Protein 3ZZH (pdb70)

InterPro domains:
  IPR000534 Semialdehyde dehydrogenase, NAD-binding [PF01118] (542-666)
  IPR000534 Semialdehyde dehydrogenase, NAD-binding [SM00859] (542-665)
  IPR000706 N-acetyl-gamma-glutamyl-phosphate reductase, type 1 [MF_00150] (541-856)
  IPR000706 N-acetyl-gamma-glutamyl-phosphate reductase, type 1 [TIGR01850] (542-859)
  IPR001048 Aspartate/glutamate/uridylate kinase [PF00696] (99-317)
  IPR004662 Acetylglutamate kinase family [TIGR00761] (99-325)
  IPR006855 Vertebrate-like NAGS Gcn5-related N-acetyltransferase (GNAT) domain [PF04768] (333-499)
  IPR006855 Vertebrate-like NAGS Gcn5-related N-acetyltransferase (GNAT) domain [PS51731] (353-505)
  IPR011241 Bifunctional acetylglutamate kinase/N-acetyl-gamma-glutamyl-phosphate reductase [PIRSF036440] (1-858)
  IPR023013 N-acetyl-gamma-glutamyl-phosphate reductase, active site [PS01224] (670-686)
  IPR036291 NAD(P)-binding domain superfamily [SSF51735] (541-696)
  IPR036393 Acetylglutamate kinase-like superfamily [G3DSA:3.40.1160.10] (51-353)
  IPR036393 Acetylglutamate kinase-like superfamily [SSF53633] (71-350)
  IPR041734 N-Acetyl-L-glutamate kinase, fungal-type [cd04252] (100-348)
  IPR058924 N-acetyl-gamma-glutamyl-phosphate reductase, dimerisation domain [PF22698] (675-830)

Structure (mmCIF, N/CA/C/O backbone):
data_3ZZH
#
_entry.id   3ZZH
#
_cell.length_a   69.489
_cell.length_b   99.596
_cell.length_c   189.238
_cell.angle_alpha   90.00
_cell.angle_beta   90.00
_cell.angle_gamma   90.00
#
_symmetry.space_group_name_H-M   'P 21 21 21'
#
loop_
_entity.id
_entity.type
_entity.pdbx_description
1 polymer 'ACETYLGLUTAMATE KINASE'
2 non-polymer 1,2-ETHANEDIOL
3 non-polymer 'CHLORIDE ION'
4 non-polymer 'MALONATE ION'
5 non-polymer N-ACETYL-L-GLUTAMATE
6 non-polymer ARGININE
7 non-polymer GLYCEROL
8 water water
#
loop_
_atom_site.group_PDB
_atom_site.id
_atom_site.type_symbol
_atom_site.label_atom_id
_atom_site.label_alt_id
_atom_site.label_comp_id
_atom_site.label_asym_id
_atom_site.label_entity_id
_atom_site.label_seq_id
_atom_site.pdbx_PDB_ins_code
_atom_site.Cartn_x
_atom_site.Cartn_y
_atom_site.Cartn_z
_atom_site.occupancy
_atom_site.B_iso_or_equiv
_atom_site.auth_seq_id
_atom_site.auth_comp_id
_atom_site.auth_asym_id
_atom_site.auth_atom_id
_atom_site.pdbx_PDB_model_num
ATOM 1 N N . ASN A 1 13 ? -23.870 8.360 -39.691 1.00 41.71 62 ASN A N 1
ATOM 2 C CA . ASN A 1 13 ? -22.916 9.363 -40.255 1.00 40.71 62 ASN A CA 1
ATOM 3 C C . ASN A 1 13 ? -23.126 9.597 -41.755 1.00 39.06 62 ASN A C 1
ATOM 4 O O . ASN A 1 13 ? -24.013 9.001 -42.374 1.00 39.09 62 ASN A O 1
ATOM 9 N N . GLY A 1 14 ? -22.326 10.496 -42.322 1.00 38.07 63 GLY A N 1
ATOM 10 C CA . GLY A 1 14 ? -22.383 10.790 -43.743 1.00 36.39 63 GLY A CA 1
ATOM 11 C C . GLY A 1 14 ? -21.748 9.676 -44.555 1.00 32.12 63 GLY A C 1
ATOM 12 O O . GLY A 1 14 ? -20.540 9.458 -44.489 1.00 30.39 63 GLY A O 1
ATOM 13 N N . PHE A 1 15 ? -22.582 8.961 -45.302 1.00 30.46 64 PHE A N 1
ATOM 14 C CA . PHE A 1 15 ? -22.127 8.000 -46.296 1.00 27.12 64 PHE A CA 1
ATOM 15 C C . PHE A 1 15 ? -22.084 8.739 -47.620 1.00 26.91 64 PHE A C 1
ATOM 16 O O . PHE A 1 15 ? -23.107 9.229 -48.088 1.00 28.47 64 PHE A O 1
ATOM 24 N N . SER A 1 16 ? -20.901 8.835 -48.215 1.00 25.29 65 SER A N 1
ATOM 25 C CA . SER A 1 16 ? -20.770 9.389 -49.558 1.00 25.32 65 SER A CA 1
ATOM 26 C C . SER A 1 16 ? -19.627 8.689 -50.284 1.00 23.20 65 SER A C 1
ATOM 27 O O . SER A 1 16 ? -18.455 9.048 -50.124 1.00 23.40 65 SER A O 1
ATOM 30 N N . ALA A 1 17 ? -19.985 7.684 -51.079 1.00 21.34 66 ALA A N 1
ATOM 31 C CA . ALA A 1 17 ? -19.006 6.863 -51.784 1.00 20.00 66 ALA A CA 1
ATOM 32 C C . ALA A 1 17 ? -18.506 7.562 -53.041 1.00 20.64 66 ALA A C 1
ATOM 33 O O . ALA A 1 17 ? -19.237 7.691 -54.024 1.00 21.66 66 ALA A O 1
ATOM 35 N N . THR A 1 18 ? -17.256 7.998 -53.004 1.00 21.01 67 THR A N 1
ATOM 36 C CA . THR A 1 18 ? -16.590 8.581 -54.163 1.00 22.24 67 THR A CA 1
ATOM 37 C C . THR A 1 18 ? -16.172 7.474 -55.126 1.00 21.47 67 THR A C 1
ATOM 38 O O . THR A 1 18 ? -16.324 6.288 -54.813 1.00 19.72 67 THR A O 1
ATOM 42 N N . ARG A 1 19 ? -15.629 7.850 -56.284 1.00 23.03 68 ARG A N 1
ATOM 43 C CA . ARG A 1 19 ? -15.167 6.858 -57.266 1.00 23.34 68 ARG A CA 1
ATOM 44 C C . ARG A 1 19 ? -14.177 5.897 -56.638 1.00 22.39 68 ARG A C 1
ATOM 45 O O . ARG A 1 19 ? -14.256 4.692 -56.855 1.00 21.24 68 ARG A O 1
ATOM 53 N N . SER A 1 20 ? -13.243 6.435 -55.859 1.00 23.27 69 SER A N 1
ATOM 54 C CA . SER A 1 20 ? -12.232 5.599 -55.220 1.00 23.47 69 SER A CA 1
ATOM 55 C C . SER A 1 20 ? -12.864 4.706 -54.151 1.00 20.66 69 SER A C 1
ATOM 56 O O . SER A 1 20 ? -12.441 3.566 -53.981 1.00 20.53 69 SER A O 1
ATOM 59 N N . THR A 1 21 ? -13.883 5.210 -53.452 1.00 18.94 70 THR A N 1
ATOM 60 C CA . THR A 1 21 ? -14.591 4.406 -52.446 1.00 16.87 70 THR A CA 1
ATOM 61 C C . THR A 1 21 ? -15.240 3.185 -53.084 1.00 16.19 70 THR A C 1
ATOM 62 O O . THR A 1 21 ? -15.110 2.074 -52.571 1.00 16.23 70 THR A O 1
ATOM 66 N N . VAL A 1 22 ? -15.944 3.401 -54.196 1.00 15.88 71 VAL A N 1
ATOM 67 C CA . VAL A 1 22 ? -16.595 2.315 -54.925 1.00 15.58 71 VAL A CA 1
ATOM 68 C C . VAL A 1 22 ? -15.581 1.264 -55.382 1.00 16.60 71 VAL A C 1
ATOM 69 O O . VAL A 1 22 ? -15.806 0.064 -55.203 1.00 16.24 71 VAL A O 1
ATOM 73 N N . ILE A 1 23 ? -14.465 1.722 -55.948 1.00 18.05 72 ILE A N 1
ATOM 74 C CA . ILE A 1 23 ? -13.403 0.826 -56.407 1.00 19.91 72 ILE A CA 1
ATOM 75 C C . ILE A 1 23 ? -12.825 0.037 -55.229 1.00 20.45 72 ILE A C 1
ATOM 76 O O . ILE A 1 23 ? -12.763 -1.189 -55.276 1.00 20.99 72 ILE A O 1
ATOM 81 N N . GLN A 1 24 ? -12.419 0.748 -54.178 1.00 20.75 73 GLN A N 1
ATOM 82 C CA . GLN A 1 24 ? -11.874 0.123 -52.960 1.00 21.69 73 GLN A CA 1
ATOM 83 C C . GLN A 1 24 ? -12.829 -0.901 -52.351 1.00 20.34 73 GLN A C 1
ATOM 84 O O . GLN A 1 24 ? -12.397 -1.934 -51.872 1.00 20.87 73 GLN A O 1
ATOM 90 N N . LEU A 1 25 ? -14.122 -0.590 -52.354 1.00 19.32 74 LEU A N 1
ATOM 91 C CA . LEU A 1 25 ? -15.142 -1.497 -51.819 1.00 19.20 74 LEU A CA 1
ATOM 92 C C . LEU A 1 25 ? -15.160 -2.817 -52.579 1.00 21.16 74 LEU A C 1
ATOM 93 O O . LEU A 1 25 ? -15.081 -3.891 -51.972 1.00 22.53 74 LEU A O 1
ATOM 98 N N . LEU A 1 26 ? -15.229 -2.722 -53.905 1.00 22.12 75 LEU A N 1
ATOM 99 C CA . LEU A 1 26 ? -15.500 -3.877 -54.764 1.00 24.19 75 LEU A CA 1
ATOM 100 C C . LEU A 1 26 ? -14.254 -4.649 -55.209 1.00 27.13 75 LEU A C 1
ATOM 101 O O . LEU A 1 26 ? -14.350 -5.834 -55.531 1.00 28.37 75 LEU A O 1
ATOM 106 N N . ASN A 1 27 ? -13.103 -3.978 -55.247 1.00 28.63 76 ASN A N 1
ATOM 107 C CA . ASN A 1 27 ? -11.867 -4.584 -55.775 1.00 32.59 76 ASN A CA 1
ATOM 108 C C . ASN A 1 27 ? -11.561 -5.996 -55.268 1.00 35.26 76 ASN A C 1
ATOM 109 O O . ASN A 1 27 ? -11.164 -6.857 -56.058 1.00 38.58 76 ASN A O 1
ATOM 114 N N . ASN A 1 28 ? -11.730 -6.233 -53.969 1.00 34.93 77 ASN A N 1
ATOM 115 C CA . ASN A 1 28 ? -11.425 -7.549 -53.385 1.00 37.90 77 ASN A CA 1
ATOM 116 C C . ASN A 1 28 ? -12.651 -8.443 -53.128 1.00 37.84 77 ASN A C 1
ATOM 117 O O . ASN A 1 28 ? -12.509 -9.555 -52.606 1.00 40.27 77 ASN A O 1
ATOM 122 N N . ILE A 1 29 ? -13.840 -7.968 -53.496 1.00 35.44 78 ILE A N 1
ATOM 123 C CA . ILE A 1 29 ? -15.061 -8.771 -53.376 1.00 35.91 78 ILE A CA 1
ATOM 124 C C . ILE A 1 29 ? -15.141 -9.808 -54.498 1.00 38.60 78 ILE A C 1
ATOM 125 O O . ILE A 1 29 ? -15.060 -9.462 -55.682 1.00 38.61 78 ILE A O 1
ATOM 130 N N . SER A 1 30 ? -15.294 -11.075 -54.117 1.00 41.14 79 SER A N 1
ATOM 131 C CA . SER A 1 30 ? -15.418 -12.174 -55.080 1.00 44.29 79 SER A CA 1
ATOM 132 C C . SER A 1 30 ? -16.473 -13.226 -54.714 1.00 46.16 79 SER A C 1
ATOM 133 O O . SER A 1 30 ? -16.632 -14.213 -55.435 1.00 49.78 79 SER A O 1
ATOM 136 N N . THR A 1 31 ? -17.187 -13.025 -53.606 1.00 44.23 80 THR A N 1
ATOM 137 C CA . THR A 1 31 ? -18.205 -13.972 -53.150 1.00 46.41 80 THR A CA 1
ATOM 138 C C . THR A 1 31 ? -19.414 -13.230 -52.597 1.00 43.79 80 THR A C 1
ATOM 139 O O . THR A 1 31 ? -19.325 -12.058 -52.224 1.00 40.12 80 THR A O 1
ATOM 143 N N . LYS A 1 32 ? -20.539 -13.933 -52.533 1.00 46.07 81 LYS A N 1
ATOM 144 C CA . LYS A 1 32 ? -21.764 -13.398 -51.945 1.00 44.93 81 LYS A CA 1
ATOM 145 C C . LYS A 1 32 ? -21.583 -13.188 -50.439 1.00 43.96 81 LYS A C 1
ATOM 146 O O . LYS A 1 32 ? -22.170 -12.281 -49.853 1.00 41.45 81 LYS A O 1
ATOM 152 N N . ARG A 1 33 ? -20.766 -14.038 -49.823 1.00 46.07 82 ARG A N 1
ATOM 153 C CA . ARG A 1 33 ? -20.433 -13.915 -48.406 1.00 45.85 82 ARG A CA 1
ATOM 154 C C . ARG A 1 33 ? -19.810 -12.544 -48.115 1.00 41.17 82 ARG A C 1
ATOM 155 O O . ARG A 1 33 ? -20.220 -11.855 -47.182 1.00 39.29 82 ARG A O 1
ATOM 163 N N . GLU A 1 34 ? -18.823 -12.169 -48.925 1.00 39.54 83 GLU A N 1
ATOM 164 C CA . GLU A 1 34 ? -18.151 -10.873 -48.800 1.00 36.23 83 GLU A CA 1
ATOM 165 C C . GLU A 1 34 ? -19.107 -9.709 -49.051 1.00 33.45 83 GLU A C 1
ATOM 166 O O . GLU A 1 34 ? -19.083 -8.716 -48.329 1.00 31.33 83 GLU A O 1
ATOM 172 N N . VAL A 1 35 ? -19.953 -9.844 -50.068 1.00 34.11 84 VAL A N 1
ATOM 173 C CA . VAL A 1 35 ? -21.008 -8.869 -50.335 1.00 32.55 84 VAL A CA 1
ATOM 174 C C . VAL A 1 35 ? -21.891 -8.708 -49.095 1.00 33.35 84 VAL A C 1
ATOM 175 O O . VAL A 1 35 ? -22.168 -7.590 -48.664 1.00 31.35 84 VAL A O 1
ATOM 179 N N . GLU A 1 36 ? -22.300 -9.834 -48.513 1.00 36.77 85 GLU A N 1
ATOM 180 C CA . GLU A 1 36 ? -23.215 -9.830 -47.369 1.00 38.71 85 GLU A CA 1
ATOM 181 C C . GLU A 1 36 ? -22.624 -9.166 -46.119 1.00 37.41 85 GLU A C 1
ATOM 182 O O . GLU A 1 36 ? -23.328 -8.440 -45.417 1.00 37.41 85 GLU A O 1
ATOM 188 N N . GLN A 1 37 ? -21.340 -9.384 -45.845 1.00 36.90 86 GLN A N 1
ATOM 189 C CA . GLN A 1 37 ? -20.712 -8.728 -44.690 1.00 35.88 86 GLN A CA 1
ATOM 190 C C . GLN A 1 37 ? -20.624 -7.210 -44.829 1.00 32.51 86 GLN A C 1
ATOM 191 O O . GLN A 1 37 ? -20.837 -6.504 -43.844 1.00 32.23 86 GLN A O 1
ATOM 197 N N . TYR A 1 38 ? -20.357 -6.698 -46.032 1.00 30.28 87 TYR A N 1
ATOM 198 C CA . TYR A 1 38 ? -20.413 -5.242 -46.256 1.00 27.74 87 TYR A CA 1
ATOM 199 C C . TYR A 1 38 ? -21.835 -4.704 -46.080 1.00 28.53 87 TYR A C 1
ATOM 200 O O . TYR A 1 38 ? -22.028 -3.636 -45.495 1.00 27.92 87 TYR A O 1
ATOM 209 N N . LEU A 1 39 ? -22.824 -5.453 -46.564 1.00 30.43 88 LEU A N 1
ATOM 210 C CA . LEU A 1 39 ? -24.234 -5.077 -46.394 1.00 32.17 88 LEU A CA 1
ATOM 211 C C . LEU A 1 39 ? -24.639 -5.002 -44.917 1.00 34.21 88 LEU A C 1
ATOM 212 O O . LEU A 1 39 ? -25.397 -4.110 -44.530 1.00 34.90 88 LEU A O 1
ATOM 217 N N . LYS A 1 40 ? -24.133 -5.929 -44.104 1.00 35.64 89 LYS A N 1
ATOM 218 C CA . LYS A 1 40 ? -24.388 -5.923 -42.659 1.00 37.93 89 LYS A CA 1
ATOM 219 C C . LYS A 1 40 ? -23.971 -4.611 -41.999 1.00 36.08 89 LYS A C 1
ATOM 220 O O . LYS A 1 40 ? -24.718 -4.059 -41.198 1.00 37.48 89 LYS A O 1
ATOM 226 N N . TYR A 1 41 ? -22.788 -4.110 -42.343 1.00 33.25 90 TYR A N 1
ATOM 227 C CA . TYR A 1 41 ? -22.312 -2.843 -41.784 1.00 32.08 90 TYR A CA 1
ATOM 228 C C . TYR A 1 41 ? -23.082 -1.641 -42.344 1.00 31.40 90 TYR A C 1
ATOM 229 O O . TYR A 1 41 ? -23.440 -0.737 -41.592 1.00 32.15 90 TYR A O 1
ATOM 238 N N . PHE A 1 42 ? -23.354 -1.641 -43.650 1.00 30.25 91 PHE A N 1
ATOM 239 C CA . PHE A 1 42 ? -24.025 -0.506 -44.293 1.00 30.00 91 PHE A CA 1
ATOM 240 C C . PHE A 1 42 ? -25.511 -0.382 -43.939 1.00 33.05 91 PHE A C 1
ATOM 241 O O . PHE A 1 42 ? -26.060 0.718 -43.992 1.00 33.82 91 PHE A O 1
ATOM 249 N N . THR A 1 43 ? -26.154 -1.495 -43.585 1.00 35.46 92 THR A N 1
ATOM 250 C CA . THR A 1 43 ? -27.570 -1.494 -43.205 1.00 39.00 92 THR A CA 1
ATOM 251 C C . THR A 1 43 ? -27.792 -1.504 -41.687 1.00 41.87 92 THR A C 1
ATOM 252 O O . THR A 1 43 ? -28.932 -1.435 -41.228 1.00 45.50 92 THR A O 1
ATOM 256 N N . SER A 1 44 ? -26.713 -1.601 -40.912 1.00 40.71 93 SER A N 1
ATOM 257 C CA . SER A 1 44 ? -26.810 -1.629 -39.451 1.00 43.37 93 SER A CA 1
ATOM 258 C C . SER A 1 44 ? -27.308 -0.290 -38.898 1.00 44.78 93 SER A C 1
ATOM 259 O O . SER A 1 44 ? -26.992 0.768 -39.442 1.00 42.94 93 SER A O 1
ATOM 262 N N . VAL A 1 45 ? -28.095 -0.348 -37.827 1.00 48.68 94 VAL A N 1
ATOM 263 C CA . VAL A 1 45 ? -28.560 0.856 -37.134 1.00 50.84 94 VAL A CA 1
ATOM 264 C C . VAL A 1 45 ? -27.997 0.897 -35.706 1.00 51.96 94 VAL A C 1
ATOM 265 O O . VAL A 1 45 ? -28.627 1.426 -34.788 1.00 55.81 94 VAL A O 1
ATOM 269 N N . SER A 1 46 ? -26.799 0.344 -35.529 1.00 48.92 95 SER A N 1
ATOM 270 C CA . SER A 1 46 ? -26.133 0.345 -34.229 1.00 49.61 95 SER A CA 1
ATOM 271 C C . SER A 1 46 ? -25.576 1.733 -33.926 1.00 48.33 95 SER A C 1
ATOM 272 O O . SER A 1 46 ? -25.173 2.460 -34.833 1.00 45.36 95 SER A O 1
ATOM 275 N N . GLN A 1 47 ? -25.578 2.095 -32.647 1.00 50.96 96 GLN A N 1
ATOM 276 C CA . GLN A 1 47 ? -25.011 3.361 -32.182 1.00 50.81 96 GLN A CA 1
ATOM 277 C C . GLN A 1 47 ? -23.646 3.161 -31.512 1.00 48.79 96 GLN A C 1
ATOM 278 O O . GLN A 1 47 ? -23.009 4.130 -31.093 1.00 48.80 96 GLN A O 1
ATOM 284 N N . GLN A 1 48 ? -23.208 1.906 -31.410 1.00 47.25 97 GLN A N 1
ATOM 285 C CA . GLN A 1 48 ? -21.893 1.581 -30.870 1.00 45.45 97 GLN A CA 1
ATOM 286 C C . GLN A 1 48 ? -20.823 2.203 -31.761 1.00 41.12 97 GLN A C 1
ATOM 287 O O . GLN A 1 48 ? -20.920 2.130 -32.985 1.00 38.04 97 GLN A O 1
ATOM 293 N N . GLN A 1 49 ? -19.819 2.828 -31.149 1.00 40.82 98 GLN A N 1
ATOM 294 C CA . GLN A 1 49 ? -18.667 3.338 -31.892 1.00 37.76 98 GLN A CA 1
ATOM 295 C C . GLN A 1 49 ? -18.092 2.226 -32.755 1.00 35.02 98 GLN A C 1
ATOM 296 O O . GLN A 1 49 ? -17.984 1.084 -32.315 1.00 35.46 98 GLN A O 1
ATOM 302 N N . PHE A 1 50 ? -17.731 2.563 -33.985 1.00 18.82 99 PHE A N 1
ATOM 303 C CA . PHE A 1 50 ? -17.259 1.561 -34.927 1.00 19.09 99 PHE A CA 1
ATOM 304 C C . PHE A 1 50 ? -15.864 1.059 -34.577 1.00 18.22 99 PHE A C 1
ATOM 305 O O . PHE A 1 50 ? -15.630 -0.152 -34.531 1.00 18.69 99 PHE A O 1
ATOM 313 N N . ALA A 1 51 ? -14.938 1.983 -34.341 1.00 17.00 100 ALA A N 1
ATOM 314 C CA . ALA A 1 51 ? -13.550 1.600 -34.144 1.00 16.02 100 ALA A CA 1
ATOM 315 C C . ALA A 1 51 ? -12.717 2.577 -33.325 1.00 14.89 100 ALA A C 1
ATOM 316 O O . ALA A 1 51 ? -12.937 3.794 -33.351 1.00 14.52 100 ALA A O 1
ATOM 318 N N . VAL A 1 52 ? -11.766 2.008 -32.587 1.00 13.93 101 VAL A N 1
ATOM 319 C CA . VAL A 1 52 ? -10.604 2.729 -32.088 1.00 12.79 101 VAL A CA 1
ATOM 320 C C . VAL A 1 52 ? -9.406 2.147 -32.815 1.00 11.95 101 VAL A C 1
ATOM 321 O O . VAL A 1 52 ? -9.162 0.936 -32.748 1.00 11.79 101 VAL A O 1
ATOM 325 N N . ILE A 1 53 ? -8.677 3.004 -33.522 1.00 11.01 102 ILE A N 1
ATOM 326 C CA . ILE A 1 53 ? -7.497 2.589 -34.280 1.00 10.80 102 ILE A CA 1
ATOM 327 C C . ILE A 1 53 ? -6.256 3.293 -33.746 1.00 10.17 102 ILE A C 1
ATOM 328 O O . ILE A 1 53 ? -6.174 4.525 -33.759 1.00 10.20 102 ILE A O 1
ATOM 333 N N . LYS A 1 54 ? -5.302 2.510 -33.246 1.00 10.44 103 LYS A N 1
ATOM 334 C CA . LYS A 1 54 ? -4.014 3.052 -32.814 1.00 10.03 103 LYS A CA 1
ATOM 335 C C . LYS A 1 54 ? -3.047 2.985 -33.980 1.00 9.97 103 LYS A C 1
ATOM 336 O O . LYS A 1 54 ? -2.918 1.943 -34.618 1.00 10.97 103 LYS A O 1
ATOM 342 N N . VAL A 1 55 ? -2.367 4.094 -34.253 1.00 9.75 104 VAL A N 1
ATOM 343 C CA . VAL A 1 55 ? -1.444 4.180 -35.367 1.00 9.69 104 VAL A CA 1
ATOM 344 C C . VAL A 1 55 ? -0.023 4.310 -34.825 1.00 10.24 104 VAL A C 1
ATOM 345 O O . VAL A 1 55 ? 0.294 5.266 -34.111 1.00 10.64 104 VAL A O 1
ATOM 349 N N . GLY A 1 56 ? 0.824 3.340 -35.152 1.00 10.46 105 GLY A N 1
ATOM 350 C CA . GLY A 1 56 ? 2.252 3.439 -34.851 1.00 10.95 105 GLY A CA 1
ATOM 351 C C . GLY A 1 56 ? 2.821 4.677 -35.518 1.00 10.90 105 GLY A C 1
ATOM 352 O O . GLY A 1 56 ? 2.572 4.927 -36.704 1.00 11.02 105 GLY A O 1
ATOM 353 N N . GLY A 1 57 ? 3.563 5.470 -34.752 1.00 10.92 106 GLY A N 1
ATOM 354 C CA . GLY A 1 57 ? 4.050 6.762 -35.228 1.00 10.70 106 GLY A CA 1
ATOM 355 C C . GLY A 1 57 ? 4.824 6.658 -36.527 1.00 10.81 106 GLY A C 1
ATOM 356 O O . GLY A 1 57 ? 4.710 7.518 -37.389 1.00 10.61 106 GLY A O 1
ATOM 357 N N . ALA A 1 58 ? 5.602 5.590 -36.671 1.00 11.02 107 ALA A N 1
ATOM 358 C CA . ALA A 1 58 ? 6.431 5.397 -37.861 1.00 11.56 107 ALA A CA 1
ATOM 359 C C . ALA A 1 58 ? 5.622 5.414 -39.162 1.00 11.42 107 ALA A C 1
ATOM 360 O O . ALA A 1 58 ? 6.124 5.848 -40.198 1.00 12.34 107 ALA A O 1
ATOM 362 N N . ILE A 1 59 ? 4.370 4.969 -39.107 1.00 10.97 108 ILE A N 1
ATOM 363 C CA . ILE A 1 59 ? 3.537 4.872 -40.311 1.00 10.80 108 ILE A CA 1
ATOM 364 C C . ILE A 1 59 ? 3.246 6.254 -40.927 1.00 10.95 108 ILE A C 1
ATOM 365 O O . ILE A 1 59 ? 3.091 6.386 -42.150 1.00 10.93 108 ILE A O 1
ATOM 370 N N . ILE A 1 60 ? 3.189 7.279 -40.082 1.00 10.69 109 ILE A N 1
ATOM 371 C CA . ILE A 1 60 ? 2.910 8.638 -40.543 1.00 10.93 109 ILE A CA 1
ATOM 372 C C . ILE A 1 60 ? 4.086 9.184 -41.359 1.00 11.68 109 ILE A C 1
ATOM 373 O O . ILE A 1 60 ? 3.883 9.960 -42.287 1.00 12.09 109 ILE A O 1
ATOM 378 N N . SER A 1 61 ? 5.306 8.760 -41.030 1.00 12.12 110 SER A N 1
ATOM 379 C CA . SER A 1 61 ? 6.487 9.144 -41.805 1.00 13.20 110 SER A CA 1
ATOM 380 C C . SER A 1 61 ? 6.771 8.209 -42.984 1.00 13.92 110 SER A C 1
ATOM 381 O O . SER A 1 61 ? 7.371 8.636 -43.968 1.00 14.75 110 SER A O 1
ATOM 384 N N . ASP A 1 62 ? 6.336 6.950 -42.894 1.00 13.78 111 ASP A N 1
ATOM 385 C CA . ASP A 1 62 ? 6.763 5.900 -43.830 1.00 14.67 111 ASP A CA 1
ATOM 386 C C . ASP A 1 62 ? 5.733 5.491 -44.887 1.00 14.89 111 ASP A C 1
ATOM 387 O O . ASP A 1 62 ? 6.110 5.073 -45.978 1.00 15.38 111 ASP A O 1
ATOM 392 N N . ASN A 1 63 ? 4.447 5.565 -44.550 1.00 14.60 112 ASN A N 1
ATOM 393 C CA . ASN A 1 63 ? 3.381 5.062 -45.421 1.00 15.30 112 ASN A CA 1
ATOM 394 C C . ASN A 1 63 ? 2.123 5.931 -45.276 1.00 14.67 112 ASN A C 1
ATOM 395 O O . ASN A 1 63 ? 1.011 5.426 -45.126 1.00 13.79 112 ASN A O 1
ATOM 400 N N . LEU A 1 64 ? 2.318 7.249 -45.311 1.00 14.74 113 LEU A N 1
ATOM 401 C CA . LEU A 1 64 ? 1.242 8.191 -44.994 1.00 14.46 113 LEU A CA 1
ATOM 402 C C . LEU A 1 64 ? 0.082 8.135 -45.978 1.00 14.99 113 LEU A C 1
ATOM 403 O O . LEU A 1 64 ? -1.079 8.152 -45.558 1.00 14.68 113 LEU A O 1
ATOM 408 N N A HIS A 1 65 ? 0.376 8.069 -47.273 0.50 16.09 114 HIS A N 1
ATOM 409 N N B HIS A 1 65 ? 0.396 8.073 -47.272 0.50 16.14 114 HIS A N 1
ATOM 410 C CA A HIS A 1 65 ? -0.692 8.056 -48.273 0.50 16.62 114 HIS A CA 1
ATOM 411 C CA B HIS A 1 65 ? -0.623 8.036 -48.326 0.50 16.79 114 HIS A CA 1
ATOM 412 C C A HIS A 1 65 ? -1.603 6.856 -48.097 0.50 16.47 114 HIS A C 1
ATOM 413 C C B HIS A 1 65 ? -1.575 6.863 -48.135 0.50 16.55 114 HIS A C 1
ATOM 414 O O A HIS A 1 65 ? -2.824 6.994 -48.122 0.50 16.35 114 HIS A O 1
ATOM 415 O O B HIS A 1 65 ? -2.792 7.030 -48.178 0.50 16.46 114 HIS A O 1
ATOM 428 N N . GLU A 1 66 ? -1.007 5.681 -47.919 1.00 16.70 115 GLU A N 1
ATOM 429 C CA . GLU A 1 66 ? -1.783 4.465 -47.724 1.00 16.89 115 GLU A CA 1
ATOM 430 C C . GLU A 1 66 ? -2.621 4.525 -46.437 1.00 15.34 115 GLU A C 1
ATOM 431 O O . GLU A 1 66 ? -3.794 4.172 -46.450 1.00 15.08 115 GLU A O 1
ATOM 437 N N . LEU A 1 67 ? -2.024 4.993 -45.342 1.00 14.17 116 LEU A N 1
ATOM 438 C CA . LEU A 1 67 ? -2.758 5.187 -44.077 1.00 13.21 116 LEU A CA 1
ATOM 439 C C . LEU A 1 67 ? -3.988 6.085 -44.275 1.00 12.76 116 LEU A C 1
ATOM 440 O O . LEU A 1 67 ? -5.109 5.719 -43.903 1.00 12.43 116 LEU A O 1
ATOM 445 N N . ALA A 1 68 ? -3.761 7.254 -44.868 1.00 12.47 117 ALA A N 1
ATOM 446 C CA . ALA A 1 68 ? -4.826 8.226 -45.131 1.00 12.57 117 ALA A CA 1
ATOM 447 C C . ALA A 1 68 ? -5.929 7.660 -46.032 1.00 13.08 117 ALA A C 1
ATOM 448 O O . ALA A 1 68 ? -7.113 7.875 -45.772 1.00 13.67 117 ALA A O 1
ATOM 450 N N A SER A 1 69 ? -5.527 6.929 -47.069 0.50 13.51 118 SER A N 1
ATOM 451 N N B SER A 1 69 ? -5.542 6.946 -47.087 0.50 13.84 118 SER A N 1
ATOM 452 C CA A SER A 1 69 ? -6.457 6.305 -48.003 0.50 14.18 118 SER A CA 1
ATOM 453 C CA B SER A 1 69 ? -6.506 6.386 -48.032 0.50 14.71 118 SER A CA 1
ATOM 454 C C A SER A 1 69 ? -7.373 5.304 -47.299 0.50 13.98 118 SER A C 1
ATOM 455 C C B SER A 1 69 ? -7.377 5.319 -47.377 0.50 14.83 118 SER A C 1
ATOM 456 O O A SER A 1 69 ? -8.585 5.313 -47.496 0.50 14.29 118 SER A O 1
ATOM 457 O O B SER A 1 69 ? -8.566 5.215 -47.665 0.50 15.25 118 SER A O 1
ATOM 462 N N A CYS A 1 70 ? -6.788 4.445 -46.475 0.50 13.60 119 CYS A N 1
ATOM 463 N N B CYS A 1 70 ? -6.782 4.529 -46.492 0.50 14.69 119 CYS A N 1
ATOM 464 C CA A CYS A 1 70 ? -7.563 3.455 -45.744 0.50 13.55 119 CYS A CA 1
ATOM 465 C CA B CYS A 1 70 ? -7.533 3.517 -45.771 0.50 15.04 119 CYS A CA 1
ATOM 466 C C A CYS A 1 70 ? -8.545 4.115 -44.770 0.50 13.21 119 CYS A C 1
ATOM 467 C C B CYS A 1 70 ? -8.546 4.157 -44.823 0.50 14.01 119 CYS A C 1
ATOM 468 O O A CYS A 1 70 ? -9.702 3.707 -44.683 0.50 13.61 119 CYS A O 1
ATOM 469 O O B CYS A 1 70 ? -9.714 3.774 -44.798 0.50 14.37 119 CYS A O 1
ATOM 474 N N . LEU A 1 71 ? -8.093 5.138 -44.049 1.00 12.72 120 LEU A N 1
ATOM 475 C CA . LEU A 1 71 ? -8.980 5.883 -43.145 1.00 12.04 120 LEU A CA 1
ATOM 476 C C . LEU A 1 71 ? -10.075 6.633 -43.919 1.00 12.54 120 LEU A C 1
ATOM 477 O O . LEU A 1 71 ? -11.210 6.742 -43.452 1.00 12.85 120 LEU A O 1
ATOM 482 N N . ALA A 1 72 ? -9.728 7.139 -45.101 1.00 12.69 121 ALA A N 1
ATOM 483 C CA . ALA A 1 72 ? -10.686 7.813 -45.972 1.00 13.09 121 ALA A CA 1
ATOM 484 C C . ALA A 1 72 ? -11.819 6.885 -46.403 1.00 13.86 121 ALA A C 1
ATOM 485 O O . ALA A 1 72 ? -12.977 7.299 -46.475 1.00 13.86 121 ALA A O 1
ATOM 487 N N . PHE A 1 73 ? -11.485 5.635 -46.704 1.00 14.51 122 PHE A N 1
ATOM 488 C CA . PHE A 1 73 ? -12.500 4.652 -47.073 1.00 15.21 122 PHE A CA 1
ATOM 489 C C . PHE A 1 73 ? -13.570 4.537 -45.985 1.00 15.28 122 PHE A C 1
ATOM 490 O O . PHE A 1 73 ? -14.770 4.591 -46.276 1.00 15.89 122 PHE A O 1
ATOM 498 N N . LEU A 1 74 ? -13.130 4.404 -44.738 1.00 14.70 123 LEU A N 1
ATOM 499 C CA . LEU A 1 74 ? -14.046 4.309 -43.601 1.00 14.93 123 LEU A CA 1
ATOM 500 C C . LEU A 1 74 ? -14.907 5.575 -43.487 1.00 15.20 123 LEU A C 1
ATOM 501 O O . LEU A 1 74 ? -16.122 5.489 -43.377 1.00 16.42 123 LEU A O 1
ATOM 506 N N . TYR A 1 75 ? -14.276 6.745 -43.543 1.00 14.95 124 TYR A N 1
ATOM 507 C CA . TYR A 1 75 ? -14.996 8.027 -43.530 1.00 14.99 124 TYR A CA 1
ATOM 508 C C . TYR A 1 75 ? -16.087 8.091 -44.609 1.00 15.91 124 TYR A C 1
ATOM 509 O O . TYR A 1 75 ? -17.220 8.506 -44.346 1.00 16.02 124 TYR A O 1
ATOM 518 N N . HIS A 1 76 ? -15.743 7.665 -45.820 1.00 16.19 125 HIS A N 1
ATOM 519 C CA . HIS A 1 76 ? -16.673 7.737 -46.941 1.00 17.18 125 HIS A CA 1
ATOM 520 C C . HIS A 1 76 ? -17.852 6.768 -46.825 1.00 17.96 125 HIS A C 1
ATOM 521 O O . HIS A 1 76 ? -18.941 7.080 -47.294 1.00 18.82 125 HIS A O 1
ATOM 528 N N . VAL A 1 77 ? -17.648 5.609 -46.199 1.00 17.61 126 VAL A N 1
ATOM 529 C CA . VAL A 1 77 ? -18.765 4.683 -45.963 1.00 18.48 126 VAL A CA 1
ATOM 530 C C . VAL A 1 77 ? -19.440 4.908 -44.600 1.00 18.47 126 VAL A C 1
ATOM 531 O O . VAL A 1 77 ? -20.214 4.068 -44.142 1.00 18.93 126 VAL A O 1
ATOM 535 N N . GLY A 1 78 ? -19.149 6.046 -43.967 1.00 17.89 127 GLY A N 1
ATOM 536 C CA . GLY A 1 78 ? -19.856 6.481 -42.762 1.00 18.31 127 GLY A CA 1
ATOM 537 C C . GLY A 1 78 ? -19.521 5.719 -41.488 1.00 18.31 127 GLY A C 1
ATOM 538 O O . GLY A 1 78 ? -20.337 5.668 -40.567 1.00 18.51 127 GLY A O 1
ATOM 539 N N . LEU A 1 79 ? -18.325 5.136 -41.428 1.00 17.96 128 LEU A N 1
ATOM 540 C CA . LEU A 1 79 ? -17.896 4.349 -40.268 1.00 18.08 128 LEU A CA 1
ATOM 541 C C . LEU A 1 79 ? -16.651 4.975 -39.667 1.00 17.33 128 LEU A C 1
ATOM 542 O O . LEU A 1 79 ? -15.532 4.487 -39.869 1.00 17.42 128 LEU A O 1
ATOM 547 N N . TYR A 1 80 ? -16.860 6.045 -38.910 1.00 16.88 129 TYR A N 1
ATOM 548 C CA . TYR A 1 80 ? -15.773 6.890 -38.433 1.00 16.28 129 TYR A CA 1
ATOM 549 C C . TYR A 1 80 ? -14.947 6.229 -37.340 1.00 15.74 129 TYR A C 1
ATOM 550 O O . TYR A 1 80 ? -15.473 5.931 -36.277 1.00 16.54 129 TYR A O 1
ATOM 559 N N . PRO A 1 81 ? -13.644 6.022 -37.586 1.00 14.55 130 PRO A N 1
ATOM 560 C CA . PRO A 1 81 ? -12.790 5.554 -36.503 1.00 13.87 130 PRO A CA 1
ATOM 561 C C . PRO A 1 81 ? -12.365 6.696 -35.573 1.00 13.11 130 PRO A C 1
ATOM 562 O O . PRO A 1 81 ? -12.279 7.852 -36.000 1.00 12.81 130 PRO A O 1
ATOM 566 N N . ILE A 1 82 ? -12.109 6.365 -34.312 1.00 12.52 131 ILE A N 1
ATOM 567 C CA . ILE A 1 82 ? -11.386 7.255 -33.416 1.00 11.76 131 ILE A CA 1
ATOM 568 C C . ILE A 1 82 ? -9.915 6.908 -33.592 1.00 11.43 131 ILE A C 1
ATOM 569 O O . ILE A 1 82 ? -9.518 5.765 -33.371 1.00 11.00 131 ILE A O 1
ATOM 574 N N . VAL A 1 83 ? -9.113 7.886 -34.005 1.00 11.02 132 VAL A N 1
ATOM 575 C CA . VAL A 1 83 ? -7.724 7.628 -34.361 1.00 10.81 132 VAL A CA 1
ATOM 576 C C . VAL A 1 83 ? -6.784 8.220 -33.316 1.00 10.53 132 VAL A C 1
ATOM 577 O O . VAL A 1 83 ? -6.824 9.414 -33.043 1.00 10.81 132 VAL A O 1
ATOM 581 N N . LEU A 1 84 ? -5.951 7.363 -32.735 1.00 10.47 133 LEU A N 1
ATOM 582 C CA . LEU A 1 84 ? -4.922 7.777 -31.797 1.00 10.33 133 LEU A CA 1
ATOM 583 C C . LEU A 1 84 ? -3.580 7.308 -32.317 1.00 10.14 133 LEU A C 1
ATOM 584 O O . LEU A 1 84 ? -3.393 6.117 -32.556 1.00 9.80 133 LEU A O 1
ATOM 589 N N . HIS A 1 85 ? -2.648 8.241 -32.497 1.00 9.73 134 HIS A N 1
ATOM 590 C CA . HIS A 1 85 ? -1.347 7.909 -33.074 1.00 9.82 134 HIS A CA 1
ATOM 591 C C . HIS A 1 85 ? -0.222 8.180 -32.087 1.00 10.02 134 HIS A C 1
ATOM 592 O O . HIS A 1 85 ? -0.392 8.932 -31.124 1.00 9.62 134 HIS A O 1
ATOM 599 N N . GLY A 1 86 ? 0.918 7.543 -32.340 1.00 10.00 135 GLY A N 1
ATOM 600 C CA . GLY A 1 86 ? 2.132 7.771 -31.582 1.00 10.41 135 GLY A CA 1
ATOM 601 C C . GLY A 1 86 ? 3.129 8.619 -32.349 1.00 10.81 135 GLY A C 1
ATOM 602 O O . GLY A 1 86 ? 2.787 9.277 -33.338 1.00 10.37 135 GLY A O 1
ATOM 603 N N . THR A 1 87 ? 4.367 8.608 -31.873 1.00 11.65 136 THR A N 1
ATOM 604 C CA . THR A 1 87 ? 5.448 9.376 -32.483 1.00 12.29 136 THR A CA 1
ATOM 605 C C . THR A 1 87 ? 6.844 8.959 -31.995 1.00 13.35 136 THR A C 1
ATOM 606 O O . THR A 1 87 ? 7.812 9.685 -32.223 1.00 13.74 136 THR A O 1
ATOM 610 N N . GLY A 1 88 ? 6.950 7.788 -31.360 1.00 13.98 137 GLY A N 1
ATOM 611 C CA . GLY A 1 88 ? 8.193 7.339 -30.732 1.00 15.10 137 GLY A CA 1
ATOM 612 C C . GLY A 1 88 ? 9.421 7.323 -31.624 1.00 16.07 137 GLY A C 1
ATOM 613 O O . GLY A 1 88 ? 10.470 7.848 -31.240 1.00 16.81 137 GLY A O 1
ATOM 614 N N . PRO A 1 89 ? 9.318 6.702 -32.813 1.00 16.52 138 PRO A N 1
ATOM 615 C CA . PRO A 1 89 ? 10.508 6.583 -33.668 1.00 17.63 138 PRO A CA 1
ATOM 616 C C . PRO A 1 89 ? 11.079 7.927 -34.116 1.00 18.10 138 PRO A C 1
ATOM 617 O O . PRO A 1 89 ? 12.292 8.099 -34.161 1.00 19.00 138 PRO A O 1
ATOM 621 N N . GLN A 1 90 ? 10.223 8.891 -34.413 1.00 18.00 139 GLN A N 1
ATOM 622 C CA . GLN A 1 90 ? 10.743 10.172 -34.858 1.00 18.81 139 GLN A CA 1
ATOM 623 C C . GLN A 1 90 ? 11.275 10.999 -33.677 1.00 18.78 139 GLN A C 1
ATOM 624 O O . GLN A 1 90 ? 12.179 11.807 -33.865 1.00 19.32 139 GLN A O 1
ATOM 630 N N . VAL A 1 91 ? 10.761 10.769 -32.467 1.00 18.09 140 VAL A N 1
ATOM 631 C CA . VAL A 1 91 ? 11.364 11.361 -31.265 1.00 18.55 140 VAL A CA 1
ATOM 632 C C . VAL A 1 91 ? 12.794 10.847 -31.099 1.00 19.51 140 VAL A C 1
ATOM 633 O O . VAL A 1 91 ? 13.719 11.635 -30.880 1.00 20.01 140 VAL A O 1
ATOM 637 N N . ASN A 1 92 ? 12.970 9.531 -31.234 1.00 19.58 141 ASN A N 1
ATOM 638 C CA . ASN A 1 92 ? 14.292 8.900 -31.101 1.00 20.70 141 ASN A CA 1
ATOM 639 C C . ASN A 1 92 ? 15.299 9.419 -32.123 1.00 22.00 141 ASN A C 1
ATOM 640 O O . ASN A 1 92 ? 16.448 9.693 -31.782 1.00 22.74 141 ASN A O 1
ATOM 645 N N . GLY A 1 93 ? 14.861 9.568 -33.370 1.00 22.58 142 GLY A N 1
ATOM 646 C CA . GLY A 1 93 ? 15.685 10.190 -34.409 1.00 24.05 142 GLY A CA 1
ATOM 647 C C . GLY A 1 93 ? 16.096 11.611 -34.051 1.00 25.33 142 GLY A C 1
ATOM 648 O O . GLY A 1 93 ? 17.229 12.019 -34.302 1.00 26.40 142 GLY A O 1
ATOM 649 N N . ARG A 1 94 ? 15.174 12.357 -33.443 1.00 25.45 143 ARG A N 1
ATOM 650 C CA . ARG A 1 94 ? 15.434 13.741 -33.033 1.00 26.79 143 ARG A CA 1
ATOM 651 C C . ARG A 1 94 ? 16.450 13.785 -31.890 1.00 27.72 143 ARG A C 1
ATOM 652 O O . ARG A 1 94 ? 17.401 14.575 -31.916 1.00 28.76 143 ARG A O 1
ATOM 660 N N . LEU A 1 95 ? 16.237 12.943 -30.880 1.00 27.51 144 LEU A N 1
ATOM 661 C CA . LEU A 1 95 ? 17.147 12.877 -29.740 1.00 28.56 144 LEU A CA 1
ATOM 662 C C . LEU A 1 95 ? 18.542 12.444 -30.199 1.00 30.09 144 LEU A C 1
ATOM 663 O O . LEU A 1 95 ? 19.541 13.041 -29.804 1.00 31.01 144 LEU A O 1
ATOM 668 N N . GLU A 1 96 ? 18.590 11.416 -31.046 1.00 30.33 145 GLU A N 1
ATOM 669 C CA . GLU A 1 96 ? 19.849 10.904 -31.590 1.00 32.11 145 GLU A CA 1
ATOM 670 C C . GLU A 1 96 ? 20.616 11.954 -32.388 1.00 33.10 145 GLU A C 1
ATOM 671 O O . GLU A 1 96 ? 21.837 12.040 -32.278 1.00 34.55 145 GLU A O 1
ATOM 677 N N . ALA A 1 97 ? 19.899 12.753 -33.174 1.00 32.76 146 ALA A N 1
ATOM 678 C CA . ALA A 1 97 ? 20.514 13.835 -33.949 1.00 33.83 146 ALA A CA 1
ATOM 679 C C . ALA A 1 97 ? 21.099 14.915 -33.041 1.00 34.74 146 ALA A C 1
ATOM 680 O O . ALA A 1 97 ? 22.041 15.599 -33.423 1.00 36.14 146 ALA A O 1
ATOM 682 N N . GLN A 1 98 ? 20.533 15.058 -31.843 1.00 34.28 147 GLN A N 1
ATOM 683 C CA . GLN A 1 98 ? 21.059 15.961 -30.818 1.00 35.29 147 GLN A CA 1
ATOM 684 C C . GLN A 1 98 ? 22.100 15.272 -29.925 1.00 36.24 147 GLN A C 1
ATOM 685 O O . GLN A 1 98 ? 22.514 15.835 -28.909 1.00 36.93 147 GLN A O 1
ATOM 691 N N . GLY A 1 99 ? 22.523 14.064 -30.300 1.00 36.24 148 GLY A N 1
ATOM 692 C CA . GLY A 1 99 ? 23.513 13.312 -29.525 1.00 37.16 148 GLY A CA 1
ATOM 693 C C . GLY A 1 99 ? 23.018 12.878 -28.155 1.00 36.62 148 GLY A C 1
ATOM 694 O O . GLY A 1 99 ? 23.797 12.812 -27.203 1.00 37.56 148 GLY A O 1
ATOM 695 N N . ILE A 1 100 ? 21.720 12.592 -28.058 1.00 35.00 149 ILE A N 1
ATOM 696 C CA . ILE A 1 100 ? 21.102 12.128 -26.820 1.00 34.45 149 ILE A CA 1
ATOM 697 C C . ILE A 1 100 ? 20.546 10.722 -27.047 1.00 33.63 149 ILE A C 1
ATOM 698 O O . ILE A 1 100 ? 19.879 10.467 -28.049 1.00 32.74 149 ILE A O 1
ATOM 703 N N . GLU A 1 101 ? 20.833 9.816 -26.120 1.00 34.05 150 GLU A N 1
ATOM 704 C CA . GLU A 1 101 ? 20.397 8.432 -26.233 1.00 33.76 150 GLU A CA 1
ATOM 705 C C . GLU A 1 101 ? 19.006 8.283 -25.617 1.00 32.32 150 GLU A C 1
ATOM 706 O O . GLU A 1 101 ? 18.805 8.649 -24.459 1.00 32.14 150 GLU A O 1
ATOM 712 N N . PRO A 1 102 ? 18.041 7.741 -26.390 1.00 31.06 151 PRO A N 1
ATOM 713 C CA . PRO A 1 102 ? 16.722 7.436 -25.841 1.00 30.02 151 PRO A CA 1
ATOM 714 C C . PRO A 1 102 ? 16.818 6.586 -24.577 1.00 30.42 151 PRO A C 1
ATOM 715 O O . PRO A 1 102 ? 17.654 5.685 -24.502 1.00 30.92 151 PRO A O 1
ATOM 719 N N . ASP A 1 103 ? 15.964 6.884 -23.603 1.00 29.97 152 ASP A N 1
ATOM 720 C CA . ASP A 1 103 ? 16.000 6.238 -22.299 1.00 30.62 152 ASP A CA 1
ATOM 721 C C . ASP A 1 103 ? 14.622 5.642 -22.005 1.00 29.58 152 ASP A C 1
ATOM 722 O O . ASP A 1 103 ? 13.643 6.375 -21.831 1.00 28.72 152 ASP A O 1
ATOM 727 N N . TYR A 1 104 ? 14.554 4.313 -21.973 1.00 29.40 153 TYR A N 1
ATOM 728 C CA . TYR A 1 104 ? 13.313 3.588 -21.731 1.00 28.75 153 TYR A CA 1
ATOM 729 C C . TYR A 1 104 ? 13.443 2.660 -20.526 1.00 29.87 153 TYR A C 1
ATOM 730 O O . TYR A 1 104 ? 14.542 2.210 -20.202 1.00 30.80 153 TYR A O 1
ATOM 739 N N . ILE A 1 105 ? 12.314 2.362 -19.881 1.00 29.73 154 ILE A N 1
ATOM 740 C CA . ILE A 1 105 ? 12.218 1.221 -18.957 1.00 30.74 154 ILE A CA 1
ATOM 741 C C . ILE A 1 105 ? 10.864 0.547 -19.148 1.00 30.12 154 ILE A C 1
ATOM 742 O O . ILE A 1 105 ? 9.833 1.218 -19.130 1.00 29.51 154 ILE A O 1
ATOM 747 N N . ASP A 1 106 ? 10.877 -0.772 -19.336 1.00 30.21 155 ASP A N 1
ATOM 748 C CA . ASP A 1 106 ? 9.652 -1.563 -19.522 1.00 29.75 155 ASP A CA 1
ATOM 749 C C . ASP A 1 106 ? 8.737 -1.016 -20.613 1.00 27.87 155 ASP A C 1
ATOM 750 O O . ASP A 1 106 ? 7.512 -0.991 -20.460 1.00 27.59 155 ASP A O 1
ATOM 755 N N . GLY A 1 107 ? 9.348 -0.583 -21.713 1.00 26.40 156 GLY A N 1
ATOM 756 C CA . GLY A 1 107 ? 8.623 -0.070 -22.866 1.00 24.68 156 GLY A CA 1
ATOM 757 C C . GLY A 1 107 ? 8.195 1.378 -22.738 1.00 23.43 156 GLY A C 1
ATOM 758 O O . GLY A 1 107 ? 7.614 1.926 -23.670 1.00 22.59 156 GLY A O 1
ATOM 759 N N . ILE A 1 108 ? 8.508 2.001 -21.600 1.00 23.10 157 ILE A N 1
ATOM 760 C CA . ILE A 1 108 ? 8.030 3.341 -21.265 1.00 22.24 157 ILE A CA 1
ATOM 761 C C . ILE A 1 108 ? 9.185 4.343 -21.316 1.00 21.73 157 ILE A C 1
ATOM 762 O O . ILE A 1 108 ? 10.234 4.107 -20.716 1.00 22.02 157 ILE A O 1
ATOM 767 N N . ARG A 1 109 ? 8.993 5.454 -22.031 1.00 20.14 158 ARG A N 1
ATOM 768 C CA . ARG A 1 109 ? 10.046 6.465 -22.158 1.00 20.00 158 ARG A CA 1
ATOM 769 C C . ARG A 1 109 ? 10.208 7.293 -20.888 1.00 20.20 158 ARG A C 1
ATOM 770 O O . ARG A 1 109 ? 9.269 7.946 -20.434 1.00 19.80 158 ARG A O 1
ATOM 778 N N . ILE A 1 110 ? 11.416 7.283 -20.341 1.00 20.69 159 ILE A N 1
ATOM 779 C CA . ILE A 1 110 ? 11.774 8.182 -19.256 1.00 21.16 159 ILE A CA 1
ATOM 780 C C . ILE A 1 110 ? 11.877 9.567 -19.873 1.00 20.63 159 ILE A C 1
ATOM 781 O O . ILE A 1 110 ? 12.645 9.771 -20.813 1.00 20.53 159 ILE A O 1
ATOM 786 N N . THR A 1 111 ? 11.099 10.509 -19.347 1.00 20.07 160 THR A N 1
ATOM 787 C CA . THR A 1 111 ? 10.838 11.763 -20.039 1.00 19.28 160 THR A CA 1
ATOM 788 C C . THR A 1 111 ? 11.121 12.974 -19.145 1.00 19.98 160 THR A C 1
ATOM 789 O O . THR A 1 111 ? 10.233 13.466 -18.448 1.00 19.46 160 THR A O 1
ATOM 793 N N . ASP A 1 112 ? 12.371 13.441 -19.167 1.00 20.60 161 ASP A N 1
ATOM 794 C CA . ASP A 1 112 ? 12.742 14.672 -18.468 1.00 21.77 161 ASP A CA 1
ATOM 795 C C . ASP A 1 112 ? 12.237 15.888 -19.256 1.00 21.46 161 ASP A C 1
ATOM 796 O O . ASP A 1 112 ? 11.566 15.735 -20.280 1.00 19.87 161 ASP A O 1
ATOM 801 N N . GLU A 1 113 ? 12.543 17.086 -18.766 1.00 22.91 162 GLU A N 1
ATOM 802 C CA . GLU A 1 113 ? 11.994 18.314 -19.336 1.00 23.18 162 GLU A CA 1
ATOM 803 C C . GLU A 1 113 ? 12.375 18.536 -20.806 1.00 22.66 162 GLU A C 1
ATOM 804 O O . GLU A 1 113 ? 11.511 18.860 -21.622 1.00 21.86 162 GLU A O 1
ATOM 810 N N . HIS A 1 114 ? 13.653 18.374 -21.145 1.00 23.48 163 HIS A N 1
ATOM 811 C CA . HIS A 1 114 ? 14.092 18.548 -22.534 1.00 23.64 163 HIS A CA 1
ATOM 812 C C . HIS A 1 114 ? 13.472 17.502 -23.465 1.00 22.15 163 HIS A C 1
ATOM 813 O O . HIS A 1 114 ? 13.067 17.829 -24.585 1.00 22.00 163 HIS A O 1
ATOM 820 N N . THR A 1 115 ? 13.406 16.253 -23.007 1.00 21.28 164 THR A N 1
ATOM 821 C CA . THR A 1 115 ? 12.811 15.172 -23.798 1.00 19.92 164 THR A CA 1
ATOM 822 C C . THR A 1 115 ? 11.328 15.438 -24.074 1.00 19.10 164 THR A C 1
ATOM 823 O O . THR A 1 115 ? 10.847 15.187 -25.177 1.00 18.02 164 THR A O 1
ATOM 827 N N . MET A 1 116 ? 10.616 15.947 -23.066 1.00 19.49 165 MET A N 1
ATOM 828 C CA . MET A 1 116 ? 9.206 16.293 -23.212 1.00 18.95 165 MET A CA 1
ATOM 829 C C . MET A 1 116 ? 9.016 17.362 -24.291 1.00 18.37 165 MET A C 1
ATOM 830 O O . MET A 1 116 ? 8.081 17.280 -25.073 1.00 17.93 165 MET A O 1
ATOM 835 N N . ALA A 1 117 ? 9.904 18.354 -24.335 1.00 19.08 166 ALA A N 1
ATOM 836 C CA . ALA A 1 117 ? 9.873 19.369 -25.392 1.00 19.00 166 ALA A CA 1
ATOM 837 C C . ALA A 1 117 ? 9.980 18.718 -26.771 1.00 18.39 166 ALA A C 1
ATOM 838 O O . ALA A 1 117 ? 9.235 19.067 -27.690 1.00 17.90 166 ALA A O 1
ATOM 840 N N . VAL A 1 118 ? 10.894 17.762 -26.905 1.00 18.38 167 VAL A N 1
ATOM 841 C CA . VAL A 1 118 ? 11.059 17.045 -28.167 1.00 17.93 167 VAL A CA 1
ATOM 842 C C . VAL A 1 118 ? 9.818 16.201 -28.470 1.00 16.76 167 VAL A C 1
ATOM 843 O O . VAL A 1 118 ? 9.324 16.206 -29.597 1.00 15.99 167 VAL A O 1
ATOM 847 N N . VAL A 1 119 ? 9.323 15.485 -27.464 1.00 16.69 168 VAL A N 1
ATOM 848 C CA . VAL A 1 119 ? 8.110 14.680 -27.617 1.00 15.98 168 VAL A CA 1
ATOM 849 C C . VAL A 1 119 ? 6.924 15.548 -28.075 1.00 15.78 168 VAL A C 1
ATOM 850 O O . VAL A 1 119 ? 6.216 15.179 -29.005 1.00 15.12 168 VAL A O 1
ATOM 854 N N . ARG A 1 120 ? 6.732 16.706 -27.445 1.00 16.45 169 ARG A N 1
ATOM 855 C CA . ARG A 1 120 ? 5.610 17.589 -27.786 1.00 16.52 169 ARG A CA 1
ATOM 856 C C . ARG A 1 120 ? 5.675 18.061 -29.238 1.00 16.68 169 ARG A C 1
ATOM 857 O O . ARG A 1 120 ? 4.676 18.031 -29.947 1.00 16.02 169 ARG A O 1
ATOM 865 N N . LYS A 1 121 ? 6.855 18.497 -29.669 1.00 17.59 170 LYS A N 1
ATOM 866 C CA . LYS A 1 121 ? 7.046 18.973 -31.036 1.00 17.97 170 LYS A CA 1
ATOM 867 C C . LYS A 1 121 ? 6.797 17.868 -32.061 1.00 16.91 170 LYS A C 1
ATOM 868 O O . LYS A 1 121 ? 6.129 18.099 -33.074 1.00 15.91 170 LYS A O 1
ATOM 874 N N . CYS A 1 122 ? 7.325 16.674 -31.791 1.00 16.34 171 CYS A N 1
ATOM 875 C CA . CYS A 1 122 ? 7.125 15.530 -32.681 1.00 15.89 171 CYS A CA 1
ATOM 876 C C . CYS A 1 122 ? 5.659 15.092 -32.748 1.00 14.87 171 CYS A C 1
ATOM 877 O O . CYS A 1 122 ? 5.150 14.825 -33.833 1.00 14.05 171 CYS A O 1
ATOM 880 N N . PHE A 1 123 ? 4.989 15.008 -31.600 1.00 14.45 172 PHE A N 1
ATOM 881 C CA . PHE A 1 123 ? 3.561 14.684 -31.594 1.00 13.99 172 PHE A CA 1
ATOM 882 C C . PHE A 1 123 ? 2.775 15.660 -32.459 1.00 13.68 172 PHE A C 1
ATOM 883 O O . PHE A 1 123 ? 1.952 15.239 -33.260 1.00 13.16 172 PHE A O 1
ATOM 891 N N . LEU A 1 124 ? 3.031 16.955 -32.291 1.00 13.99 173 LEU A N 1
ATOM 892 C CA . LEU A 1 124 ? 2.305 17.972 -33.057 1.00 14.25 173 LEU A CA 1
ATOM 893 C C . LEU A 1 124 ? 2.586 17.858 -34.559 1.00 14.14 173 LEU A C 1
ATOM 894 O O . LEU A 1 124 ? 1.680 18.013 -35.365 1.00 13.20 173 LEU A O 1
ATOM 899 N N . GLU A 1 125 ? 3.833 17.566 -34.927 1.00 14.84 174 GLU A N 1
ATOM 900 C CA . GLU A 1 125 ? 4.196 17.410 -36.336 1.00 15.41 174 GLU A CA 1
ATOM 901 C C . GLU A 1 125 ? 3.510 16.196 -36.969 1.00 14.60 174 GLU A C 1
ATOM 902 O O . GLU A 1 125 ? 2.962 16.300 -38.070 1.00 14.43 174 GLU A O 1
ATOM 908 N N . GLN A 1 126 ? 3.528 15.055 -36.274 1.00 13.92 175 GLN A N 1
ATOM 909 C CA . GLN A 1 126 ? 2.908 13.830 -36.793 1.00 13.31 175 GLN A CA 1
ATOM 910 C C . GLN A 1 126 ? 1.401 13.990 -36.892 1.00 13.00 175 GLN A C 1
ATOM 911 O O . GLN A 1 126 ? 0.792 13.581 -37.880 1.00 12.60 175 GLN A O 1
ATOM 917 N N . ASN A 1 127 ? 0.814 14.574 -35.849 1.00 12.84 176 ASN A N 1
ATOM 918 C CA . ASN A 1 127 ? -0.611 14.848 -35.80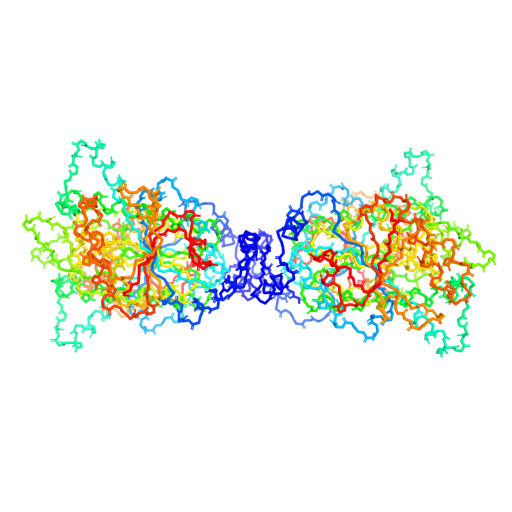2 1.00 12.90 176 ASN A CA 1
ATOM 919 C C . ASN A 1 127 ? -1.060 15.698 -36.993 1.00 13.22 176 ASN A C 1
ATOM 920 O O . ASN A 1 127 ? -2.006 15.344 -37.681 1.00 13.07 176 ASN A O 1
ATOM 925 N N . LEU A 1 128 ? -0.361 16.799 -37.248 1.00 14.00 177 LEU A N 1
ATOM 926 C CA . LEU A 1 128 ? -0.726 17.689 -38.354 1.00 14.64 177 LEU A CA 1
ATOM 927 C C . LEU A 1 128 ? -0.470 17.055 -39.731 1.00 14.75 177 LEU A C 1
ATOM 928 O O . LEU A 1 128 ? -1.236 17.290 -40.664 1.00 14.87 177 LEU A O 1
ATOM 933 N N . LYS A 1 129 ? 0.587 16.248 -39.849 1.00 14.81 178 LYS A N 1
ATOM 934 C CA . LYS A 1 129 ? 0.842 15.481 -41.074 1.00 15.29 178 LYS A CA 1
ATOM 935 C C . LYS A 1 129 ? -0.339 14.572 -41.412 1.00 14.10 178 LYS A C 1
ATOM 936 O O . LYS A 1 129 ? -0.817 14.570 -42.540 1.00 14.23 178 LYS A O 1
ATOM 942 N N . LEU A 1 130 ? -0.809 13.813 -40.431 1.00 13.05 179 LEU A N 1
ATOM 943 C CA . LEU A 1 130 ? -1.941 12.902 -40.641 1.00 12.05 179 LEU A CA 1
ATOM 944 C C . LEU A 1 130 ? -3.228 13.668 -40.965 1.00 11.78 179 LEU A C 1
ATOM 945 O O . LEU A 1 130 ? -3.916 13.354 -41.949 1.00 11.43 179 LEU A O 1
ATOM 950 N N . VAL A 1 131 ? -3.539 14.676 -40.153 1.00 11.13 180 VAL A N 1
ATOM 951 C CA . VAL A 1 131 ? -4.726 15.510 -40.383 1.00 10.98 180 VAL A CA 1
ATOM 952 C C . VAL A 1 131 ? -4.712 16.114 -41.788 1.00 11.55 180 VAL A C 1
ATOM 953 O O . VAL A 1 131 ? -5.711 16.074 -42.505 1.00 11.74 180 VAL A O 1
ATOM 957 N N . THR A 1 132 ? -3.569 16.663 -42.178 1.00 11.75 181 THR A N 1
ATOM 958 C CA . THR A 1 132 ? -3.426 17.316 -43.469 1.00 12.31 181 THR A CA 1
ATOM 959 C C . THR A 1 132 ? -3.531 16.323 -44.634 1.00 12.53 181 THR A C 1
ATOM 960 O O . THR A 1 132 ? -4.149 16.633 -45.654 1.00 12.82 181 THR A O 1
ATOM 964 N N . ALA A 1 133 ? -2.959 15.129 -44.469 1.00 11.94 182 ALA A N 1
ATOM 965 C CA . ALA A 1 133 ? -3.079 14.068 -45.480 1.00 12.07 182 ALA A CA 1
ATOM 966 C C . ALA A 1 133 ? -4.535 13.662 -45.698 1.00 11.84 182 ALA A C 1
ATOM 967 O O . ALA A 1 133 ? -4.960 13.430 -46.834 1.00 12.09 182 ALA A O 1
ATOM 969 N N . LEU A 1 134 ? -5.296 13.581 -44.611 1.00 11.15 183 LEU A N 1
ATOM 970 C CA . LEU A 1 134 ? -6.729 13.304 -44.701 1.00 11.34 183 LEU A CA 1
ATOM 971 C C . LEU A 1 134 ? -7.478 14.432 -45.418 1.00 12.10 183 LEU A C 1
ATOM 972 O O . LEU A 1 134 ? -8.243 14.183 -46.350 1.00 12.49 183 LEU A O 1
ATOM 977 N N . GLU A 1 135 ? -7.250 15.669 -44.993 1.00 12.36 184 GLU A N 1
ATOM 978 C CA . GLU A 1 135 ? -7.902 16.824 -45.629 1.00 13.43 184 GLU A CA 1
ATOM 979 C C . GLU A 1 135 ? -7.632 16.870 -47.137 1.00 14.65 184 GLU A C 1
ATOM 980 O O . GLU A 1 135 ? -8.530 17.200 -47.921 1.00 14.80 184 GLU A O 1
ATOM 986 N N . GLN A 1 136 ? -6.412 16.511 -47.541 1.00 15.21 185 GLN A N 1
ATOM 987 C CA . GLN A 1 136 ? -6.032 16.512 -48.963 1.00 16.78 185 GLN A CA 1
ATOM 988 C C . GLN A 1 136 ? -6.792 15.461 -49.780 1.00 16.97 185 GLN A C 1
ATOM 989 O O . GLN A 1 136 ? -6.913 15.585 -50.992 1.00 17.84 185 GLN A O 1
ATOM 995 N N . LEU A 1 137 ? -7.300 14.433 -49.113 1.00 16.35 186 LEU A N 1
ATOM 996 C CA . LEU A 1 137 ? -8.159 13.450 -49.759 1.00 16.81 186 LEU A CA 1
ATOM 997 C C . LEU A 1 137 ? -9.649 13.804 -49.627 1.00 17.23 186 LEU A C 1
ATOM 998 O O . LEU A 1 137 ? -10.508 13.002 -49.994 1.00 17.91 186 LEU A O 1
ATOM 1003 N N . GLY A 1 138 ? -9.947 14.998 -49.114 1.00 16.94 187 GLY A N 1
ATOM 1004 C CA . GLY A 1 138 ? -11.329 15.443 -48.913 1.00 17.08 187 GLY A CA 1
ATOM 1005 C C . GLY A 1 138 ? -11.976 14.897 -47.652 1.00 16.31 187 GLY A C 1
ATOM 1006 O O . GLY A 1 138 ? -13.200 14.892 -47.535 1.00 16.78 187 GLY A O 1
ATOM 1007 N N . VAL A 1 139 ? -11.159 14.442 -46.704 1.00 15.10 188 VAL A N 1
ATOM 1008 C CA . VAL A 1 139 ? -11.651 13.919 -45.442 1.00 14.26 188 VAL A CA 1
ATOM 1009 C C . VAL A 1 139 ? -11.462 14.972 -44.348 1.00 14.07 188 VAL A C 1
ATOM 1010 O O . VAL A 1 139 ? -10.330 15.347 -44.036 1.00 13.68 188 VAL A O 1
ATOM 1014 N N . ARG A 1 140 ? -12.563 15.441 -43.767 1.00 14.15 189 ARG A N 1
ATOM 1015 C CA . ARG A 1 140 ? -12.485 16.370 -42.643 1.00 13.86 189 ARG A CA 1
ATOM 1016 C C . ARG A 1 140 ? -11.834 15.659 -41.456 1.00 13.20 189 ARG A C 1
ATOM 1017 O O . ARG A 1 140 ? -12.234 14.554 -41.090 1.00 13.11 189 ARG A O 1
ATOM 1025 N N . ALA A 1 141 ? -10.813 16.285 -40.883 1.00 12.80 190 ALA A N 1
ATOM 1026 C CA . ALA A 1 141 ? -10.109 15.738 -39.723 1.00 12.49 190 ALA A CA 1
ATOM 1027 C C . ALA A 1 141 ? -9.868 16.852 -38.727 1.00 12.59 190 ALA A C 1
ATOM 1028 O O . ALA A 1 141 ? -9.605 17.984 -39.116 1.00 12.95 190 ALA A O 1
ATOM 1030 N N . ARG A 1 142 ? -9.957 16.519 -37.445 1.00 12.98 191 ARG A N 1
ATOM 1031 C CA . ARG A 1 142 ? -9.782 17.486 -36.368 1.00 13.37 191 ARG A CA 1
ATOM 1032 C C . ARG A 1 142 ? -8.608 17.075 -35.478 1.00 13.34 191 ARG A C 1
ATOM 1033 O O . ARG A 1 142 ? -8.634 15.997 -34.878 1.00 13.09 191 ARG A O 1
ATOM 1041 N N . PRO A 1 143 ? -7.560 17.918 -35.400 1.00 13.71 192 PRO A N 1
ATOM 1042 C CA . PRO A 1 143 ? -6.485 17.628 -34.440 1.00 14.01 192 PRO A CA 1
ATOM 1043 C C . PRO A 1 143 ? -7.010 17.757 -33.019 1.00 14.55 192 PRO A C 1
ATOM 1044 O O . PRO A 1 143 ? -7.594 18.788 -32.681 1.00 15.66 192 PRO A O 1
ATOM 1048 N N . ILE A 1 144 ? -6.852 16.712 -32.213 1.00 14.42 193 ILE A N 1
ATOM 1049 C CA . ILE A 1 144 ? -7.208 16.785 -30.804 1.00 14.95 193 ILE A CA 1
ATOM 1050 C C . ILE A 1 144 ? -5.945 16.519 -29.981 1.00 15.06 193 ILE A C 1
ATOM 1051 O O . ILE A 1 144 ? -5.496 15.377 -29.838 1.00 14.69 193 ILE A O 1
ATOM 1056 N N . THR A 1 145 ? -5.374 17.605 -29.467 1.00 15.52 194 THR A N 1
ATOM 1057 C CA . THR A 1 145 ? -4.040 17.598 -28.865 1.00 15.86 194 THR A CA 1
ATOM 1058 C C . THR A 1 145 ? -4.036 17.825 -27.353 1.00 16.06 194 THR A C 1
ATOM 1059 O O . THR A 1 145 ? -3.002 17.679 -26.712 1.00 16.85 194 THR A O 1
ATOM 1063 N N . SER A 1 146 ? -5.179 18.192 -26.786 1.00 16.15 195 SER A N 1
ATOM 1064 C CA . SER A 1 146 ? -5.316 18.285 -25.339 1.00 16.41 195 SER A CA 1
ATOM 1065 C C . SER A 1 146 ? -6.777 18.121 -24.962 1.00 16.66 195 SER A C 1
ATOM 1066 O O . SER A 1 146 ? -7.654 18.057 -25.839 1.00 16.26 195 SER A O 1
ATOM 1069 N N . GLY A 1 147 ? -7.022 18.035 -23.656 1.00 16.98 196 GLY A N 1
ATOM 1070 C CA . GLY A 1 147 ? -8.371 18.047 -23.107 1.00 17.35 196 GLY A CA 1
ATOM 1071 C C . GLY A 1 147 ? -9.105 16.718 -23.098 1.00 17.16 196 GLY A C 1
ATOM 1072 O O . GLY A 1 147 ? -10.281 16.676 -22.744 1.00 17.90 196 GLY A O 1
ATOM 1073 N N . VAL A 1 148 ? -8.431 15.633 -23.471 1.00 16.27 197 VAL A N 1
ATOM 1074 C CA . VAL A 1 148 ? -9.056 14.309 -23.472 1.00 16.02 197 VAL A CA 1
ATOM 1075 C C . VAL A 1 148 ? -8.580 13.456 -22.293 1.00 16.41 197 VAL A C 1
ATOM 1076 O O . VAL A 1 148 ? -9.395 12.933 -21.536 1.00 17.08 197 VAL A O 1
ATOM 1080 N N . PHE A 1 149 ? -7.265 13.310 -22.149 1.00 15.89 198 PHE A N 1
ATOM 1081 C CA . PHE A 1 149 ? -6.696 12.446 -21.120 1.00 16.18 198 PHE A CA 1
ATOM 1082 C C . PHE A 1 149 ? -6.279 13.254 -19.903 1.00 16.50 198 PHE A C 1
ATOM 1083 O O . PHE A 1 149 ? -5.558 14.241 -20.019 1.00 15.98 198 PHE A O 1
ATOM 1091 N N . THR A 1 150 ? -6.759 12.829 -18.738 1.00 17.36 199 THR A N 1
ATOM 1092 C CA . THR A 1 150 ? -6.354 13.403 -17.465 1.00 18.01 199 THR A CA 1
ATOM 1093 C C . THR A 1 150 ? -5.552 12.325 -16.746 1.00 18.55 199 THR A C 1
ATOM 1094 O O . THR A 1 150 ? -5.953 11.156 -16.729 1.00 18.38 199 THR A O 1
ATOM 1098 N N . ALA A 1 151 ? -4.413 12.713 -16.175 1.00 18.72 200 ALA A N 1
ATOM 1099 C CA . ALA A 1 151 ? -3.483 11.752 -15.585 1.00 19.24 200 ALA A CA 1
ATOM 1100 C C . ALA A 1 151 ? -2.835 12.242 -14.293 1.00 20.61 200 ALA A C 1
ATOM 1101 O O . ALA A 1 151 ? -2.765 13.446 -14.036 1.00 20.44 200 ALA A O 1
ATOM 1103 N N . ASP A 1 152 ? -2.393 11.273 -13.489 1.00 21.97 201 ASP A N 1
ATOM 1104 C CA . ASP A 1 152 ? -1.433 11.472 -12.405 1.00 23.73 201 ASP A CA 1
ATOM 1105 C C . ASP A 1 152 ? -0.048 11.081 -12.905 1.00 23.21 201 ASP A C 1
ATOM 1106 O O . ASP A 1 152 ? 0.084 10.451 -13.953 1.00 22.17 201 ASP A O 1
ATOM 1111 N N . TYR A 1 153 ? 0.981 11.428 -12.139 1.00 24.09 202 TYR A N 1
ATOM 1112 C CA . TYR A 1 153 ? 2.324 10.895 -12.375 1.00 24.05 202 TYR A CA 1
ATOM 1113 C C . TYR A 1 153 ? 2.322 9.384 -12.176 1.00 24.31 202 TYR A C 1
ATOM 1114 O O . TYR A 1 153 ? 1.873 8.902 -11.140 1.00 25.20 202 TYR A O 1
ATOM 1123 N N . LEU A 1 154 ? 2.807 8.640 -13.170 1.00 23.58 203 LEU A N 1
ATOM 1124 C CA . LEU A 1 154 ? 2.928 7.188 -13.051 1.00 23.93 203 LEU A CA 1
ATOM 1125 C C . LEU A 1 154 ? 3.917 6.848 -11.938 1.00 25.26 203 LEU A C 1
ATOM 1126 O O . LEU A 1 154 ? 3.590 6.119 -11.004 1.00 26.05 203 LEU A O 1
ATOM 1131 N N . ASP A 1 155 ? 5.121 7.396 -12.050 1.00 25.59 204 ASP A N 1
ATOM 1132 C CA . ASP A 1 155 ? 6.134 7.297 -11.002 1.00 27.17 204 ASP A CA 1
ATOM 1133 C C . ASP A 1 155 ? 7.168 8.389 -11.269 1.00 27.35 204 ASP A C 1
ATOM 1134 O O . ASP A 1 155 ? 8.049 8.227 -12.109 1.00 27.01 204 ASP A O 1
ATOM 1139 N N . LYS A 1 156 ? 7.049 9.505 -10.563 1.00 28.23 205 LYS A N 1
ATOM 1140 C CA . LYS A 1 156 ? 7.847 10.687 -10.884 1.00 28.61 205 LYS A CA 1
ATOM 1141 C C . LYS A 1 156 ? 9.356 10.416 -10.836 1.00 29.08 205 LYS A C 1
ATOM 1142 O O . LYS A 1 156 ? 10.088 10.817 -11.735 1.00 28.36 205 LYS A O 1
ATOM 1148 N N . ASP A 1 157 ? 9.811 9.719 -9.802 1.00 30.43 206 ASP A N 1
ATOM 1149 C CA . ASP A 1 157 ? 11.247 9.482 -9.611 1.00 31.37 206 ASP A CA 1
ATOM 1150 C C . ASP A 1 157 ? 11.811 8.491 -10.630 1.00 30.35 206 ASP A C 1
ATOM 1151 O O . ASP A 1 157 ? 12.973 8.591 -11.019 1.00 30.55 206 ASP A O 1
ATOM 1156 N N . LYS A 1 158 ? 10.979 7.554 -11.070 1.00 29.38 207 LYS A N 1
ATOM 1157 C CA . LYS A 1 158 ? 11.382 6.542 -12.042 1.00 28.76 207 LYS A CA 1
ATOM 1158 C C . LYS A 1 158 ? 11.252 7.030 -13.496 1.00 27.16 207 LYS A C 1
ATOM 1159 O O . LYS A 1 158 ? 12.186 6.887 -14.287 1.00 26.88 207 LYS A O 1
ATOM 1165 N N . TYR A 1 159 ? 10.101 7.608 -13.843 1.00 25.93 208 TYR A N 1
ATOM 1166 C CA . TYR A 1 159 ? 9.805 7.958 -15.242 1.00 24.49 208 TYR A CA 1
ATOM 1167 C C . TYR A 1 159 ? 9.803 9.456 -15.548 1.00 23.54 208 TYR A C 1
ATOM 1168 O O . TYR A 1 159 ? 9.786 9.837 -16.719 1.00 22.54 208 TYR A O 1
ATOM 1177 N N . LYS A 1 160 ? 9.810 10.293 -14.511 1.00 23.79 209 LYS A N 1
ATOM 1178 C CA . LYS A 1 160 ? 9.732 11.754 -14.659 1.00 23.43 209 LYS A CA 1
ATOM 1179 C C . LYS A 1 160 ? 8.372 12.177 -15.263 1.00 21.80 209 LYS A C 1
ATOM 1180 O O . LYS A 1 160 ? 7.337 11.862 -14.682 1.00 21.68 209 LYS A O 1
ATOM 1186 N N . LEU A 1 161 ? 8.355 12.861 -16.406 1.00 20.43 210 LEU A N 1
ATOM 1187 C CA . LEU A 1 161 ? 7.103 13.445 -16.922 1.00 19.53 210 LEU A CA 1
ATOM 1188 C C . LEU A 1 161 ? 6.276 12.415 -17.719 1.00 18.07 210 LEU A C 1
ATOM 1189 O O . LEU A 1 161 ? 6.020 12.585 -18.918 1.00 16.87 210 LEU A O 1
ATOM 1194 N N . VAL A 1 162 ? 5.857 11.354 -17.030 1.00 18.00 211 VAL A N 1
ATOM 1195 C CA . VAL A 1 162 ? 5.063 10.288 -17.632 1.00 17.34 211 VAL A CA 1
ATOM 1196 C C . VAL A 1 162 ? 3.775 10.096 -16.832 1.00 17.77 211 VAL A C 1
ATOM 1197 O O . VAL A 1 162 ? 3.789 10.131 -15.597 1.00 18.40 211 VAL A O 1
ATOM 1201 N N . GLY A 1 163 ? 2.670 9.897 -17.548 1.00 17.06 212 GLY A N 1
ATOM 1202 C CA . GLY A 1 163 ? 1.348 9.894 -16.948 1.00 17.53 212 GLY A CA 1
ATOM 1203 C C . GLY A 1 163 ? 0.744 8.521 -16.726 1.00 18.31 212 GLY A C 1
ATOM 1204 O O . GLY A 1 163 ? 1.007 7.576 -17.475 1.00 18.06 212 GLY A O 1
ATOM 1205 N N . ASN A 1 164 ? -0.060 8.432 -15.672 1.00 19.37 213 ASN A N 1
ATOM 1206 C CA . ASN A 1 164 ? -0.973 7.329 -15.431 1.00 20.06 213 ASN A CA 1
ATOM 1207 C C . ASN A 1 164 ? -2.364 7.910 -15.649 1.00 19.84 213 ASN A C 1
ATOM 1208 O O . ASN A 1 164 ? -2.827 8.728 -14.849 1.00 19.74 213 ASN A O 1
ATOM 1213 N N . ILE A 1 165 ? -3.006 7.514 -16.747 1.00 19.26 214 ILE A N 1
ATOM 1214 C CA . ILE A 1 165 ? -4.291 8.086 -17.140 1.00 19.19 214 ILE A CA 1
ATOM 1215 C C . ILE A 1 165 ? -5.369 7.658 -16.145 1.00 20.41 214 ILE A C 1
ATOM 1216 O O . ILE A 1 165 ? -5.517 6.468 -15.857 1.00 20.62 214 ILE A O 1
ATOM 1221 N N . LYS A 1 166 ? -6.097 8.636 -15.611 1.00 20.89 215 LYS A N 1
ATOM 1222 C CA . LYS A 1 166 ? -7.158 8.375 -14.643 1.00 22.43 215 LYS A CA 1
ATOM 1223 C C . LYS A 1 166 ? -8.554 8.515 -15.241 1.00 22.07 215 LYS A C 1
ATOM 1224 O O . LYS A 1 166 ? -9.496 7.910 -14.739 1.00 22.74 215 LYS A O 1
ATOM 1230 N N . SER A 1 167 ? -8.702 9.321 -16.292 1.00 21.03 216 SER A N 1
ATOM 1231 C CA . SER A 1 167 ? -10.005 9.463 -16.946 1.00 20.75 216 SER A CA 1
ATOM 1232 C C . SER A 1 167 ? -9.889 9.966 -18.374 1.00 19.24 216 SER A C 1
ATOM 1233 O O . SER A 1 167 ? -8.868 10.531 -18.768 1.00 18.73 216 SER A O 1
ATOM 1236 N N . VAL A 1 168 ? -10.961 9.750 -19.131 1.00 18.88 217 VAL A N 1
ATOM 1237 C CA . VAL A 1 168 ? -11.071 10.180 -20.514 1.00 17.69 217 VAL A CA 1
ATOM 1238 C C . VAL A 1 168 ? -12.290 11.084 -20.635 1.00 18.15 217 VAL A C 1
ATOM 1239 O O . VAL A 1 168 ? -13.394 10.698 -20.261 1.00 18.72 217 VAL A O 1
ATOM 1243 N N . THR A 1 169 ? -12.078 12.299 -21.125 1.00 17.72 218 THR A N 1
ATOM 1244 C CA . THR A 1 169 ? -13.166 13.210 -21.422 1.00 18.08 218 THR A CA 1
ATOM 1245 C C . THR A 1 169 ? -13.567 12.963 -22.871 1.00 17.42 218 THR A C 1
ATOM 1246 O O . THR A 1 169 ? -12.781 13.192 -23.795 1.00 16.44 218 THR A O 1
ATOM 1250 N N . LYS A 1 170 ? -14.785 12.470 -23.060 1.00 17.99 219 LYS A N 1
ATOM 1251 C CA . LYS A 1 170 ? -15.239 12.005 -24.364 1.00 18.00 219 LYS A CA 1
ATOM 1252 C C . LYS A 1 170 ? -15.715 13.130 -25.291 1.00 17.80 219 LYS A C 1
ATOM 1253 O O . LYS A 1 170 ? -15.640 12.990 -26.508 1.00 16.69 219 LYS A O 1
ATOM 1259 N N . GLU A 1 171 ? -16.181 14.238 -24.713 1.00 18.50 220 GLU A N 1
ATOM 1260 C CA . GLU A 1 171 ? -16.871 15.303 -25.468 1.00 19.04 220 GLU A CA 1
ATOM 1261 C C . GLU A 1 171 ? -16.153 15.773 -26.748 1.00 17.43 220 GLU A C 1
ATOM 1262 O O . GLU A 1 171 ? -16.791 15.888 -27.796 1.00 17.11 220 GLU A O 1
ATOM 1268 N N . PRO A 1 172 ? -14.838 16.065 -26.667 1.00 16.27 221 PRO A N 1
ATOM 1269 C CA . PRO A 1 172 ? -14.092 16.489 -27.865 1.00 15.29 221 PRO A CA 1
ATOM 1270 C C . PRO A 1 172 ? -14.175 15.497 -29.027 1.00 14.45 221 PRO A C 1
ATOM 1271 O O . PRO A 1 172 ? -14.310 15.903 -30.185 1.00 13.90 221 PRO A O 1
ATOM 1275 N N . ILE A 1 173 ? -14.096 14.209 -28.701 1.00 14.04 222 ILE A N 1
ATOM 1276 C CA . ILE A 1 173 ? -14.119 13.140 -29.694 1.00 13.45 222 ILE A CA 1
ATOM 1277 C C . ILE A 1 173 ? -15.524 13.014 -30.284 1.00 13.95 222 ILE A C 1
ATOM 1278 O O . ILE A 1 173 ? -15.687 12.889 -31.501 1.00 13.57 222 ILE A O 1
ATOM 1283 N N . GLU A 1 174 ? -16.530 13.085 -29.414 1.00 14.43 223 GLU A N 1
ATOM 1284 C CA . GLU A 1 174 ? -17.926 12.997 -29.830 1.00 15.31 223 GLU A CA 1
ATOM 1285 C C . GLU A 1 174 ? -18.355 14.206 -30.647 1.00 14.61 223 GLU A C 1
ATOM 1286 O O . GLU A 1 174 ? -19.109 14.057 -31.604 1.00 14.98 223 GLU A O 1
ATOM 1292 N N . ALA A 1 175 ? -17.871 15.390 -30.278 1.00 13.81 224 ALA A N 1
ATOM 1293 C CA . ALA A 1 175 ? -18.178 16.619 -31.031 1.00 13.67 224 ALA A CA 1
ATOM 1294 C C . ALA A 1 175 ? -17.587 16.579 -32.441 1.00 12.86 224 ALA A C 1
ATOM 1295 O O . ALA A 1 175 ? -18.251 16.947 -33.407 1.00 13.45 224 ALA A O 1
ATOM 1297 N N . SER A 1 176 ? -16.343 16.129 -32.550 1.00 12.27 225 SER A N 1
ATOM 1298 C CA . SER A 1 176 ? -15.686 15.950 -33.847 1.00 11.89 225 SER A CA 1
ATOM 1299 C C . SER A 1 176 ? -16.532 15.058 -34.770 1.00 12.22 225 SER A C 1
ATOM 1300 O O . SER A 1 176 ? -16.851 15.441 -35.906 1.00 12.11 225 SER A O 1
ATOM 1303 N N . ILE A 1 177 ? -16.912 13.886 -34.263 1.00 12.50 226 ILE A N 1
ATOM 1304 C CA . ILE A 1 177 ? -17.684 12.914 -35.039 1.00 12.85 226 ILE A CA 1
ATOM 1305 C C . ILE A 1 177 ? -19.060 13.474 -35.405 1.00 13.92 226 ILE A C 1
ATOM 1306 O O . ILE A 1 177 ? -19.495 13.349 -36.547 1.00 14.26 226 ILE A O 1
ATOM 1311 N N . LYS A 1 178 ? -19.727 14.111 -34.450 1.00 14.74 227 LYS A N 1
ATOM 1312 C CA . LYS A 1 178 ? -21.035 14.720 -34.704 1.00 16.11 227 LYS A CA 1
ATOM 1313 C C . LYS A 1 178 ? -20.947 15.816 -35.774 1.00 15.72 227 LYS A C 1
ATOM 1314 O O . LYS A 1 178 ? -21.872 15.993 -36.559 1.00 16.36 227 LYS A O 1
ATOM 1320 N N . ALA A 1 179 ? -19.828 16.539 -35.805 1.00 14.70 228 ALA A N 1
ATOM 1321 C CA . ALA A 1 179 ? -19.598 17.574 -36.820 1.00 14.53 228 ALA A CA 1
ATOM 1322 C C . ALA A 1 179 ? -19.171 17.007 -38.182 1.00 13.98 228 ALA A C 1
ATOM 1323 O O . ALA A 1 179 ? -19.130 17.744 -39.152 1.00 14.24 228 ALA A O 1
ATOM 1325 N N . GLY A 1 180 ? -18.848 15.716 -38.253 1.00 13.59 229 GLY A N 1
ATOM 1326 C CA . GLY A 1 180 ? -18.428 15.083 -39.510 1.00 13.36 229 GLY A CA 1
ATOM 1327 C C . GLY A 1 180 ? -16.924 15.120 -39.775 1.00 12.48 229 GLY A C 1
ATOM 1328 O O . GLY A 1 180 ? -16.491 15.222 -40.926 1.00 12.61 229 GLY A O 1
ATOM 1329 N N . ALA A 1 181 ? -16.124 15.053 -38.717 1.00 11.77 230 ALA A N 1
ATOM 1330 C CA . ALA A 1 181 ? -14.667 15.030 -38.846 1.00 11.12 230 ALA A CA 1
ATOM 1331 C C . ALA A 1 181 ? -14.091 13.870 -38.061 1.00 10.75 230 ALA A C 1
ATOM 1332 O O . ALA A 1 181 ? -14.542 13.568 -36.951 1.00 10.83 230 ALA A O 1
ATOM 1334 N N . LEU A 1 182 ? -13.095 13.211 -38.644 1.00 10.50 231 LEU A N 1
ATOM 1335 C CA . LEU A 1 182 ? -12.356 12.188 -37.929 1.00 10.48 231 LEU A CA 1
ATOM 1336 C C . LEU A 1 182 ? -11.538 12.847 -36.814 1.00 9.84 231 LEU A C 1
ATOM 1337 O O . LEU A 1 182 ? -10.787 13.776 -37.079 1.00 10.10 231 LEU A O 1
ATOM 1342 N N . PRO A 1 183 ? -11.691 12.372 -35.570 1.00 9.69 232 PRO A N 1
ATOM 1343 C CA . PRO A 1 183 ? -10.882 12.882 -34.481 1.00 9.51 232 PRO A CA 1
ATOM 1344 C C . PRO A 1 183 ? -9.504 12.206 -34.490 1.00 9.35 232 PRO A C 1
ATOM 1345 O O . PRO A 1 183 ? -9.417 10.973 -34.441 1.00 9.25 232 PRO A O 1
ATOM 1349 N N . ILE A 1 184 ? -8.457 13.019 -34.599 1.00 9.13 233 ILE A N 1
ATOM 1350 C CA . ILE A 1 184 ? -7.083 12.538 -34.692 1.00 9.21 233 ILE A CA 1
ATOM 1351 C C . ILE A 1 184 ? -6.323 12.967 -33.432 1.00 9.40 233 ILE A C 1
ATOM 1352 O O . ILE A 1 184 ? -5.951 14.139 -33.282 1.00 9.18 233 ILE A O 1
ATOM 1357 N N . LEU A 1 185 ? -6.108 12.006 -32.536 1.00 9.82 234 LEU A N 1
ATOM 1358 C CA . LEU A 1 185 ? -5.616 12.271 -31.183 1.00 10.48 234 LEU A CA 1
ATOM 1359 C C . LEU A 1 185 ? -4.147 11.937 -31.010 1.00 10.44 234 LEU A C 1
ATOM 1360 O O . LEU A 1 185 ? -3.666 10.932 -31.533 1.00 9.97 234 LEU A O 1
ATOM 1365 N N . THR A 1 186 ? -3.450 12.771 -30.237 1.00 10.77 235 THR A N 1
ATOM 1366 C CA . THR A 1 186 ? -2.147 12.423 -29.689 1.00 11.17 235 THR A CA 1
ATOM 1367 C C . THR A 1 186 ? -2.401 11.700 -28.368 1.00 11.79 235 THR A C 1
ATOM 1368 O O . THR A 1 186 ? -3.518 11.745 -27.849 1.00 11.60 235 THR A O 1
ATOM 1372 N N . SER A 1 187 ? -1.374 11.056 -27.819 1.00 12.13 236 SER A N 1
ATOM 1373 C CA . SER A 1 187 ? -1.520 10.297 -26.568 1.00 13.20 236 SER A CA 1
ATOM 1374 C C . SER A 1 187 ? -1.046 11.049 -25.311 1.00 14.01 236 SER A C 1
ATOM 1375 O O . SER A 1 187 ? -0.969 10.459 -24.237 1.00 14.32 236 SER A O 1
ATOM 1378 N N . LEU A 1 188 ? -0.757 12.345 -25.425 1.00 14.34 237 LEU A N 1
ATOM 1379 C CA . LEU A 1 188 ? -0.340 13.134 -24.254 1.00 15.33 237 LEU A CA 1
ATOM 1380 C C . LEU A 1 188 ? -1.511 13.390 -23.314 1.00 15.60 237 LEU A C 1
ATOM 1381 O O . LEU A 1 188 ? -2.635 13.583 -23.765 1.00 15.43 237 LEU A O 1
ATOM 1386 N N . ALA A 1 189 ? -1.235 13.391 -22.010 1.00 16.07 238 ALA A N 1
ATOM 1387 C CA . ALA A 1 189 ? -2.253 13.636 -20.992 1.00 16.80 238 ALA A CA 1
ATOM 1388 C C . ALA A 1 189 ? -1.882 14.860 -20.174 1.00 17.47 238 ALA A C 1
ATOM 1389 O O . ALA A 1 189 ? -0.741 15.307 -20.199 1.00 18.16 238 ALA A O 1
ATOM 1391 N N . GLU A 1 190 ? -2.852 15.403 -19.455 1.00 17.80 239 GLU A N 1
ATOM 1392 C CA . GLU A 1 190 ? -2.611 16.541 -18.574 1.00 18.47 239 GLU A CA 1
ATOM 1393 C C . GLU A 1 190 ? -2.995 16.194 -17.147 1.00 18.85 239 GLU A C 1
ATOM 1394 O O . GLU A 1 190 ? -4.001 15.528 -16.914 1.00 18.51 239 GLU A O 1
ATOM 1400 N N . THR A 1 191 ? -2.203 16.671 -16.190 1.00 19.13 240 THR A N 1
ATOM 1401 C CA . THR A 1 191 ? -2.659 16.721 -14.810 1.00 19.78 240 THR A CA 1
ATOM 1402 C C . THR A 1 191 ? -3.766 17.759 -14.748 1.00 20.15 240 THR A C 1
ATOM 1403 O O . THR A 1 191 ? -3.912 18.567 -15.664 1.00 19.62 240 THR A O 1
ATOM 1407 N N . ALA A 1 192 ? -4.557 17.722 -13.682 1.00 21.18 241 ALA A N 1
ATOM 1408 C CA . ALA A 1 192 ? -5.647 18.670 -13.504 1.00 21.77 241 ALA A CA 1
ATOM 1409 C C . ALA A 1 192 ? -5.149 20.107 -13.689 1.00 22.06 241 ALA A C 1
ATOM 1410 O O . ALA A 1 192 ? -5.811 20.910 -14.352 1.00 22.18 241 ALA A O 1
ATOM 1412 N N . SER A 1 193 ? -3.974 20.407 -13.128 1.00 22.37 242 SER A N 1
ATOM 1413 C CA . SER A 1 193 ? -3.409 21.764 -13.164 1.00 22.60 242 SER A CA 1
ATOM 1414 C C . SER A 1 193 ? -2.551 22.053 -14.411 1.00 21.29 242 SER A C 1
ATOM 1415 O O . SER A 1 193 ? -1.849 23.056 -14.464 1.00 21.54 242 SER A O 1
ATOM 1418 N N . GLY A 1 194 ? -2.607 21.171 -15.403 1.00 20.05 243 GLY A N 1
ATOM 1419 C CA . GLY A 1 194 ? -2.098 21.477 -16.736 1.00 18.97 243 GLY A CA 1
ATOM 1420 C C . GLY A 1 194 ? -0.664 21.116 -17.079 1.00 18.73 243 GLY A C 1
ATOM 1421 O O . GLY A 1 194 ? -0.122 21.655 -18.041 1.00 18.20 243 GLY A O 1
ATOM 1422 N N . GLN A 1 195 ? -0.039 20.210 -16.327 1.00 19.08 244 GLN A N 1
ATOM 1423 C CA . GLN A 1 195 ? 1.275 19.701 -16.719 1.00 18.97 244 GLN A CA 1
ATOM 1424 C C . GLN A 1 195 ? 1.055 18.543 -17.679 1.00 18.27 244 GLN A C 1
ATOM 1425 O O . GLN A 1 195 ? 0.481 17.515 -17.301 1.00 18.29 244 GLN A O 1
ATOM 1431 N N . MET A 1 196 ? 1.510 18.717 -18.916 1.00 17.51 245 MET A N 1
ATOM 1432 C CA . MET A 1 196 ? 1.411 17.674 -19.913 1.00 16.93 245 MET A CA 1
ATOM 1433 C C . MET A 1 196 ? 2.353 16.527 -19.530 1.00 16.53 245 MET A C 1
ATOM 1434 O O . MET A 1 196 ? 3.494 16.755 -19.125 1.00 17.05 245 MET A O 1
ATOM 1439 N N . LEU A 1 197 ? 1.843 15.304 -19.630 1.00 15.78 246 LEU A N 1
ATOM 1440 C CA . LEU A 1 197 ? 2.591 14.112 -19.277 1.00 15.52 246 LEU A CA 1
ATOM 1441 C C . LEU A 1 197 ? 2.570 13.147 -20.447 1.00 14.44 246 LEU A C 1
ATOM 1442 O O . LEU A 1 197 ? 1.536 12.947 -21.085 1.00 13.77 246 LEU A O 1
ATOM 1447 N N . ASN A 1 198 ? 3.733 12.568 -20.724 1.00 14.16 247 ASN A N 1
ATOM 1448 C CA . ASN A 1 198 ? 3.917 11.634 -21.820 1.00 13.50 247 ASN A CA 1
ATOM 1449 C C . ASN A 1 198 ? 3.262 10.298 -21.464 1.00 13.27 247 ASN A C 1
ATOM 1450 O O . ASN A 1 198 ? 3.401 9.813 -20.349 1.00 13.92 247 ASN A O 1
ATOM 1455 N N . VAL A 1 199 ? 2.516 9.732 -22.403 1.00 12.70 248 VAL A N 1
ATOM 1456 C CA . VAL A 1 199 ? 1.892 8.428 -22.212 1.00 12.71 248 VAL A CA 1
ATOM 1457 C C . VAL A 1 199 ? 2.092 7.612 -23.472 1.00 12.39 248 VAL A C 1
ATOM 1458 O O . VAL A 1 199 ? 1.927 8.128 -24.580 1.00 11.62 248 VAL A O 1
ATOM 1462 N N . ASN A 1 200 ? 2.444 6.344 -23.307 1.00 12.75 249 ASN A N 1
ATOM 1463 C CA . ASN A 1 200 ? 2.635 5.458 -24.446 1.00 12.66 249 ASN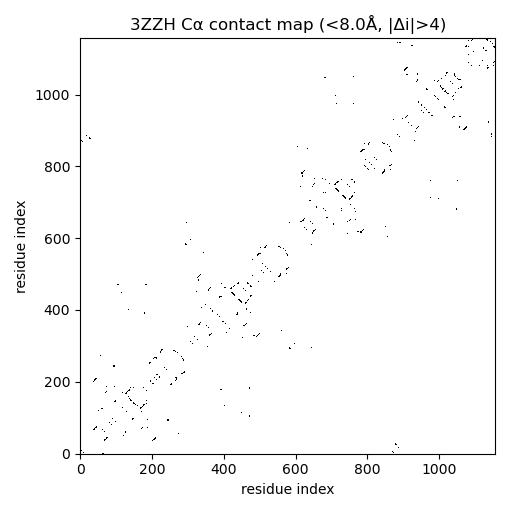 A CA 1
ATOM 1464 C C . ASN A 1 200 ? 1.319 5.319 -25.214 1.00 11.95 249 ASN A C 1
ATOM 1465 O O . ASN A 1 200 ? 0.257 5.133 -24.616 1.00 11.63 249 ASN A O 1
ATOM 1470 N N . ALA A 1 201 ? 1.395 5.439 -26.535 1.00 11.56 250 ALA A N 1
ATOM 1471 C CA . ALA A 1 201 ? 0.197 5.469 -27.382 1.00 11.18 250 ALA A CA 1
ATOM 1472 C C . ALA A 1 201 ? -0.595 4.156 -27.364 1.00 11.54 250 ALA A C 1
ATOM 1473 O O . ALA A 1 201 ? -1.811 4.175 -27.550 1.00 11.89 250 ALA A O 1
ATOM 1475 N N . ASP A 1 202 ? 0.082 3.028 -27.148 1.00 12.35 251 ASP A N 1
ATOM 1476 C CA . ASP A 1 202 ? -0.601 1.740 -26.977 1.00 12.80 251 ASP A CA 1
ATOM 1477 C C . ASP A 1 202 ? -1.509 1.776 -25.751 1.00 13.15 251 ASP A C 1
ATOM 1478 O O . ASP A 1 202 ? -2.590 1.187 -25.754 1.00 13.68 251 ASP A O 1
ATOM 1483 N N . VAL A 1 203 ? -1.053 2.453 -24.700 1.00 13.20 252 VAL A N 1
ATOM 1484 C CA . VAL A 1 203 ? -1.818 2.558 -23.461 1.00 13.53 252 VAL A CA 1
ATOM 1485 C C . VAL A 1 203 ? -2.974 3.533 -23.615 1.00 13.41 252 VAL A C 1
ATOM 1486 O O . VAL A 1 203 ? -4.100 3.228 -23.208 1.00 13.53 252 VAL A O 1
ATOM 1490 N N . ALA A 1 204 ? -2.698 4.698 -24.206 1.00 12.88 253 ALA A N 1
ATOM 1491 C CA . ALA A 1 204 ? -3.724 5.718 -24.401 1.00 12.95 253 ALA A CA 1
ATOM 1492 C C . ALA A 1 204 ? -4.831 5.193 -25.310 1.00 13.08 253 ALA A C 1
ATOM 1493 O O . ALA A 1 204 ? -6.002 5.432 -25.053 1.00 13.45 253 ALA A O 1
ATOM 1495 N N . ALA A 1 205 ? -4.456 4.457 -26.355 1.00 13.05 254 ALA A N 1
ATOM 1496 C CA . ALA A 1 205 ? -5.443 3.837 -27.241 1.00 13.27 254 ALA A CA 1
ATOM 1497 C C . ALA A 1 205 ? -6.305 2.834 -26.472 1.00 14.09 254 ALA A C 1
ATOM 1498 O O . ALA A 1 205 ? -7.520 2.771 -26.668 1.00 14.40 254 ALA A O 1
ATOM 1500 N N . GLY A 1 206 ? -5.671 2.060 -25.592 1.00 14.63 255 GLY A N 1
ATOM 1501 C CA . GLY A 1 206 ? -6.385 1.143 -24.714 1.00 15.75 255 GLY A CA 1
ATOM 1502 C C . GLY A 1 206 ? -7.412 1.847 -23.833 1.00 16.42 255 GLY A C 1
ATOM 1503 O O . GLY A 1 206 ? -8.534 1.360 -23.666 1.00 16.91 255 GLY A O 1
ATOM 1504 N N . GLU A 1 207 ? -7.035 2.999 -23.284 1.00 16.33 256 GLU A N 1
ATOM 1505 C CA . GLU A 1 207 ? -7.962 3.806 -22.482 1.00 17.05 256 GLU A CA 1
ATOM 1506 C C . GLU A 1 207 ? -9.172 4.268 -23.291 1.00 16.67 256 GLU A C 1
ATOM 1507 O O . GLU A 1 207 ? -10.289 4.288 -22.777 1.00 17.08 256 GLU A O 1
ATOM 1513 N N . LEU A 1 208 ? -8.955 4.628 -24.555 1.00 15.75 257 LEU A N 1
ATOM 1514 C CA . LEU A 1 208 ? -10.063 4.995 -25.440 1.00 15.84 257 LEU A CA 1
ATOM 1515 C C . LEU A 1 208 ? -10.996 3.806 -25.692 1.00 16.55 257 LEU A C 1
ATOM 1516 O O . LEU A 1 208 ? -12.212 3.937 -25.585 1.00 16.97 257 LEU A O 1
ATOM 1521 N N . ALA A 1 209 ? -10.420 2.650 -26.010 1.00 17.01 258 ALA A N 1
ATOM 1522 C CA . ALA A 1 209 ? -11.200 1.435 -26.252 1.00 17.95 258 ALA A CA 1
ATOM 1523 C C . ALA A 1 209 ? -12.020 1.054 -25.018 1.00 19.60 258 ALA A C 1
ATOM 1524 O O . ALA A 1 209 ? -13.171 0.650 -25.132 1.00 20.30 258 ALA A O 1
ATOM 1526 N N . ARG A 1 210 ? -11.418 1.206 -23.843 1.00 20.69 259 ARG A N 1
ATOM 1527 C CA . ARG A 1 210 ? -12.081 0.933 -22.571 1.00 22.44 259 ARG A CA 1
ATOM 1528 C C . ARG A 1 210 ? -13.360 1.752 -22.404 1.00 22.65 259 ARG A C 1
ATOM 1529 O O . ARG A 1 210 ? -14.413 1.215 -22.058 1.00 23.75 259 ARG A O 1
ATOM 1537 N N . VAL A 1 211 ? -13.263 3.051 -22.660 1.00 21.78 260 VAL A N 1
ATOM 1538 C CA . VAL A 1 211 ? -14.363 3.972 -22.398 1.00 22.17 260 VAL A CA 1
ATOM 1539 C C . VAL A 1 211 ? -15.379 4.013 -23.546 1.00 21.83 260 VAL A C 1
ATOM 1540 O O . VAL A 1 211 ? -16.564 4.209 -23.310 1.00 22.75 260 VAL A O 1
ATOM 1544 N N . PHE A 1 212 ? -14.927 3.802 -24.779 1.00 20.54 261 PHE A N 1
ATOM 1545 C CA . PHE A 1 212 ? -15.838 3.829 -25.926 1.00 20.22 261 PHE A CA 1
ATOM 1546 C C . PHE A 1 212 ? -16.424 2.471 -26.301 1.00 20.87 261 PHE A C 1
ATOM 1547 O O . PHE A 1 212 ? -17.408 2.419 -27.035 1.00 21.07 261 PHE A O 1
ATOM 1555 N N . GLU A 1 213 ? -15.825 1.387 -25.806 1.00 21.03 262 GLU A N 1
ATOM 1556 C CA . GLU A 1 213 ? -16.264 0.024 -26.122 1.00 22.02 262 GLU A CA 1
ATOM 1557 C C . GLU A 1 213 ? -16.638 -0.176 -27.601 1.00 21.35 262 GLU A C 1
ATOM 1558 O O . GLU A 1 213 ? -17.764 -0.576 -27.914 1.00 21.66 262 GLU A O 1
ATOM 1564 N N . PRO A 1 214 ? -15.687 0.092 -28.513 1.00 19.73 263 PRO A N 1
ATOM 1565 C CA . PRO A 1 214 ? -15.978 0.033 -29.942 1.00 19.43 263 PRO A CA 1
ATOM 1566 C C . PRO A 1 214 ? -16.212 -1.389 -30.431 1.00 20.07 263 PRO A C 1
ATOM 1567 O O . PRO A 1 214 ? -15.916 -2.353 -29.717 1.00 20.66 263 PRO A O 1
ATOM 1571 N N . LEU A 1 215 ? -16.755 -1.512 -31.636 1.00 20.00 264 LEU A N 1
ATOM 1572 C CA . LEU A 1 215 ? -16.930 -2.818 -32.263 1.00 20.86 264 LEU A CA 1
ATOM 1573 C C . LEU A 1 215 ? -15.565 -3.377 -32.670 1.00 19.67 264 LEU A C 1
ATOM 1574 O O . LEU A 1 215 ? -15.317 -4.570 -32.531 1.00 20.08 264 LEU A O 1
ATOM 1579 N N . LYS A 1 216 ? -14.688 -2.502 -33.164 1.00 17.95 265 LYS A N 1
ATOM 1580 C CA . LYS A 1 216 ? -13.389 -2.897 -33.690 1.00 17.02 265 LYS A CA 1
ATOM 1581 C C . LYS A 1 216 ? -12.275 -2.190 -32.923 1.00 15.85 265 LYS A C 1
ATOM 1582 O O . LYS A 1 216 ? -12.356 -0.980 -32.676 1.00 15.28 265 LYS A O 1
ATOM 1588 N N . ILE A 1 217 ? -11.244 -2.945 -32.553 1.00 15.11 266 ILE A N 1
ATOM 1589 C CA . ILE A 1 217 ? -10.041 -2.398 -31.932 1.00 13.95 266 ILE A CA 1
ATOM 1590 C C . ILE A 1 217 ? -8.836 -2.883 -32.732 1.00 13.67 266 ILE A C 1
ATOM 1591 O O . ILE A 1 217 ? -8.554 -4.081 -32.789 1.00 13.95 266 ILE A O 1
ATOM 1596 N N . VAL A 1 218 ? -8.136 -1.949 -33.363 1.00 12.92 267 VAL A N 1
ATOM 1597 C CA . VAL A 1 218 ? -7.048 -2.288 -34.273 1.00 13.04 267 VAL A CA 1
ATOM 1598 C C . VAL A 1 218 ? -5.805 -1.498 -33.897 1.00 12.52 267 VAL A C 1
ATOM 1599 O O . VAL A 1 218 ? -5.876 -0.281 -33.697 1.00 12.26 267 VAL A O 1
ATOM 1603 N N . TYR A 1 219 ? -4.679 -2.195 -33.789 1.00 12.69 268 TYR A N 1
ATOM 1604 C CA . TYR A 1 219 ? -3.378 -1.569 -33.571 1.00 12.57 268 TYR A CA 1
ATOM 1605 C C . TYR A 1 219 ? -2.571 -1.739 -34.858 1.00 12.64 268 TYR A C 1
ATOM 1606 O O . TYR A 1 219 ? -2.361 -2.856 -35.323 1.00 13.09 268 TYR A O 1
ATOM 1615 N N . LEU A 1 220 ? -2.127 -0.626 -35.435 1.00 12.05 269 LEU A N 1
ATOM 1616 C CA . LEU A 1 220 ? -1.382 -0.655 -36.686 1.00 11.91 269 LEU A CA 1
ATOM 1617 C C . LEU A 1 220 ? 0.106 -0.544 -36.422 1.00 11.86 269 LEU A C 1
ATOM 1618 O O . LEU A 1 220 ? 0.549 0.366 -35.719 1.00 11.80 269 LEU A O 1
ATOM 1623 N N . ASN A 1 221 ? 0.873 -1.475 -36.976 1.00 12.22 270 ASN A N 1
ATOM 1624 C CA . ASN A 1 221 ? 2.332 -1.359 -36.994 1.00 12.20 270 ASN A CA 1
ATOM 1625 C C . ASN A 1 221 ? 2.885 -1.843 -38.327 1.00 12.52 270 ASN A C 1
ATOM 1626 O O . ASN A 1 221 ? 2.152 -2.412 -39.141 1.00 12.31 270 ASN A O 1
ATOM 1631 N N . GLU A 1 222 ? 4.172 -1.603 -38.550 1.00 12.74 271 GLU A N 1
ATOM 1632 C CA . GLU A 1 222 ? 4.788 -1.883 -39.847 1.00 13.40 271 GLU A CA 1
ATOM 1633 C C . GLU A 1 222 ? 5.051 -3.370 -40.089 1.00 14.35 271 GLU A C 1
ATOM 1634 O O . GLU A 1 222 ? 4.815 -3.865 -41.193 1.00 14.74 271 GLU A O 1
ATOM 1640 N N . LYS A 1 223 ? 5.517 -4.086 -39.066 1.00 15.12 272 LYS A N 1
ATOM 1641 C CA . LYS A 1 223 ? 5.807 -5.525 -39.204 1.00 15.68 272 LYS A CA 1
ATOM 1642 C C . LYS A 1 223 ? 4.555 -6.395 -39.326 1.00 14.96 272 LYS A C 1
ATOM 1643 O O . LYS A 1 223 ? 4.649 -7.574 -39.660 1.00 15.55 272 LYS A O 1
ATOM 1649 N N . GLY A 1 224 ? 3.395 -5.827 -39.010 1.00 14.28 273 GLY A N 1
ATOM 1650 C CA . GLY A 1 224 ? 2.119 -6.507 -39.196 1.00 14.02 273 GLY A CA 1
ATOM 1651 C C . GLY A 1 224 ? 1.757 -7.472 -38.089 1.00 13.25 273 GLY A C 1
ATOM 1652 O O . GLY A 1 224 ? 1.315 -8.583 -38.362 1.00 14.22 273 GLY A O 1
ATOM 1653 N N . GLY A 1 225 ? 1.941 -7.057 -36.840 1.00 12.78 274 GLY A N 1
ATOM 1654 C CA . GLY A 1 225 ? 1.547 -7.874 -35.682 1.00 12.11 274 GLY A CA 1
ATOM 1655 C C . GLY A 1 225 ? 2.669 -8.089 -34.680 1.00 12.09 274 GLY A C 1
ATOM 1656 O O . GLY A 1 225 ? 3.494 -7.201 -34.456 1.00 11.82 274 GLY A O 1
ATOM 1657 N N . ILE A 1 226 ? 2.688 -9.276 -34.075 1.00 12.29 275 ILE A N 1
ATOM 1658 C CA . ILE A 1 226 ? 3.716 -9.654 -33.105 1.00 12.59 275 ILE A CA 1
ATOM 1659 C C . ILE A 1 226 ? 4.458 -10.884 -33.617 1.00 13.37 275 ILE A C 1
ATOM 1660 O O . ILE A 1 226 ? 3.846 -11.848 -34.069 1.00 13.39 275 ILE A O 1
ATOM 1665 N N . ILE A 1 227 ? 5.783 -10.833 -33.552 1.00 14.25 276 ILE A N 1
ATOM 1666 C CA . ILE A 1 227 ? 6.631 -11.935 -33.986 1.00 15.33 276 ILE A CA 1
ATOM 1667 C C . ILE A 1 227 ? 7.102 -12.743 -32.781 1.00 15.84 276 ILE A C 1
ATOM 1668 O O . ILE A 1 227 ? 7.577 -12.181 -31.793 1.00 15.43 276 ILE A O 1
ATOM 1673 N N . ASN A 1 228 ? 6.954 -14.063 -32.859 1.00 16.84 277 ASN A N 1
ATOM 1674 C CA . ASN A 1 228 ? 7.607 -14.953 -31.911 1.00 17.91 277 ASN A CA 1
ATOM 1675 C C . ASN A 1 228 ? 9.113 -14.912 -32.179 1.00 19.28 277 ASN A C 1
ATOM 1676 O O . ASN A 1 228 ? 9.575 -15.400 -33.203 1.00 20.31 277 ASN A O 1
ATOM 1681 N N . GLY A 1 229 ? 9.858 -14.309 -31.254 1.00 19.62 278 GLY A N 1
ATOM 1682 C CA . GLY A 1 229 ? 11.304 -14.145 -31.372 1.00 21.05 278 GLY A CA 1
ATOM 1683 C C . GLY A 1 229 ? 12.131 -15.418 -31.368 1.00 22.90 278 GLY A C 1
ATOM 1684 O O . GLY A 1 229 ? 13.240 -15.438 -31.919 1.00 24.20 278 GLY A O 1
ATOM 1685 N N . SER A 1 230 ? 11.615 -16.481 -30.753 1.00 23.00 279 SER A N 1
ATOM 1686 C CA . SER A 1 230 ? 12.349 -17.746 -30.694 1.00 24.64 279 SER A CA 1
ATOM 1687 C C . SER A 1 230 ? 12.232 -18.498 -32.010 1.00 25.29 279 SER A C 1
ATOM 1688 O O . SER A 1 230 ? 13.230 -18.990 -32.541 1.00 26.91 279 SER A O 1
ATOM 1691 N N . THR A 1 231 ? 11.009 -18.581 -32.532 1.00 24.21 280 THR A N 1
ATOM 1692 C CA . THR A 1 231 ? 10.727 -19.360 -33.740 1.00 24.95 280 THR A CA 1
ATOM 1693 C C . THR A 1 231 ? 10.842 -18.530 -35.020 1.00 24.71 280 THR A C 1
ATOM 1694 O O . THR A 1 231 ? 10.978 -19.089 -36.106 1.00 25.71 280 THR A O 1
ATOM 1698 N N . GLY A 1 232 ? 10.771 -17.206 -34.891 1.00 23.32 281 GLY A N 1
ATOM 1699 C CA . GLY A 1 232 ? 10.857 -16.305 -36.040 1.00 23.33 281 GLY A CA 1
ATOM 1700 C C . GLY A 1 232 ? 9.616 -16.330 -36.913 1.00 22.78 281 GLY A C 1
ATOM 1701 O O . GLY A 1 232 ? 9.701 -16.137 -38.127 1.00 23.77 281 GLY A O 1
ATOM 1702 N N . GLU A 1 233 ? 8.463 -16.558 -36.287 1.00 21.51 282 GLU A N 1
ATOM 1703 C CA . GLU A 1 233 ? 7.183 -16.649 -36.983 1.00 21.11 282 GLU A CA 1
ATOM 1704 C C . GLU A 1 233 ? 6.213 -15.616 -36.444 1.00 19.00 282 GLU A C 1
ATOM 1705 O O . GLU A 1 233 ? 6.119 -15.415 -35.231 1.00 17.40 282 GLU A O 1
ATOM 1711 N N . LYS A 1 234 ? 5.486 -14.972 -37.352 1.00 18.46 283 LYS A N 1
ATOM 1712 C CA . LYS A 1 234 ? 4.374 -14.113 -36.975 1.00 17.30 283 LYS A CA 1
ATOM 1713 C C . LYS A 1 234 ? 3.370 -14.945 -36.173 1.00 17.63 283 LYS A C 1
ATOM 1714 O O . LYS A 1 234 ? 3.046 -16.075 -36.555 1.00 18.12 283 LYS A O 1
ATOM 1720 N N . ILE A 1 235 ? 2.907 -14.395 -35.052 1.00 17.21 284 ILE A N 1
ATOM 1721 C CA . ILE A 1 235 ? 1.876 -15.041 -34.238 1.00 17.79 284 ILE A CA 1
ATOM 1722 C C . ILE A 1 235 ? 0.510 -14.654 -34.797 1.00 17.96 284 ILE A C 1
ATOM 1723 O O . ILE A 1 235 ? 0.173 -13.475 -34.893 1.00 16.93 284 ILE A O 1
ATOM 1728 N N . SER A 1 236 ? -0.267 -15.658 -35.169 1.00 19.48 285 SER A N 1
ATOM 1729 C CA . SER A 1 236 ? -1.554 -15.442 -35.809 1.00 20.33 285 SER A CA 1
ATOM 1730 C C . SER A 1 236 ? -2.662 -15.208 -34.779 1.00 20.10 285 SER A C 1
ATOM 1731 O O . SER A 1 236 ? -3.549 -14.375 -34.989 1.00 19.43 285 SER A O 1
ATOM 1734 N N . MET A 1 237 ? -2.605 -15.940 -33.666 1.00 20.50 286 MET A N 1
ATOM 1735 C CA . MET A 1 237 ? -3.666 -15.899 -32.657 1.00 21.23 286 MET A CA 1
ATOM 1736 C C . MET A 1 237 ? -3.092 -16.045 -31.246 1.00 20.61 286 MET A C 1
ATOM 1737 O O . MET A 1 237 ? -2.270 -16.931 -30.997 1.00 20.51 286 MET A O 1
ATOM 1742 N N . ILE A 1 238 ? -3.523 -15.166 -30.341 1.00 19.73 287 ILE A N 1
ATOM 1743 C CA . ILE A 1 238 ? -3.195 -15.269 -28.921 1.00 19.95 287 ILE A CA 1
ATOM 1744 C C . ILE A 1 238 ? -4.470 -15.378 -28.069 1.00 21.11 287 ILE A C 1
ATOM 1745 O O . ILE A 1 238 ? -5.276 -14.443 -28.009 1.00 20.65 287 ILE A O 1
ATOM 1750 N N . ASN A 1 239 ? -4.635 -16.529 -27.424 1.00 22.68 288 ASN A N 1
ATOM 1751 C CA . ASN A 1 239 ? -5.706 -16.760 -26.460 1.00 24.44 288 ASN A CA 1
ATOM 1752 C C . ASN A 1 239 ? -5.176 -16.508 -25.045 1.00 24.28 288 ASN A C 1
ATOM 1753 O O . ASN A 1 239 ? -4.515 -17.368 -24.456 1.00 24.67 288 ASN A O 1
ATOM 1758 N N . LEU A 1 240 ? -5.476 -15.327 -24.508 1.00 23.76 289 LEU A N 1
ATOM 1759 C CA . LEU A 1 240 ? -4.840 -14.839 -23.278 1.00 23.82 289 LEU A CA 1
ATOM 1760 C C . LEU A 1 240 ? -5.099 -15.689 -22.029 1.00 25.83 289 LEU A C 1
ATOM 1761 O O . LEU A 1 240 ? -4.167 -15.989 -21.286 1.00 25.90 289 LEU A O 1
ATOM 1766 N N . ASP A 1 241 ? -6.354 -16.065 -21.796 1.00 27.77 290 ASP A N 1
ATOM 1767 C CA . ASP A 1 241 ? -6.699 -16.868 -20.615 1.00 30.44 290 ASP A CA 1
ATOM 1768 C C . ASP A 1 241 ? -5.835 -18.120 -20.526 1.00 31.28 290 ASP A C 1
ATOM 1769 O O . ASP A 1 241 ? -5.447 -18.530 -19.440 1.00 32.37 290 ASP A O 1
ATOM 1774 N N . GLU A 1 242 ? -5.531 -18.705 -21.682 1.00 31.06 291 GLU A N 1
ATOM 1775 C CA . GLU A 1 242 ? -4.693 -19.892 -21.768 1.00 32.10 291 GLU A CA 1
ATOM 1776 C C . GLU A 1 242 ? -3.199 -19.554 -21.823 1.00 30.39 291 GLU A C 1
ATOM 1777 O O . GLU A 1 242 ? -2.396 -20.225 -21.180 1.00 30.93 291 GLU A O 1
ATOM 1783 N N . GLU A 1 243 ? -2.833 -18.510 -22.571 1.00 28.53 292 GLU A N 1
ATOM 1784 C CA . GLU A 1 243 ? -1.439 -18.301 -22.988 1.00 27.30 292 GLU A CA 1
ATOM 1785 C C . GLU A 1 243 ? -0.675 -17.173 -22.293 1.00 26.41 292 GLU A C 1
ATOM 1786 O O . GLU A 1 243 ? 0.555 -17.165 -22.319 1.00 25.82 292 GLU A O 1
ATOM 1792 N N . TYR A 1 244 ? -1.383 -16.227 -21.681 1.00 26.53 293 TYR A N 1
ATOM 1793 C CA . TYR A 1 244 ? -0.760 -14.989 -21.196 1.00 25.80 293 TYR A CA 1
ATOM 1794 C C . TYR A 1 244 ? 0.384 -15.218 -20.210 1.00 26.71 293 TYR A C 1
ATOM 1795 O O . TYR A 1 244 ? 1.466 -14.660 -20.378 1.00 25.66 293 TYR A O 1
ATOM 1804 N N . ASP A 1 245 ? 0.135 -16.028 -19.184 1.00 28.66 294 ASP A N 1
ATOM 1805 C CA . ASP A 1 245 ? 1.124 -16.247 -18.131 1.00 30.10 294 ASP A CA 1
ATOM 1806 C C . ASP A 1 245 ? 2.439 -16.781 -18.694 1.00 29.73 294 ASP A C 1
ATOM 1807 O O . ASP A 1 245 ? 3.507 -16.286 -18.340 1.00 29.77 294 ASP A O 1
ATOM 1812 N N . ASP A 1 246 ? 2.357 -17.769 -19.582 1.00 29.71 295 ASP A N 1
ATOM 1813 C CA . ASP A 1 246 ? 3.554 -18.312 -20.229 1.00 29.63 295 ASP A CA 1
ATOM 1814 C C . ASP A 1 246 ? 4.164 -17.337 -21.228 1.00 27.53 295 ASP A C 1
ATOM 1815 O O . ASP A 1 246 ? 5.390 -17.232 -21.326 1.00 27.22 295 ASP A O 1
ATOM 1820 N N . LEU A 1 247 ? 3.303 -16.628 -21.956 1.00 26.05 296 LEU A N 1
ATOM 1821 C CA . LEU A 1 247 ? 3.736 -15.631 -22.938 1.00 24.45 296 LEU A CA 1
ATOM 1822 C C . LEU A 1 247 ? 4.686 -14.613 -22.308 1.00 24.07 296 LEU A C 1
ATOM 1823 O O . LEU A 1 247 ? 5.755 -14.327 -22.852 1.00 23.74 296 LEU A O 1
ATOM 1828 N N . MET A 1 248 ? 4.289 -14.079 -21.157 1.00 24.43 297 MET A N 1
ATOM 1829 C CA . MET A 1 248 ? 5.030 -13.000 -20.499 1.00 24.81 297 MET A CA 1
ATOM 1830 C C . MET A 1 248 ? 6.396 -13.428 -19.960 1.00 25.74 297 MET A C 1
ATOM 1831 O O . MET A 1 248 ? 7.253 -12.581 -19.720 1.00 26.11 297 MET A O 1
ATOM 1836 N N . LYS A 1 249 ? 6.594 -14.733 -19.770 1.00 26.42 298 LYS A N 1
ATOM 1837 C CA . LYS A 1 249 ? 7.885 -15.266 -19.335 1.00 27.54 298 LYS A CA 1
ATOM 1838 C C . LYS A 1 249 ? 8.898 -15.426 -20.475 1.00 27.04 298 LYS A C 1
ATOM 1839 O O . LYS A 1 249 ? 10.075 -15.684 -20.220 1.00 28.14 298 LYS A O 1
ATOM 1845 N N . GLN A 1 250 ? 8.457 -15.285 -21.725 1.00 25.50 299 GLN A N 1
ATOM 1846 C CA . GLN A 1 250 ? 9.342 -15.532 -22.863 1.00 25.24 299 GLN A CA 1
ATOM 1847 C C . GLN A 1 250 ? 10.347 -14.390 -23.046 1.00 25.18 299 GLN A C 1
ATOM 1848 O O . GLN A 1 250 ? 10.040 -13.223 -22.788 1.00 24.30 299 GLN A O 1
ATOM 1854 N N . SER A 1 251 ? 11.547 -14.751 -23.495 1.00 25.93 300 SER A N 1
ATOM 1855 C CA . SER A 1 251 ? 12.678 -13.833 -23.580 1.00 26.57 300 SER A CA 1
ATOM 1856 C C . SER A 1 251 ? 12.430 -12.653 -24.515 1.00 25.33 300 SER A C 1
ATOM 1857 O O . SER A 1 251 ? 12.913 -11.551 -24.278 1.00 25.61 300 SER A O 1
ATOM 1860 N N . TRP A 1 252 ? 11.687 -12.901 -25.584 1.00 24.10 301 TRP A N 1
ATOM 1861 C CA . TRP A 1 252 ? 11.388 -11.869 -26.582 1.00 23.35 301 TRP A CA 1
ATOM 1862 C C . TRP A 1 252 ? 10.184 -10.996 -26.197 1.00 21.71 301 TRP A C 1
ATOM 1863 O O . TRP A 1 252 ? 9.870 -10.035 -26.895 1.00 21.36 301 TRP A O 1
ATOM 1874 N N . VAL A 1 253 ? 9.502 -11.327 -25.102 1.00 21.40 302 VAL A N 1
ATOM 1875 C CA . VAL A 1 253 ? 8.440 -10.463 -24.577 1.00 20.39 302 VAL A CA 1
ATOM 1876 C C . VAL A 1 253 ? 9.054 -9.524 -23.543 1.00 21.34 302 VAL A C 1
ATOM 1877 O O . VAL A 1 253 ? 9.132 -9.835 -22.346 1.00 22.09 302 VAL A O 1
ATOM 1881 N N . LYS A 1 254 ? 9.536 -8.391 -24.037 1.00 21.15 303 LYS A N 1
ATOM 1882 C CA . LYS A 1 254 ? 10.154 -7.369 -23.205 1.00 22.39 303 LYS A CA 1
ATOM 1883 C C . LYS A 1 254 ? 10.027 -6.032 -23.926 1.00 21.99 303 LYS A C 1
ATOM 1884 O O . LYS A 1 254 ? 9.434 -5.963 -25.008 1.00 20.59 303 LYS A O 1
ATOM 1890 N N . TYR A 1 255 ? 10.568 -4.976 -23.327 1.00 23.22 304 TYR A N 1
ATOM 1891 C CA . TYR A 1 255 ? 10.545 -3.653 -23.940 1.00 23.61 304 TYR A CA 1
ATOM 1892 C C . TYR A 1 255 ? 9.105 -3.273 -24.354 1.00 21.89 304 TYR A C 1
ATOM 1893 O O . TYR A 1 255 ? 8.156 -3.503 -23.595 1.00 21.25 304 TYR A O 1
ATOM 1902 N N . GLY A 1 256 ? 8.940 -2.713 -25.547 1.00 21.33 305 GLY A N 1
ATOM 1903 C CA . GLY A 1 256 ? 7.629 -2.296 -26.038 1.00 20.18 305 GLY A CA 1
ATOM 1904 C C . GLY A 1 256 ? 6.643 -3.432 -26.251 1.00 18.88 305 GLY A C 1
ATOM 1905 O O . GLY A 1 256 ? 5.436 -3.222 -26.169 1.00 18.35 305 GLY A O 1
ATOM 1906 N N . THR A 1 257 ? 7.143 -4.634 -26.521 1.00 18.84 306 THR A N 1
ATOM 1907 C CA . THR A 1 257 ? 6.269 -5.781 -26.785 1.00 18.21 306 THR A CA 1
ATOM 1908 C C . THR A 1 257 ? 5.561 -6.222 -25.510 1.00 18.18 306 THR A C 1
ATOM 1909 O O . THR A 1 257 ? 4.380 -6.542 -25.531 1.00 17.57 306 THR A O 1
ATOM 1913 N N . LYS A 1 258 ? 6.291 -6.227 -24.404 1.00 19.46 307 LYS A N 1
ATOM 1914 C CA . LYS A 1 258 ? 5.717 -6.559 -23.102 1.00 20.31 307 LYS A CA 1
ATOM 1915 C C . LYS A 1 258 ? 4.626 -5.565 -22.709 1.00 19.90 307 LYS A C 1
ATOM 1916 O O . LYS A 1 258 ? 3.539 -5.968 -22.291 1.00 19.31 307 LYS A O 1
ATOM 1922 N N . LEU A 1 259 ? 4.925 -4.275 -22.846 1.00 20.15 308 LEU A N 1
ATOM 1923 C CA . LEU A 1 259 ? 3.960 -3.208 -22.541 1.00 20.44 308 LEU A CA 1
ATOM 1924 C C . LEU A 1 259 ? 2.687 -3.376 -23.366 1.00 19.49 308 LEU A C 1
ATOM 1925 O O . LEU A 1 259 ? 1.587 -3.256 -22.840 1.00 19.67 308 LEU A O 1
ATOM 1930 N N . LYS A 1 260 ? 2.850 -3.660 -24.657 1.00 18.74 309 LYS A N 1
ATOM 1931 C CA . LYS A 1 260 ? 1.715 -3.819 -25.574 1.00 18.15 309 LYS A CA 1
ATOM 1932 C C . LYS A 1 260 ? 0.807 -4.976 -25.160 1.00 17.87 309 LYS A C 1
ATOM 1933 O O . LYS A 1 260 ? -0.411 -4.824 -25.072 1.00 17.40 309 LYS A O 1
ATOM 1939 N N . ILE A 1 261 ? 1.417 -6.130 -24.902 1.00 17.89 310 ILE A N 1
ATOM 1940 C CA . ILE A 1 261 ? 0.669 -7.342 -24.574 1.00 18.21 310 ILE A CA 1
ATOM 1941 C C . ILE A 1 261 ? -0.038 -7.199 -23.224 1.00 19.22 310 ILE A C 1
ATOM 1942 O O . ILE A 1 261 ? -1.213 -7.553 -23.101 1.00 19.43 310 ILE A O 1
ATOM 1947 N N . ARG A 1 262 ? 0.673 -6.665 -22.230 1.00 20.12 311 ARG A N 1
ATOM 1948 C CA . ARG A 1 262 ? 0.080 -6.367 -20.923 1.00 21.62 311 ARG A CA 1
ATOM 1949 C C . ARG A 1 262 ? -1.100 -5.406 -21.048 1.00 21.24 311 ARG A C 1
ATOM 1950 O O . ARG A 1 262 ? -2.151 -5.629 -20.451 1.00 21.92 311 ARG A O 1
ATOM 1958 N N . GLU A 1 263 ? -0.923 -4.331 -21.811 1.00 20.22 312 GLU A N 1
ATOM 1959 C CA . GLU A 1 263 ? -2.002 -3.359 -22.007 1.00 20.24 312 GLU A CA 1
ATOM 1960 C C . GLU A 1 263 ? -3.252 -4.011 -22.601 1.00 19.43 312 GLU A C 1
ATOM 1961 O O . GLU A 1 263 ? -4.358 -3.831 -22.090 1.00 20.23 312 GLU A O 1
ATOM 1967 N N . ILE A 1 264 ? -3.065 -4.760 -23.682 1.00 17.86 313 ILE A N 1
ATOM 1968 C CA . ILE A 1 264 ? -4.179 -5.430 -24.368 1.00 17.81 313 ILE A CA 1
ATOM 1969 C C . ILE A 1 264 ? -4.860 -6.490 -23.482 1.00 18.81 313 ILE A C 1
ATOM 1970 O O . ILE A 1 264 ? -6.076 -6.675 -23.541 1.00 19.39 313 ILE A O 1
ATOM 1975 N N . LYS A 1 265 ? -4.073 -7.168 -22.656 1.00 19.22 314 LYS A N 1
ATOM 1976 C CA . LYS A 1 265 ? -4.610 -8.138 -21.697 1.00 20.93 314 LYS A CA 1
ATOM 1977 C C . LYS A 1 265 ? -5.510 -7.436 -20.690 1.00 22.56 314 LYS A C 1
ATOM 1978 O O . LYS A 1 265 ? -6.634 -7.876 -20.434 1.00 23.82 314 LYS A O 1
ATOM 1984 N N . GLU A 1 266 ? -5.010 -6.342 -20.123 1.00 22.95 315 GLU A N 1
ATOM 1985 C CA . GLU A 1 266 ? -5.773 -5.560 -19.146 1.00 24.81 315 GLU A CA 1
ATOM 1986 C C . GLU A 1 266 ? -7.025 -4.938 -19.768 1.00 24.90 315 GLU A C 1
ATOM 1987 O O . GLU A 1 266 ? -8.091 -4.921 -19.149 1.00 26.41 315 GLU A O 1
ATOM 1993 N N . LEU A 1 267 ? -6.896 -4.444 -20.997 1.00 23.35 316 LEU A N 1
ATOM 1994 C CA . LEU A 1 267 ? -8.040 -3.893 -21.735 1.00 23.36 316 LEU A CA 1
ATOM 1995 C C . LEU A 1 267 ? -9.132 -4.955 -21.853 1.00 24.19 316 LEU A C 1
ATOM 1996 O O . LEU A 1 267 ? -10.301 -4.700 -21.557 1.00 25.65 316 LEU A O 1
ATOM 2001 N N . LEU A 1 268 ? -8.733 -6.152 -22.281 1.00 23.47 317 LEU A N 1
ATOM 2002 C CA . LEU A 1 268 ? -9.682 -7.230 -22.538 1.00 24.63 317 LEU A CA 1
ATOM 2003 C C . LEU A 1 268 ? -10.272 -7.852 -21.264 1.00 27.01 317 LEU A C 1
ATOM 2004 O O . LEU A 1 268 ? -11.339 -8.455 -21.327 1.00 28.57 317 LEU A O 1
ATOM 2009 N N . ASP A 1 269 ? -9.592 -7.707 -20.123 1.00 27.69 318 ASP A N 1
ATOM 2010 C CA . ASP A 1 269 ? -10.171 -8.087 -18.824 1.00 30.32 318 ASP A CA 1
ATOM 2011 C C . ASP A 1 269 ? -11.419 -7.260 -18.544 1.00 32.14 318 ASP A C 1
ATOM 2012 O O . ASP A 1 269 ? -12.376 -7.752 -17.948 1.00 34.51 318 ASP A O 1
ATOM 2017 N N . TYR A 1 270 ? -11.390 -6.000 -18.970 1.00 31.27 319 TYR A N 1
ATOM 2018 C CA . TYR A 1 270 ? -12.492 -5.073 -18.743 1.00 33.10 319 TYR A CA 1
ATOM 2019 C C . TYR A 1 270 ? -13.622 -5.243 -19.760 1.00 33.43 319 TYR A C 1
ATOM 2020 O O . TYR A 1 270 ? -14.793 -5.174 -19.398 1.00 35.88 319 TYR A O 1
ATOM 2029 N N . LEU A 1 271 ? -13.272 -5.437 -21.029 1.00 31.25 320 LEU A N 1
ATOM 2030 C CA . LEU A 1 271 ? -14.275 -5.564 -22.091 1.00 31.70 320 LEU A CA 1
ATOM 2031 C C . LEU A 1 271 ? -14.903 -6.958 -22.079 1.00 33.46 320 LEU A C 1
ATOM 2032 O O . LEU A 1 271 ? -14.360 -7.871 -21.457 1.00 33.60 320 LEU A O 1
ATOM 2037 N N . PRO A 1 272 ? -16.058 -7.125 -22.754 1.00 35.23 321 PRO A N 1
ATOM 2038 C CA . PRO A 1 272 ? -16.676 -8.448 -22.882 1.00 37.22 321 PRO A CA 1
ATOM 2039 C C . PRO A 1 272 ? -15.833 -9.426 -23.698 1.00 35.78 321 PRO A C 1
ATOM 2040 O O . PRO A 1 272 ? -14.986 -9.004 -24.487 1.00 33.35 321 PRO A O 1
ATOM 2044 N N . ARG A 1 273 ? -16.101 -10.719 -23.533 1.00 37.76 322 ARG A N 1
ATOM 2045 C CA . ARG A 1 273 ? -15.347 -11.777 -24.226 1.00 37.04 322 ARG A CA 1
ATOM 2046 C C . ARG A 1 273 ? -15.451 -11.670 -25.756 1.00 35.85 322 ARG A C 1
ATOM 2047 O O . ARG A 1 273 ? -14.545 -12.088 -26.476 1.00 34.20 322 ARG A O 1
ATOM 2055 N N . SER A 1 274 ? -16.552 -11.100 -26.238 1.00 36.85 323 SER A N 1
ATOM 2056 C CA . SER A 1 274 ? -16.761 -10.868 -27.666 1.00 36.10 323 SER A CA 1
ATOM 2057 C C . SER A 1 274 ? -15.791 -9.855 -28.287 1.00 33.08 323 SER A C 1
ATOM 2058 O O . SER A 1 274 ? -15.670 -9.789 -29.509 1.00 32.19 323 SER A O 1
ATOM 2061 N N . SER A 1 275 ? -15.126 -9.051 -27.459 1.00 31.55 324 SER A N 1
ATOM 2062 C CA . SER A 1 275 ? -14.130 -8.110 -27.955 1.00 28.72 324 SER A CA 1
ATOM 2063 C C . SER A 1 275 ? -12.824 -8.823 -28.278 1.00 26.71 324 SER A C 1
ATOM 2064 O O . SER A 1 275 ? -12.533 -9.899 -27.756 1.00 27.09 324 SER A O 1
ATOM 2067 N N . SER A 1 276 ? -12.048 -8.211 -29.161 1.00 24.53 325 SER A N 1
ATOM 2068 C CA . SER A 1 276 ? -10.718 -8.695 -29.488 1.00 22.64 325 SER A CA 1
ATOM 2069 C C . SER A 1 276 ? -9.917 -7.521 -30.021 1.00 20.56 325 SER A C 1
ATOM 2070 O O . SER A 1 276 ? -10.485 -6.454 -30.292 1.00 20.41 325 SER A O 1
ATOM 2073 N N . VAL A 1 277 ? -8.606 -7.716 -30.151 1.00 18.53 326 VAL A N 1
ATOM 2074 C CA . VAL A 1 277 ? -7.713 -6.693 -30.681 1.00 17.01 326 VAL A CA 1
ATOM 2075 C C . VAL A 1 277 ? -6.867 -7.286 -31.806 1.00 16.11 326 VAL A C 1
ATOM 2076 O O . VAL A 1 277 ? -6.269 -8.356 -31.638 1.00 15.84 326 VAL A O 1
ATOM 2080 N N . ALA A 1 278 ? -6.841 -6.593 -32.946 1.00 15.12 327 ALA A N 1
ATOM 2081 C CA . ALA A 1 278 ? -6.018 -6.976 -34.079 1.00 14.36 327 ALA A CA 1
ATOM 2082 C C . ALA A 1 278 ? -4.820 -6.052 -34.155 1.00 13.38 327 ALA A C 1
ATOM 2083 O O . ALA A 1 278 ? -4.962 -4.820 -34.098 1.00 13.20 327 ALA A O 1
ATOM 2085 N N . ILE A 1 279 ? -3.640 -6.652 -34.269 1.00 12.67 328 ILE A N 1
ATOM 2086 C CA . ILE A 1 279 ? -2.412 -5.924 -34.539 1.00 12.08 328 ILE A CA 1
ATOM 2087 C C . ILE A 1 279 ? -2.004 -6.275 -35.972 1.00 12.62 328 ILE A C 1
ATOM 2088 O O . ILE A 1 279 ? -1.645 -7.415 -36.254 1.00 12.98 328 ILE A O 1
ATOM 2093 N N . ILE A 1 280 ? -2.086 -5.297 -36.874 1.00 12.78 329 ILE A N 1
ATOM 2094 C CA . ILE A 1 280 ? -1.944 -5.545 -38.307 1.00 13.26 329 ILE A CA 1
ATOM 2095 C C . ILE A 1 280 ? -1.200 -4.421 -39.023 1.00 13.18 329 ILE A C 1
ATOM 2096 O O . ILE A 1 280 ? -1.039 -3.325 -38.486 1.00 12.06 329 ILE A O 1
ATOM 2101 N N . ASN A 1 281 ? -0.747 -4.715 -40.241 1.00 13.62 330 ASN A N 1
ATOM 2102 C CA . ASN A 1 281 ? -0.228 -3.693 -41.142 1.00 14.31 330 ASN A CA 1
ATOM 2103 C C . ASN A 1 281 ? -1.423 -3.026 -41.807 1.00 14.81 330 ASN A C 1
ATOM 2104 O O . ASN A 1 281 ? -2.447 -3.674 -42.065 1.00 14.74 330 ASN A O 1
ATOM 2109 N N . VAL A 1 282 ? -1.287 -1.731 -42.078 1.00 15.33 331 VAL A N 1
ATOM 2110 C CA . VAL A 1 282 ? -2.385 -0.923 -42.610 1.00 16.11 331 VAL A CA 1
ATOM 2111 C C . VAL A 1 282 ? -2.929 -1.444 -43.939 1.00 18.04 331 VAL A C 1
ATOM 2112 O O . VAL A 1 282 ? -4.112 -1.295 -44.221 1.00 18.31 331 VAL A O 1
ATOM 2116 N N . GLN A 1 283 ? -2.081 -2.087 -44.739 1.00 20.03 332 GLN A N 1
ATOM 2117 C CA . GLN A 1 283 ? -2.524 -2.662 -46.011 1.00 22.41 332 GLN A CA 1
ATOM 2118 C C . GLN A 1 283 ? -3.614 -3.727 -45.832 1.00 22.70 332 GLN A C 1
ATOM 2119 O O . GLN A 1 283 ? -4.332 -4.037 -46.781 1.00 24.29 332 GLN A O 1
ATOM 2125 N N . ASP A 1 284 ? -3.732 -4.285 -44.626 1.00 21.71 333 ASP A N 1
ATOM 2126 C CA . ASP A 1 284 ? -4.719 -5.321 -44.345 1.00 22.23 333 ASP A CA 1
ATOM 2127 C C . ASP A 1 284 ? -5.906 -4.823 -43.520 1.00 21.72 333 ASP A C 1
ATOM 2128 O O . ASP A 1 284 ? -6.706 -5.630 -43.054 1.00 22.08 333 ASP A O 1
ATOM 2133 N N . LEU A 1 285 ? -6.049 -3.508 -43.358 1.00 21.46 334 LEU A N 1
ATOM 2134 C CA . LEU A 1 285 ? -7.070 -2.972 -42.452 1.00 21.10 334 LEU A CA 1
ATOM 2135 C C . LEU A 1 285 ? -8.487 -3.221 -42.968 1.00 22.27 334 LEU A C 1
ATOM 2136 O O . LEU A 1 285 ? -9.340 -3.688 -42.219 1.00 22.08 334 LEU A O 1
ATOM 2141 N N . GLN A 1 286 ? -8.733 -2.903 -44.236 1.00 23.28 335 GLN A N 1
ATOM 2142 C CA . GLN A 1 286 ? -10.055 -3.104 -44.824 1.00 25.04 335 GLN A CA 1
ATOM 2143 C C . GLN A 1 286 ? -10.463 -4.583 -44.749 1.00 26.26 335 GLN A C 1
ATOM 2144 O O . GLN A 1 286 ? -11.516 -4.904 -44.208 1.00 26.35 335 GLN A O 1
ATOM 2150 N N . LYS A 1 287 ? -9.615 -5.471 -45.268 1.00 27.25 336 LYS A N 1
ATOM 2151 C CA . LYS A 1 287 ? -9.892 -6.918 -45.255 1.00 29.29 336 LYS A CA 1
ATOM 2152 C C . LYS A 1 287 ? -10.234 -7.398 -43.847 1.00 28.58 336 LYS A C 1
ATOM 2153 O O . LYS A 1 287 ? -11.184 -8.153 -43.643 1.00 29.87 336 LYS A O 1
ATOM 2159 N N . GLU A 1 288 ? -9.449 -6.945 -42.877 1.00 26.91 337 GLU A N 1
ATOM 2160 C CA . GLU A 1 288 ? -9.566 -7.437 -41.516 1.00 26.45 337 GLU A CA 1
ATOM 2161 C C . GLU A 1 288 ? -10.802 -6.871 -40.802 1.00 26.55 337 GLU A C 1
ATOM 2162 O O . GLU A 1 288 ? -11.437 -7.577 -40.015 1.00 26.70 337 GLU A O 1
ATOM 2168 N N . LEU A 1 289 ? -11.151 -5.614 -41.088 1.00 26.00 338 LEU A N 1
ATOM 2169 C CA . LEU A 1 289 ? -12.351 -5.004 -40.514 1.00 26.70 338 LEU A CA 1
ATOM 2170 C C . LEU A 1 289 ? -13.650 -5.657 -41.014 1.00 29.01 338 LEU A C 1
ATOM 2171 O O . LEU A 1 289 ? -14.574 -5.870 -40.234 1.00 29.73 338 LEU A O 1
ATOM 2176 N N . PHE A 1 290 ? -13.715 -5.969 -42.307 1.00 30.30 339 PHE A N 1
ATOM 2177 C CA . PHE A 1 290 ? -14.989 -6.309 -42.957 1.00 33.00 339 PHE A CA 1
ATOM 2178 C C . PHE A 1 290 ? -15.144 -7.765 -43.402 1.00 35.04 339 PHE A C 1
ATOM 2179 O O . PHE A 1 290 ? -16.261 -8.281 -43.419 1.00 37.03 339 PHE A O 1
ATOM 2187 N N . THR A 1 291 ? -14.043 -8.417 -43.773 1.00 34.96 340 THR A N 1
ATOM 2188 C CA . THR A 1 291 ? -14.106 -9.743 -44.395 1.00 37.34 340 THR A CA 1
ATOM 2189 C C . THR A 1 291 ? -13.185 -10.747 -43.683 1.00 37.04 340 THR A C 1
ATOM 2190 O O . THR A 1 291 ? -12.804 -10.532 -42.530 1.00 35.48 340 THR A O 1
ATOM 2194 N N . ASP A 1 292 ? -12.853 -11.849 -44.356 1.00 39.27 341 ASP A N 1
ATOM 2195 C CA . ASP A 1 292 ? -11.993 -12.887 -43.774 1.00 39.33 341 ASP A CA 1
ATOM 2196 C C . ASP A 1 292 ? -10.511 -12.573 -43.958 1.00 37.70 341 ASP A C 1
ATOM 2197 O O . ASP A 1 292 ? -10.058 -12.301 -45.072 1.00 38.55 341 ASP A O 1
ATOM 2202 N N . SER A 1 293 ? -9.762 -12.631 -42.860 1.00 35.97 342 SER A N 1
ATOM 2203 C CA . SER A 1 293 ? -8.339 -12.313 -42.878 1.00 34.17 342 SER A CA 1
ATOM 2204 C C . SER A 1 293 ? -7.567 -13.169 -41.874 1.00 33.20 342 SER A C 1
ATOM 2205 O O . SER A 1 293 ? -7.971 -13.305 -40.714 1.00 32.76 342 SER A O 1
ATOM 2208 N N . GLY A 1 294 ? -6.464 -13.754 -42.337 1.00 32.90 343 GLY A N 1
ATOM 2209 C CA . GLY A 1 294 ? -5.494 -14.400 -41.455 1.00 31.72 343 GLY A CA 1
ATOM 2210 C C . GLY A 1 294 ? -4.279 -13.506 -41.256 1.00 29.53 343 GLY A C 1
ATOM 2211 O O . GLY A 1 294 ? -3.230 -13.969 -40.805 1.00 29.37 343 GLY A O 1
ATOM 2212 N N . ALA A 1 295 ? -4.422 -12.223 -41.597 1.00 27.79 344 ALA A N 1
ATOM 2213 C CA . ALA A 1 295 ? -3.319 -11.274 -41.526 1.00 25.79 344 ALA A CA 1
ATOM 2214 C C . ALA A 1 295 ? -3.125 -10.800 -40.095 1.00 23.30 344 ALA A C 1
ATOM 2215 O O . ALA A 1 295 ? -4.075 -10.717 -39.320 1.00 22.81 344 ALA A O 1
ATOM 2217 N N . GLY A 1 296 ? -1.883 -10.496 -39.749 1.00 21.64 345 GLY A N 1
ATOM 2218 C CA . GLY A 1 296 ? -1.571 -9.906 -38.460 1.00 19.68 345 GLY A CA 1
ATOM 2219 C C . GLY A 1 296 ? -1.748 -10.838 -37.277 1.00 18.93 345 GLY A C 1
ATOM 2220 O O . GLY A 1 296 ? -1.817 -12.058 -37.428 1.00 19.47 345 GLY A O 1
ATOM 2221 N N . THR A 1 297 ? -1.814 -10.239 -36.094 1.00 17.31 346 THR A N 1
ATOM 2222 C CA . THR A 1 297 ? -1.953 -10.973 -34.842 1.00 16.98 346 THR A CA 1
ATOM 2223 C C . THR A 1 297 ? -3.283 -10.606 -34.192 1.00 17.06 346 THR A C 1
ATOM 2224 O O . THR A 1 297 ? -3.531 -9.438 -33.873 1.00 16.24 346 THR A O 1
ATOM 2228 N N . MET A 1 298 ? -4.132 -11.607 -34.008 1.00 18.27 347 MET A N 1
ATOM 2229 C CA . MET A 1 298 ? -5.410 -11.443 -33.325 1.00 19.39 347 MET A CA 1
ATOM 2230 C C . MET A 1 298 ? -5.224 -11.824 -31.861 1.00 19.34 347 MET A C 1
ATOM 2231 O O . MET A 1 298 ? -4.676 -12.889 -31.568 1.00 19.77 347 MET A O 1
ATOM 2236 N N . ILE A 1 299 ? -5.665 -10.955 -30.953 1.00 18.92 348 ILE A N 1
ATOM 2237 C CA . ILE A 1 299 ? -5.612 -11.221 -29.518 1.00 19.40 348 ILE A CA 1
ATOM 2238 C C . ILE A 1 299 ? -7.013 -11.159 -28.899 1.00 21.20 348 ILE A C 1
ATOM 2239 O O . ILE A 1 299 ? -7.747 -10.191 -29.099 1.00 20.63 348 ILE A O 1
ATOM 2244 N N . ARG A 1 300 ? -7.359 -12.196 -28.141 1.00 23.02 349 ARG A N 1
ATOM 2245 C CA . ARG A 1 300 ? -8.656 -12.300 -27.469 1.00 25.55 349 ARG A CA 1
ATOM 2246 C C . ARG A 1 300 ? -8.478 -13.067 -26.160 1.00 26.85 349 ARG A C 1
ATOM 2247 O O . ARG A 1 300 ? -7.472 -13.750 -25.977 1.00 26.06 349 ARG A O 1
ATOM 2255 N N . ARG A 1 301 ? -9.447 -12.959 -25.252 1.00 29.15 350 ARG A N 1
ATOM 2256 C CA . ARG A 1 301 ? -9.406 -13.737 -24.009 1.00 31.32 350 ARG A CA 1
ATOM 2257 C C . ARG A 1 301 ? -9.476 -15.229 -24.309 1.00 33.13 350 ARG A C 1
ATOM 2258 O O . ARG A 1 301 ? -8.750 -16.013 -23.707 1.00 33.69 350 ARG A O 1
ATOM 2266 N N . GLY A 1 302 ? -10.351 -15.608 -25.237 1.00 34.83 351 GLY A N 1
ATOM 2267 C CA . GLY A 1 302 ? -10.410 -16.979 -25.739 1.00 36.84 351 GLY A CA 1
ATOM 2268 C C . GLY A 1 302 ? -11.397 -17.872 -25.015 1.00 40.49 351 GLY A C 1
ATOM 2269 O O . GLY A 1 302 ? -12.351 -18.359 -25.622 1.00 42.73 351 GLY A O 1
ATOM 2270 N N . TYR A 1 303 ? -11.170 -18.082 -23.717 1.00 41.90 352 TYR A N 1
ATOM 2271 C CA . TYR A 1 303 ? -11.927 -19.050 -22.913 1.00 45.19 352 TYR A CA 1
ATOM 2272 C C . TYR A 1 303 ? -11.455 -20.462 -23.223 1.00 46.36 352 TYR A C 1
ATOM 2273 O O . TYR A 1 303 ? -10.255 -20.738 -23.186 1.00 45.31 352 TYR A O 1
ATOM 2275 N N . GLY B 1 14 ? -16.032 22.796 -53.359 1.00 28.74 63 GLY B N 1
ATOM 2276 C CA . GLY B 1 14 ? -15.923 23.957 -54.292 1.00 27.37 63 GLY B CA 1
ATOM 2277 C C . GLY B 1 14 ? -16.783 25.117 -53.824 1.00 25.37 63 GLY B C 1
ATOM 2278 O O . GLY B 1 14 ? -17.917 24.918 -53.384 1.00 26.15 63 GLY B O 1
ATOM 2279 N N . PHE B 1 15 ? -16.250 26.329 -53.922 1.00 23.38 64 PHE B N 1
ATOM 2280 C CA . PHE B 1 15 ? -16.933 27.501 -53.395 1.00 21.18 64 PHE B CA 1
ATOM 2281 C C . PHE B 1 15 ? -18.205 27.843 -54.165 1.00 20.85 64 PHE B C 1
ATOM 2282 O O . PHE B 1 15 ? -18.193 27.954 -55.395 1.00 21.12 64 PHE B O 1
ATOM 2290 N N . SER B 1 16 ? -19.288 28.030 -53.417 1.00 20.06 65 SER B N 1
ATOM 2291 C CA . SER B 1 16 ? -20.503 28.659 -53.922 1.00 19.74 65 SER B CA 1
ATOM 2292 C C . SER B 1 16 ? -21.101 29.569 -52.840 1.00 18.23 65 SER B C 1
ATOM 2293 O O . SER B 1 16 ? -20.905 29.335 -51.639 1.00 18.28 65 SER B O 1
ATOM 2296 N N . ALA B 1 17 ? -21.815 30.606 -53.268 1.00 16.64 66 ALA B N 1
ATOM 2297 C CA . ALA B 1 17 ? -22.488 31.517 -52.350 1.00 15.20 66 ALA B CA 1
ATOM 2298 C C . ALA B 1 17 ? -23.951 31.682 -52.738 1.00 15.48 66 ALA B C 1
ATOM 2299 O O . ALA B 1 17 ? -24.285 31.786 -53.915 1.00 15.92 66 ALA B O 1
ATOM 2301 N N . THR B 1 18 ? -24.816 31.724 -51.733 1.00 15.23 67 THR B N 1
ATOM 2302 C CA . THR B 1 18 ? -26.247 31.887 -51.943 1.00 15.74 67 THR B CA 1
ATOM 2303 C C . THR B 1 18 ? -26.573 33.338 -52.275 1.00 15.25 67 THR B C 1
ATOM 2304 O O . THR B 1 18 ? -25.718 34.223 -52.164 1.00 13.93 67 THR B O 1
ATOM 2308 N N . ARG B 1 19 ? -27.821 33.570 -52.669 1.00 16.33 68 ARG B N 1
ATOM 2309 C CA . ARG B 1 19 ? -28.302 34.913 -52.966 1.00 16.65 68 ARG B CA 1
ATOM 2310 C C . ARG B 1 19 ? -28.168 35.814 -51.742 1.00 15.38 68 ARG B C 1
ATOM 2311 O O . ARG B 1 19 ? -27.628 36.911 -51.842 1.00 14.64 68 ARG B O 1
ATOM 2319 N N . SER B 1 20 ? -28.644 35.351 -50.589 1.00 15.73 69 SER B N 1
ATOM 2320 C CA . SER B 1 20 ? -28.620 36.189 -49.382 1.00 15.66 69 SER B CA 1
ATOM 2321 C C . SER B 1 20 ? -27.189 36.528 -48.948 1.00 13.69 69 SER B C 1
ATOM 2322 O O . SER B 1 20 ? -26.922 37.650 -48.524 1.00 13.03 69 SER B O 1
ATOM 2325 N N . THR B 1 21 ? -26.270 35.572 -49.080 1.00 13.41 70 THR B N 1
ATOM 2326 C CA . THR B 1 21 ? -24.847 35.830 -48.816 1.00 12.30 70 THR B CA 1
ATOM 2327 C C . THR B 1 21 ? -24.322 36.954 -49.710 1.00 12.11 70 THR B C 1
ATOM 2328 O O . THR B 1 21 ? -23.702 37.904 -49.227 1.00 11.46 70 THR B O 1
ATOM 2332 N N . VAL B 1 22 ? -24.585 36.855 -51.009 1.00 12.98 71 VAL B N 1
ATOM 2333 C CA . VAL B 1 22 ? -24.103 37.858 -51.960 1.00 13.18 71 VAL B CA 1
ATOM 2334 C C . VAL B 1 22 ? -24.753 39.230 -51.719 1.00 13.92 71 VAL B C 1
ATOM 2335 O O . VAL B 1 22 ? -24.083 40.262 -51.827 1.00 13.53 71 VAL B O 1
ATOM 2339 N N . ILE B 1 23 ? -26.047 39.238 -51.397 1.00 15.26 72 ILE B N 1
ATOM 2340 C CA . ILE B 1 23 ? -26.754 40.474 -51.040 1.00 16.16 72 ILE B CA 1
ATOM 2341 C C . ILE B 1 23 ? -26.092 41.140 -49.832 1.00 15.34 72 ILE B C 1
ATOM 2342 O O . ILE B 1 23 ? -25.825 42.345 -49.852 1.00 15.26 72 ILE B O 1
ATOM 2347 N N . GLN B 1 24 ? -25.815 40.359 -48.791 1.00 14.90 73 GLN B N 1
ATOM 2348 C CA . GLN B 1 24 ? -25.146 40.892 -47.603 1.00 14.64 73 GLN B CA 1
ATOM 2349 C C . GLN B 1 24 ? -23.729 41.396 -47.926 1.00 13.40 73 GLN B C 1
ATOM 2350 O O . GLN B 1 24 ? -23.299 42.414 -47.384 1.00 13.25 73 GLN B O 1
ATOM 2356 N N . LEU B 1 25 ? -23.012 40.695 -48.804 1.00 12.93 74 LEU B N 1
ATOM 2357 C CA . LEU B 1 25 ? -21.695 41.159 -49.268 1.00 12.28 74 LEU B CA 1
ATOM 2358 C C . LEU B 1 25 ? -21.830 42.498 -49.983 1.00 12.83 74 LEU B C 1
ATOM 2359 O O . LEU B 1 25 ? -21.097 43.438 -49.680 1.00 12.62 74 LEU B O 1
ATOM 2364 N N . LEU B 1 26 ? -22.774 42.595 -50.917 1.00 14.14 75 LEU B N 1
ATOM 2365 C CA . LEU B 1 26 ? -22.991 43.855 -51.643 1.00 15.43 75 LEU B CA 1
ATOM 2366 C C . LEU B 1 26 ? -23.437 44.987 -50.716 1.00 16.17 75 LEU B C 1
ATOM 2367 O O . LEU B 1 26 ? -23.076 46.141 -50.931 1.00 17.09 75 LEU B O 1
ATOM 2372 N N . ASN B 1 27 ? -24.205 44.664 -49.679 1.00 16.52 76 ASN B N 1
ATOM 2373 C CA . ASN B 1 27 ? -24.595 45.673 -48.686 1.00 17.47 76 ASN B CA 1
ATOM 2374 C C . ASN B 1 27 ? -23.413 46.209 -47.865 1.00 16.48 76 ASN B C 1
ATOM 2375 O O . ASN B 1 27 ? -23.468 47.324 -47.368 1.00 17.21 76 ASN B O 1
ATOM 2380 N N . ASN B 1 28 ? -22.348 45.422 -47.738 1.00 15.17 77 ASN B N 1
ATOM 2381 C CA . ASN B 1 28 ? -21.159 45.832 -46.980 1.00 14.76 77 ASN B CA 1
ATOM 2382 C C . ASN B 1 28 ? -20.100 46.598 -47.780 1.00 14.65 77 ASN B C 1
ATOM 2383 O O . ASN B 1 28 ? -19.284 47.315 -47.194 1.00 14.65 77 ASN B O 1
ATOM 2388 N N . ILE B 1 29 ? -20.106 46.429 -49.101 1.00 14.67 78 ILE B N 1
ATOM 2389 C CA . ILE B 1 29 ? -19.076 46.991 -49.970 1.00 15.13 78 ILE B CA 1
ATOM 2390 C C . ILE B 1 29 ? -19.678 48.064 -50.885 1.00 16.48 78 ILE B C 1
ATOM 2391 O O . ILE B 1 29 ? -20.548 47.765 -51.711 1.00 17.05 78 ILE B O 1
ATOM 2396 N N . SER B 1 30 ? -19.215 49.306 -50.725 1.00 17.15 79 SER B N 1
ATOM 2397 C CA . SER B 1 30 ? -19.759 50.464 -51.455 1.00 18.69 79 SER B CA 1
ATOM 2398 C C . SER B 1 30 ? -18.762 51.227 -52.330 1.00 19.09 79 SER B C 1
ATOM 2399 O O . SER B 1 30 ? -19.185 51.988 -53.207 1.00 20.50 79 SER B O 1
ATOM 2402 N N . THR B 1 31 ? -17.460 51.066 -52.086 1.00 17.91 80 THR B N 1
ATOM 2403 C CA . THR B 1 31 ? -16.442 51.810 -52.833 1.00 18.35 80 THR B CA 1
ATOM 2404 C C . THR B 1 31 ? -15.508 50.862 -53.570 1.00 17.87 80 THR B C 1
ATOM 2405 O O . THR B 1 31 ? -15.394 49.681 -53.218 1.00 16.36 80 THR B O 1
ATOM 2409 N N . LYS B 1 32 ? -14.824 51.389 -54.583 1.00 18.88 81 LYS B N 1
ATOM 2410 C CA . LYS B 1 32 ? -13.880 50.584 -55.357 1.00 18.92 81 LYS B CA 1
ATOM 2411 C C . LYS B 1 32 ? -12.716 50.128 -54.477 1.00 17.43 81 LYS B C 1
ATOM 2412 O O . LYS B 1 32 ? -12.276 48.989 -54.577 1.00 16.60 81 LYS B O 1
ATOM 2418 N N . ARG B 1 33 ? -12.235 51.010 -53.603 1.00 17.39 82 ARG B N 1
ATOM 2419 C CA . ARG B 1 33 ? -11.188 50.646 -52.643 1.00 16.37 82 ARG B CA 1
ATOM 2420 C C . ARG B 1 33 ? -11.574 49.396 -51.851 1.00 14.53 82 ARG B C 1
ATOM 2421 O O . ARG B 1 33 ? -10.764 48.488 -51.685 1.00 13.84 82 ARG B O 1
ATOM 2429 N N . GLU B 1 34 ? -12.813 49.377 -51.361 1.00 13.66 83 GLU B N 1
ATOM 2430 C CA . GLU B 1 34 ? -13.354 48.259 -50.586 1.00 12.38 83 GLU B CA 1
ATOM 2431 C C . GLU B 1 34 ? -13.466 46.975 -51.411 1.00 11.79 83 GLU B C 1
ATOM 2432 O O . GLU B 1 34 ? -13.227 45.876 -50.896 1.00 11.35 83 GLU B O 1
ATOM 2438 N N . VAL B 1 35 ? -13.814 47.115 -52.687 1.00 11.98 84 VAL B N 1
ATOM 2439 C CA . VAL B 1 35 ? -13.857 45.978 -53.606 1.00 11.93 84 VAL B CA 1
ATOM 2440 C C . VAL B 1 35 ? -12.460 45.348 -53.729 1.00 11.85 84 VAL B C 1
ATOM 2441 O O . VAL B 1 35 ? -12.292 44.138 -53.539 1.00 11.07 84 VAL B O 1
ATOM 2445 N N . GLU B 1 36 ? -11.460 46.181 -54.015 1.00 12.26 85 GLU B N 1
ATOM 2446 C CA . GLU B 1 36 ? -10.101 45.693 -54.248 1.00 12.80 85 GLU B CA 1
ATOM 2447 C C . GLU B 1 36 ? -9.488 45.080 -52.991 1.00 12.03 85 GLU B C 1
ATOM 2448 O O . GLU B 1 36 ? -8.720 44.124 -53.077 1.00 12.08 85 GLU B O 1
ATOM 2454 N N . GLN B 1 37 ? -9.829 45.640 -51.833 1.00 11.80 86 GLN B N 1
ATOM 2455 C CA . GLN B 1 37 ? -9.432 45.078 -50.547 1.00 11.56 86 GLN B CA 1
ATOM 2456 C C . GLN B 1 37 ? -10.009 43.677 -50.364 1.00 10.83 86 GLN B C 1
ATOM 2457 O O . GLN B 1 37 ? -9.287 42.739 -50.022 1.00 11.01 86 GLN B O 1
ATOM 2463 N N . TYR B 1 38 ? -11.309 43.540 -50.590 1.00 9.93 87 TYR B N 1
ATOM 2464 C CA . TYR B 1 38 ? -11.967 42.240 -50.468 1.00 9.38 87 TYR B CA 1
ATOM 2465 C C . TYR B 1 38 ? -11.376 41.214 -51.434 1.00 9.66 87 TYR B C 1
ATOM 2466 O O . TYR B 1 38 ? -11.116 40.074 -51.055 1.00 9.46 87 TYR B O 1
ATOM 2475 N N . LEU B 1 39 ? -11.176 41.624 -52.683 1.00 10.28 88 LEU B N 1
ATOM 2476 C CA . LEU B 1 39 ? -10.638 40.728 -53.701 1.00 10.91 88 LEU B CA 1
ATOM 2477 C C . LEU B 1 39 ? -9.228 40.261 -53.361 1.00 11.32 88 LEU B C 1
ATOM 2478 O O . LEU B 1 39 ? -8.892 39.100 -53.597 1.00 11.77 88 LEU B O 1
ATOM 2483 N N . LYS B 1 40 ? -8.415 41.169 -52.818 1.00 11.25 89 LYS B N 1
ATOM 2484 C CA . LYS B 1 40 ? -7.045 40.860 -52.404 1.00 11.90 89 LYS B CA 1
ATOM 2485 C C . LYS B 1 40 ? -7.008 39.669 -51.439 1.00 11.74 89 LYS B C 1
ATOM 2486 O O . LYS B 1 40 ? -6.179 38.766 -51.588 1.00 12.43 89 LYS B O 1
ATOM 2492 N N . TYR B 1 41 ? -7.917 39.649 -50.469 1.00 10.64 90 TYR B N 1
ATOM 2493 C CA . TYR B 1 41 ? -7.947 38.558 -49.489 1.00 10.48 90 TYR B CA 1
ATOM 2494 C C . TYR B 1 41 ? -8.791 37.362 -49.934 1.00 10.42 90 TYR B C 1
ATOM 2495 O O . TYR B 1 41 ? -8.433 36.217 -49.663 1.00 11.04 90 TYR B O 1
ATOM 2504 N N . PHE B 1 42 ? -9.881 37.622 -50.650 1.00 10.21 91 PHE B N 1
ATOM 2505 C CA . PHE B 1 42 ? -10.721 36.558 -51.223 1.00 10.27 91 PHE B CA 1
ATOM 2506 C C . PHE B 1 42 ? -9.950 35.657 -52.203 1.00 11.44 91 PHE B C 1
ATOM 2507 O O . PHE B 1 42 ? -10.137 34.441 -52.211 1.00 11.51 91 PHE B O 1
ATOM 2515 N N . THR B 1 43 ? -9.080 36.255 -53.015 1.00 12.03 92 THR B N 1
ATOM 2516 C CA . THR B 1 43 ? -8.366 35.526 -54.064 1.00 13.28 92 THR B CA 1
ATOM 2517 C C . THR B 1 43 ? -6.929 35.152 -53.675 1.00 14.59 92 THR B C 1
ATOM 2518 O O . THR B 1 43 ? -6.165 34.650 -54.503 1.00 15.39 92 THR B O 1
ATOM 2522 N N . SER B 1 44 ? -6.568 35.387 -52.418 1.00 14.94 93 SER B N 1
ATOM 2523 C CA . SER B 1 44 ? -5.189 35.228 -51.977 1.00 16.86 93 SER B CA 1
ATOM 2524 C C . SER B 1 44 ? -4.688 33.799 -52.145 1.00 18.45 93 SER B C 1
ATOM 2525 O O . SER B 1 44 ? -5.417 32.853 -51.892 1.00 18.43 93 SER B O 1
ATOM 2528 N N . VAL B 1 45 ? -3.448 33.674 -52.604 1.00 20.40 94 VAL B N 1
ATOM 2529 C CA . VAL B 1 45 ? -2.740 32.399 -52.652 1.00 22.76 94 VAL B CA 1
ATOM 2530 C C . VAL B 1 45 ? -1.463 32.448 -51.810 1.00 24.32 94 VAL B C 1
ATOM 2531 O O . VAL B 1 45 ? -0.649 31.528 -51.862 1.00 26.16 94 VAL B O 1
ATOM 2535 N N . SER B 1 46 ? -1.291 33.522 -51.037 1.00 24.15 95 SER B N 1
ATOM 2536 C CA . SER B 1 46 ? -0.089 33.720 -50.228 1.00 25.87 95 SER B CA 1
ATOM 2537 C C . SER B 1 46 ? -0.429 33.518 -48.755 1.00 26.04 95 SER B C 1
ATOM 2538 O O . SER B 1 46 ? -1.532 33.095 -48.422 1.00 25.24 95 SER B O 1
ATOM 2541 N N . GLN B 1 47 ? 0.514 33.846 -47.876 1.00 27.69 96 GLN B N 1
ATOM 2542 C CA . GLN B 1 47 ? 0.338 33.624 -46.443 1.00 28.55 96 GLN B CA 1
ATOM 2543 C C . GLN B 1 47 ? -0.251 34.833 -45.710 1.00 26.86 96 GLN B C 1
ATOM 2544 O O . GLN B 1 47 ? -0.371 34.810 -44.484 1.00 27.53 96 GLN B O 1
ATOM 2550 N N . GLN B 1 48 ? -0.618 35.876 -46.455 1.00 24.92 97 GLN B N 1
ATOM 2551 C CA . GLN B 1 48 ? -1.205 37.081 -45.873 1.00 23.39 97 GLN B CA 1
ATOM 2552 C C . GLN B 1 48 ? -2.477 36.749 -45.095 1.00 21.44 97 GLN B C 1
ATOM 2553 O O . GLN B 1 48 ? -3.214 35.839 -45.473 1.00 20.55 97 GLN B O 1
ATOM 2559 N N . GLN B 1 49 ? -2.719 37.487 -44.011 1.00 19.97 98 GLN B N 1
ATOM 2560 C CA . GLN B 1 49 ? -3.898 37.270 -43.178 1.00 18.36 98 GLN B CA 1
ATOM 2561 C C . GLN B 1 49 ? -4.840 38.466 -43.196 1.00 16.53 98 GLN B C 1
ATOM 2562 O O . GLN B 1 49 ? -4.415 39.620 -43.085 1.00 16.09 98 GLN B O 1
ATOM 2568 N N . PHE B 1 50 ? -6.125 38.157 -43.315 1.00 12.26 99 PHE B N 1
ATOM 2569 C CA . PHE B 1 50 ? -7.177 39.144 -43.317 1.00 11.81 99 PHE B CA 1
ATOM 2570 C C . PHE B 1 50 ? -7.388 39.741 -41.937 1.00 11.09 99 PHE B C 1
ATOM 2571 O O . PHE B 1 50 ? -7.410 40.954 -41.797 1.00 10.92 99 PHE B O 1
ATOM 2579 N N . ALA B 1 51 ? -7.547 38.893 -40.923 1.00 10.33 100 ALA B N 1
ATOM 2580 C CA . ALA B 1 51 ? -7.948 39.381 -39.606 1.00 9.71 100 ALA B CA 1
ATOM 2581 C C . ALA B 1 51 ? -7.533 38.492 -38.446 1.00 9.16 100 ALA B C 1
ATOM 2582 O O . ALA B 1 51 ? -7.519 37.264 -38.552 1.00 8.77 100 ALA B O 1
ATOM 2584 N N . VAL B 1 52 ? -7.204 39.145 -37.336 1.00 9.07 101 VAL B N 1
ATOM 2585 C CA . VAL B 1 52 ? -7.177 38.509 -36.029 1.00 8.76 101 VAL B CA 1
ATOM 2586 C C . VAL B 1 52 ? -8.307 39.141 -35.228 1.00 8.55 101 VAL B C 1
ATOM 2587 O O . VAL B 1 52 ? -8.346 40.361 -35.039 1.00 8.38 101 VAL B O 1
ATOM 2591 N N . ILE B 1 53 ? -9.233 38.305 -34.775 1.00 8.23 102 ILE B N 1
ATOM 2592 C CA . ILE B 1 53 ? -10.373 38.769 -34.009 1.00 8.12 102 ILE B CA 1
ATOM 2593 C C . ILE B 1 53 ? -10.295 38.167 -32.623 1.00 8.23 102 ILE B C 1
ATOM 2594 O O . ILE B 1 53 ? -10.342 36.940 -32.480 1.00 7.90 102 ILE B O 1
ATOM 2599 N N . LYS B 1 54 ? -10.178 39.028 -31.610 1.00 8.41 103 LYS B N 1
ATOM 2600 C CA . LYS B 1 54 ? -10.247 38.595 -30.212 1.00 8.50 103 LYS B CA 1
ATOM 2601 C C . LYS B 1 54 ? -11.685 38.713 -29.732 1.00 8.48 103 LYS B C 1
ATOM 2602 O O . LYS B 1 54 ? -12.325 39.752 -29.912 1.00 8.52 103 LYS B O 1
ATOM 2608 N N . VAL B 1 55 ? -12.184 37.645 -29.120 1.00 8.54 104 VAL B N 1
ATOM 2609 C CA . VAL B 1 55 ? -13.549 37.595 -28.635 1.00 8.50 104 VAL B CA 1
ATOM 2610 C C . VAL B 1 55 ? -13.545 37.554 -27.113 1.00 8.87 104 VAL B C 1
ATOM 2611 O O . VAL B 1 55 ? -12.988 36.633 -26.512 1.00 9.32 104 VAL B O 1
ATOM 2615 N N . GLY B 1 56 ? -14.162 38.543 -26.482 1.00 9.03 105 GLY B N 1
ATOM 2616 C CA . GLY B 1 56 ? -14.335 38.498 -25.032 1.00 9.32 105 GLY B CA 1
ATOM 2617 C C . GLY B 1 56 ? -15.133 37.271 -24.632 1.00 9.02 105 GLY B C 1
ATOM 2618 O O . GLY B 1 56 ? -16.137 36.934 -25.275 1.00 8.64 105 GLY B O 1
ATOM 2619 N N . GLY B 1 57 ? -14.689 36.593 -23.577 1.00 8.87 106 GLY B N 1
ATOM 2620 C CA . GLY B 1 57 ? -15.360 35.387 -23.097 1.00 8.77 106 GLY B CA 1
ATOM 2621 C C . GLY B 1 57 ? -16.859 35.547 -22.909 1.00 8.89 106 GLY B C 1
ATOM 2622 O O . GLY B 1 57 ? -17.623 34.655 -23.271 1.00 8.69 106 GLY B O 1
ATOM 2623 N N . ALA B 1 58 ? -17.279 36.689 -22.355 1.00 9.05 107 ALA B N 1
ATOM 2624 C CA . ALA B 1 58 ? -18.697 36.958 -22.080 1.00 9.43 107 ALA B CA 1
ATOM 2625 C C . ALA B 1 58 ? -19.594 36.825 -23.316 1.00 9.18 107 ALA B C 1
ATOM 2626 O O . ALA B 1 58 ? -20.732 36.384 -23.211 1.00 9.59 107 ALA B O 1
ATOM 2628 N N . ILE B 1 59 ? -19.074 37.175 -24.487 1.00 8.97 108 ILE B N 1
ATOM 2629 C CA . ILE B 1 59 ? -19.870 37.129 -25.715 1.00 8.96 108 ILE B CA 1
ATOM 2630 C C . ILE B 1 59 ? -20.328 35.693 -26.035 1.00 8.87 108 ILE B C 1
ATOM 2631 O O . ILE B 1 59 ? -21.409 35.488 -26.576 1.00 9.04 108 ILE B O 1
ATOM 2636 N N . ILE B 1 60 ? -19.519 34.703 -25.667 1.00 8.81 109 ILE B N 1
ATOM 2637 C CA . ILE B 1 60 ? -19.847 33.304 -25.928 1.00 8.68 109 ILE B CA 1
ATOM 2638 C C . ILE B 1 60 ? -21.033 32.832 -25.059 1.00 9.25 109 ILE B C 1
ATOM 2639 O O . ILE B 1 60 ? -21.829 32.027 -25.503 1.00 9.29 109 ILE B O 1
ATOM 2644 N N . SER B 1 61 ? -21.155 33.341 -23.833 1.00 10.00 110 SER B N 1
ATOM 2645 C CA . SER B 1 61 ? -22.326 33.050 -22.989 1.00 10.82 110 SER B CA 1
ATOM 2646 C C . SER B 1 61 ? -23.520 33.965 -23.269 1.00 10.71 110 SER B C 1
ATOM 2647 O O . SER B 1 61 ? -24.660 33.568 -23.054 1.00 11.46 110 SER B O 1
ATOM 2650 N N . ASP B 1 62 ? -23.257 35.191 -23.722 1.00 10.28 111 ASP B N 1
ATOM 2651 C CA . ASP B 1 62 ? -24.279 36.249 -23.756 1.00 10.43 111 ASP B CA 1
ATOM 2652 C C . ASP B 1 62 ? -24.911 36.506 -25.126 1.00 10.29 111 ASP B C 1
ATOM 2653 O O . ASP B 1 62 ? -26.049 36.959 -25.200 1.00 10.61 111 ASP B O 1
ATOM 2658 N N . ASN B 1 63 ? -24.172 36.241 -26.202 1.00 9.75 112 ASN B N 1
ATOM 2659 C CA . ASN B 1 63 ? -24.592 36.651 -27.542 1.00 10.06 112 ASN B CA 1
ATOM 2660 C C . ASN B 1 63 ? -23.997 35.730 -28.615 1.00 9.62 112 ASN B C 1
ATOM 2661 O O . ASN B 1 63 ? -23.496 36.195 -29.641 1.00 9.22 112 ASN B O 1
ATOM 2666 N N . LEU B 1 64 ? -24.066 34.422 -28.363 1.00 9.65 113 LEU B N 1
ATOM 2667 C CA . LEU B 1 64 ? -23.362 33.429 -29.185 1.00 9.67 113 LEU B CA 1
ATOM 2668 C C . LEU B 1 64 ? -23.905 33.348 -30.595 1.00 9.83 113 LEU B C 1
ATOM 2669 O O . LEU B 1 64 ? -23.129 33.232 -31.554 1.00 9.35 113 LEU B O 1
ATOM 2674 N N . HIS B 1 65 ? -25.227 33.416 -30.737 1.00 10.47 114 HIS B N 1
ATOM 2675 C CA . HIS B 1 65 ? -25.820 33.265 -32.060 1.00 10.86 114 HIS B CA 1
ATOM 2676 C C . HIS B 1 65 ? -25.403 34.389 -33.024 1.00 10.16 114 HIS B C 1
ATOM 2677 O O . HIS B 1 65 ? -25.091 34.115 -34.183 1.00 9.74 114 HIS B O 1
ATOM 2684 N N A GLU B 1 66 ? -25.395 35.636 -32.543 0.50 10.04 115 GLU B N 1
ATOM 2685 N N B GLU B 1 66 ? -25.380 35.628 -32.549 0.50 10.12 115 GLU B N 1
ATOM 2686 C CA A GLU B 1 66 ? -25.001 36.782 -33.383 0.50 9.74 115 GLU B CA 1
ATOM 2687 C CA B GLU B 1 66 ? -25.005 36.752 -33.409 0.50 9.91 115 GLU B CA 1
ATOM 2688 C C A GLU B 1 66 ? -23.526 36.694 -33.754 0.50 8.98 115 GLU B C 1
ATOM 2689 C C B GLU B 1 66 ? -23.519 36.715 -33.751 0.50 9.08 115 GLU B C 1
ATOM 2690 O O A GLU B 1 66 ? -23.156 36.955 -34.897 0.50 8.85 115 GLU B O 1
ATOM 2691 O O B GLU B 1 66 ? -23.134 37.034 -34.875 0.50 8.96 115 GLU B O 1
ATOM 2702 N N . LEU B 1 67 ? -22.690 36.320 -32.785 1.00 8.70 116 LEU B N 1
ATOM 2703 C CA . LEU B 1 67 ? -21.252 36.148 -33.019 1.00 8.32 116 LEU B CA 1
ATOM 2704 C C . LEU B 1 67 ? -21.013 35.075 -34.078 1.00 8.30 116 LEU B C 1
ATOM 2705 O O . LEU B 1 67 ? -20.308 35.304 -35.065 1.00 8.06 116 LEU B O 1
ATOM 2710 N N . ALA B 1 68 ? -21.624 33.912 -33.868 1.00 8.31 117 ALA B N 1
ATOM 2711 C CA . ALA B 1 68 ? -21.489 32.793 -34.795 1.00 8.59 117 ALA B CA 1
ATOM 2712 C C . ALA B 1 68 ? -21.977 33.167 -36.192 1.00 9.02 117 ALA B C 1
ATOM 2713 O O . ALA B 1 68 ? -21.300 32.870 -37.179 1.00 9.14 117 ALA B O 1
ATOM 2715 N N . SER B 1 69 ? -23.123 33.849 -36.272 1.00 9.80 118 SER B N 1
ATOM 2716 C CA . SER B 1 69 ? -23.683 34.281 -37.560 1.00 10.60 118 SER B CA 1
ATOM 2717 C C . SER B 1 69 ? -22.790 35.256 -38.307 1.00 10.25 118 SER B C 1
ATOM 2718 O O . SER B 1 69 ? -22.693 35.200 -39.541 1.00 10.18 118 SER B O 1
ATOM 2721 N N A CYS B 1 70 ? -22.159 36.167 -37.571 0.50 9.93 119 CYS B N 1
ATOM 2722 N N B CYS B 1 70 ? -22.150 36.158 -37.573 0.50 10.14 119 CYS B N 1
ATOM 2723 C CA A CYS B 1 70 ? -21.247 37.136 -38.177 0.50 9.92 119 CYS B CA 1
ATOM 2724 C CA B CYS B 1 70 ? -21.262 37.125 -38.200 0.50 10.37 119 CYS B CA 1
ATOM 2725 C C A CYS B 1 70 ? -20.007 36.449 -38.730 0.50 9.58 119 CYS B C 1
ATOM 2726 C C B CYS B 1 70 ? -20.004 36.450 -38.733 0.50 9.80 119 CYS B C 1
ATOM 2727 O O A CYS B 1 70 ? -19.580 36.742 -39.846 0.50 9.91 119 CYS B O 1
ATOM 2728 O O B CYS B 1 70 ? -19.559 36.755 -39.838 0.50 10.12 119 CYS B O 1
ATOM 2733 N N . LEU B 1 71 ? -19.437 35.531 -37.955 1.00 9.25 120 LEU B N 1
ATOM 2734 C CA . LEU B 1 71 ? -18.272 34.766 -38.410 1.00 8.83 120 LEU B CA 1
ATOM 2735 C C . LEU B 1 71 ? -18.636 33.864 -39.590 1.00 8.72 120 LEU B C 1
ATOM 2736 O O . LEU B 1 71 ? -17.833 33.695 -40.511 1.00 8.79 120 LEU B O 1
ATOM 2741 N N . ALA B 1 72 ? -19.853 33.316 -39.579 1.00 8.33 121 ALA B N 1
ATOM 2742 C CA . ALA B 1 72 ? -20.313 32.461 -40.673 1.00 8.45 121 ALA B CA 1
ATOM 2743 C C . ALA B 1 72 ? -20.466 33.239 -41.989 1.00 8.51 121 ALA B C 1
ATOM 2744 O O . ALA B 1 72 ? -20.201 32.703 -43.058 1.00 8.40 121 ALA B O 1
ATOM 2746 N N . PHE B 1 73 ? -20.902 34.493 -41.910 1.00 8.29 122 PHE B N 1
ATOM 2747 C CA . PHE B 1 73 ? -20.985 35.322 -43.109 1.00 8.68 122 PHE B CA 1
ATOM 2748 C C . PHE B 1 73 ? -19.610 35.491 -43.752 1.00 8.54 122 PHE B C 1
ATOM 2749 O O . PHE B 1 73 ? -19.467 35.362 -44.964 1.00 9.00 122 PHE B O 1
ATOM 2757 N N . LEU B 1 74 ? -18.613 35.786 -42.925 1.00 8.42 123 LEU B N 1
ATOM 2758 C CA . LEU B 1 74 ? -17.238 35.957 -43.390 1.00 8.53 123 LEU B CA 1
ATOM 2759 C C . LEU B 1 74 ? -16.745 34.689 -44.098 1.00 8.40 123 LEU B C 1
ATOM 2760 O O . LEU B 1 74 ? -16.194 34.744 -45.202 1.00 8.60 123 LEU B O 1
ATOM 2765 N N . TYR B 1 75 ? -16.955 33.556 -43.444 1.00 8.44 124 TYR B N 1
ATOM 2766 C CA . TYR B 1 75 ? -16.610 32.254 -43.999 1.00 8.81 124 TYR B CA 1
ATOM 2767 C C . TYR B 1 75 ? -17.320 32.037 -45.336 1.00 9.11 124 TYR B C 1
ATOM 2768 O O . TYR B 1 75 ? -16.722 31.552 -46.286 1.00 9.22 124 TYR B O 1
ATOM 2777 N N . HIS B 1 76 ? -18.585 32.430 -45.412 1.00 9.37 125 HIS B N 1
ATOM 2778 C CA . HIS B 1 76 ? -19.376 32.229 -46.628 1.00 10.33 125 HIS B CA 1
ATOM 2779 C C . HIS B 1 76 ? -19.018 33.174 -47.780 1.00 10.20 125 HIS B C 1
ATOM 2780 O O . HIS B 1 76 ? -19.404 32.916 -48.918 1.00 10.69 125 HIS B O 1
ATOM 2787 N N . VAL B 1 77 ? -18.283 34.248 -47.496 1.00 9.58 126 VAL B N 1
ATOM 2788 C CA . VAL B 1 77 ? -17.684 35.062 -48.561 1.00 10.01 126 VAL B CA 1
ATOM 2789 C C . VAL B 1 77 ? -16.179 34.760 -48.712 1.00 10.12 126 VAL B C 1
ATOM 2790 O O . VAL B 1 77 ? -15.435 35.550 -49.291 1.00 10.66 126 VAL B O 1
ATOM 2794 N N . GLY B 1 78 ? -15.750 33.604 -48.211 1.00 9.77 127 GLY B N 1
ATOM 2795 C CA . GLY B 1 78 ? -14.384 33.124 -48.416 1.00 10.16 127 GLY B CA 1
ATOM 2796 C C . GLY B 1 78 ? -13.303 33.835 -47.628 1.00 9.97 127 GLY B C 1
ATOM 2797 O O . GLY B 1 78 ? -12.156 33.866 -48.050 1.00 10.35 127 GLY B O 1
ATOM 2798 N N . LEU B 1 79 ? -13.654 34.401 -46.479 1.00 9.85 128 LEU B N 1
ATOM 2799 C CA . LEU B 1 79 ? -12.663 35.042 -45.620 1.00 10.05 128 LEU B CA 1
ATOM 2800 C C . LEU B 1 79 ? -12.485 34.195 -44.372 1.00 10.00 128 LEU B C 1
ATOM 2801 O O . LEU B 1 79 ? -13.459 33.719 -43.790 1.00 10.37 128 LEU B O 1
ATOM 2806 N N . TYR B 1 80 ? -11.241 34.023 -43.952 1.00 10.50 129 TYR B N 1
ATOM 2807 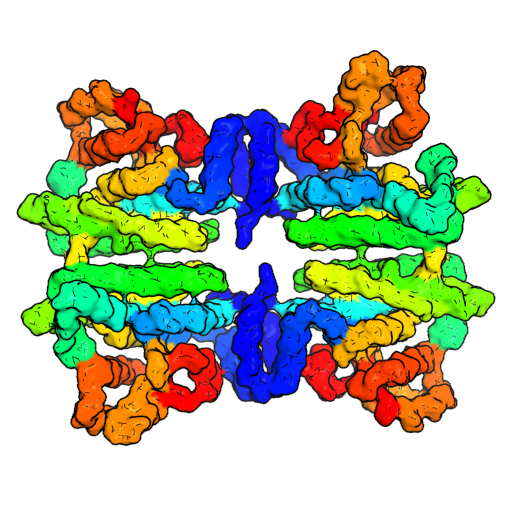C CA . TYR B 1 80 ? -10.929 33.134 -42.848 1.00 10.78 129 TYR B CA 1
ATOM 2808 C C . TYR B 1 80 ? -10.212 33.878 -41.727 1.00 10.40 129 TYR B C 1
ATOM 2809 O O . TYR B 1 80 ? -8.992 33.837 -41.627 1.00 10.96 129 TYR B O 1
ATOM 2818 N N . PRO B 1 81 ? -10.974 34.561 -40.870 1.00 10.01 130 PRO B N 1
ATOM 2819 C CA . PRO B 1 81 ? -10.341 35.235 -39.742 1.00 9.83 130 PRO B CA 1
ATOM 2820 C C . PRO B 1 81 ? -9.750 34.259 -38.730 1.00 9.59 130 PRO B C 1
ATOM 2821 O O . PRO B 1 81 ? -10.291 33.175 -38.510 1.00 9.25 130 PRO B O 1
ATOM 2825 N N . ILE B 1 82 ? -8.633 34.652 -38.131 1.00 9.69 131 ILE B N 1
ATOM 2826 C CA . ILE B 1 82 ? -8.068 33.930 -37.006 1.00 9.42 131 ILE B CA 1
ATOM 2827 C C . ILE B 1 82 ? -8.830 34.399 -35.768 1.00 9.29 131 ILE B C 1
ATOM 2828 O O . ILE B 1 82 ? -8.831 35.595 -35.466 1.00 9.16 131 ILE B O 1
ATOM 2833 N N . VAL B 1 83 ? -9.483 33.467 -35.071 1.00 9.00 132 VAL B N 1
ATOM 2834 C CA . VAL B 1 83 ? -10.315 33.792 -33.915 1.00 8.87 132 VAL B CA 1
ATOM 2835 C C . VAL B 1 83 ? -9.681 33.294 -32.615 1.00 9.46 132 VAL B C 1
ATOM 2836 O O . VAL B 1 83 ? -9.384 32.111 -32.479 1.00 9.63 132 VAL B O 1
ATOM 2840 N N . LEU B 1 84 ? -9.482 34.209 -31.668 1.00 9.52 133 LEU B N 1
ATOM 2841 C CA . LEU B 1 84 ? -8.928 33.889 -30.350 1.00 10.08 133 LEU B CA 1
ATOM 2842 C C . LEU B 1 84 ? -9.925 34.406 -29.322 1.00 9.86 133 LEU B C 1
ATOM 2843 O O . LEU B 1 84 ? -10.257 35.585 -29.333 1.00 9.83 133 LEU B O 1
ATOM 2848 N N . HIS B 1 85 ? -10.408 33.532 -28.443 1.00 9.71 134 HIS B N 1
ATOM 2849 C CA . HIS B 1 85 ? -11.409 33.925 -27.454 1.00 9.60 134 HIS B CA 1
ATOM 2850 C C . HIS B 1 85 ? -10.899 33.779 -26.026 1.00 10.29 134 HIS B C 1
ATOM 2851 O O . HIS B 1 85 ? -9.949 33.031 -25.756 1.00 10.38 134 HIS B O 1
ATOM 2858 N N . GLY B 1 86 ? -11.566 34.488 -25.122 1.00 10.35 135 GLY B N 1
ATOM 2859 C CA . GLY B 1 86 ? -11.272 34.429 -23.705 1.00 11.02 135 GLY B CA 1
ATOM 2860 C C . GLY B 1 86 ? -12.299 33.591 -22.975 1.00 11.35 135 GLY B C 1
ATOM 2861 O O . GLY B 1 86 ? -13.083 32.862 -23.599 1.00 11.48 135 GLY B O 1
ATOM 2862 N N . THR B 1 87 ? -12.275 33.689 -21.648 1.00 11.70 136 THR B N 1
ATOM 2863 C CA . THR B 1 87 ? -13.213 32.968 -20.793 1.00 11.86 136 THR B CA 1
ATOM 2864 C C . THR B 1 87 ? -13.284 33.500 -19.355 1.00 12.28 136 THR B C 1
ATOM 2865 O O . THR B 1 87 ? -13.828 32.831 -18.475 1.00 13.01 136 THR B O 1
ATOM 2869 N N . GLY B 1 88 ? -12.763 34.702 -19.120 1.00 12.15 137 GLY B N 1
ATOM 2870 C CA . GLY B 1 88 ? -12.636 35.247 -17.766 1.00 12.56 137 GLY B CA 1
ATOM 2871 C C . GLY B 1 88 ? -13.929 35.289 -16.966 1.00 12.70 137 GLY B C 1
ATOM 2872 O O . GLY B 1 88 ? -13.958 34.856 -15.815 1.00 12.88 137 GLY B O 1
ATOM 2873 N N . PRO B 1 89 ? -15.008 35.820 -17.567 1.00 12.15 138 PRO B N 1
ATOM 2874 C CA . PRO B 1 89 ? -16.263 35.928 -16.826 1.00 12.83 138 PRO B CA 1
ATOM 2875 C C . PRO B 1 89 ? -16.815 34.571 -16.398 1.00 13.20 138 PRO B C 1
ATOM 2876 O O . PRO B 1 89 ? -17.341 34.442 -15.299 1.00 14.04 138 PRO B O 1
ATOM 2880 N N . GLN B 1 90 ? -16.660 33.563 -17.247 1.00 12.93 139 GLN B N 1
ATOM 2881 C CA . GLN B 1 90 ? -17.131 32.223 -16.922 1.00 13.66 139 GLN B CA 1
ATOM 2882 C C . GLN B 1 90 ? -16.299 31.605 -15.801 1.00 14.08 139 GLN B C 1
ATOM 2883 O O . GLN B 1 90 ? -16.838 30.917 -14.932 1.00 14.90 139 GLN B O 1
ATOM 2889 N N . VAL B 1 91 ? -14.993 31.865 -15.810 1.00 13.81 140 VAL B N 1
ATOM 2890 C CA . VAL B 1 91 ? -14.112 31.408 -14.728 1.00 14.32 140 VAL B CA 1
ATOM 2891 C C . VAL B 1 91 ? -14.504 32.068 -13.395 1.00 15.20 140 VAL B C 1
ATOM 2892 O O . VAL B 1 91 ? -14.621 31.392 -12.368 1.00 15.60 140 VAL B O 1
ATOM 2896 N N . ASN B 1 92 ? -14.732 33.381 -13.423 1.00 15.05 141 ASN B N 1
ATOM 2897 C CA . ASN B 1 92 ? -15.189 34.097 -12.236 1.00 16.12 141 ASN B CA 1
ATOM 2898 C C . ASN B 1 92 ? -16.488 33.517 -11.680 1.00 16.63 141 ASN B C 1
ATOM 2899 O O . ASN B 1 92 ? -16.601 33.302 -10.478 1.00 17.24 141 ASN B O 1
ATOM 2904 N N . GLY B 1 93 ? -17.447 33.237 -12.556 1.00 16.50 142 GLY B N 1
ATOM 2905 C CA . GLY B 1 93 ? -18.714 32.637 -12.142 1.00 17.34 142 GLY B CA 1
ATOM 2906 C C . GLY B 1 93 ? -18.531 31.272 -11.496 1.00 18.29 142 GLY B C 1
ATOM 2907 O O . GLY B 1 93 ? -19.173 30.963 -10.492 1.00 19.25 142 GLY B O 1
ATOM 2908 N N . ARG B 1 94 ? -17.656 30.456 -12.078 1.00 18.31 143 ARG B N 1
ATOM 2909 C CA . ARG B 1 94 ? -17.400 29.099 -11.591 1.00 19.64 143 ARG B CA 1
ATOM 2910 C C . ARG B 1 94 ? -16.697 29.116 -10.231 1.00 20.24 143 ARG B C 1
ATOM 2911 O O . ARG B 1 94 ? -17.069 28.369 -9.324 1.00 20.73 143 ARG B O 1
ATOM 2919 N N . LEU B 1 95 ? -15.680 29.966 -10.098 1.00 19.96 144 LEU B N 1
ATOM 2920 C CA . LEU B 1 95 ? -14.990 30.141 -8.826 1.00 20.83 144 LEU B CA 1
ATOM 2921 C C . LEU B 1 95 ? -15.970 30.617 -7.751 1.00 22.13 144 LEU B C 1
ATOM 2922 O O . LEU B 1 95 ? -15.982 30.089 -6.637 1.00 22.57 144 LEU B O 1
ATOM 2927 N N . GLU B 1 96 ? -16.794 31.605 -8.095 1.00 22.31 145 GLU B N 1
ATOM 2928 C CA . GLU B 1 96 ? -17.790 32.132 -7.155 1.00 23.89 145 GLU B CA 1
ATOM 2929 C C . GLU B 1 96 ? -18.827 31.064 -6.779 1.00 24.36 145 GLU B C 1
ATOM 2930 O O . GLU B 1 96 ? -19.283 31.023 -5.644 1.00 25.12 145 GLU B O 1
ATOM 2936 N N . ALA B 1 97 ? -19.158 30.185 -7.725 1.00 23.86 146 ALA B N 1
ATOM 2937 C CA . ALA B 1 97 ? -20.095 29.086 -7.481 1.00 24.77 146 ALA B CA 1
ATOM 2938 C C . ALA B 1 97 ? -19.590 28.088 -6.439 1.00 26.19 146 ALA B C 1
ATOM 2939 O O . ALA B 1 97 ? -20.393 27.429 -5.780 1.00 26.79 146 ALA B O 1
ATOM 2941 N N . GLN B 1 98 ? -18.271 27.963 -6.306 1.00 26.54 147 GLN B N 1
ATOM 2942 C CA . GLN B 1 98 ? -17.689 27.096 -5.274 1.00 28.46 147 GLN B CA 1
ATOM 2943 C C . GLN B 1 98 ? -17.093 27.879 -4.098 1.00 29.33 147 GLN B C 1
ATOM 2944 O O . GLN B 1 98 ? -16.252 27.364 -3.363 1.00 30.39 147 GLN B O 1
ATOM 2950 N N . GLY B 1 99 ? -17.560 29.114 -3.913 1.00 29.36 148 GLY B N 1
ATOM 2951 C CA . GLY B 1 99 ? -17.186 29.933 -2.763 1.00 30.42 148 GLY B CA 1
ATOM 2952 C C . GLY B 1 99 ? -15.774 30.488 -2.778 1.00 30.21 148 GLY B C 1
ATOM 2953 O O . GLY B 1 99 ? -15.205 30.742 -1.723 1.00 31.03 148 GLY B O 1
ATOM 2954 N N . ILE B 1 100 ? -15.213 30.689 -3.967 1.00 29.22 149 ILE B N 1
ATOM 2955 C CA . ILE B 1 100 ? -13.854 31.214 -4.108 1.00 29.10 149 ILE B CA 1
ATOM 2956 C C . ILE B 1 100 ? -13.900 32.583 -4.778 1.00 28.67 149 ILE B C 1
ATOM 2957 O O . ILE B 1 100 ? -14.490 32.738 -5.845 1.00 27.37 149 ILE B O 1
ATOM 2962 N N . GLU B 1 101 ? -13.285 33.577 -4.143 1.00 29.79 150 GLU B N 1
ATOM 2963 C CA . GLU B 1 101 ? -13.236 34.925 -4.700 1.00 29.78 150 GLU B CA 1
ATOM 2964 C C . GLU B 1 101 ? -12.150 35.005 -5.780 1.00 28.77 150 GLU B C 1
ATOM 2965 O O . GLU B 1 101 ? -11.013 34.599 -5.543 1.00 28.87 150 GLU B O 1
ATOM 2971 N N . PRO B 1 102 ? -12.498 35.521 -6.972 1.00 27.79 151 PRO B N 1
ATOM 2972 C CA . PRO B 1 102 ? -11.491 35.768 -8.000 1.00 26.95 151 PRO B CA 1
ATOM 2973 C C . PRO B 1 102 ? -10.340 36.630 -7.483 1.00 27.72 151 PRO B C 1
ATOM 2974 O O . PRO B 1 102 ? -10.568 37.569 -6.713 1.00 28.06 151 PRO B O 1
ATOM 2978 N N . ASP B 1 103 ? -9.122 36.303 -7.907 1.00 27.71 152 ASP B N 1
ATOM 2979 C CA . ASP B 1 103 ? -7.921 36.976 -7.428 1.00 28.59 152 ASP B CA 1
ATOM 2980 C C . ASP B 1 103 ? -7.098 37.495 -8.608 1.00 27.73 152 ASP B C 1
ATOM 2981 O O . ASP B 1 103 ? -6.552 36.708 -9.390 1.00 27.11 152 ASP B O 1
ATOM 2986 N N . TYR B 1 104 ? -7.024 38.820 -8.726 1.00 27.68 153 TYR B N 1
ATOM 2987 C CA . TYR B 1 104 ? -6.251 39.487 -9.767 1.00 27.21 153 TYR B CA 1
ATOM 2988 C C . TYR B 1 104 ? -5.195 40.403 -9.151 1.00 28.44 153 TYR B C 1
ATOM 2989 O O . TYR B 1 104 ? -5.379 40.921 -8.042 1.00 29.34 153 TYR B O 1
ATOM 2998 N N . ILE B 1 105 ? -4.092 40.599 -9.873 1.00 28.35 154 ILE B N 1
ATOM 2999 C CA . ILE B 1 105 ? -3.205 41.747 -9.639 1.00 29.39 154 ILE B CA 1
ATOM 3000 C C . ILE B 1 105 ? -2.893 42.407 -10.982 1.00 28.60 154 ILE B C 1
ATOM 3001 O O . ILE B 1 105 ? -2.501 41.727 -11.930 1.00 27.75 154 ILE B O 1
ATOM 3006 N N . ASP B 1 106 ? -3.092 43.725 -11.062 1.00 28.72 155 ASP B N 1
ATOM 3007 C CA . ASP B 1 106 ? -2.835 44.499 -12.288 1.00 28.21 155 ASP B CA 1
ATOM 3008 C C . ASP B 1 106 ? -3.544 43.949 -13.526 1.00 26.26 155 ASP B C 1
ATOM 3009 O O . ASP B 1 106 ? -2.968 43.922 -14.615 1.00 26.27 155 ASP B O 1
ATOM 3014 N N . GLY B 1 107 ? -4.786 43.506 -13.356 1.00 25.00 156 GLY B N 1
ATOM 3015 C CA . GLY B 1 107 ? -5.579 42.975 -14.461 1.00 23.32 156 GLY B CA 1
ATOM 3016 C C . GLY B 1 107 ? -5.257 41.540 -14.859 1.00 22.11 156 GLY B C 1
ATOM 3017 O O . GLY B 1 107 ? -5.842 41.020 -15.807 1.00 21.46 156 GLY B O 1
ATOM 3018 N N . ILE B 1 108 ? -4.350 40.896 -14.127 1.00 21.89 157 ILE B N 1
ATOM 3019 C CA . ILE B 1 108 ? -3.872 39.549 -14.449 1.00 20.95 157 ILE B CA 1
ATOM 3020 C C . ILE B 1 108 ? -4.317 38.573 -13.360 1.00 20.54 157 ILE B C 1
ATOM 3021 O O . ILE B 1 108 ? -4.055 38.812 -12.178 1.00 21.07 157 ILE B O 1
ATOM 3026 N N . ARG B 1 109 ? -4.972 37.477 -13.748 1.00 18.99 158 ARG B N 1
ATOM 3027 C CA . ARG B 1 109 ? -5.452 36.500 -12.765 1.00 18.82 158 ARG B CA 1
ATOM 3028 C C . ARG B 1 109 ? -4.305 35.745 -12.115 1.00 19.35 158 ARG B C 1
ATOM 3029 O O . ARG B 1 109 ? -3.502 35.117 -12.805 1.00 19.20 158 ARG B O 1
ATOM 3037 N N . ILE B 1 110 ? -4.256 35.788 -10.785 1.00 20.00 159 ILE B N 1
ATOM 3038 C CA . ILE B 1 110 ? -3.347 34.944 -10.022 1.00 20.52 159 ILE B CA 1
ATOM 3039 C C . ILE B 1 110 ? -3.904 33.532 -10.119 1.00 19.95 159 ILE B C 1
ATOM 3040 O O . ILE B 1 110 ? -5.052 33.285 -9.738 1.00 19.76 159 ILE B O 1
ATOM 3045 N N . THR B 1 111 ? -3.098 32.608 -10.631 1.00 19.48 160 THR B N 1
ATOM 3046 C CA . THR B 1 111 ? -3.604 31.297 -11.030 1.00 18.78 160 THR B CA 1
ATOM 3047 C C . THR B 1 111 ? -2.858 30.154 -10.356 1.00 19.56 160 THR B C 1
ATOM 3048 O O . THR B 1 111 ? -1.847 29.673 -10.863 1.00 19.44 160 THR B O 1
ATOM 3052 N N . ASP B 1 112 ? -3.374 29.727 -9.204 1.00 20.45 161 ASP B N 1
ATOM 3053 C CA . ASP B 1 112 ? -2.838 28.561 -8.509 1.00 21.46 161 ASP B CA 1
ATOM 3054 C C . ASP B 1 112 ? -3.325 27.282 -9.200 1.00 21.04 161 ASP B C 1
ATOM 3055 O O . ASP B 1 112 ? -4.059 27.347 -10.189 1.00 19.87 161 ASP B O 1
ATOM 3060 N N . GLU B 1 113 ? -2.900 26.131 -8.692 1.00 21.81 162 GLU B N 1
ATOM 3061 C CA . GLU B 1 113 ? -3.181 24.850 -9.339 1.00 21.99 162 GLU B CA 1
ATOM 3062 C C . GLU B 1 113 ? -4.673 24.612 -9.542 1.00 21.28 162 GLU B C 1
ATOM 3063 O O . GLU B 1 113 ? -5.097 24.225 -10.628 1.00 20.20 162 GLU B O 1
ATOM 3069 N N . HIS B 1 114 ? -5.467 24.846 -8.502 1.00 21.95 163 HIS B N 1
ATOM 3070 C CA . HIS B 1 114 ? -6.901 24.602 -8.594 1.00 22.02 163 HIS B CA 1
ATOM 3071 C C . HIS B 1 114 ? -7.573 25.593 -9.554 1.00 20.75 163 HIS B C 1
ATOM 3072 O O . HIS B 1 114 ? -8.443 25.210 -10.343 1.00 20.24 163 HIS B O 1
ATOM 3079 N N . THR B 1 115 ? -7.156 26.854 -9.501 1.00 20.18 164 THR B N 1
ATOM 3080 C CA . THR B 1 115 ? -7.672 27.872 -10.416 1.00 19.20 164 THR B CA 1
ATOM 3081 C C . THR B 1 115 ? -7.359 27.527 -11.875 1.00 18.50 164 THR B C 1
ATOM 3082 O O . THR B 1 115 ? -8.205 27.706 -12.754 1.00 17.69 164 THR B O 1
ATOM 3086 N N . MET B 1 116 ? -6.151 27.022 -12.123 1.00 18.81 165 MET B N 1
ATOM 3087 C CA . MET B 1 116 ? -5.758 26.593 -13.463 1.00 18.43 165 MET B CA 1
ATOM 3088 C C . MET B 1 116 ? -6.689 25.503 -13.985 1.00 17.63 165 MET B C 1
ATOM 3089 O O . MET B 1 116 ? -7.080 25.530 -15.150 1.00 16.89 165 MET B O 1
ATOM 3094 N N . ALA B 1 117 ? -7.039 24.554 -13.117 1.00 17.92 166 ALA B N 1
ATOM 3095 C CA . ALA B 1 117 ? -7.971 23.482 -13.467 1.00 17.38 166 ALA B CA 1
ATOM 3096 C C . ALA B 1 117 ? -9.331 24.046 -13.863 1.00 16.32 166 ALA B C 1
ATOM 3097 O O . ALA B 1 117 ? -9.965 23.551 -14.789 1.00 15.76 166 ALA B O 1
ATOM 3099 N N . VAL B 1 118 ? -9.771 25.094 -13.167 1.00 16.29 167 VAL B N 1
ATOM 3100 C CA . VAL B 1 118 ? -11.027 25.761 -13.493 1.00 15.20 167 VAL B CA 1
ATOM 3101 C C . VAL B 1 118 ? -10.890 26.525 -14.820 1.00 14.45 167 VAL B C 1
ATOM 3102 O O . VAL B 1 118 ? -11.770 26.444 -15.674 1.00 14.05 167 VAL B O 1
ATOM 3106 N N . VAL B 1 119 ? -9.776 27.233 -15.000 1.00 14.35 168 VAL B N 1
ATOM 3107 C CA . VAL B 1 119 ? -9.492 27.941 -16.249 1.00 13.63 168 VAL B CA 1
ATOM 3108 C C . VAL B 1 119 ? -9.470 26.988 -17.461 1.00 13.68 168 VAL B C 1
ATOM 3109 O O . VAL B 1 119 ? -10.082 27.278 -18.486 1.00 13.19 168 VAL B O 1
ATOM 3113 N N . ARG B 1 120 ? -8.784 25.856 -17.330 1.00 14.55 169 ARG B N 1
ATOM 3114 C CA . ARG B 1 120 ? -8.710 24.858 -18.406 1.00 14.85 169 ARG B CA 1
ATOM 3115 C C . ARG B 1 120 ? -10.088 24.356 -18.815 1.00 14.99 169 ARG B C 1
ATOM 3116 O O . ARG B 1 120 ? -10.404 24.304 -20.002 1.00 13.96 169 ARG B O 1
ATOM 3124 N N . LYS B 1 121 ? -10.895 23.966 -17.829 1.00 15.94 170 LYS B N 1
ATOM 3125 C CA . LYS B 1 121 ? -12.228 23.439 -18.104 1.00 16.25 170 LYS B CA 1
ATOM 3126 C C . LYS B 1 121 ? -13.124 24.497 -18.738 1.00 15.37 170 LYS B C 1
ATOM 3127 O O . LYS B 1 121 ? -13.835 24.208 -19.694 1.00 15.28 170 LYS B O 1
ATOM 3133 N N . CYS B 1 122 ? -13.098 25.718 -18.214 1.00 15.05 171 CYS B N 1
ATOM 3134 C CA . CYS B 1 122 ? -13.867 26.799 -18.818 1.00 14.31 171 CYS B CA 1
ATOM 3135 C C . CYS B 1 122 ? -13.411 27.101 -20.250 1.00 13.58 171 CYS B C 1
ATOM 3136 O O . CYS B 1 122 ? -14.251 27.263 -21.135 1.00 12.76 171 CYS B O 1
ATOM 3139 N N . PHE B 1 123 ? -12.098 27.168 -20.477 1.00 13.33 172 PHE B N 1
ATOM 3140 C CA . PHE B 1 123 ? -11.577 27.453 -21.816 1.00 13.03 172 PHE B CA 1
ATOM 3141 C C . PHE B 1 123 ? -12.056 26.417 -22.828 1.00 12.83 172 PHE B C 1
ATOM 3142 O O . PHE B 1 123 ? -12.476 26.777 -23.930 1.00 11.88 172 PHE B O 1
ATOM 3150 N N . LEU B 1 124 ? -11.999 25.143 -22.444 1.00 13.68 173 LEU B N 1
ATOM 3151 C CA . LEU B 1 124 ? -12.426 24.049 -23.317 1.00 14.30 173 LEU B CA 1
ATOM 3152 C C . LEU B 1 124 ? -13.927 24.121 -23.612 1.00 14.65 173 LEU B C 1
ATOM 3153 O O . LEU B 1 124 ? -14.353 23.886 -24.751 1.00 13.85 173 LEU B O 1
ATOM 3158 N N . GLU B 1 125 ? -14.716 24.446 -22.584 1.00 15.30 174 GLU B N 1
ATOM 3159 C CA . GLU B 1 125 ? -16.169 24.574 -22.727 1.00 16.01 174 GLU B CA 1
ATOM 3160 C C . GLU B 1 125 ? -16.535 25.731 -23.659 1.00 14.74 174 GLU B C 1
ATOM 3161 O O . GLU B 1 125 ? -17.326 25.553 -24.579 1.00 14.32 174 GLU B O 1
ATOM 3167 N N . GLN B 1 126 ? -15.956 26.907 -23.422 1.00 14.03 175 GLN B N 1
ATOM 3168 C CA . GLN B 1 126 ? -16.193 28.069 -24.290 1.00 13.26 175 GLN B CA 1
ATOM 3169 C C . GLN B 1 126 ? -15.747 27.807 -25.720 1.00 12.81 175 GLN B C 1
ATOM 3170 O O . GLN B 1 126 ? -16.423 28.208 -26.676 1.00 12.20 175 GLN B O 1
ATOM 3176 N N . ASN B 1 127 ? -14.602 27.145 -25.853 1.00 12.43 176 ASN B N 1
ATOM 3177 C CA . ASN B 1 127 ? -14.037 26.850 -27.164 1.00 12.04 176 ASN B CA 1
ATOM 3178 C C . ASN B 1 127 ? -14.951 25.949 -27.974 1.00 12.15 176 ASN B C 1
ATOM 3179 O O . ASN B 1 127 ? -15.242 26.236 -29.133 1.00 11.52 176 ASN B O 1
ATOM 3184 N N . LEU B 1 128 ? -15.405 24.864 -27.355 1.00 12.91 177 LEU B N 1
ATOM 3185 C CA . LEU B 1 128 ? -16.286 23.920 -28.024 1.00 13.68 177 LEU B CA 1
ATOM 3186 C C . LEU B 1 128 ? -17.686 24.504 -28.266 1.00 13.31 177 LEU B C 1
ATOM 3187 O O . LEU B 1 128 ? -18.333 24.147 -29.248 1.00 13.32 177 LEU B O 1
ATOM 3192 N N . LYS B 1 129 ? -18.152 25.392 -27.388 1.00 13.06 178 LYS B N 1
ATOM 3193 C CA . LYS B 1 129 ? -19.410 26.115 -27.631 1.00 13.23 178 LYS B CA 1
ATOM 3194 C C . LYS B 1 129 ? -19.351 26.929 -28.926 1.00 11.83 178 LYS B C 1
ATOM 3195 O O . LYS B 1 129 ? -20.274 26.893 -29.727 1.00 12.02 178 LYS B O 1
ATOM 3201 N N . LEU B 1 130 ? -18.265 27.666 -29.115 1.00 10.67 179 LEU B N 1
ATOM 3202 C CA . LEU B 1 130 ? -18.121 28.528 -30.289 1.00 9.70 179 LEU B CA 1
ATOM 3203 C C . LEU B 1 130 ? -17.919 27.700 -31.558 1.00 9.21 179 LEU B C 1
ATOM 3204 O O . LEU B 1 130 ? -18.540 27.969 -32.581 1.00 8.42 179 LEU B O 1
ATOM 3209 N N . VAL B 1 131 ? -17.056 26.687 -31.480 1.00 9.26 180 VAL B N 1
ATOM 3210 C CA . VAL B 1 131 ? -16.797 25.817 -32.623 1.00 9.12 180 VAL B CA 1
ATOM 3211 C C . VAL B 1 131 ? -18.092 25.148 -33.075 1.00 9.61 180 VAL B C 1
ATOM 3212 O O . VAL B 1 131 ? -18.411 25.132 -34.263 1.00 9.37 180 VAL B O 1
ATOM 3216 N N . THR B 1 132 ? -18.841 24.614 -32.116 1.00 9.97 181 THR B N 1
ATOM 3217 C CA . THR B 1 132 ? -20.073 23.902 -32.412 1.00 10.52 181 THR B CA 1
ATOM 3218 C C . THR B 1 132 ? -21.154 24.830 -32.973 1.00 10.35 181 THR B C 1
ATOM 3219 O O . THR B 1 132 ? -21.836 24.469 -33.928 1.00 10.29 181 THR B O 1
ATOM 3223 N N . ALA B 1 133 ? -21.285 26.028 -32.403 1.00 10.01 182 ALA B N 1
ATOM 3224 C CA . ALA B 1 133 ? -22.211 27.044 -32.935 1.00 10.26 182 ALA B CA 1
ATOM 3225 C C . ALA B 1 133 ? -21.921 27.330 -34.409 1.00 9.93 182 ALA B C 1
ATOM 3226 O O . ALA B 1 133 ? -22.839 27.429 -35.232 1.00 9.98 182 ALA B O 1
ATOM 3228 N N . LEU B 1 134 ? -20.634 27.445 -34.730 1.00 9.65 183 LEU B N 1
ATOM 3229 C CA . LEU B 1 134 ? -20.189 27.642 -36.104 1.00 9.61 183 LEU B CA 1
ATOM 3230 C C . LEU B 1 134 ? -20.519 26.449 -37.011 1.00 10.41 183 LEU B C 1
ATOM 3231 O O . LEU B 1 134 ? -21.013 26.648 -38.129 1.00 10.32 183 LEU B O 1
ATOM 3236 N N . GLU B 1 135 ? -20.264 25.224 -36.544 1.00 11.01 184 GLU B N 1
ATOM 3237 C CA . GLU B 1 135 ? -20.545 24.018 -37.353 1.00 11.97 184 GLU B CA 1
ATOM 3238 C C . GLU B 1 135 ? -22.044 23.887 -37.648 1.00 12.86 184 GLU B C 1
ATOM 3239 O O . GLU B 1 135 ? -22.433 23.461 -38.736 1.00 13.34 184 GLU B O 1
ATOM 3245 N N . GLN B 1 136 ? -22.886 24.256 -36.685 1.00 13.24 185 GLN B N 1
ATOM 3246 C CA . GLN B 1 136 ? -24.341 24.226 -36.888 1.00 14.19 185 GLN B CA 1
ATOM 3247 C C . GLN B 1 136 ? -24.797 25.205 -37.980 1.00 14.15 185 GLN B C 1
ATOM 3248 O O . GLN B 1 136 ? -25.856 25.026 -38.571 1.00 14.78 185 GLN B O 1
ATOM 3254 N N . LEU B 1 137 ? -23.996 26.230 -38.249 1.00 13.49 186 LEU B N 1
ATOM 3255 C CA . LEU B 1 137 ? -24.301 27.186 -39.314 1.00 13.83 186 LEU B CA 1
ATOM 3256 C C . LEU B 1 137 ? -23.611 26.835 -40.640 1.00 14.07 186 LEU B C 1
ATOM 3257 O O . LEU B 1 137 ? -23.619 27.641 -41.572 1.00 14.58 186 LEU B O 1
ATOM 3262 N N . GLY B 1 138 ? -23.035 25.634 -40.725 1.00 14.22 187 GLY B N 1
ATOM 3263 C CA . GLY B 1 138 ? -22.365 25.169 -41.950 1.00 14.42 187 GLY B CA 1
ATOM 3264 C C . GLY B 1 138 ? -20.922 25.639 -42.084 1.00 13.78 187 GLY B C 1
ATOM 3265 O O . GLY B 1 138 ? -20.334 25.552 -43.158 1.00 14.22 187 GLY B O 1
ATOM 3266 N N . VAL B 1 139 ? -20.346 26.142 -40.997 1.00 12.78 188 VAL B N 1
ATOM 3267 C CA . VAL B 1 139 ? -18.979 26.631 -41.022 1.00 12.40 188 VAL B CA 1
ATOM 3268 C C . VAL B 1 139 ? -18.044 25.571 -40.466 1.00 12.59 188 VAL B C 1
ATOM 3269 O O . VAL B 1 139 ? -18.241 25.081 -39.356 1.00 12.84 188 VAL B O 1
ATOM 3273 N N . ARG B 1 140 ? -17.018 25.225 -41.229 1.00 12.68 189 ARG B N 1
ATOM 3274 C CA . ARG B 1 140 ? -15.990 24.327 -40.725 1.00 12.96 189 ARG B CA 1
ATOM 3275 C C . ARG B 1 140 ? -15.123 25.118 -39.754 1.00 12.07 189 ARG B C 1
ATOM 3276 O O . ARG B 1 140 ? -14.626 26.189 -40.086 1.00 11.73 189 ARG B O 1
ATOM 3284 N N . ALA B 1 141 ? -14.975 24.595 -38.544 1.00 11.90 190 ALA B N 1
ATOM 3285 C CA . ALA B 1 141 ? -14.209 25.250 -37.491 1.00 11.66 190 ALA B CA 1
ATOM 3286 C C . ALA B 1 141 ? -13.312 24.232 -36.793 1.00 12.14 190 ALA B C 1
ATOM 3287 O O . ALA B 1 141 ? -13.730 23.103 -36.515 1.00 12.48 190 ALA B O 1
ATOM 3289 N N . ARG B 1 142 ? -12.075 24.638 -36.526 1.00 12.26 191 ARG B N 1
ATOM 3290 C CA . ARG B 1 142 ? -11.086 23.770 -35.905 1.00 12.83 191 ARG B CA 1
ATOM 3291 C C . ARG B 1 142 ? -10.710 24.326 -34.525 1.00 13.17 191 ARG B C 1
ATOM 3292 O O . ARG B 1 142 ? -10.163 25.440 -34.428 1.00 12.75 191 ARG B O 1
ATOM 3300 N N . PRO B 1 143 ? -11.012 23.565 -33.451 1.00 13.34 192 PRO B N 1
ATOM 3301 C CA . PRO B 1 143 ? -10.544 23.949 -32.129 1.00 13.69 192 PRO B CA 1
ATOM 3302 C C . PRO B 1 143 ? -9.030 23.856 -32.075 1.00 14.14 192 PRO B C 1
ATOM 3303 O O . PRO B 1 143 ? -8.484 22.853 -32.511 1.00 14.81 192 PRO B O 1
ATOM 3307 N N . ILE B 1 144 ? -8.359 24.893 -31.578 1.00 13.98 193 ILE B N 1
ATOM 3308 C CA . ILE B 1 144 ? -6.908 24.850 -31.406 1.00 14.36 193 ILE B CA 1
ATOM 3309 C C . ILE B 1 144 ? -6.604 25.226 -29.957 1.00 14.54 193 ILE B C 1
ATOM 3310 O O . ILE B 1 144 ? -6.707 26.392 -29.572 1.00 14.20 193 ILE B O 1
ATOM 3315 N N . THR B 1 145 ? -6.261 24.216 -29.161 1.00 14.98 194 THR B N 1
ATOM 3316 C CA . THR B 1 145 ? -6.197 24.331 -27.702 1.00 15.36 194 THR B CA 1
ATOM 3317 C C . THR B 1 145 ? -4.776 24.215 -27.125 1.00 15.95 194 THR B C 1
ATOM 3318 O O . THR B 1 145 ? -4.574 24.410 -25.925 1.00 16.58 194 THR B O 1
ATOM 3322 N N . SER B 1 146 ? -3.803 23.889 -27.971 1.00 15.92 195 SER B N 1
ATOM 3323 C CA . SER B 1 146 ? -2.406 23.852 -27.565 1.00 16.36 195 SER B CA 1
ATOM 3324 C C . SER B 1 146 ? -1.502 23.902 -28.795 1.00 16.30 195 SER B C 1
ATOM 3325 O O . SER B 1 146 ? -1.971 23.821 -29.926 1.00 16.02 195 SER B O 1
ATOM 3328 N N . GLY B 1 147 ? -0.204 24.029 -28.561 1.00 16.56 196 GLY B N 1
ATOM 3329 C CA . GLY B 1 147 ? 0.782 23.951 -29.632 1.00 16.76 196 GLY B CA 1
ATOM 3330 C C . GLY B 1 147 ? 0.992 25.236 -30.412 1.00 16.11 196 GLY B C 1
ATOM 3331 O O . GLY B 1 147 ? 1.667 25.219 -31.438 1.00 16.10 196 GLY B O 1
ATOM 3332 N N . VAL B 1 148 ? 0.421 26.346 -29.937 1.00 15.24 197 VAL B N 1
ATOM 3333 C CA . VAL B 1 148 ? 0.565 27.644 -30.609 1.00 14.66 197 VAL B CA 1
ATOM 3334 C C . VAL B 1 148 ? 1.459 28.589 -29.807 1.00 14.99 197 VAL B C 1
ATOM 3335 O O . VAL B 1 148 ? 2.431 29.135 -30.332 1.00 15.39 197 VAL B O 1
ATOM 3339 N N . PHE B 1 149 ? 1.130 28.778 -28.535 1.00 14.54 198 PHE B N 1
ATOM 3340 C CA . PHE B 1 149 ? 1.852 29.718 -27.688 1.00 14.74 198 PHE B CA 1
ATOM 3341 C C . PHE B 1 149 ? 2.849 28.991 -26.785 1.00 15.45 198 PHE B C 1
ATOM 3342 O O . PHE B 1 149 ? 2.480 28.085 -26.032 1.00 15.36 198 PHE B O 1
ATOM 3350 N N . THR B 1 150 ? 4.113 29.387 -26.879 1.00 16.06 199 THR B N 1
ATOM 3351 C CA . THR B 1 150 ? 5.143 28.934 -25.956 1.00 17.04 199 THR B CA 1
ATOM 3352 C C . THR B 1 150 ? 5.472 30.090 -25.026 1.00 17.52 199 THR B C 1
ATOM 3353 O O . THR B 1 150 ? 5.660 31.213 -25.490 1.00 17.41 199 THR B O 1
ATOM 3357 N N . ALA B 1 151 ? 5.547 29.813 -23.725 1.00 17.90 200 ALA B N 1
ATOM 3358 C CA . ALA B 1 151 ? 5.737 30.868 -22.728 1.00 18.39 200 ALA B CA 1
ATOM 3359 C C . ALA B 1 151 ? 6.672 30.461 -21.594 1.00 19.78 200 ALA B C 1
ATOM 3360 O O . ALA B 1 151 ? 6.866 29.275 -21.334 1.00 20.08 200 ALA B O 1
ATOM 3362 N N . ASP B 1 152 ? 7.268 31.469 -20.955 1.00 20.72 201 ASP B N 1
ATOM 3363 C CA . ASP B 1 152 ? 7.945 31.320 -19.667 1.00 22.29 201 ASP B CA 1
ATOM 3364 C C . ASP B 1 152 ? 6.977 31.768 -18.586 1.00 21.66 201 ASP B C 1
ATOM 3365 O O . ASP B 1 152 ? 5.922 32.320 -18.883 1.00 20.16 201 ASP B O 1
ATOM 3370 N N . TYR B 1 153 ? 7.346 31.555 -17.328 1.00 22.66 202 TYR B N 1
ATOM 3371 C CA . TYR B 1 153 ? 6.586 32.120 -16.219 1.00 22.61 202 TYR B CA 1
ATOM 3372 C C . TYR B 1 153 ? 6.717 33.649 -16.240 1.00 23.03 202 TYR B C 1
ATOM 3373 O O . TYR B 1 153 ? 7.822 34.176 -16.376 1.00 24.01 202 TYR B O 1
ATOM 3382 N N . LEU B 1 154 ? 5.593 34.354 -16.122 1.00 22.47 203 LEU B N 1
ATOM 3383 C CA . LEU B 1 154 ? 5.612 35.821 -16.058 1.00 23.11 203 LEU B CA 1
ATOM 3384 C C . LEU B 1 154 ? 6.303 36.281 -14.770 1.00 24.75 203 LEU B C 1
ATOM 3385 O O . LEU B 1 154 ? 7.243 37.066 -14.805 1.00 25.49 203 LEU B O 1
ATOM 3390 N N . ASP B 1 155 ? 5.815 35.773 -13.643 1.00 25.59 204 ASP B N 1
ATOM 3391 C CA . ASP B 1 155 ? 6.387 36.038 -12.323 1.00 27.29 204 ASP B CA 1
ATOM 3392 C C . ASP B 1 155 ? 5.750 35.019 -11.381 1.00 27.76 204 ASP B C 1
ATOM 3393 O O . ASP B 1 155 ? 4.649 35.234 -10.865 1.00 27.08 204 ASP B O 1
ATOM 3398 N N . LYS B 1 156 ? 6.449 33.908 -11.176 1.00 28.97 205 LYS B N 1
ATOM 3399 C CA . LYS B 1 156 ? 5.878 32.731 -10.522 1.00 29.77 205 LYS B CA 1
ATOM 3400 C C . LYS B 1 156 ? 5.438 33.005 -9.080 1.00 30.63 205 LYS B C 1
ATOM 3401 O O . LYS B 1 156 ? 4.341 32.616 -8.676 1.00 30.11 205 LYS B O 1
ATOM 3407 N N . ASP B 1 157 ? 6.280 33.698 -8.320 1.00 32.09 206 ASP B N 1
ATOM 3408 C CA . ASP B 1 157 ? 5.945 34.083 -6.944 1.00 33.03 206 ASP B CA 1
ATOM 3409 C C . ASP B 1 157 ? 4.701 34.966 -6.860 1.00 32.26 206 ASP B C 1
ATOM 3410 O O . ASP B 1 157 ? 3.939 34.870 -5.899 1.00 32.71 206 ASP B O 1
ATOM 3415 N N . LYS B 1 158 ? 4.501 35.820 -7.861 1.00 31.36 207 LYS B N 1
ATOM 3416 C CA . LYS B 1 158 ? 3.409 36.794 -7.849 1.00 30.72 207 LYS B CA 1
ATOM 3417 C C . LYS B 1 158 ? 2.102 36.249 -8.439 1.00 29.05 207 LYS B C 1
ATOM 3418 O O . LYS B 1 158 ? 1.053 36.344 -7.802 1.00 29.15 207 LYS B O 1
ATOM 3424 N N . TYR B 1 159 ? 2.162 35.691 -9.647 1.00 27.68 208 TYR B N 1
ATOM 3425 C CA . TYR B 1 159 ? 0.949 35.260 -10.368 1.00 26.04 208 TYR B CA 1
ATOM 3426 C C . TYR B 1 159 ? 0.775 33.740 -10.463 1.00 25.01 208 TYR B C 1
ATOM 3427 O O . TYR B 1 159 ? -0.269 33.266 -10.913 1.00 23.91 208 TYR B O 1
ATOM 3436 N N . LYS B 1 160 ? 1.799 32.987 -10.073 1.00 25.10 209 LYS B N 1
ATOM 3437 C CA . LYS B 1 160 ? 1.776 31.521 -10.133 1.00 24.57 209 LYS B CA 1
ATOM 3438 C C . LYS B 1 160 ? 1.728 31.034 -11.595 1.00 22.73 209 LYS B C 1
ATOM 3439 O O . LYS B 1 160 ? 2.610 31.387 -12.374 1.00 22.42 209 LYS B O 1
ATOM 3445 N N . LEU B 1 161 ? 0.710 30.263 -11.983 1.00 21.53 210 LEU B N 1
ATOM 3446 C CA . LEU B 1 161 ? 0.690 29.618 -13.309 1.00 20.35 210 LEU B CA 1
ATOM 3447 C C . LEU B 1 161 ? 0.200 30.561 -14.416 1.00 19.24 210 LEU B C 1
ATOM 3448 O O . LEU B 1 161 ? -0.812 30.297 -15.087 1.00 18.54 210 LEU B O 1
ATOM 3453 N N . VAL B 1 162 ? 0.938 31.653 -14.604 1.00 19.14 211 VAL B N 1
ATOM 3454 C CA . VAL B 1 162 ? 0.644 32.642 -15.637 1.00 17.96 211 VAL B CA 1
ATOM 3455 C C . VAL B 1 162 ? 1.877 32.793 -16.512 1.00 18.32 211 VAL B C 1
ATOM 3456 O O . VAL B 1 162 ? 3.012 32.803 -16.015 1.00 19.34 211 VAL B O 1
ATOM 3460 N N . GLY B 1 163 ? 1.648 32.896 -17.814 1.00 17.45 212 GLY B N 1
ATOM 3461 C CA . GLY B 1 163 ? 2.720 32.863 -18.785 1.00 17.66 212 GLY B CA 1
ATOM 3462 C C . GLY B 1 163 ? 3.073 34.210 -19.378 1.00 17.78 212 GLY B C 1
ATOM 3463 O O . GLY B 1 163 ? 2.237 35.115 -19.444 1.00 17.19 212 GLY B O 1
ATOM 3464 N N . ASN B 1 164 ? 4.331 34.320 -19.792 1.00 18.42 213 ASN B N 1
ATOM 3465 C CA . ASN B 1 164 ? 4.824 35.396 -20.626 1.00 18.91 213 ASN B CA 1
ATOM 3466 C C . ASN B 1 164 ? 5.172 34.756 -21.967 1.00 18.76 213 ASN B C 1
ATOM 3467 O O . ASN B 1 164 ? 6.118 33.967 -22.051 1.00 18.85 213 ASN B O 1
ATOM 3472 N N . ILE B 1 165 ? 4.390 35.068 -23.003 1.00 18.07 214 ILE B N 1
ATOM 3473 C CA . ILE B 1 165 ? 4.538 34.414 -24.306 1.00 18.23 214 ILE B CA 1
ATOM 3474 C C . ILE B 1 165 ? 5.844 34.811 -24.999 1.00 19.58 214 ILE B C 1
ATOM 3475 O O . ILE B 1 165 ? 6.111 35.995 -25.208 1.00 20.18 214 ILE B O 1
ATOM 3480 N N . LYS B 1 166 ? 6.643 33.808 -25.360 1.00 20.26 215 LYS B N 1
ATOM 3481 C CA . LYS B 1 166 ? 7.947 34.022 -25.990 1.00 21.56 215 LYS B CA 1
ATOM 3482 C C . LYS B 1 166 ? 7.926 33.752 -27.494 1.00 21.38 215 LYS B C 1
ATOM 3483 O O . LYS B 1 166 ? 8.748 34.299 -28.231 1.00 22.17 215 LYS B O 1
ATOM 3485 N N . SER B 1 167 ? 7.008 32.897 -27.946 1.00 20.40 216 SER B N 1
ATOM 3486 C CA . SER B 1 167 ? 6.872 32.614 -29.371 1.00 20.10 216 SER B CA 1
ATOM 3487 C C . SER B 1 167 ? 5.492 32.082 -29.746 1.00 18.61 216 SER B C 1
ATOM 3488 O O . SER B 1 167 ? 4.771 31.527 -28.915 1.00 17.73 216 SER B O 1
ATOM 3491 N N . VAL B 1 168 ? 5.153 32.262 -31.020 1.00 18.09 217 VAL B N 1
ATOM 3492 C CA . VAL B 1 168 ? 3.926 31.747 -31.604 1.00 17.18 217 VAL B CA 1
ATOM 3493 C C . VAL B 1 168 ? 4.300 30.767 -32.708 1.00 17.54 217 VAL B C 1
ATOM 3494 O O . VAL B 1 168 ? 5.093 31.098 -33.599 1.00 18.51 217 VAL B O 1
ATOM 3498 N N . THR B 1 169 ? 3.754 29.557 -32.635 1.00 16.98 218 THR B N 1
ATOM 3499 C CA . THR B 1 169 ? 3.912 28.568 -33.693 1.00 17.04 218 THR B CA 1
ATOM 3500 C C . THR B 1 169 ? 2.730 28.731 -34.641 1.00 16.01 218 THR B C 1
ATOM 3501 O O . THR B 1 169 ? 1.580 28.500 -34.264 1.00 14.67 218 THR B O 1
ATOM 3505 N N . LYS B 1 170 ? 3.022 29.134 -35.869 1.00 16.29 219 LYS B N 1
ATOM 3506 C CA . LYS B 1 170 ? 1.992 29.539 -36.813 1.00 16.12 219 LYS B CA 1
ATOM 3507 C C . LYS B 1 170 ? 1.325 28.378 -37.562 1.00 15.98 219 LYS B C 1
ATOM 3508 O O . LYS B 1 170 ? 0.202 28.520 -38.036 1.00 14.99 219 LYS B O 1
ATOM 3514 N N . GLU B 1 171 ? 2.007 27.236 -37.645 1.00 16.80 220 GLU B N 1
ATOM 3515 C CA . GLU B 1 171 ? 1.577 26.116 -38.491 1.00 17.21 220 GLU B CA 1
ATOM 3516 C C . GLU B 1 171 ? 0.140 25.622 -38.263 1.00 16.03 220 GLU B C 1
ATOM 3517 O O . GLU B 1 171 ? -0.591 25.413 -39.236 1.00 15.87 220 GLU B O 1
ATOM 3523 N N . PRO B 1 172 ? -0.262 25.399 -36.995 1.00 15.38 221 PRO B N 1
ATOM 3524 C CA . PRO B 1 172 ? -1.629 24.936 -36.737 1.00 14.77 221 PRO B CA 1
ATOM 3525 C C . PRO B 1 172 ? -2.696 25.870 -37.315 1.00 13.74 221 PRO B C 1
ATOM 3526 O O . PRO B 1 172 ? -3.703 25.410 -37.859 1.00 13.25 221 PRO B O 1
ATOM 3530 N N . ILE B 1 173 ? -2.459 27.171 -37.189 1.00 13.34 222 ILE B N 1
ATOM 3531 C CA . ILE B 1 173 ? -3.392 28.180 -37.660 1.00 12.67 222 ILE B CA 1
ATOM 3532 C C . ILE B 1 173 ? -3.400 28.192 -39.188 1.00 12.72 222 ILE B C 1
ATOM 3533 O O . ILE B 1 173 ? -4.464 28.156 -39.815 1.00 12.22 222 ILE B O 1
ATOM 3538 N N . GLU B 1 174 ? -2.214 28.197 -39.784 1.00 13.22 223 GLU B N 1
ATOM 3539 C CA . GLU B 1 174 ? -2.093 28.200 -41.242 1.00 14.07 223 GLU B CA 1
ATOM 3540 C C . GLU B 1 174 ? -2.646 26.914 -41.879 1.00 13.94 223 GLU B C 1
ATOM 3541 O O . GLU B 1 174 ? -3.276 26.971 -42.935 1.00 14.26 223 GLU B O 1
ATOM 3547 N N . ALA B 1 175 ? -2.431 25.769 -41.228 1.00 13.32 224 ALA B N 1
ATOM 3548 C CA . ALA B 1 175 ? -2.946 24.499 -41.724 1.00 13.29 224 ALA B CA 1
ATOM 3549 C C . ALA B 1 175 ? -4.473 24.472 -41.665 1.00 12.51 224 ALA B C 1
ATOM 3550 O O . ALA B 1 175 ? -5.112 23.966 -42.580 1.00 12.34 224 ALA B O 1
ATOM 3552 N N . SER B 1 176 ? -5.050 25.039 -40.604 1.00 11.69 225 SER B N 1
ATOM 3553 C CA . SER B 1 176 ? -6.507 25.143 -40.490 1.00 11.22 225 SER B CA 1
ATOM 3554 C C . SER B 1 176 ? -7.100 25.937 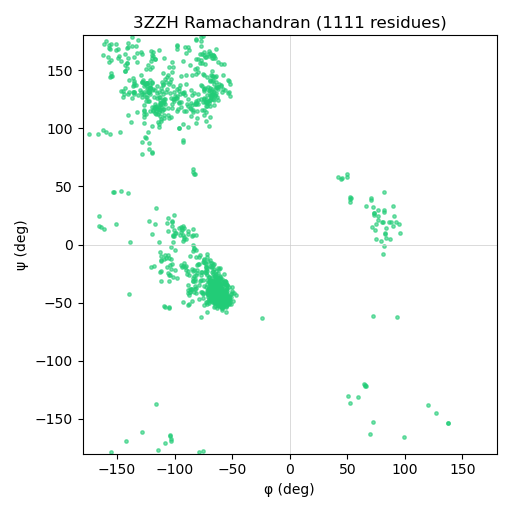-41.656 1.00 11.45 225 SER B C 1
ATOM 3555 O O . SER B 1 176 ? -8.013 25.469 -42.335 1.00 11.36 225 SER B O 1
ATOM 3558 N N . ILE B 1 177 ? -6.578 27.142 -41.874 1.00 11.98 226 ILE B N 1
ATOM 3559 C CA . ILE B 1 177 ? -7.063 28.015 -42.941 1.00 12.31 226 ILE B CA 1
ATOM 3560 C C . ILE B 1 177 ? -6.909 27.352 -44.319 1.00 13.50 226 ILE B C 1
ATOM 3561 O O . ILE B 1 177 ? -7.834 27.371 -45.128 1.00 13.90 226 ILE B O 1
ATOM 3566 N N . LYS B 1 178 ? -5.761 26.732 -44.571 1.00 14.72 227 LYS B N 1
ATOM 3567 C CA . LYS B 1 178 ? -5.534 26.018 -45.836 1.00 15.75 227 LYS B CA 1
ATOM 3568 C C . LYS B 1 178 ? -6.535 24.880 -46.062 1.00 15.74 227 LYS B C 1
ATOM 3569 O O . LYS B 1 178 ? -6.863 24.561 -47.201 1.00 16.33 227 LYS B O 1
ATOM 3575 N N . ALA B 1 179 ? -7.011 24.279 -44.975 1.00 15.38 228 ALA B N 1
ATOM 3576 C CA . ALA B 1 179 ? -8.010 23.211 -45.031 1.00 15.44 228 ALA B CA 1
ATOM 3577 C C . ALA B 1 179 ? -9.441 23.741 -45.177 1.00 14.98 228 ALA B C 1
ATOM 3578 O O . ALA B 1 179 ? -10.379 22.958 -45.315 1.00 15.15 228 ALA B O 1
ATOM 3580 N N . GLY B 1 180 ? -9.606 25.060 -45.131 1.00 14.23 229 GLY B N 1
ATOM 3581 C CA . GLY B 1 180 ? -10.917 25.680 -45.221 1.00 13.79 229 GLY B CA 1
ATOM 3582 C C . GLY B 1 180 ? -11.678 25.712 -43.907 1.00 13.11 229 GLY B C 1
ATOM 3583 O O . GLY B 1 180 ? -12.900 25.718 -43.913 1.00 13.03 229 GLY B O 1
ATOM 3584 N N . ALA B 1 181 ? -10.960 25.737 -42.782 1.00 12.50 230 ALA B N 1
ATOM 3585 C CA . ALA B 1 181 ? -11.581 25.782 -41.464 1.00 11.62 230 ALA B CA 1
ATOM 3586 C C . ALA B 1 181 ? -11.126 27.016 -40.681 1.00 11.05 230 ALA B C 1
ATOM 3587 O O . ALA B 1 181 ? -9.936 27.329 -40.646 1.00 11.38 230 ALA B O 1
ATOM 3589 N N . LEU B 1 182 ? -12.073 27.701 -40.047 1.00 10.09 231 LEU B N 1
ATOM 3590 C CA . LEU B 1 182 ? -11.747 28.806 -39.146 1.00 9.59 231 LEU B CA 1
ATOM 3591 C C . LEU B 1 182 ? -11.000 28.260 -37.930 1.00 9.04 231 LEU B C 1
ATOM 3592 O O . LEU B 1 182 ? -11.503 27.371 -37.253 1.00 8.96 231 LEU B O 1
ATOM 3597 N N . PRO B 1 183 ? -9.793 28.783 -37.656 1.00 8.80 232 PRO B N 1
ATOM 3598 C CA . PRO B 1 183 ? -9.072 28.374 -36.459 1.00 9.08 232 PRO B CA 1
ATOM 3599 C C . PRO B 1 183 ? -9.609 29.098 -35.228 1.00 8.62 232 PRO B C 1
ATOM 3600 O O . PRO B 1 183 ? -9.599 30.334 -35.192 1.00 8.71 232 PRO B O 1
ATOM 3604 N N . ILE B 1 184 ? -10.094 28.332 -34.251 1.00 8.46 233 ILE B N 1
ATOM 3605 C CA . ILE B 1 184 ? -10.674 28.889 -33.030 1.00 8.30 233 ILE B CA 1
ATOM 3606 C C . ILE B 1 184 ? -9.763 28.565 -31.841 1.00 9.13 233 ILE B C 1
ATOM 3607 O O . ILE B 1 184 ? -9.706 27.411 -31.382 1.00 8.38 233 ILE B O 1
ATOM 3612 N N . LEU B 1 185 ? -9.056 29.590 -31.353 1.00 9.68 234 LEU B N 1
ATOM 3613 C CA . LEU B 1 185 ? -7.999 29.403 -30.346 1.00 10.41 234 LEU B CA 1
ATOM 3614 C C . LEU B 1 185 ? -8.393 29.855 -28.948 1.00 10.51 234 LEU B C 1
ATOM 3615 O O . LEU B 1 185 ? -9.133 30.829 -28.781 1.00 9.59 234 LEU B O 1
ATOM 3620 N N . THR B 1 186 ? -7.882 29.127 -27.953 1.00 10.92 235 THR B N 1
ATOM 3621 C CA . THR B 1 186 ? -7.841 29.600 -26.572 1.00 11.33 235 THR B CA 1
ATOM 3622 C C . THR B 1 186 ? -6.538 30.375 -26.395 1.00 11.65 235 THR B C 1
ATOM 3623 O O . THR B 1 186 ? -5.664 30.321 -27.260 1.00 11.75 235 THR B O 1
ATOM 3627 N N . SER B 1 187 ? -6.396 31.072 -25.271 1.00 11.69 236 SER B N 1
ATOM 3628 C CA . SER B 1 187 ? -5.189 31.853 -25.001 1.00 11.91 236 SER B CA 1
ATOM 3629 C C . SER B 1 187 ? -4.203 31.155 -24.065 1.00 12.61 236 SER B C 1
ATOM 3630 O O . SER B 1 187 ? -3.233 31.769 -23.636 1.00 13.36 236 SER B O 1
ATOM 3633 N N . LEU B 1 188 ? -4.421 29.882 -23.754 1.00 12.58 237 LEU B N 1
ATOM 3634 C CA . LEU B 1 188 ? -3.474 29.168 -22.900 1.00 13.38 237 LEU B CA 1
ATOM 3635 C C . LEU B 1 188 ? -2.149 28.956 -23.627 1.00 13.49 237 LEU B C 1
ATOM 3636 O O . LEU B 1 188 ? -2.119 28.767 -24.843 1.00 13.31 237 LEU B O 1
ATOM 3641 N N . ALA B 1 189 ? -1.059 29.004 -22.871 1.00 13.98 238 ALA B N 1
ATOM 3642 C CA . ALA B 1 189 ? 0.274 28.776 -23.409 1.00 14.57 238 ALA B CA 1
ATOM 3643 C C . ALA B 1 189 ? 0.902 27.562 -22.726 1.00 15.35 238 ALA B C 1
ATOM 3644 O O . ALA B 1 189 ? 0.395 27.080 -21.710 1.00 15.47 238 ALA B O 1
ATOM 3646 N N . GLU B 1 190 ? 1.985 27.056 -23.310 1.00 15.66 239 GLU B N 1
ATOM 3647 C CA . GLU B 1 190 ? 2.749 25.967 -22.712 1.00 16.69 239 GLU B CA 1
ATOM 3648 C C . GLU B 1 190 ? 4.196 26.383 -22.546 1.00 17.09 239 GLU B C 1
ATOM 3649 O O . GLU B 1 190 ? 4.770 27.013 -23.429 1.00 16.72 239 GLU B O 1
ATOM 3655 N N . THR B 1 191 ? 4.791 26.017 -21.417 1.00 17.57 240 THR B N 1
ATOM 3656 C CA . THR B 1 191 ? 6.236 26.020 -21.328 1.00 18.44 240 THR B CA 1
ATOM 3657 C C . THR B 1 191 ? 6.752 24.941 -22.280 1.00 18.73 240 THR B C 1
ATOM 3658 O O . THR B 1 191 ? 5.997 24.050 -22.689 1.00 17.85 240 THR B O 1
ATOM 3662 N N . ALA B 1 192 ? 8.026 25.041 -22.644 1.00 19.47 241 ALA B N 1
ATOM 3663 C CA . ALA B 1 192 ? 8.663 24.075 -23.535 1.00 20.17 241 ALA B CA 1
ATOM 3664 C C . ALA B 1 192 ? 8.420 22.650 -23.052 1.00 20.53 241 ALA B C 1
ATOM 3665 O O . ALA B 1 192 ? 8.067 21.782 -23.846 1.00 20.73 241 ALA B O 1
ATOM 3667 N N . SER B 1 193 ? 8.588 22.432 -21.747 1.00 21.22 242 SER B N 1
ATOM 3668 C CA . SER B 1 193 ? 8.415 21.113 -21.125 1.00 21.57 242 SER B CA 1
ATOM 3669 C C . SER B 1 193 ? 6.959 20.771 -20.770 1.00 20.73 242 SER B C 1
ATOM 3670 O O . SER B 1 193 ? 6.702 19.777 -20.090 1.00 21.52 242 SER B O 1
ATOM 3673 N N . GLY B 1 194 ? 6.018 21.603 -21.197 1.00 19.68 243 GLY B N 1
ATOM 3674 C CA . GLY B 1 194 ? 4.601 21.239 -21.208 1.00 19.06 243 GLY B CA 1
ATOM 3675 C C . GLY B 1 194 ? 3.720 21.626 -20.029 1.00 18.80 243 GLY B C 1
ATOM 3676 O O . GLY B 1 194 ? 2.640 21.063 -19.873 1.00 18.38 243 GLY B O 1
ATOM 3677 N N . GLN B 1 195 ? 4.147 22.574 -19.200 1.00 19.31 244 GLN B N 1
ATOM 3678 C CA . GLN B 1 195 ? 3.244 23.129 -18.183 1.00 19.21 244 GLN B CA 1
ATOM 3679 C C . GLN B 1 195 ? 2.371 24.172 -18.855 1.00 18.54 244 GLN B C 1
ATOM 3680 O O . GLN B 1 195 ? 2.882 25.142 -19.416 1.00 18.40 244 GLN B O 1
ATOM 3686 N N . MET B 1 196 ? 1.058 23.971 -18.796 1.00 18.18 245 MET B N 1
ATOM 3687 C CA . MET B 1 196 ? 0.118 24.952 -19.310 1.00 17.79 245 MET B CA 1
ATOM 3688 C C . MET B 1 196 ? 0.118 26.183 -18.406 1.00 17.51 245 MET B C 1
ATOM 3689 O O . MET B 1 196 ? 0.080 26.062 -17.178 1.00 18.26 245 MET B O 1
ATOM 3694 N N . LEU B 1 197 ? 0.193 27.361 -19.019 1.00 16.75 246 LEU B N 1
ATOM 3695 C CA . LEU B 1 197 ? 0.197 28.617 -18.281 1.00 16.55 246 LEU B CA 1
ATOM 3696 C C . LEU B 1 197 ? -0.926 29.513 -18.772 1.00 15.71 246 LEU B C 1
ATOM 3697 O O . LEU B 1 197 ? -1.187 29.607 -19.981 1.00 15.15 246 LEU B O 1
ATOM 3702 N N . ASN B 1 198 ? -1.584 30.169 -17.819 1.00 15.43 247 ASN B N 1
ATOM 3703 C CA . ASN B 1 198 ? -2.695 31.059 -18.100 1.00 14.45 247 ASN B CA 1
ATOM 3704 C C . ASN B 1 198 ? -2.170 32.362 -18.700 1.00 13.98 247 ASN B C 1
ATOM 3705 O O . ASN B 1 198 ? -1.189 32.921 -18.217 1.00 14.15 247 ASN B O 1
ATOM 3710 N N . VAL B 1 199 ? -2.807 32.820 -19.776 1.00 12.92 248 VAL B N 1
ATOM 3711 C CA . VAL B 1 199 ? -2.457 34.090 -20.406 1.00 12.64 248 VAL B CA 1
ATOM 3712 C C . VAL B 1 199 ? -3.752 34.828 -20.729 1.00 12.05 248 VAL B C 1
ATOM 3713 O O . VAL B 1 199 ? -4.693 34.245 -21.284 1.00 11.32 248 VAL B O 1
ATOM 3717 N N . ASN B 1 200 ? -3.795 36.097 -20.337 1.00 12.12 249 ASN B N 1
ATOM 3718 C CA . ASN B 1 200 ? -4.890 37.009 -20.647 1.00 11.82 249 ASN B CA 1
ATOM 3719 C C . ASN B 1 200 ? -5.118 37.022 -22.157 1.00 11.03 249 ASN B C 1
ATOM 3720 O O . ASN B 1 200 ? -4.161 37.164 -22.927 1.00 10.82 249 ASN B O 1
ATOM 3725 N N . ALA B 1 201 ? -6.376 36.859 -22.570 1.00 10.26 250 ALA B N 1
ATOM 3726 C CA . ALA B 1 201 ? -6.732 36.743 -23.995 1.00 9.81 250 ALA B CA 1
ATOM 3727 C C . ALA B 1 201 ? -6.384 37.979 -24.833 1.00 9.93 250 ALA B C 1
ATOM 3728 O O . ALA B 1 201 ? -6.059 37.854 -26.021 1.00 9.35 250 ALA B O 1
ATOM 3730 N N . ASP B 1 202 ? -6.474 39.166 -24.238 1.00 10.23 251 ASP B N 1
ATOM 3731 C CA . ASP B 1 202 ? -6.069 40.388 -24.934 1.00 11.05 251 ASP B CA 1
ATOM 3732 C C . ASP B 1 202 ? -4.591 40.334 -25.332 1.00 11.69 251 ASP B C 1
ATOM 3733 O O . ASP B 1 202 ? -4.228 40.746 -26.433 1.00 11.80 251 ASP B O 1
ATOM 3738 N N . VAL B 1 203 ? -3.753 39.815 -24.438 1.00 12.40 252 VAL B N 1
ATOM 3739 C CA . VAL B 1 203 ? -2.314 39.729 -24.680 1.00 13.09 252 VAL B CA 1
ATOM 3740 C C . VAL B 1 203 ? -2.025 38.693 -25.756 1.00 12.79 252 VAL B C 1
ATOM 3741 O O . VAL B 1 203 ? -1.323 38.982 -26.719 1.00 13.25 252 VAL B O 1
ATOM 3745 N N . ALA B 1 204 ? -2.584 37.495 -25.600 1.00 12.21 253 ALA B N 1
ATOM 3746 C CA . ALA B 1 204 ? -2.395 36.419 -26.583 1.00 11.89 253 ALA B CA 1
ATOM 3747 C C . ALA B 1 204 ? -2.825 36.831 -28.000 1.00 11.34 253 ALA B C 1
ATOM 3748 O O . ALA B 1 204 ? -2.108 36.584 -28.966 1.00 11.57 253 ALA B O 1
ATOM 3750 N N . ALA B 1 205 ? -3.979 37.482 -28.120 1.00 10.81 254 ALA B N 1
ATOM 3751 C CA . ALA B 1 205 ? -4.457 37.962 -29.423 1.00 10.38 254 ALA B CA 1
ATOM 3752 C C . ALA B 1 205 ? -3.490 38.988 -30.020 1.00 10.95 254 ALA B C 1
ATOM 3753 O O . ALA B 1 205 ? -3.278 39.024 -31.233 1.00 10.70 254 ALA B O 1
ATOM 3755 N N . GLY B 1 206 ? -2.897 39.807 -29.155 1.00 11.69 255 GLY B N 1
ATOM 3756 C CA . GLY B 1 206 ? -1.867 40.754 -29.565 1.00 12.65 255 GLY B CA 1
ATOM 3757 C C . GLY B 1 206 ? -0.621 40.075 -30.102 1.00 13.67 255 GLY B C 1
ATOM 3758 O O . GLY B 1 206 ? -0.034 40.538 -31.085 1.00 14.23 255 GLY B O 1
ATOM 3759 N N . GLU B 1 207 ? -0.225 38.967 -29.476 1.00 13.86 256 GLU B N 1
ATOM 3760 C CA . GLU B 1 207 ? 0.910 38.174 -29.963 1.00 14.50 256 GLU B CA 1
ATOM 3761 C C . GLU B 1 207 ? 0.620 37.536 -31.330 1.00 13.55 256 GLU B C 1
ATOM 3762 O O . GLU B 1 207 ? 1.515 37.439 -32.169 1.00 12.88 256 GLU B O 1
ATOM 3768 N N . LEU B 1 208 ? -0.629 37.122 -31.555 1.00 12.47 257 LEU B N 1
ATOM 3769 C CA . LEU B 1 208 ? -1.040 36.628 -32.872 1.00 12.07 257 LEU B CA 1
ATOM 3770 C C . LEU B 1 208 ? -0.970 37.736 -33.909 1.00 12.33 257 LEU B C 1
ATOM 3771 O O . LEU B 1 208 ? -0.440 37.530 -34.997 1.00 12.64 257 LEU B O 1
ATOM 3776 N N . ALA B 1 209 ? -1.499 38.912 -33.572 1.00 12.25 258 ALA B N 1
ATOM 3777 C CA . ALA B 1 209 ? -1.464 40.049 -34.492 1.00 12.67 258 ALA B CA 1
ATOM 3778 C C . ALA B 1 209 ? -0.025 40.424 -34.868 1.00 13.85 258 ALA B C 1
ATOM 3779 O O . ALA B 1 209 ? 0.246 40.741 -36.024 1.00 14.06 258 ALA B O 1
ATOM 3781 N N . ARG B 1 210 ? 0.890 40.373 -33.899 1.00 14.80 259 ARG B N 1
ATOM 3782 C CA . ARG B 1 210 ? 2.306 40.682 -34.145 1.00 16.42 259 ARG B CA 1
ATOM 3783 C C . ARG B 1 210 ? 2.949 39.785 -35.207 1.00 16.49 259 ARG B C 1
ATOM 3784 O O . ARG B 1 210 ? 3.643 40.278 -36.097 1.00 16.74 259 ARG B O 1
ATOM 3792 N N . VAL B 1 211 ? 2.735 38.475 -35.105 1.00 15.69 260 VAL B N 1
ATOM 3793 C CA . VAL B 1 211 ? 3.417 37.531 -35.997 1.00 16.30 260 VAL B CA 1
ATOM 3794 C C . VAL B 1 211 ? 2.697 37.380 -37.337 1.00 15.69 260 VAL B C 1
ATOM 3795 O O . VAL B 1 211 ? 3.344 37.152 -38.350 1.00 16.49 260 VAL B O 1
ATOM 3799 N N . PHE B 1 212 ? 1.373 37.525 -37.349 1.00 14.83 261 PHE B N 1
ATOM 3800 C CA . PHE B 1 212 ? 0.597 37.382 -38.590 1.00 14.60 261 PHE B CA 1
ATOM 3801 C C . PHE B 1 212 ? 0.407 38.688 -39.379 1.00 14.98 261 PHE B C 1
ATOM 3802 O O . PHE B 1 212 ? 0.085 38.641 -40.566 1.00 14.90 261 PHE B O 1
ATOM 3810 N N . GLU B 1 213 ? 0.598 39.834 -38.724 1.00 15.17 262 GLU B N 1
ATOM 3811 C CA . GLU B 1 213 ? 0.444 41.157 -39.354 1.00 15.79 262 GLU B CA 1
ATOM 3812 C C . GLU B 1 213 ? -0.810 41.267 -40.235 1.00 14.62 262 GLU B C 1
ATOM 3813 O O . GLU B 1 213 ? -0.720 41.603 -41.412 1.00 14.75 262 GLU B O 1
ATOM 3819 N N . PRO B 1 214 ? -1.988 40.992 -39.659 1.00 13.48 263 PRO B N 1
ATOM 3820 C CA . PRO B 1 214 ? -3.205 40.935 -40.469 1.00 12.76 263 PRO B CA 1
ATOM 3821 C C . PRO B 1 214 ? -3.667 42.315 -40.919 1.00 12.83 263 PRO B C 1
ATOM 3822 O O . PRO B 1 214 ? -3.257 43.319 -40.330 1.00 13.27 263 PRO B O 1
ATOM 3826 N N . LEU B 1 215 ? -4.506 42.369 -41.951 1.00 12.45 264 LEU B N 1
ATOM 3827 C CA . LEU B 1 215 ? -5.085 43.641 -42.390 1.00 12.55 264 LEU B CA 1
ATOM 3828 C C . LEU B 1 215 ? -5.858 44.280 -41.250 1.00 11.84 264 LEU B C 1
ATOM 3829 O O . LEU B 1 215 ? -5.715 45.469 -41.000 1.00 11.94 264 LEU B O 1
ATOM 3834 N N . LYS B 1 216 ? -6.672 43.477 -40.564 1.00 10.82 265 LYS B N 1
ATOM 3835 C CA . LYS B 1 216 ? -7.569 43.981 -39.525 1.00 10.60 265 LYS B CA 1
ATOM 3836 C C . LYS B 1 216 ? -7.258 43.350 -38.166 1.00 10.26 265 LYS B C 1
ATOM 3837 O O . LYS B 1 216 ? -6.979 42.161 -38.078 1.00 9.62 265 LYS B O 1
ATOM 3843 N N . ILE B 1 217 ? -7.293 44.169 -37.116 1.00 10.55 266 ILE B N 1
ATOM 3844 C CA . ILE B 1 217 ? -7.129 43.694 -35.744 1.00 10.43 266 ILE B CA 1
ATOM 3845 C C . ILE B 1 217 ? -8.327 44.208 -34.957 1.00 10.43 266 ILE B C 1
ATOM 3846 O O . ILE B 1 217 ? -8.517 45.421 -34.802 1.00 10.18 266 ILE B O 1
ATOM 3851 N N . VAL B 1 218 ? -9.139 43.272 -34.483 1.00 9.67 267 VAL B N 1
ATOM 3852 C CA . VAL B 1 218 ? -10.423 43.588 -33.897 1.00 10.03 267 VAL B CA 1
ATOM 3853 C C . VAL B 1 218 ? -10.540 42.931 -32.535 1.00 9.93 267 VAL B C 1
ATOM 3854 O O . VAL B 1 218 ? -10.319 41.728 -32.405 1.00 9.69 267 VAL B O 1
ATOM 3858 N N . TYR B 1 219 ? -10.867 43.734 -31.526 1.00 10.23 268 TYR B N 1
ATOM 3859 C CA . TYR B 1 219 ? -11.191 43.233 -30.192 1.00 10.16 268 TYR B CA 1
ATOM 3860 C C . TYR B 1 219 ? -12.686 43.422 -29.982 1.00 9.66 268 TYR B C 1
ATOM 3861 O O . TYR B 1 219 ? -13.190 44.556 -30.045 1.00 10.08 268 TYR B O 1
ATOM 3870 N N . LEU B 1 220 ? -13.388 42.321 -29.735 1.00 8.95 269 LEU B N 1
ATOM 3871 C CA . LEU B 1 220 ? -14.828 42.356 -29.488 1.00 9.20 269 LEU B CA 1
ATOM 3872 C C . LEU B 1 220 ? -15.128 42.376 -27.990 1.00 9.21 269 LEU B C 1
ATOM 3873 O O . LEU B 1 220 ? -14.700 41.491 -27.259 1.00 9.06 269 LEU B O 1
ATOM 3878 N N . ASN B 1 221 ? -15.846 43.396 -27.536 1.00 9.71 270 ASN B N 1
ATOM 3879 C CA . ASN B 1 221 ? -16.355 43.413 -26.170 1.00 10.21 270 ASN B CA 1
ATOM 3880 C C . ASN B 1 221 ? -17.790 43.905 -26.140 1.00 10.74 270 ASN B C 1
ATOM 3881 O O . ASN B 1 221 ? -18.310 44.387 -27.157 1.00 10.53 270 ASN B O 1
ATOM 3886 N N . GLU B 1 222 ? -18.432 43.781 -24.984 1.00 11.39 271 GLU B N 1
ATOM 3887 C CA . GLU B 1 222 ? -19.848 44.134 -24.878 1.00 12.24 271 GLU B CA 1
ATOM 3888 C C . GLU B 1 222 ? -20.111 45.635 -24.859 1.00 12.86 271 GLU B C 1
ATOM 3889 O O . GLU B 1 222 ? -21.145 46.080 -25.356 1.00 13.37 271 GLU B O 1
ATOM 3895 N N . LYS B 1 223 ? -19.175 46.414 -24.320 1.00 13.70 272 LYS B N 1
ATOM 3896 C CA . LYS B 1 223 ? -19.322 47.876 -24.270 1.00 13.55 272 LYS B CA 1
ATOM 3897 C C . LYS B 1 223 ? -19.124 48.555 -25.631 1.00 12.06 272 LYS B C 1
ATOM 3898 O O . LYS B 1 223 ? -19.492 49.716 -25.813 1.00 11.55 272 LYS B O 1
ATOM 3904 N N . GLY B 1 224 ? -18.533 47.834 -26.578 1.00 11.07 273 GLY B N 1
ATOM 3905 C CA . GLY B 1 224 ? -18.302 48.363 -27.913 1.00 10.49 273 GLY B CA 1
ATOM 3906 C C . GLY B 1 224 ? -17.231 49.431 -27.934 1.00 9.81 273 GLY B C 1
ATOM 3907 O O . GLY B 1 224 ? -17.356 50.426 -28.647 1.00 10.10 273 GLY B O 1
ATOM 3908 N N . GLY B 1 225 ? -16.190 49.232 -27.131 1.00 9.48 274 GLY B N 1
ATOM 3909 C CA . GLY B 1 225 ? -15.089 50.183 -27.040 1.00 9.25 274 GLY B CA 1
ATOM 3910 C C . GLY B 1 225 ? -14.629 50.421 -25.614 1.00 9.42 274 GLY B C 1
ATOM 3911 O O . GLY B 1 225 ? -14.773 49.563 -24.746 1.00 10.05 274 GLY B O 1
ATOM 3912 N N . ILE B 1 226 ? -14.058 51.596 -25.393 1.00 9.25 275 ILE B N 1
ATOM 3913 C CA . ILE B 1 226 ? -13.595 52.022 -24.088 1.00 9.62 275 ILE B CA 1
ATOM 3914 C C . ILE B 1 226 ? -14.308 53.328 -23.759 1.00 10.10 275 ILE B C 1
ATOM 3915 O O . ILE B 1 226 ? -14.347 54.229 -24.588 1.00 10.10 275 ILE B O 1
ATOM 3920 N N . ILE B 1 227 ? -14.876 53.409 -22.561 1.00 10.88 276 ILE B N 1
ATOM 3921 C CA . ILE B 1 227 ? -15.555 54.607 -22.097 1.00 11.77 276 ILE B CA 1
ATOM 3922 C C . ILE B 1 227 ? -14.592 55.433 -21.257 1.00 12.45 276 ILE B C 1
ATOM 3923 O O . ILE B 1 227 ? -13.921 54.901 -20.373 1.00 12.71 276 ILE B O 1
ATOM 3928 N N . ASN B 1 228 ? -14.529 56.732 -21.541 1.00 13.00 277 ASN B N 1
ATOM 3929 C CA . ASN B 1 228 ? -13.796 57.676 -20.700 1.00 14.23 277 ASN B CA 1
ATOM 3930 C C . ASN B 1 228 ? -14.567 57.898 -19.402 1.00 15.24 277 ASN B C 1
ATOM 3931 O O . ASN B 1 228 ? -15.668 58.454 -19.411 1.00 15.83 277 ASN B O 1
ATOM 3936 N N . GLY B 1 229 ? -13.980 57.465 -18.291 1.00 15.69 278 GLY B N 1
ATOM 3937 C CA . GLY B 1 229 ? -14.594 57.583 -16.974 1.00 16.95 278 GLY B CA 1
ATOM 3938 C C . GLY B 1 229 ? -14.853 58.998 -16.482 1.00 18.53 278 GLY B C 1
ATOM 3939 O O . GLY B 1 229 ? -15.795 59.220 -15.722 1.00 19.56 278 GLY B O 1
ATOM 3940 N N . SER B 1 230 ? -14.036 59.964 -16.894 1.00 18.76 279 SER B N 1
ATOM 3941 C CA . SER B 1 230 ? -14.250 61.349 -16.454 1.00 20.79 279 SER B CA 1
ATOM 3942 C C . SER B 1 230 ? -15.462 61.984 -17.133 1.00 21.02 279 SER B C 1
ATOM 3943 O O . SER B 1 230 ? -16.056 62.896 -16.581 1.00 23.18 279 SER B O 1
ATOM 3946 N N . THR B 1 231 ? -15.843 61.490 -18.310 1.00 19.66 280 THR B N 1
ATOM 3947 C CA . THR B 1 231 ? -16.930 62.098 -19.087 1.00 20.02 280 THR B CA 1
ATOM 3948 C C . THR B 1 231 ? -18.138 61.181 -19.317 1.00 19.64 280 THR B C 1
ATOM 3949 O O . THR B 1 231 ? -19.216 61.655 -19.668 1.00 20.30 280 THR B O 1
ATOM 3953 N N . GLY B 1 232 ? -17.955 59.874 -19.147 1.00 18.58 281 GLY B N 1
ATOM 3954 C CA . GLY B 1 232 ? -18.993 58.903 -19.466 1.00 18.15 281 GLY B CA 1
ATOM 3955 C C . GLY B 1 232 ? -19.239 58.720 -20.955 1.00 17.58 281 GLY B C 1
ATOM 3956 O O . GLY B 1 232 ? -20.249 58.135 -21.336 1.00 17.52 281 GLY B O 1
ATOM 3957 N N . GLU B 1 233 ? -18.312 59.189 -21.795 1.00 17.20 282 GLU B N 1
ATOM 3958 C CA . GLU B 1 233 ? -18.464 59.148 -23.257 1.00 17.10 282 GLU B CA 1
ATOM 3959 C C . GLU B 1 233 ? -17.507 58.142 -23.854 1.00 15.14 282 GLU B C 1
ATOM 3960 O O . GLU B 1 233 ? -16.347 58.083 -23.455 1.00 14.76 282 GLU B O 1
ATOM 3966 N N . LYS B 1 234 ? -17.986 57.372 -24.826 1.00 14.21 283 LYS B N 1
ATOM 3967 C CA . LYS B 1 234 ? -17.130 56.447 -25.558 1.00 13.18 283 LYS B CA 1
ATOM 3968 C C . LYS B 1 234 ? -15.995 57.207 -26.248 1.00 13.44 283 LYS B C 1
ATOM 3969 O O . LYS B 1 234 ? -16.194 58.291 -26.798 1.00 14.30 283 LYS B O 1
ATOM 3975 N N . ILE B 1 235 ? -14.797 56.646 -26.181 1.00 13.16 284 ILE B N 1
ATOM 3976 C CA . ILE B 1 235 ? -13.637 57.218 -26.854 1.00 13.72 284 ILE B CA 1
ATOM 3977 C C . ILE B 1 235 ? -13.648 56.722 -28.289 1.00 13.34 284 ILE B C 1
ATOM 3978 O O . ILE B 1 235 ? -13.610 55.516 -28.521 1.00 12.45 284 ILE B O 1
ATOM 3983 N N . SER B 1 236 ? -13.711 57.631 -29.255 1.00 14.67 285 SER B N 1
ATOM 3984 C CA . SER B 1 236 ? -13.791 57.207 -30.653 1.00 15.29 285 SER B CA 1
ATOM 3985 C C . SER B 1 236 ? -12.417 56.871 -31.246 1.00 15.08 285 SER B C 1
ATOM 3986 O O . SER B 1 236 ? -12.287 55.911 -32.007 1.00 14.12 285 SER B O 1
ATOM 3989 N N . MET B 1 237 ? -11.398 57.648 -30.882 1.00 16.20 286 MET B N 1
ATOM 3990 C CA . MET B 1 237 ? -10.046 57.475 -31.428 1.00 16.79 286 MET B CA 1
ATOM 3991 C C . MET B 1 237 ? -8.974 57.768 -30.377 1.00 16.95 286 MET B C 1
ATOM 3992 O O . MET B 1 237 ? -9.012 58.806 -29.713 1.00 17.82 286 MET B O 1
ATOM 3997 N N . ILE B 1 238 ? -8.031 56.839 -30.227 1.00 16.21 287 ILE B N 1
ATOM 3998 C CA . ILE B 1 238 ? -6.844 57.049 -29.406 1.00 16.72 287 ILE B CA 1
ATOM 3999 C C . ILE B 1 238 ? -5.622 57.101 -30.321 1.00 17.69 287 ILE B C 1
ATOM 4000 O O . ILE B 1 238 ? -5.294 56.120 -30.997 1.00 16.96 287 ILE B O 1
ATOM 4005 N N . ASN B 1 239 ? -4.981 58.265 -30.349 1.00 19.39 288 ASN B N 1
ATOM 4006 C CA . ASN B 1 239 ? -3.728 58.479 -31.061 1.00 20.99 288 ASN B CA 1
ATOM 4007 C C . ASN B 1 239 ? -2.581 58.318 -30.063 1.00 21.33 288 ASN B C 1
ATOM 4008 O O . ASN B 1 239 ? -2.285 59.239 -29.296 1.00 21.60 288 ASN B O 1
ATOM 4013 N N . LEU B 1 240 ? -1.944 57.148 -30.089 1.00 20.63 289 LEU B N 1
ATOM 4014 C CA . LEU B 1 240 ? -1.034 56.709 -29.019 1.00 20.95 289 LEU B CA 1
ATOM 4015 C C . LEU B 1 240 ? 0.216 57.561 -28.828 1.00 23.43 289 LEU B C 1
ATOM 4016 O O . LEU B 1 240 ? 0.566 57.884 -27.695 1.00 23.39 289 LEU B O 1
ATOM 4021 N N . ASP B 1 241 ? 0.891 57.916 -29.921 1.00 25.44 290 ASP B N 1
ATOM 4022 C CA . ASP B 1 241 ? 2.114 58.727 -29.831 1.00 28.57 290 ASP B CA 1
ATOM 4023 C C . ASP B 1 241 ? 1.863 60.019 -29.050 1.00 29.84 290 ASP B C 1
ATOM 4024 O O . ASP B 1 241 ? 2.735 60.481 -28.319 1.00 31.37 290 ASP B O 1
ATOM 4029 N N . GLU B 1 242 ? 0.663 60.577 -29.199 1.00 29.54 291 GLU B N 1
ATOM 4030 C CA . GLU B 1 242 ? 0.266 61.802 -28.498 1.00 31.08 291 GLU B CA 1
ATOM 4031 C C . GLU B 1 242 ? -0.310 61.564 -27.101 1.00 29.73 291 GLU B C 1
ATOM 4032 O O . GLU B 1 242 ? 0.000 62.303 -26.165 1.00 30.91 291 GLU B O 1
ATOM 4038 N N . GLU B 1 243 ? -1.139 60.532 -26.969 1.00 27.42 292 GLU B N 1
ATOM 4039 C CA . GLU B 1 243 ? -2.067 60.404 -25.848 1.00 26.58 292 GLU B CA 1
ATOM 4040 C C . GLU B 1 243 ? -1.785 59.269 -24.862 1.00 25.66 292 GLU B C 1
ATOM 4041 O O . GLU B 1 243 ? -2.355 59.255 -23.775 1.00 25.07 292 GLU B O 1
ATOM 4047 N N . TYR B 1 244 ? -0.916 58.329 -25.229 1.00 25.74 293 TYR B N 1
ATOM 4048 C CA . TYR B 1 244 ? -0.692 57.121 -24.428 1.00 25.38 293 TYR B CA 1
ATOM 4049 C C . TYR B 1 244 ? -0.215 57.379 -23.000 1.00 26.93 293 TYR B C 1
ATOM 4050 O O . TYR B 1 244 ? -0.821 56.889 -22.049 1.00 26.26 293 TYR B O 1
ATOM 4059 N N . ASP B 1 245 ? 0.875 58.126 -22.854 1.00 29.34 294 ASP B N 1
ATOM 4060 C CA . ASP B 1 245 ? 1.434 58.413 -21.531 1.00 31.28 294 ASP B CA 1
ATOM 4061 C C . ASP B 1 245 ? 0.397 59.092 -20.642 1.00 31.32 294 ASP B C 1
ATOM 4062 O O . ASP B 1 245 ? 0.196 58.687 -19.496 1.00 31.37 294 ASP B O 1
ATOM 4067 N N . ASP B 1 246 ? -0.262 60.116 -21.184 1.00 31.77 295 ASP B N 1
ATOM 4068 C CA . ASP B 1 246 ? -1.305 60.841 -20.460 1.00 31.98 295 ASP B CA 1
ATOM 4069 C C . ASP B 1 246 ? -2.472 59.934 -20.106 1.00 29.88 295 ASP B C 1
ATOM 4070 O O . ASP B 1 246 ? -2.953 59.948 -18.976 1.00 29.83 295 ASP B O 1
ATOM 4075 N N . LEU B 1 247 ? -2.923 59.146 -21.078 1.00 28.31 296 LEU B N 1
ATOM 4076 C CA . LEU B 1 247 ? -4.044 58.238 -20.866 1.00 26.60 296 LEU B CA 1
ATOM 4077 C C . LEU B 1 247 ? -3.772 57.264 -19.720 1.00 26.76 296 LEU B C 1
ATOM 4078 O O . LEU B 1 247 ? -4.611 57.099 -18.833 1.00 26.53 296 LEU B O 1
ATOM 4083 N N . MET B 1 248 ? -2.592 56.644 -19.725 1.00 27.43 297 MET B N 1
ATOM 4084 C CA . MET B 1 248 ? -2.247 55.628 -18.719 1.00 28.04 297 MET B CA 1
ATOM 4085 C C . MET B 1 248 ? -2.083 56.209 -17.307 1.00 29.35 297 MET B C 1
ATOM 4086 O O . MET B 1 248 ? -2.086 55.465 -16.332 1.00 30.08 297 MET B O 1
ATOM 4091 N N . LYS B 1 249 ? -1.936 57.525 -17.200 1.00 30.07 298 LYS B N 1
ATOM 4092 C CA . LYS B 1 249 ? -1.903 58.197 -15.897 1.00 31.60 298 LYS B CA 1
ATOM 4093 C C . LYS B 1 249 ? -3.301 58.426 -15.299 1.00 30.69 298 LYS B C 1
ATOM 4094 O O . LYS B 1 249 ? -3.421 58.680 -14.099 1.00 31.91 298 LYS B O 1
ATOM 4100 N N . GLN B 1 250 ? -4.348 58.353 -16.121 1.00 28.55 299 GLN B N 1
ATOM 4101 C CA . GLN B 1 250 ? -5.701 58.692 -15.657 1.00 28.12 299 GLN B CA 1
ATOM 4102 C C . GLN B 1 250 ? -6.214 57.627 -14.686 1.00 27.61 299 GLN B C 1
ATOM 4103 O O . GLN B 1 250 ? -6.129 56.437 -14.963 1.00 26.32 299 GLN B O 1
ATOM 4109 N N . SER B 1 251 ? -6.753 58.068 -13.550 1.00 28.44 300 SER B N 1
ATOM 4110 C CA . SER B 1 251 ? -7.123 57.152 -12.466 1.00 28.93 300 SER B CA 1
ATOM 4111 C C . SER B 1 251 ? -8.387 56.338 -12.742 1.00 27.46 300 SER B C 1
ATOM 4112 O O . SER B 1 251 ? -8.668 55.386 -12.013 1.00 27.68 300 SER B O 1
ATOM 4115 N N . TRP B 1 252 ? -9.144 56.701 -13.780 1.00 25.89 301 TRP B N 1
ATOM 4116 C CA . TRP B 1 252 ? -10.312 55.906 -14.188 1.00 24.84 301 TRP B CA 1
ATOM 4117 C C . TRP B 1 252 ? -9.919 54.668 -15.004 1.00 24.26 301 TRP B C 1
ATOM 4118 O O . TRP B 1 252 ? -10.719 53.751 -15.152 1.00 23.75 301 TRP B O 1
ATOM 4129 N N . VAL B 1 253 ? -8.697 54.644 -15.530 1.00 24.78 302 VAL B N 1
ATOM 4130 C CA . VAL B 1 253 ? -8.270 53.557 -16.411 1.00 24.64 302 VAL B CA 1
ATOM 4131 C C . VAL B 1 253 ? -8.111 52.259 -15.616 1.00 26.38 302 VAL B C 1
ATOM 4132 O O . VAL B 1 253 ? -7.129 52.069 -14.910 1.00 27.92 302 VAL B O 1
ATOM 4136 N N . LYS B 1 254 ? -9.107 51.383 -15.741 1.00 27.15 303 LYS B N 1
ATOM 4137 C CA . LYS B 1 254 ? -9.176 50.129 -14.987 1.00 29.06 303 LYS B CA 1
ATOM 4138 C C . LYS B 1 254 ? -8.042 49.159 -15.312 1.00 29.21 303 LYS B C 1
ATOM 4139 O O . LYS B 1 254 ? -7.581 49.097 -16.445 1.00 28.42 303 LYS B O 1
ATOM 4145 N N . TYR B 1 255 ? -7.600 48.436 -14.285 1.00 31.03 304 TYR B N 1
ATOM 4146 C CA . TYR B 1 255 ? -6.711 47.270 -14.394 1.00 32.08 304 TYR B CA 1
ATOM 4147 C C . TYR B 1 255 ? -6.748 46.555 -15.752 1.00 29.77 304 TYR B C 1
ATOM 4148 O O . TYR B 1 255 ? -5.743 46.496 -16.460 1.00 29.12 304 TYR B O 1
ATOM 4157 N N . GLY B 1 256 ? -7.909 46.003 -16.096 1.00 28.52 305 GLY B N 1
ATOM 4158 C CA . GLY B 1 256 ? -8.080 45.240 -17.329 1.00 26.79 305 GLY B CA 1
ATOM 4159 C C . GLY B 1 256 ? -7.907 46.095 -18.569 1.00 24.35 305 GLY B C 1
ATOM 4160 O O . GLY B 1 256 ? -7.281 45.675 -19.539 1.00 23.57 305 GLY B O 1
ATOM 4161 N N . THR B 1 257 ? -8.466 47.300 -18.529 1.00 23.15 306 THR B N 1
ATOM 4162 C CA . THR B 1 257 ? -8.366 48.248 -19.638 1.00 21.36 306 THR B CA 1
ATOM 4163 C C . THR B 1 257 ? -6.920 48.695 -19.845 1.00 21.63 306 THR B C 1
ATOM 4164 O O . THR B 1 257 ? -6.440 48.787 -20.972 1.00 20.79 306 THR B O 1
ATOM 4168 N N . LYS B 1 258 ? -6.226 48.944 -18.740 1.00 22.93 307 LYS B N 1
ATOM 4169 C CA . LYS B 1 258 ? -4.821 49.335 -18.773 1.00 23.95 307 LYS B CA 1
ATOM 4170 C C . LYS B 1 258 ? -3.979 48.267 -19.479 1.00 23.95 307 LYS B C 1
ATOM 4171 O O . LYS B 1 258 ? -3.206 48.568 -20.391 1.00 23.50 307 LYS B O 1
ATOM 4177 N N . LEU B 1 259 ? -4.154 47.016 -19.060 1.00 24.57 308 LEU B N 1
ATOM 4178 C CA . LEU B 1 259 ? -3.451 45.883 -19.662 1.00 25.14 308 LEU B CA 1
ATOM 4179 C C . LEU B 1 259 ? -3.687 45.793 -21.179 1.00 23.36 308 LEU B C 1
ATOM 4180 O O . LEU B 1 259 ? -2.756 45.562 -21.955 1.00 23.65 308 LEU B O 1
ATOM 4185 N N . LYS B 1 260 ? -4.939 45.979 -21.580 1.00 21.86 309 LYS B N 1
ATOM 4186 C CA . LYS B 1 260 ? -5.354 45.933 -22.982 1.00 20.71 309 LYS B CA 1
ATOM 4187 C C . LYS B 1 260 ? -4.707 47.069 -23.791 1.00 20.11 309 LYS B C 1
ATOM 4188 O O . LYS B 1 260 ? -4.145 46.842 -24.867 1.00 19.22 309 LYS B O 1
ATOM 4194 N N . ILE B 1 261 ? -4.794 48.290 -23.263 1.00 19.98 310 ILE B N 1
ATOM 4195 C CA . ILE B 1 261 ? -4.207 49.459 -23.926 1.00 20.03 310 ILE B CA 1
ATOM 4196 C C . ILE B 1 261 ? -2.690 49.324 -24.072 1.00 21.20 310 ILE B C 1
ATOM 4197 O O . ILE B 1 261 ? -2.136 49.697 -25.106 1.00 21.30 310 ILE B O 1
ATOM 4202 N N . ARG B 1 262 ? -2.023 48.775 -23.056 1.00 22.43 311 ARG B N 1
ATOM 4203 C CA . ARG B 1 262 ? -0.574 48.566 -23.128 1.00 23.95 311 ARG B CA 1
ATOM 4204 C C . ARG B 1 262 ? -0.200 47.522 -24.178 1.00 23.35 311 ARG B C 1
ATOM 4205 O O . ARG B 1 262 ? 0.745 47.722 -24.948 1.00 24.01 311 ARG B O 1
ATOM 4213 N N . GLU B 1 263 ? -0.929 46.409 -24.212 1.00 22.20 312 GLU B N 1
ATOM 4214 C CA . GLU B 1 263 ? -0.671 45.379 -25.219 1.00 21.77 312 GLU B CA 1
ATOM 4215 C C . GLU B 1 263 ? -0.810 45.950 -26.620 1.00 19.93 312 GLU B C 1
ATOM 4216 O O . GLU B 1 263 ? 0.028 45.711 -27.482 1.00 20.34 312 GLU B O 1
ATOM 4222 N N . ILE B 1 264 ? -1.896 46.682 -26.839 1.00 17.96 313 ILE B N 1
ATOM 4223 C CA . ILE B 1 264 ? -2.179 47.293 -28.134 1.00 16.79 313 ILE B CA 1
ATOM 4224 C C . ILE B 1 264 ? -1.090 48.311 -28.507 1.00 17.67 313 ILE B C 1
ATOM 4225 O O . ILE B 1 264 ? -0.611 48.316 -29.640 1.00 17.81 313 ILE B O 1
ATOM 4230 N N . LYS B 1 265 ? -0.673 49.135 -27.546 1.00 18.42 314 LYS B N 1
ATOM 4231 C CA . LYS B 1 265 ? 0.417 50.086 -27.777 1.00 19.96 314 LYS B CA 1
ATOM 4232 C C . LYS B 1 265 ? 1.687 49.361 -28.214 1.00 21.77 314 LYS B C 1
ATOM 4233 O O . LYS B 1 265 ? 2.301 49.723 -29.222 1.00 22.28 314 LYS B O 1
ATOM 4239 N N . GLU B 1 266 ? 2.077 48.340 -27.456 1.00 22.86 315 GLU B N 1
ATOM 4240 C CA . GLU B 1 266 ? 3.288 47.569 -27.761 1.00 25.09 315 GLU B CA 1
ATOM 4241 C C . GLU B 1 266 ? 3.174 46.842 -29.099 1.00 24.83 315 GLU B C 1
ATOM 4242 O O . GLU B 1 266 ? 4.144 46.772 -29.850 1.00 26.36 315 GLU B O 1
ATOM 4248 N N . LEU B 1 267 ? 1.985 46.320 -29.395 1.00 23.10 316 LEU B N 1
ATOM 4249 C CA . LEU B 1 267 ? 1.702 45.701 -30.691 1.00 22.87 316 LEU B CA 1
ATOM 4250 C C . LEU B 1 267 ? 1.879 46.693 -31.850 1.00 23.23 316 LEU B C 1
ATOM 4251 O O . LEU B 1 267 ? 2.491 46.368 -32.869 1.00 23.83 316 LEU B O 1
ATOM 4256 N N . LEU B 1 268 ? 1.332 47.897 -31.687 1.00 22.75 317 LEU B N 1
ATOM 4257 C CA . LEU B 1 268 ? 1.376 48.910 -32.741 1.00 23.49 317 LEU B CA 1
ATOM 4258 C C . LEU B 1 268 ? 2.764 49.534 -32.931 1.00 26.15 317 LEU B C 1
ATOM 4259 O O . LEU B 1 268 ? 3.041 50.108 -33.984 1.00 27.33 317 LEU B O 1
ATOM 4264 N N . ASP B 1 269 ? 3.635 49.420 -31.930 1.00 27.53 318 ASP B N 1
ATOM 4265 C CA . ASP B 1 269 ? 5.042 49.801 -32.099 1.00 30.27 318 ASP B CA 1
ATOM 4266 C C . ASP B 1 269 ? 5.746 48.912 -33.126 1.00 32.07 318 ASP B C 1
ATOM 4267 O O . ASP B 1 269 ? 6.692 49.348 -33.785 1.00 34.40 318 ASP B O 1
ATOM 4272 N N . TYR B 1 270 ? 5.294 47.669 -33.253 1.00 31.35 319 TYR B N 1
ATOM 4273 C CA . TYR B 1 270 ? 5.888 46.738 -34.205 1.00 33.14 319 TYR B CA 1
ATOM 4274 C C . TYR B 1 270 ? 5.289 46.853 -35.610 1.00 32.43 319 TYR B C 1
ATOM 4275 O O . TYR B 1 270 ? 6.007 46.732 -36.601 1.00 34.63 319 TYR B O 1
ATOM 4284 N N . LEU B 1 271 ? 3.982 47.068 -35.697 1.00 30.01 320 LEU B N 1
ATOM 4285 C CA . LEU B 1 271 ? 3.292 47.096 -36.988 1.00 29.36 320 LEU B CA 1
ATOM 4286 C C . LEU B 1 271 ? 3.495 48.437 -37.692 1.00 30.65 320 LEU B C 1
ATOM 4287 O O . LEU B 1 271 ? 3.836 49.430 -37.046 1.00 30.97 320 LEU B O 1
ATOM 4292 N N . PRO B 1 272 ? 3.288 48.475 -39.024 1.00 31.51 321 PRO B N 1
ATOM 4293 C CA . PRO B 1 272 ? 3.368 49.765 -39.719 1.00 32.85 321 PRO B CA 1
ATOM 4294 C C . PRO B 1 272 ? 2.257 50.725 -39.283 1.00 31.25 321 PRO B C 1
ATOM 4295 O O . PRO B 1 272 ? 1.256 50.298 -38.699 1.00 28.85 321 PRO B O 1
ATOM 4299 N N . ARG B 1 273 ? 2.440 52.009 -39.564 1.00 32.71 322 ARG B N 1
ATOM 4300 C CA . ARG B 1 273 ? 1.498 53.038 -39.115 1.00 31.79 322 ARG B CA 1
ATOM 4301 C C . ARG B 1 273 ? 0.125 52.952 -39.776 1.00 30.26 322 ARG B C 1
ATOM 4302 O O . ARG B 1 273 ? -0.851 53.490 -39.251 1.00 28.81 322 ARG B O 1
ATOM 4310 N N . SER B 1 274 ? 0.051 52.273 -40.919 1.00 30.45 323 SER B N 1
ATOM 4311 C CA . SER B 1 274 ? -1.227 52.008 -41.569 1.00 29.14 323 SER B CA 1
ATOM 4312 C C . SER B 1 274 ? -2.129 51.071 -40.747 1.00 26.24 323 SER B C 1
ATOM 4313 O O . SER B 1 274 ? -3.345 51.049 -40.952 1.00 25.04 323 SER B O 1
ATOM 4316 N N . SER B 1 275 ? -1.543 50.300 -39.829 1.00 25.16 324 SER B N 1
ATOM 4317 C CA . SER B 1 275 ? -2.324 49.399 -38.983 1.00 22.78 324 SER B CA 1
ATOM 4318 C C . SER B 1 275 ? -3.044 50.148 -37.860 1.00 21.20 324 SER B C 1
ATOM 4319 O O . SER B 1 275 ? -2.672 51.262 -37.487 1.00 21.91 324 SER B O 1
ATOM 4322 N N . SER B 1 276 ? -4.084 49.513 -37.335 1.00 19.13 325 SER B N 1
ATOM 4323 C CA . SER B 1 276 ? -4.808 50.018 -36.187 1.00 17.72 325 SER B CA 1
ATOM 4324 C C . SER B 1 276 ? -5.524 48.867 -35.493 1.00 15.96 325 SER B C 1
ATOM 4325 O O . SER B 1 276 ? -5.566 47.745 -36.003 1.00 15.56 325 SER B O 1
ATOM 4328 N N . VAL B 1 277 ? -6.081 49.153 -34.322 1.00 14.58 326 VAL B N 1
ATOM 4329 C CA . VAL B 1 277 ? -6.869 48.174 -33.582 1.00 13.11 326 VAL B CA 1
ATOM 4330 C C . VAL B 1 277 ? -8.247 48.766 -33.304 1.00 11.79 326 VAL B C 1
ATOM 4331 O O . VAL B 1 277 ? -8.369 49.926 -32.897 1.00 11.65 326 VAL B O 1
ATOM 4335 N N . ALA B 1 278 ? -9.281 47.971 -33.552 1.00 10.54 327 ALA B N 1
ATOM 4336 C CA . ALA B 1 278 ? -10.648 48.373 -33.277 1.00 9.65 327 ALA B CA 1
ATOM 4337 C C . ALA B 1 278 ? -11.197 47.585 -32.101 1.00 8.85 327 ALA B C 1
ATOM 4338 O O . ALA B 1 278 ? -11.198 46.359 -32.119 1.00 9.06 327 ALA B O 1
ATOM 4340 N N . ILE B 1 279 ? -11.680 48.297 -31.091 1.00 8.44 328 ILE B N 1
ATOM 4341 C CA . ILE B 1 279 ? -12.398 47.684 -29.988 1.00 8.14 328 ILE B CA 1
ATOM 4342 C C . ILE B 1 279 ? -13.876 48.003 -30.207 1.00 8.22 328 ILE B C 1
ATOM 4343 O O . ILE B 1 279 ? -14.305 49.154 -30.086 1.00 8.86 328 ILE B O 1
ATOM 4348 N N . ILE B 1 280 ? -14.641 46.981 -30.563 1.00 8.08 329 ILE B N 1
ATOM 4349 C CA . ILE B 1 280 ? -16.012 47.166 -31.017 1.00 8.39 329 ILE B CA 1
ATOM 4350 C C . ILE B 1 280 ? -16.929 46.076 -30.479 1.00 9.32 329 ILE B C 1
ATOM 4351 O O . ILE B 1 280 ? -16.474 45.105 -29.852 1.00 9.90 329 ILE B O 1
ATOM 4356 N N . ASN B 1 281 ? -18.220 46.252 -30.730 1.00 10.04 330 ASN B N 1
ATOM 4357 C CA . ASN B 1 281 ? -19.230 45.239 -30.462 1.00 11.51 330 ASN B CA 1
ATOM 4358 C C . ASN B 1 281 ? -19.419 44.402 -31.729 1.00 11.40 330 ASN B C 1
ATOM 4359 O O . ASN B 1 281 ? -19.092 44.849 -32.836 1.00 10.56 330 ASN B O 1
ATOM 4364 N N . VAL B 1 282 ? -19.928 43.188 -31.561 1.00 11.94 331 VAL B N 1
ATOM 4365 C CA . VAL B 1 282 ? -20.175 42.289 -32.691 1.00 12.54 331 VAL B CA 1
ATOM 4366 C C . VAL B 1 282 ? -21.050 42.915 -33.790 1.00 12.25 331 VAL B C 1
ATOM 4367 O O . VAL B 1 282 ? -20.830 42.654 -34.974 1.00 11.45 331 VAL B O 1
ATOM 4371 N N . GLN B 1 283 ? -22.015 43.748 -33.407 1.00 12.62 332 GLN B N 1
ATOM 4372 C CA . GLN B 1 283 ? -22.900 44.394 -34.391 1.00 13.47 332 GLN B CA 1
ATOM 4373 C C . GLN B 1 283 ? -22.135 45.298 -35.375 1.00 12.41 332 GLN B C 1
ATOM 4374 O O . GLN B 1 283 ? -22.631 45.587 -36.455 1.00 13.04 332 GLN B O 1
ATOM 4380 N N . ASP B 1 284 ? -20.934 45.739 -35.003 1.00 11.56 333 ASP B N 1
ATOM 4381 C CA . ASP B 1 284 ? -20.107 46.567 -35.887 1.00 11.12 333 ASP B CA 1
ATOM 4382 C C . ASP B 1 284 ? -18.984 45.800 -36.589 1.00 10.39 333 ASP B C 1
ATOM 4383 O O . ASP B 1 284 ? -18.156 46.404 -37.276 1.00 9.71 333 ASP B O 1
ATOM 4388 N N . LEU B 1 285 ? -18.964 44.478 -36.448 1.00 9.88 334 LEU B N 1
ATOM 4389 C CA . LEU B 1 285 ? -17.857 43.689 -36.995 1.00 9.83 334 LEU B CA 1
ATOM 4390 C C . LEU B 1 285 ? -17.718 43.782 -38.521 1.00 10.09 334 LEU B C 1
ATOM 4391 O O . LEU B 1 285 ? -16.625 44.001 -39.021 1.00 9.93 334 LEU B O 1
ATOM 4396 N N A GLN B 1 286 ? -18.814 43.618 -39.250 0.50 10.90 335 GLN B N 1
ATOM 4397 N N B GLN B 1 286 ? -18.820 43.611 -39.246 0.50 11.00 335 GLN B N 1
ATOM 4398 C CA A GLN B 1 286 ? -18.749 43.640 -40.710 0.50 11.69 335 GLN B CA 1
ATOM 4399 C CA B GLN B 1 286 ? -18.777 43.640 -40.708 0.50 11.87 335 GLN B CA 1
ATOM 4400 C C A GLN B 1 286 ? -18.327 45.016 -41.235 0.50 11.98 335 GLN B C 1
ATOM 4401 C C B GLN B 1 286 ? -18.319 45.011 -41.218 0.50 12.06 335 GLN B C 1
ATOM 4402 O O A GLN B 1 286 ? -17.472 45.112 -42.116 0.50 12.07 335 GLN B O 1
ATOM 4403 O O B GLN B 1 286 ? -17.434 45.097 -42.071 0.50 12.11 335 GLN B O 1
ATOM 4414 N N . LYS B 1 287 ? -18.903 46.076 -40.676 1.00 12.08 336 LYS B N 1
ATOM 4415 C CA . LYS B 1 287 ? -18.513 47.443 -41.050 1.00 13.17 336 LYS B CA 1
ATOM 4416 C C . LYS B 1 287 ? -17.019 47.684 -40.823 1.00 12.62 336 LYS B C 1
ATOM 4417 O O . LYS B 1 287 ? -16.335 48.249 -41.676 1.00 12.87 336 LYS B O 1
ATOM 4423 N N . GLU B 1 288 ? -16.526 47.222 -39.679 1.00 11.62 337 GLU B N 1
ATOM 4424 C CA . GLU B 1 288 ? -15.115 47.361 -39.327 1.00 11.67 337 GLU B CA 1
ATOM 4425 C C . GLU B 1 288 ? -14.200 46.594 -40.281 1.00 11.61 337 GLU B C 1
ATOM 4426 O O . GLU B 1 288 ? -13.118 47.076 -40.619 1.00 11.71 337 GLU B O 1
ATOM 4432 N N . LEU B 1 289 ? -14.641 45.418 -40.724 1.00 11.28 338 LEU B N 1
ATOM 4433 C CA . LEU B 1 289 ? -13.821 44.559 -41.579 1.00 11.64 338 LEU B CA 1
ATOM 4434 C C . LEU B 1 289 ? -13.841 44.960 -43.052 1.00 12.96 338 LEU B C 1
ATOM 4435 O O . LEU B 1 289 ? -12.817 44.863 -43.736 1.00 14.24 338 LEU B O 1
ATOM 4440 N N . PHE B 1 290 ? -14.995 45.400 -43.544 1.00 13.33 339 PHE B N 1
ATOM 4441 C CA . PHE B 1 290 ? -15.158 45.696 -44.971 1.00 14.74 339 PHE B CA 1
ATOM 4442 C C . PHE B 1 290 ? -14.882 47.144 -45.360 1.00 16.23 339 PHE B C 1
ATOM 4443 O O . PHE B 1 290 ? -14.660 47.428 -46.538 1.00 17.69 339 PHE B O 1
ATOM 4451 N N . THR B 1 291 ? -14.902 48.049 -44.382 1.00 16.26 340 THR B N 1
ATOM 4452 C CA . THR B 1 291 ? -14.696 49.471 -44.641 1.00 17.92 340 THR B CA 1
ATOM 4453 C C . THR B 1 291 ? -13.625 50.028 -43.728 1.00 18.54 340 THR B C 1
ATOM 4454 O O . THR B 1 291 ? -13.268 49.417 -42.724 1.00 16.50 340 THR B O 1
ATOM 4458 N N . ASP B 1 292 ? -13.123 51.205 -44.077 1.00 21.75 341 ASP B N 1
ATOM 4459 C CA . ASP B 1 292 ? -12.148 51.885 -43.238 1.00 23.68 341 ASP B CA 1
ATOM 4460 C C . ASP B 1 292 ? -12.818 52.987 -42.423 1.00 24.78 341 ASP B C 1
ATOM 4461 O O . ASP B 1 292 ? -12.172 53.955 -42.011 1.00 25.93 341 ASP B O 1
ATOM 4466 N N . SER B 1 293 ? -14.120 52.817 -42.195 1.00 25.49 342 SER B N 1
ATOM 4467 C CA . SER B 1 293 ? -14.875 53.633 -41.268 1.00 26.36 342 SER B CA 1
ATOM 4468 C C . SER B 1 293 ? -14.848 52.923 -39.925 1.00 25.27 342 SER B C 1
ATOM 4469 O O . SER B 1 293 ? -15.546 51.919 -39.719 1.00 25.39 342 SER B O 1
ATOM 4472 N N . GLY B 1 294 ? -14.030 53.429 -39.010 1.00 25.13 343 GLY B N 1
ATOM 4473 C CA . GLY B 1 294 ? -13.928 52.832 -37.694 1.00 23.54 343 GLY B CA 1
ATOM 4474 C C . GLY B 1 294 ? -15.257 52.907 -36.974 1.00 22.91 343 GLY B C 1
ATOM 4475 O O . GLY B 1 294 ? -16.111 53.731 -37.300 1.00 25.02 343 GLY B O 1
ATOM 4476 N N . ALA B 1 295 ? -15.438 52.024 -36.007 1.00 20.93 344 ALA B N 1
ATOM 4477 C CA . ALA B 1 295 ? -16.581 52.069 -35.106 1.00 19.55 344 ALA B CA 1
ATOM 4478 C C . ALA B 1 295 ? -15.995 51.915 -33.714 1.00 17.40 344 ALA B C 1
ATOM 4479 O O . ALA B 1 295 ? -14.790 51.705 -33.576 1.00 16.83 344 ALA B O 1
ATOM 4481 N N . GLY B 1 296 ? -16.828 52.009 -32.687 1.00 15.84 345 GLY B N 1
ATOM 4482 C CA . GLY B 1 296 ? -16.354 51.828 -31.313 1.00 14.56 345 GLY B CA 1
ATOM 4483 C C . GLY B 1 296 ? -15.131 52.677 -30.980 1.00 13.78 345 GLY B C 1
ATOM 4484 O O . GLY B 1 296 ? -15.115 53.877 -31.236 1.00 13.70 345 GLY B O 1
ATOM 4485 N N . THR B 1 297 ? -14.107 52.052 -30.407 1.00 12.56 346 THR B N 1
ATOM 4486 C CA . THR B 1 297 ? -12.869 52.756 -30.070 1.00 12.36 346 THR B CA 1
ATOM 4487 C C . THR B 1 297 ? -11.745 52.284 -30.974 1.00 12.38 346 THR B C 1
ATOM 4488 O O . THR B 1 297 ? -11.348 51.118 -30.931 1.00 12.19 346 THR B O 1
ATOM 4492 N N . MET B 1 298 ? -11.248 53.195 -31.802 1.00 13.38 347 MET B N 1
ATOM 4493 C CA . MET B 1 298 ? -10.137 52.907 -32.696 1.00 14.11 347 MET B CA 1
ATOM 4494 C C . MET B 1 298 ? -8.840 53.342 -32.044 1.00 14.63 347 MET B C 1
ATOM 4495 O O . MET B 1 298 ? -8.759 54.422 -31.438 1.00 15.30 347 MET B O 1
ATOM 4500 N N . ILE B 1 299 ? -7.820 52.504 -32.170 1.00 14.72 348 ILE B N 1
ATOM 4501 C CA . ILE B 1 299 ? -6.522 52.803 -31.594 1.00 15.57 348 ILE B CA 1
ATOM 4502 C C . ILE B 1 299 ? -5.453 52.693 -32.664 1.00 17.20 348 ILE B C 1
ATOM 4503 O O . ILE B 1 299 ? -5.371 51.689 -33.384 1.00 16.60 348 ILE B O 1
ATOM 4508 N N . ARG B 1 300 ? -4.637 53.735 -32.762 1.00 18.90 349 ARG B N 1
ATOM 4509 C CA . ARG B 1 300 ? -3.514 53.740 -33.675 1.00 20.96 349 ARG B CA 1
ATOM 4510 C C . ARG B 1 300 ? -2.373 54.593 -33.123 1.00 22.63 349 ARG B C 1
ATOM 4511 O O . ARG B 1 300 ? -2.548 55.348 -32.159 1.00 21.93 349 ARG B O 1
ATOM 4519 N N . ARG B 1 301 ? -1.208 54.473 -33.748 1.00 24.51 350 ARG B N 1
ATOM 4520 C CA . ARG B 1 301 ? -0.056 55.268 -33.356 1.00 27.02 350 ARG B CA 1
ATOM 4521 C C . ARG B 1 301 ? -0.282 56.748 -33.657 1.00 28.62 350 ARG B C 1
ATOM 4522 O O . ARG B 1 301 ? -0.025 57.603 -32.810 1.00 29.04 350 ARG B O 1
ATOM 4530 N N . GLY B 1 302 ? -0.762 57.031 -34.868 1.00 29.62 351 GLY B N 1
ATOM 4531 C CA . GLY B 1 302 ? -1.008 58.400 -35.316 1.00 31.53 351 GLY B CA 1
ATOM 4532 C C . GLY B 1 302 ? 0.268 59.073 -35.790 1.00 34.81 351 GLY B C 1
ATOM 4533 O O . GLY B 1 302 ? 0.882 58.642 -36.770 1.00 36.52 351 GLY B O 1
ATOM 4534 N N . GLY C 1 14 ? -32.249 28.876 -57.994 1.00 25.62 63 GLY C N 1
ATOM 4535 C CA . GLY C 1 14 ? -31.236 28.758 -59.084 1.00 23.84 63 GLY C CA 1
ATOM 4536 C C . GLY C 1 14 ? -29.966 29.584 -58.890 1.00 22.34 63 GLY C C 1
ATOM 4537 O O . GLY C 1 14 ? -28.970 29.333 -59.567 1.00 21.68 63 GLY C O 1
ATOM 4538 N N . PHE C 1 15 ? -29.999 30.571 -57.991 1.00 22.21 64 PHE C N 1
ATOM 4539 C CA . PHE C 1 15 ? -28.838 31.446 -57.735 1.00 21.19 64 PHE C CA 1
ATOM 4540 C C . PHE C 1 15 ? -27.754 30.650 -57.011 1.00 21.21 64 PHE C C 1
ATOM 4541 O O . PHE C 1 15 ? -28.006 30.074 -55.952 1.00 22.23 64 PHE C O 1
ATOM 4549 N N . SER C 1 16 ? -26.553 30.614 -57.586 1.00 19.99 65 SER C N 1
ATOM 4550 C CA . SER C 1 16 ? -25.413 29.964 -56.937 1.00 20.20 65 SER C CA 1
ATOM 4551 C C . SER C 1 16 ? -24.105 30.547 -57.459 1.00 19.01 65 SER C C 1
ATOM 4552 O O . SER C 1 16 ? -23.583 30.121 -58.489 1.00 18.90 65 SER C O 1
ATOM 4555 N N . ALA C 1 17 ? -23.578 31.528 -56.733 1.00 18.47 66 ALA C N 1
ATOM 4556 C CA . ALA C 1 17 ? -22.426 32.281 -57.198 1.00 17.78 66 ALA C CA 1
ATOM 4557 C C . ALA C 1 17 ? -21.127 31.517 -56.962 1.00 17.58 66 ALA C C 1
ATOM 4558 O O . ALA C 1 17 ? -20.830 31.113 -55.845 1.00 18.39 66 ALA C O 1
ATOM 4560 N N . THR C 1 18 ? -20.364 31.321 -58.032 1.00 16.88 67 THR C N 1
ATOM 4561 C CA . THR C 1 18 ? -19.007 30.792 -57.946 1.00 16.80 67 THR C CA 1
ATOM 4562 C C . THR C 1 18 ? -18.073 31.938 -57.577 1.00 16.55 67 THR C C 1
ATOM 4563 O O . THR C 1 18 ? -18.516 33.083 -57.478 1.00 16.06 67 THR C O 1
ATOM 4567 N N . ARG C 1 19 ? -16.788 31.643 -57.373 1.00 17.06 68 ARG C N 1
ATOM 4568 C CA . ARG C 1 19 ? -15.787 32.702 -57.143 1.00 17.57 68 ARG C CA 1
ATOM 4569 C C . ARG C 1 19 ? -15.814 33.717 -58.274 1.00 17.14 68 ARG C C 1
ATOM 4570 O O . ARG C 1 19 ? -15.765 34.924 -58.034 1.00 16.84 68 ARG C O 1
ATOM 4578 N N . SER C 1 20 ? -15.914 33.208 -59.502 1.00 16.97 69 SER C N 1
ATOM 4579 C CA . SER C 1 20 ? -15.982 34.040 -60.701 1.00 17.16 69 SER C CA 1
ATOM 4580 C C . SER C 1 20 ? -17.201 34.959 -60.686 1.00 16.28 69 SER C C 1
ATOM 4581 O O . SER C 1 20 ? -17.093 36.152 -60.990 1.00 16.47 69 SER C O 1
ATOM 4584 N N . THR C 1 21 ? -18.358 34.407 -60.317 1.00 15.17 70 THR C N 1
ATOM 4585 C CA . THR C 1 21 ? -19.587 35.199 -60.247 1.00 14.61 70 THR C CA 1
ATOM 4586 C C . THR C 1 21 ? -19.437 36.351 -59.257 1.00 15.35 70 THR C C 1
ATOM 4587 O O . THR C 1 21 ? -19.800 37.483 -59.571 1.00 15.75 70 THR C O 1
ATOM 4591 N N . VAL C 1 22 ? -18.905 36.061 -58.068 1.00 15.56 71 VAL C N 1
ATOM 4592 C CA . VAL C 1 22 ? -18.721 37.093 -57.039 1.00 16.57 71 VAL C CA 1
ATOM 4593 C C . VAL C 1 22 ? -17.837 38.238 -57.544 1.00 17.95 71 VAL C C 1
ATOM 4594 O O . VAL C 1 22 ? -18.138 39.409 -57.306 1.00 18.82 71 VAL C O 1
ATOM 4598 N N . ILE C 1 23 ? -16.758 37.892 -58.241 1.00 18.65 72 ILE C N 1
ATOM 4599 C CA . ILE C 1 23 ? -15.817 38.883 -58.770 1.00 20.82 72 ILE C CA 1
ATOM 4600 C C . ILE C 1 23 ? -16.474 39.767 -59.832 1.00 21.92 72 ILE C C 1
ATOM 4601 O O . ILE C 1 23 ? -16.307 40.985 -59.816 1.00 23.31 72 ILE C O 1
ATOM 4606 N N . GLN C 1 24 ? -17.223 39.151 -60.746 1.00 21.67 73 GLN C N 1
ATOM 4607 C CA . GLN C 1 24 ? -17.958 39.902 -61.758 1.00 22.79 73 GLN C CA 1
ATOM 4608 C C . GLN C 1 24 ? -19.016 40.819 -61.121 1.00 23.37 73 GLN C C 1
ATOM 4609 O O . GLN C 1 24 ? -19.173 41.962 -61.547 1.00 24.39 73 GLN C O 1
ATOM 4615 N N . LEU C 1 25 ? -19.717 40.334 -60.096 1.00 22.87 74 LEU C N 1
ATOM 4616 C CA . LEU C 1 25 ? -20.750 41.146 -59.433 1.00 24.16 74 LEU C CA 1
ATOM 4617 C C . LEU C 1 25 ? -20.177 42.421 -58.782 1.00 26.95 74 LEU C C 1
ATOM 4618 O O . LEU C 1 25 ? -20.864 43.439 -58.685 1.00 28.29 74 LEU C O 1
ATOM 4623 N N . LEU C 1 26 ? -18.917 42.371 -58.357 1.00 28.19 75 LEU C N 1
ATOM 4624 C CA . LEU C 1 26 ? -18.283 43.523 -57.715 1.00 30.90 75 LEU C CA 1
ATOM 4625 C C . LEU C 1 26 ? -17.676 44.525 -58.723 1.00 33.65 75 LEU C C 1
ATOM 4626 O O . LEU C 1 26 ? -17.010 45.478 -58.319 1.00 35.72 75 LEU C O 1
ATOM 4631 N N . ASN C 1 27 ? -17.922 44.320 -60.022 1.00 34.41 76 ASN C N 1
ATOM 4632 C CA . ASN C 1 27 ? -17.630 45.336 -61.049 1.00 37.57 76 ASN C CA 1
ATOM 4633 C C . ASN C 1 27 ? -18.566 46.539 -60.941 1.00 39.74 76 ASN C C 1
ATOM 4634 O O . ASN C 1 27 ? -19.763 46.373 -60.699 1.00 39.15 76 ASN C O 1
ATOM 4639 N N . ASN C 1 28 ? -18.028 47.736 -61.170 1.00 43.19 77 ASN C N 1
ATOM 4640 C CA . ASN C 1 28 ? -18.805 48.985 -61.105 1.00 45.83 77 ASN C CA 1
ATOM 4641 C C . ASN C 1 28 ? -19.629 49.090 -59.824 1.00 45.51 77 ASN C C 1
ATOM 4642 O O . ASN C 1 28 ? -20.858 49.170 -59.868 1.00 45.35 77 ASN C O 1
ATOM 4647 N N . ILE C 1 29 ? -18.940 49.090 -58.686 1.00 45.76 78 ILE C N 1
ATOM 4648 C CA . ILE C 1 29 ? -19.602 49.011 -57.381 1.00 45.38 78 ILE C CA 1
ATOM 4649 C C . ILE C 1 29 ? -20.551 50.190 -57.119 1.00 48.08 78 ILE C C 1
ATOM 4650 O O . ILE C 1 29 ? -21.551 50.036 -56.419 1.00 47.83 78 ILE C O 1
ATOM 4655 N N . SER C 1 30 ? -20.249 51.354 -57.693 1.00 51.01 79 SER C N 1
ATOM 4656 C CA . SER C 1 30 ? -21.140 52.517 -57.594 1.00 54.04 79 SER C CA 1
ATOM 4657 C C . SER C 1 30 ? -22.550 52.208 -58.133 1.00 52.63 79 SER C C 1
ATOM 4658 O O . SER C 1 30 ? -23.521 52.839 -57.721 1.00 54.42 79 SER C O 1
ATOM 4661 N N . THR C 1 31 ? -22.653 51.228 -59.032 1.00 49.67 80 THR C N 1
ATOM 4662 C CA . THR C 1 31 ? -23.940 50.789 -59.578 1.00 48.23 80 THR C CA 1
ATOM 4663 C C . THR C 1 31 ? -24.541 49.563 -58.865 1.00 45.42 80 THR C C 1
ATOM 4664 O O . THR C 1 31 ? -25.478 48.957 -59.379 1.00 43.88 80 THR C O 1
ATOM 4668 N N . LYS C 1 32 ? -24.029 49.204 -57.688 1.00 44.87 81 LYS C N 1
ATOM 4669 C CA . LYS C 1 32 ? -24.500 48.000 -56.985 1.00 42.55 81 LYS C CA 1
ATOM 4670 C C . LYS C 1 32 ? -26.011 47.987 -56.705 1.00 43.16 81 LYS C C 1
ATOM 4671 O O . LYS C 1 32 ? -26.628 46.926 -56.700 1.00 41.21 81 LYS C O 1
ATOM 4677 N N . ARG C 1 33 ? -26.595 49.155 -56.460 1.00 46.27 82 ARG C N 1
ATOM 4678 C CA . ARG C 1 33 ? -28.047 49.262 -56.286 1.00 47.55 82 ARG C CA 1
ATOM 4679 C C . ARG C 1 33 ? -28.767 49.065 -57.616 1.00 46.59 82 ARG C C 1
ATOM 4680 O O . ARG C 1 33 ? -29.866 48.509 -57.649 1.00 45.89 82 ARG C O 1
ATOM 4688 N N . GLU C 1 34 ? -28.143 49.510 -58.705 1.00 46.73 83 GLU C N 1
ATOM 4689 C CA . GLU C 1 34 ? -28.652 49.221 -60.045 1.00 45.70 83 GLU C CA 1
ATOM 4690 C C . GLU C 1 34 ? -28.581 47.712 -60.289 1.00 42.15 83 GLU C C 1
ATOM 4691 O O . GLU C 1 34 ? -29.548 47.115 -60.759 1.00 41.15 83 GLU C O 1
ATOM 4697 N N . VAL C 1 35 ? -27.447 47.105 -59.942 1.00 40.67 84 VAL C N 1
ATOM 4698 C CA . VAL C 1 35 ? -27.245 45.661 -60.121 1.00 38.01 84 VAL C CA 1
ATOM 4699 C C . VAL C 1 35 ? -28.306 44.837 -59.394 1.00 37.23 84 VAL C C 1
ATOM 4700 O O . VAL C 1 35 ? -28.912 43.940 -59.984 1.00 35.79 84 VAL C O 1
ATOM 4704 N N . GLU C 1 36 ? -28.521 45.147 -58.118 1.00 38.60 85 GLU C N 1
ATOM 4705 C CA . GLU C 1 36 ? -29.515 44.446 -57.300 1.00 38.56 85 GLU C CA 1
ATOM 4706 C C . GLU C 1 36 ? -30.942 44.682 -57.790 1.00 39.42 85 GLU C C 1
ATOM 4707 O O . GLU C 1 36 ? -31.779 43.788 -57.716 1.00 38.47 85 GLU C O 1
ATOM 4713 N N . GLN C 1 37 ? -31.218 45.890 -58.275 1.00 41.23 86 GLN C N 1
ATOM 4714 C CA . GLN C 1 37 ? -32.537 46.209 -58.819 1.00 42.54 86 GLN C CA 1
ATOM 4715 C C . GLN C 1 37 ? -32.796 45.460 -60.131 1.00 39.99 86 GLN C C 1
ATOM 4716 O O . GLN C 1 37 ? -33.893 44.942 -60.337 1.00 40.07 86 GLN C O 1
ATOM 4722 N N . TYR C 1 38 ? -31.795 45.397 -61.009 1.00 38.07 87 TYR C N 1
ATOM 4723 C CA . TYR C 1 38 ? -31.950 44.695 -62.292 1.00 36.07 87 TYR C CA 1
ATOM 4724 C C . TYR C 1 38 ? -31.973 43.170 -62.122 1.00 33.48 87 TYR C C 1
ATOM 4725 O O . TYR C 1 38 ? -32.712 42.488 -62.824 1.00 32.50 87 TYR C O 1
ATOM 4734 N N . LEU C 1 39 ? -31.180 42.642 -61.193 1.00 32.56 88 LEU C N 1
ATOM 4735 C CA . LEU C 1 39 ? -31.282 41.230 -60.828 1.00 31.20 88 LEU C CA 1
ATOM 4736 C C . LEU C 1 39 ? -32.695 40.924 -60.323 1.00 32.14 88 LEU C C 1
ATOM 4737 O O . LEU C 1 39 ? -33.359 40.019 -60.834 1.00 30.99 88 LEU C O 1
ATOM 4742 N N . LYS C 1 40 ? -33.147 41.694 -59.333 1.00 34.08 89 LYS C N 1
ATOM 4743 C CA . LYS C 1 40 ? -34.496 41.545 -58.781 1.00 35.97 89 LYS C CA 1
ATOM 4744 C C . LYS C 1 40 ? -35.575 41.593 -59.872 1.00 36.28 89 LYS C C 1
ATOM 4745 O O . LYS C 1 40 ? -36.497 40.769 -59.874 1.00 36.50 89 LYS C O 1
ATOM 4751 N N . TYR C 1 41 ? -35.449 42.546 -60.798 1.00 36.55 90 TYR C N 1
ATOM 4752 C CA . TYR C 1 41 ? -36.419 42.704 -61.888 1.00 36.95 90 TYR C CA 1
ATOM 4753 C C . TYR C 1 41 ? -36.411 41.496 -62.831 1.00 34.58 90 TYR C C 1
ATOM 4754 O O . TYR C 1 41 ? -37.456 40.899 -63.090 1.00 34.85 90 TYR C O 1
ATOM 4763 N N . PHE C 1 42 ? -35.233 41.130 -63.329 1.00 32.49 91 PHE C N 1
ATOM 4764 C CA . PHE C 1 42 ? -35.116 39.995 -64.251 1.00 30.59 91 PHE C CA 1
ATOM 4765 C C . PHE C 1 42 ? -35.577 38.682 -63.607 1.00 30.00 91 PHE C C 1
ATOM 4766 O O . PHE C 1 42 ? -36.062 37.795 -64.298 1.00 29.26 91 PHE C O 1
ATOM 4774 N N . THR C 1 43 ? -35.433 38.586 -62.286 1.00 30.62 92 THR C N 1
ATOM 4775 C CA . THR C 1 43 ? -35.843 37.410 -61.513 1.00 30.83 92 THR C CA 1
ATOM 4776 C C . THR C 1 43 ? -37.345 37.358 -61.199 1.00 32.65 92 THR C C 1
ATOM 4777 O O . THR C 1 43 ? -37.883 36.280 -60.934 1.00 33.17 92 THR C O 1
ATOM 4781 N N . SER C 1 44 ? -38.016 38.510 -61.233 1.00 33.98 93 SER C N 1
ATOM 4782 C CA . SER C 1 44 ? -39.436 38.602 -60.863 1.00 36.20 93 SER C CA 1
ATOM 4783 C C . SER C 1 44 ? -40.385 37.934 -61.865 1.00 35.86 93 SER C C 1
ATOM 4784 O O . SER C 1 44 ? -41.479 37.504 -61.492 1.00 38.01 93 SER C O 1
ATOM 4787 N N . VAL C 1 45 ? -39.986 37.876 -63.132 1.00 33.37 94 VAL C N 1
ATOM 4788 C CA . VAL C 1 45 ? -40.784 37.196 -64.152 1.00 32.80 94 VAL C CA 1
ATOM 4789 C C . VAL C 1 45 ? -40.370 35.734 -64.227 1.00 31.15 94 VAL C C 1
ATOM 4790 O O . VAL C 1 45 ? -39.306 35.357 -63.724 1.00 29.62 94 VAL C O 1
ATOM 4794 N N . SER C 1 46 ? -41.202 34.916 -64.866 1.00 31.13 95 SER C N 1
ATOM 4795 C CA . SER C 1 46 ? -40.911 33.495 -64.998 1.00 30.56 95 SER C CA 1
ATOM 4796 C C . SER C 1 46 ? -39.557 33.270 -65.676 1.00 27.85 95 SER C C 1
ATOM 4797 O O . SER C 1 46 ? -39.065 34.119 -66.427 1.00 26.53 95 SER C O 1
ATOM 4800 N N . GLN C 1 47 ? -38.967 32.113 -65.405 1.00 27.08 96 GLN C N 1
ATOM 4801 C CA . GLN C 1 47 ? -37.610 31.815 -65.849 1.00 25.16 96 GLN C CA 1
ATOM 4802 C C . GLN C 1 47 ? -37.462 31.848 -67.374 1.00 23.57 96 GLN C C 1
ATOM 4803 O O . GLN C 1 47 ? -36.377 32.150 -67.880 1.00 22.50 96 GLN C O 1
ATOM 4809 N N . GLN C 1 48 ? -38.552 31.573 -68.096 1.00 23.43 97 GLN C N 1
ATOM 4810 C CA . GLN C 1 48 ? -38.545 31.589 -69.562 1.00 22.28 97 GLN C CA 1
ATOM 4811 C C . GLN C 1 48 ? -38.894 32.944 -70.190 1.00 21.77 97 GLN C C 1
ATOM 4812 O O . GLN C 1 48 ? -38.997 33.040 -71.414 1.00 21.26 97 GLN C O 1
ATOM 4818 N N . GLN C 1 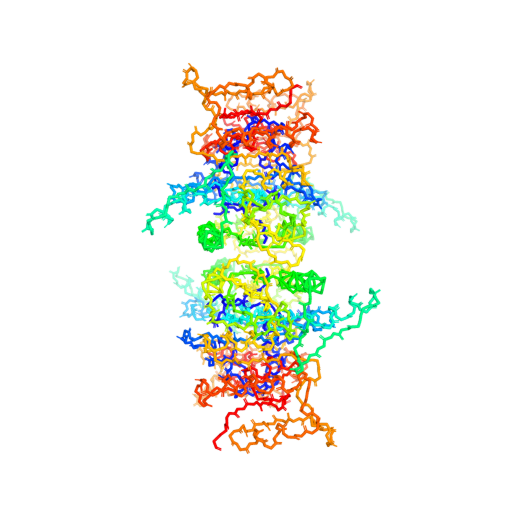49 ? -39.065 33.980 -69.368 1.00 21.89 98 GLN C N 1
ATOM 4819 C CA . GLN C 1 49 ? -39.425 35.321 -69.860 1.00 22.23 98 GLN C CA 1
ATOM 4820 C C . GLN C 1 49 ? -38.415 36.402 -69.469 1.00 21.45 98 GLN C C 1
ATOM 4821 O O . GLN C 1 49 ? -38.733 37.591 -69.480 1.00 22.35 98 GLN C O 1
ATOM 4827 N N . PHE C 1 50 ? -37.201 35.986 -69.133 1.00 17.89 99 PHE C N 1
ATOM 4828 C CA . PHE C 1 50 ? -36.114 36.924 -68.894 1.00 18.01 99 PHE C CA 1
ATOM 4829 C C . PHE C 1 50 ? -35.547 37.455 -70.215 1.00 17.51 99 PHE C C 1
ATOM 4830 O O . PHE C 1 50 ? -35.603 38.660 -70.486 1.00 18.33 99 PHE C O 1
ATOM 4838 N N . ALA C 1 51 ? -35.002 36.561 -71.036 1.00 15.65 100 ALA C N 1
ATOM 4839 C CA . ALA C 1 51 ? -34.291 36.998 -72.236 1.00 15.03 100 ALA C CA 1
ATOM 4840 C C . ALA C 1 51 ? -34.227 35.961 -73.334 1.00 13.64 100 ALA C C 1
ATOM 4841 O O . ALA C 1 51 ? -34.126 34.764 -73.070 1.00 12.48 100 ALA C O 1
ATOM 4843 N N . VAL C 1 52 ? -34.302 36.452 -74.570 1.00 13.28 101 VAL C N 1
ATOM 4844 C CA . VAL C 1 52 ? -33.829 35.727 -75.727 1.00 12.19 101 VAL C CA 1
ATOM 4845 C C . VAL C 1 52 ? -32.497 36.359 -76.115 1.00 12.33 101 VAL C C 1
ATOM 4846 O O . VAL C 1 52 ? -32.406 37.576 -76.295 1.00 13.35 101 VAL C O 1
ATOM 4850 N N . ILE C 1 53 ? -31.458 35.541 -76.217 1.00 11.57 102 ILE C N 1
ATOM 4851 C CA . ILE C 1 53 ? -30.130 36.027 -76.576 1.00 11.72 102 ILE C CA 1
ATOM 4852 C C . ILE C 1 53 ? -29.699 35.433 -77.912 1.00 11.32 102 ILE C C 1
ATOM 4853 O O . ILE C 1 53 ? -29.526 34.219 -78.031 1.00 10.19 102 ILE C O 1
ATOM 4858 N N . LYS C 1 54 ? -29.547 36.296 -78.915 1.00 12.07 103 LYS C N 1
ATOM 4859 C CA . LYS C 1 54 ? -29.104 35.871 -80.245 1.00 12.19 103 LYS C CA 1
ATOM 4860 C C . LYS C 1 54 ? -27.590 35.994 -80.364 1.00 12.58 103 LYS C C 1
ATOM 4861 O O . LYS C 1 54 ? -27.023 37.031 -80.042 1.00 13.65 103 LYS C O 1
ATOM 4867 N N . VAL C 1 55 ? -26.947 34.929 -80.833 1.00 12.22 104 VAL C N 1
ATOM 4868 C CA . VAL C 1 55 ? -25.493 34.873 -80.939 1.00 12.78 104 VAL C CA 1
ATOM 4869 C C . VAL C 1 55 ? -25.071 34.729 -82.402 1.00 13.36 104 VAL C C 1
ATOM 4870 O O . VAL C 1 55 ? -25.435 33.766 -83.061 1.00 12.82 104 VAL C O 1
ATOM 4874 N N . GLY C 1 56 ? -24.296 35.677 -82.904 1.00 14.66 105 GLY C N 1
ATOM 4875 C CA . GLY C 1 56 ? -23.755 35.561 -84.256 1.00 15.43 105 GLY C CA 1
ATOM 4876 C C . GLY C 1 56 ? -22.775 34.404 -84.323 1.00 15.32 105 GLY C C 1
ATOM 4877 O O . GLY C 1 56 ? -22.030 34.166 -83.370 1.00 15.88 105 GLY C O 1
ATOM 4878 N N . GLY C 1 57 ? -22.791 33.677 -85.439 1.00 15.22 106 GLY C N 1
ATOM 4879 C CA . GLY C 1 57 ? -21.899 32.531 -85.648 1.00 15.17 106 GLY C CA 1
ATOM 4880 C C . GLY C 1 57 ? -20.428 32.817 -85.368 1.00 16.15 106 GLY C C 1
ATOM 4881 O O . GLY C 1 57 ? -19.729 31.985 -84.785 1.00 15.76 106 GLY C O 1
ATOM 4882 N N . ALA C 1 58 ? -19.969 33.998 -85.777 1.00 17.29 107 ALA C N 1
ATOM 4883 C CA . ALA C 1 58 ? -18.570 34.412 -85.595 1.00 18.87 107 ALA C CA 1
ATOM 4884 C C . ALA C 1 58 ? -18.114 34.355 -84.139 1.00 19.39 107 ALA C C 1
ATOM 4885 O O . ALA C 1 58 ? -16.954 34.051 -83.863 1.00 20.46 107 ALA C O 1
ATOM 4887 N N . ILE C 1 59 ? -19.024 34.637 -83.212 1.00 19.26 108 ILE C N 1
ATOM 4888 C CA . ILE C 1 59 ? -18.670 34.672 -81.791 1.00 19.49 108 ILE C CA 1
ATOM 4889 C C . ILE C 1 59 ? -18.210 33.295 -81.317 1.00 19.23 108 ILE C C 1
ATOM 4890 O O . ILE C 1 59 ? -17.277 33.189 -80.522 1.00 19.74 108 ILE C O 1
ATOM 4895 N N . ILE C 1 60 ? -18.836 32.244 -81.843 1.00 18.58 109 ILE C N 1
ATOM 4896 C CA . ILE C 1 60 ? -18.513 30.877 -81.445 1.00 18.49 109 ILE C CA 1
ATOM 4897 C C . ILE C 1 60 ? -17.111 30.462 -81.920 1.00 19.78 109 ILE C C 1
ATOM 4898 O O . ILE C 1 60 ? -16.425 29.693 -81.239 1.00 19.80 109 ILE C O 1
ATOM 4903 N N . SER C 1 61 ? -16.679 30.986 -83.068 1.00 20.84 110 SER C N 1
ATOM 4904 C CA . SER C 1 61 ? -15.330 30.702 -83.582 1.00 22.30 110 SER C CA 1
ATOM 4905 C C . SER C 1 61 ? -14.265 31.600 -82.959 1.00 23.31 110 SER C C 1
ATOM 4906 O O . SER C 1 61 ? -13.177 31.131 -82.648 1.00 24.26 110 SER C O 1
ATOM 4909 N N . ASP C 1 62 ? -14.586 32.884 -82.787 1.00 23.46 111 ASP C N 1
ATOM 4910 C CA . ASP C 1 62 ? -13.601 33.907 -82.413 1.00 24.81 111 ASP C CA 1
ATOM 4911 C C . ASP C 1 62 ? -13.557 34.236 -80.924 1.00 24.71 111 ASP C C 1
ATOM 4912 O O . ASP C 1 62 ? -12.514 34.645 -80.417 1.00 25.27 111 ASP C O 1
ATOM 4917 N N . ASN C 1 63 ? -14.693 34.079 -80.241 1.00 23.34 112 ASN C N 1
ATOM 4918 C CA . ASN C 1 63 ? -14.862 34.585 -78.881 1.00 23.44 112 ASN C CA 1
ATOM 4919 C C . ASN C 1 63 ? -15.640 33.627 -77.975 1.00 21.67 112 ASN C C 1
ATOM 4920 O O . ASN C 1 63 ? -16.500 34.051 -77.208 1.00 21.15 112 ASN C O 1
ATOM 4925 N N . LEU C 1 64 ? -15.317 32.341 -78.047 1.00 20.64 113 LEU C N 1
ATOM 4926 C CA . LEU C 1 64 ? -16.083 31.326 -77.331 1.00 19.24 113 LEU C CA 1
ATOM 4927 C C . LEU C 1 64 ? -15.954 31.434 -75.815 1.00 19.01 113 LEU C C 1
ATOM 4928 O O . LEU C 1 64 ? -16.944 31.260 -75.105 1.00 18.10 113 LEU C O 1
ATOM 4933 N N . HIS C 1 65 ? -14.748 31.706 -75.316 1.00 19.41 114 HIS C N 1
ATOM 4934 C CA . HIS C 1 65 ? -14.551 31.856 -73.872 1.00 19.93 114 HIS C CA 1
ATOM 4935 C C . HIS C 1 65 ? -15.406 32.992 -73.286 1.00 19.34 114 HIS C C 1
ATOM 4936 O O . HIS C 1 65 ? -16.013 32.826 -72.233 1.00 18.77 114 HIS C O 1
ATOM 4943 N N A GLU C 1 66 ? -15.449 34.137 -73.965 0.50 19.42 115 GLU C N 1
ATOM 4944 N N B GLU C 1 66 ? -15.449 34.121 -73.992 0.50 19.50 115 GLU C N 1
ATOM 4945 C CA A GLU C 1 66 ? -16.209 35.290 -73.481 0.50 19.49 115 GLU C CA 1
ATOM 4946 C CA B GLU C 1 66 ? -16.185 35.304 -73.563 0.50 19.63 115 GLU C CA 1
ATOM 4947 C C A GLU C 1 66 ? -17.707 35.005 -73.534 0.50 18.05 115 GLU C C 1
ATOM 4948 C C B GLU C 1 66 ? -17.681 35.003 -73.545 0.50 18.15 115 GLU C C 1
ATOM 4949 O O A GLU C 1 66 ? -18.436 35.324 -72.591 0.50 17.70 115 GLU C O 1
ATOM 4950 O O B GLU C 1 66 ? -18.376 35.302 -72.571 0.50 17.79 115 GLU C O 1
ATOM 4961 N N . LEU C 1 67 ? -18.158 34.397 -74.631 1.00 16.94 116 LEU C N 1
ATOM 4962 C CA . LEU C 1 67 ? -19.559 34.009 -74.770 1.00 15.74 116 LEU C CA 1
ATOM 4963 C C . LEU C 1 67 ? -19.979 33.041 -73.669 1.00 14.99 116 LEU C C 1
ATOM 4964 O O . LEU C 1 67 ? -20.996 33.249 -73.009 1.00 14.43 116 LEU C O 1
ATOM 4969 N N . ALA C 1 68 ? -19.192 31.986 -73.477 1.00 14.66 117 ALA C N 1
ATOM 4970 C CA . ALA C 1 68 ? -19.500 30.979 -72.462 1.00 14.35 117 ALA C CA 1
ATOM 4971 C C . ALA C 1 68 ? -19.495 31.581 -71.055 1.00 15.00 117 ALA C C 1
ATOM 4972 O O . ALA C 1 68 ? -20.345 31.242 -70.236 1.00 15.01 117 ALA C O 1
ATOM 4974 N N A SER C 1 69 ? -18.543 32.472 -70.789 0.50 16.10 118 SER C N 1
ATOM 4975 N N B SER C 1 69 ? -18.540 32.471 -70.794 0.50 16.10 118 SER C N 1
ATOM 4976 C CA A SER C 1 69 ? -18.406 33.099 -69.478 0.50 16.91 118 SER C CA 1
ATOM 4977 C CA B SER C 1 69 ? -18.395 33.117 -69.491 0.50 16.94 118 SER C CA 1
ATOM 4978 C C A SER C 1 69 ? -19.572 34.033 -69.142 0.50 16.96 118 SER C C 1
ATOM 4979 C C B SER C 1 69 ? -19.580 34.020 -69.151 0.50 16.96 118 SER C C 1
ATOM 4980 O O A SER C 1 69 ? -20.048 34.043 -68.008 0.50 16.96 118 SER C O 1
ATOM 4981 O O B SER C 1 69 ? -20.075 33.996 -68.025 0.50 16.92 118 SER C O 1
ATOM 4986 N N . CYS C 1 70 ? -20.028 34.815 -70.121 1.00 16.84 119 CYS C N 1
ATOM 4987 C CA . CYS C 1 70 ? -21.145 35.739 -69.903 1.00 17.27 119 CYS C CA 1
ATOM 4988 C C . CYS C 1 70 ? -22.462 34.993 -69.674 1.00 15.80 119 CYS C C 1
ATOM 4989 O O . CYS C 1 70 ? -23.265 35.394 -68.831 1.00 15.93 119 CYS C O 1
ATOM 4992 N N . LEU C 1 71 ? -22.660 33.885 -70.387 1.00 14.27 120 LEU C N 1
ATOM 4993 C CA . LEU C 1 71 ? -23.840 33.040 -70.183 1.00 12.72 120 LEU C CA 1
ATOM 4994 C C . LEU C 1 71 ? -23.787 32.298 -68.838 1.00 12.47 120 LEU C C 1
ATOM 4995 O O . LEU C 1 71 ? -24.810 32.133 -68.175 1.00 12.00 120 LEU C O 1
ATOM 5000 N N . ALA C 1 72 ? -22.592 31.862 -68.446 1.00 12.51 121 ALA C N 1
ATOM 5001 C CA . ALA C 1 72 ? -22.376 31.243 -67.143 1.00 12.78 121 ALA C CA 1
ATOM 5002 C C . ALA C 1 72 ? -22.665 32.228 -66.004 1.00 13.60 121 ALA C C 1
ATOM 5003 O O . ALA C 1 72 ? -23.223 31.847 -64.974 1.00 13.63 121 ALA C O 1
ATOM 5005 N N . PHE C 1 73 ? -22.284 33.489 -66.190 1.00 14.37 122 PHE C N 1
ATOM 5006 C CA . PHE C 1 73 ? -22.611 34.525 -65.215 1.00 15.32 122 PHE C CA 1
ATOM 5007 C C . PHE C 1 73 ? -24.121 34.609 -64.973 1.00 14.96 122 PHE C C 1
ATOM 5008 O O . PHE C 1 73 ? -24.568 34.595 -63.826 1.00 15.56 122 PHE C O 1
ATOM 5016 N N . LEU C 1 74 ? -24.901 34.686 -66.051 1.00 14.30 123 LEU C N 1
ATOM 5017 C CA . LEU C 1 74 ? -26.362 34.751 -65.947 1.00 14.06 123 LEU C CA 1
ATOM 5018 C C . LEU C 1 74 ? -26.943 33.500 -65.274 1.00 13.45 123 LEU C C 1
ATOM 5019 O O . LEU C 1 74 ? -27.800 33.593 -64.399 1.00 13.79 123 LEU C O 1
ATOM 5024 N N . TYR C 1 75 ? -26.458 32.337 -65.696 1.00 12.69 124 TYR C N 1
ATOM 5025 C CA . TYR C 1 75 ? -26.842 31.051 -65.121 1.00 12.28 124 TYR C CA 1
ATOM 5026 C C . TYR C 1 75 ? -26.595 31.017 -63.615 1.00 12.92 124 TYR C C 1
ATOM 5027 O O . TYR C 1 75 ? -27.477 30.645 -62.852 1.00 12.97 124 TYR C O 1
ATOM 5036 N N . HIS C 1 76 ? -25.397 31.425 -63.201 1.00 13.58 125 HIS C N 1
ATOM 5037 C CA . HIS C 1 76 ? -25.018 31.399 -61.792 1.00 14.36 125 HIS C CA 1
ATOM 5038 C C . HIS C 1 76 ? -25.787 32.388 -60.910 1.00 15.18 125 HIS C C 1
ATOM 5039 O O . HIS C 1 76 ? -25.872 32.179 -59.708 1.00 15.71 125 HIS C O 1
ATOM 5046 N N . VAL C 1 77 ? -26.336 33.457 -61.486 1.00 15.39 126 VAL C N 1
ATOM 5047 C CA . VAL C 1 77 ? -27.213 34.355 -60.718 1.00 16.26 126 VAL C CA 1
ATOM 5048 C C . VAL C 1 77 ? -28.704 33.992 -60.854 1.00 15.94 126 VAL C C 1
ATOM 5049 O O . VAL C 1 77 ? -29.574 34.762 -60.463 1.00 16.51 126 VAL C O 1
ATOM 5053 N N . GLY C 1 78 ? -28.990 32.820 -61.408 1.00 15.37 127 GLY C N 1
ATOM 5054 C CA . GLY C 1 78 ? -30.355 32.283 -61.421 1.00 15.36 127 GLY C CA 1
ATOM 5055 C C . GLY C 1 78 ? -31.188 32.670 -62.628 1.00 15.38 127 GLY C C 1
ATOM 5056 O O . GLY C 1 78 ? -32.405 32.513 -62.605 1.00 15.28 127 GLY C O 1
ATOM 5057 N N . LEU C 1 79 ? -30.541 33.152 -63.689 1.00 15.42 128 LEU C N 1
ATOM 5058 C CA . LEU C 1 79 ? -31.252 33.559 -64.899 1.00 15.81 128 LEU C CA 1
ATOM 5059 C C . LEU C 1 79 ? -31.032 32.563 -66.042 1.00 15.25 128 LEU C C 1
ATOM 5060 O O . LEU C 1 79 ? -29.927 32.057 -66.237 1.00 15.32 128 LEU C O 1
ATOM 5065 N N . TYR C 1 80 ? -32.095 32.287 -66.789 1.00 15.25 129 TYR C N 1
ATOM 5066 C CA . TYR C 1 80 ? -32.064 31.286 -67.848 1.00 14.88 129 TYR C CA 1
ATOM 5067 C C . TYR C 1 80 ? -32.383 31.922 -69.194 1.00 14.37 129 TYR C C 1
ATOM 5068 O O . TYR C 1 80 ? -33.510 31.822 -69.676 1.00 14.41 129 TYR C O 1
ATOM 5077 N N . PRO C 1 81 ? -31.389 32.585 -69.809 1.00 13.99 130 PRO C N 1
ATOM 5078 C CA . PRO C 1 81 ? -31.643 33.109 -71.143 1.00 13.50 130 PRO C CA 1
ATOM 5079 C C . PRO C 1 81 ? -31.885 31.969 -72.134 1.00 12.32 130 PRO C C 1
ATOM 5080 O O . PRO C 1 81 ? -31.278 30.902 -72.011 1.00 11.64 130 PRO C O 1
ATOM 5084 N N . ILE C 1 82 ? -32.786 32.195 -73.084 1.00 11.76 131 ILE C N 1
ATOM 5085 C CA . ILE C 1 82 ? -32.981 31.282 -74.205 1.00 10.74 131 ILE C CA 1
ATOM 5086 C C . ILE C 1 82 ? -31.937 31.663 -75.256 1.00 10.54 131 ILE C C 1
ATOM 5087 O O . ILE C 1 82 ? -31.963 32.782 -75.769 1.00 10.44 131 ILE C O 1
ATOM 5092 N N . VAL C 1 83 ? -31.007 30.753 -75.554 1.00 9.74 132 VAL C N 1
ATOM 5093 C CA . VAL C 1 83 ? -29.894 31.066 -76.452 1.00 9.79 132 VAL C CA 1
ATOM 5094 C C . VAL C 1 83 ? -30.136 30.531 -77.864 1.00 9.82 132 VAL C C 1
ATOM 5095 O O . VAL C 1 83 ? -30.392 29.336 -78.054 1.00 9.86 132 VAL C O 1
ATOM 5099 N N . LEU C 1 84 ? -30.056 31.428 -78.844 1.00 9.97 133 LEU C N 1
ATOM 5100 C CA . LEU C 1 84 ? -30.288 31.095 -80.248 1.00 10.09 133 LEU C CA 1
ATOM 5101 C C . LEU C 1 84 ? -29.071 31.587 -81.014 1.00 10.38 133 LEU C C 1
ATOM 5102 O O . LEU C 1 84 ? -28.768 32.773 -80.980 1.00 10.94 133 LEU C O 1
ATOM 5107 N N . HIS C 1 85 ? -28.362 30.678 -81.690 1.00 10.10 134 HIS C N 1
ATOM 5108 C CA . HIS C 1 85 ? -27.143 31.051 -82.409 1.00 10.31 134 HIS C CA 1
ATOM 5109 C C . HIS C 1 85 ? -27.213 30.758 -83.911 1.00 10.35 134 HIS C C 1
ATOM 5110 O O . HIS C 1 85 ? -28.000 29.926 -84.365 1.00 9.97 134 HIS C O 1
ATOM 5117 N N . GLY C 1 86 ? -26.374 31.460 -84.662 1.00 11.02 135 GLY C N 1
ATOM 5118 C CA . GLY C 1 86 ? -26.204 31.223 -86.088 1.00 11.52 135 GLY C CA 1
ATOM 5119 C C . GLY C 1 86 ? -24.914 30.474 -86.365 1.00 11.87 135 GLY C C 1
ATOM 5120 O O . GLY C 1 86 ? -24.312 29.883 -85.450 1.00 11.44 135 GLY C O 1
ATOM 5121 N N . THR C 1 87 ? -24.491 30.502 -87.631 1.00 12.03 136 THR C N 1
ATOM 5122 C CA . THR C 1 87 ? -23.290 29.784 -88.071 1.00 12.05 136 THR C CA 1
ATOM 5123 C C . THR C 1 87 ? -22.800 30.243 -89.454 1.00 12.70 136 THR C C 1
ATOM 5124 O O . THR C 1 87 ? -22.101 29.499 -90.157 1.00 13.52 136 THR C O 1
ATOM 5128 N N . GLY C 1 88 ? -23.142 31.469 -89.832 1.00 12.40 137 GLY C N 1
ATOM 5129 C CA . GLY C 1 88 ? -22.950 31.945 -91.199 1.00 12.83 137 GLY C CA 1
ATOM 5130 C C . GLY C 1 88 ? -21.513 31.955 -91.691 1.00 13.12 137 GLY C C 1
ATOM 5131 O O . GLY C 1 88 ? -21.236 31.461 -92.782 1.00 13.56 137 GLY C O 1
ATOM 5132 N N . PRO C 1 89 ? -20.593 32.546 -90.910 1.00 13.41 138 PRO C N 1
ATOM 5133 C CA . PRO C 1 89 ? -19.187 32.622 -91.351 1.00 14.05 138 PRO C CA 1
ATOM 5134 C C . PRO C 1 89 ? -18.527 31.248 -91.527 1.00 13.74 138 PRO C C 1
ATOM 5135 O O . PRO C 1 89 ? -17.741 31.055 -92.454 1.00 13.71 138 PRO C O 1
ATOM 5139 N N . GLN C 1 90 ? -18.865 30.311 -90.646 1.00 13.13 139 GLN C N 1
ATOM 5140 C CA . GLN C 1 90 ? -18.353 28.947 -90.731 1.00 13.37 139 GLN C CA 1
ATOM 5141 C C . GLN C 1 90 ? -18.875 28.232 -91.981 1.00 13.03 139 GLN C C 1
ATOM 5142 O O . GLN C 1 90 ? -18.136 27.486 -92.616 1.00 13.50 139 GLN C O 1
ATOM 5148 N N . VAL C 1 91 ? -20.140 28.457 -92.332 1.00 12.36 140 VAL C N 1
ATOM 5149 C CA . VAL C 1 91 ? -20.694 27.901 -93.566 1.00 12.23 140 VAL C CA 1
ATOM 5150 C C . VAL C 1 91 ? -19.918 28.416 -94.784 1.00 13.01 140 VAL C C 1
ATOM 5151 O O . VAL C 1 91 ? -19.537 27.637 -95.659 1.00 13.27 140 VAL C O 1
ATOM 5155 N N . ASN C 1 92 ? -19.682 29.724 -94.828 1.00 13.10 141 ASN C N 1
ATOM 5156 C CA . ASN C 1 92 ? -18.928 30.325 -95.927 1.00 14.14 141 ASN C CA 1
ATOM 5157 C C . ASN C 1 92 ? -17.505 29.761 -96.008 1.00 14.91 141 ASN C C 1
ATOM 5158 O O . ASN C 1 92 ? -16.986 29.540 -97.095 1.00 15.42 141 ASN C O 1
ATOM 5163 N N . GLY C 1 93 ? -16.903 29.506 -94.848 1.00 15.22 142 GLY C N 1
ATOM 5164 C CA . GLY C 1 93 ? -15.610 28.817 -94.780 1.00 16.52 142 GLY C CA 1
ATOM 5165 C C . GLY C 1 93 ? -15.618 27.432 -95.424 1.00 16.76 142 GLY C C 1
ATOM 5166 O O . GLY C 1 93 ? -14.718 27.104 -96.201 1.00 17.63 142 GLY C O 1
ATOM 5167 N N . ARG C 1 94 ? -16.631 26.626 -95.107 1.00 15.95 143 ARG C N 1
ATOM 5168 C CA . ARG C 1 94 ? -16.756 25.271 -95.678 1.00 16.79 143 ARG C CA 1
ATOM 5169 C C . ARG C 1 94 ? -16.977 25.301 -97.174 1.00 16.48 143 ARG C C 1
ATOM 5170 O O . ARG C 1 94 ? -16.362 24.543 -97.920 1.00 17.06 143 ARG C O 1
ATOM 5178 N N . LEU C 1 95 ? -17.905 26.153 -97.599 1.00 15.60 144 LEU C N 1
ATOM 5179 C CA . LEU C 1 95 ? -18.195 26.331 -99.013 1.00 15.82 144 LEU C CA 1
ATOM 5180 C C . LEU C 1 95 ? -16.925 26.739 -99.760 1.00 16.73 144 LEU C C 1
ATOM 5181 O O . LEU C 1 95 ? -16.597 26.146 -100.793 1.00 17.39 144 LEU C O 1
ATOM 5186 N N . GLU C 1 96 ? -16.201 27.720 -99.218 1.00 16.88 145 GLU C N 1
ATOM 5187 C CA . GLU C 1 96 ? -14.957 28.204 -99.841 1.00 18.66 145 GLU C CA 1
ATOM 5188 C C . GLU C 1 96 ? -13.886 27.116 -99.981 1.00 19.44 145 GLU C C 1
ATOM 5189 O O . GLU C 1 96 ? -13.229 27.026 -101.015 1.00 20.21 145 GLU C O 1
ATOM 5195 N N . ALA C 1 97 ? -13.707 26.305 -98.939 1.00 19.30 146 ALA C N 1
ATOM 5196 C CA . ALA C 1 97 ? -12.725 25.211 -98.972 1.00 20.36 146 ALA C CA 1
ATOM 5197 C C . ALA C 1 97 ? -13.024 24.251 -100.129 1.00 21.00 146 ALA C C 1
ATOM 5198 O O . ALA C 1 97 ? -12.111 23.733 -100.766 1.00 21.92 146 ALA C O 1
ATOM 5200 N N . GLN C 1 98 ? -14.313 24.051 -100.399 1.00 20.34 147 GLN C N 1
ATOM 5201 C CA . GLN C 1 98 ? -14.789 23.192 -101.485 1.00 21.26 147 GLN C CA 1
ATOM 5202 C C . GLN C 1 98 ? -14.848 23.896 -102.852 1.00 21.86 147 GLN C C 1
ATOM 5203 O O . GLN C 1 98 ? -15.231 23.279 -103.843 1.00 22.58 147 GLN C O 1
ATOM 5209 N N . GLY C 1 99 ? -14.478 25.173 -102.905 1.00 21.62 148 GLY C N 1
ATOM 5210 C CA . GLY C 1 99 ? -14.471 25.931 -104.152 1.00 22.39 148 GLY C CA 1
ATOM 5211 C C . GLY C 1 99 ? -15.797 26.583 -104.520 1.00 21.47 148 GLY C C 1
ATOM 5212 O O . GLY C 1 99 ? -16.007 26.947 -105.675 1.00 22.17 148 GLY C O 1
ATOM 5213 N N . ILE C 1 100 ? -16.684 26.760 -103.545 1.00 20.23 149 ILE C N 1
ATOM 5214 C CA . ILE C 1 100 ? -18.023 27.277 -103.816 1.00 19.42 149 ILE C CA 1
ATOM 5215 C C . ILE C 1 100 ? -18.219 28.655 -103.181 1.00 19.19 149 ILE C C 1
ATOM 5216 O O . ILE C 1 100 ? -17.923 28.853 -101.997 1.00 18.10 149 ILE C O 1
ATOM 5221 N N . GLU C 1 101 ? -18.721 29.600 -103.975 1.00 19.64 150 GLU C N 1
ATOM 5222 C CA . GLU C 1 101 ? -19.036 30.934 -103.478 1.00 19.58 150 GLU C CA 1
ATOM 5223 C C . GLU C 1 101 ? -20.440 30.961 -102.891 1.00 18.70 150 GLU C C 1
ATOM 5224 O O . GLU C 1 101 ? -21.376 30.472 -103.519 1.00 18.62 150 GLU C O 1
ATOM 5230 N N . PRO C 1 102 ? -20.600 31.544 -101.690 1.00 18.29 151 PRO C N 1
ATOM 5231 C CA . PRO C 1 102 ? -21.952 31.704 -101.169 1.00 17.75 151 PRO C CA 1
ATOM 5232 C C . PRO C 1 102 ? -22.743 32.741 -101.966 1.00 18.46 151 PRO C C 1
ATOM 5233 O O . PRO C 1 102 ? -22.167 33.520 -102.735 1.00 18.90 151 PRO C O 1
ATOM 5237 N N . ASP C 1 103 ? -24.056 32.736 -101.777 1.00 18.44 152 ASP C N 1
ATOM 5238 C CA . ASP C 1 103 ? -24.940 33.647 -102.485 1.00 19.24 152 ASP C CA 1
ATOM 5239 C C . ASP C 1 103 ? -26.093 34.046 -101.574 1.00 18.77 152 ASP C C 1
ATOM 5240 O O . ASP C 1 103 ? -26.764 33.181 -101.003 1.00 18.30 152 ASP C O 1
ATOM 5245 N N . TYR C 1 104 ? -26.292 35.356 -101.428 1.00 19.08 153 TYR C N 1
ATOM 5246 C CA . TYR C 1 104 ? -27.348 35.926 -100.595 1.00 18.93 153 TYR C CA 1
ATOM 5247 C C . TYR C 1 104 ? -28.290 36.780 -101.450 1.00 20.09 153 TYR C C 1
ATOM 5248 O O . TYR C 1 104 ? -27.879 37.308 -102.484 1.00 20.72 153 TYR C O 1
ATOM 5257 N N . ILE C 1 105 ? -29.549 36.900 -101.026 1.00 20.54 154 ILE C N 1
ATOM 5258 C CA . ILE C 1 105 ? -30.466 37.938 -101.536 1.00 21.95 154 ILE C CA 1
ATOM 5259 C C . ILE C 1 105 ? -31.193 38.553 -100.347 1.00 22.13 154 ILE C C 1
ATOM 5260 O O . ILE C 1 105 ? -31.708 37.827 -99.501 1.00 21.64 154 ILE C O 1
ATOM 5265 N N . ASP C 1 106 ? -31.229 39.883 -100.282 1.00 23.39 155 ASP C N 1
ATOM 5266 C CA . ASP C 1 106 ? -31.819 40.604 -99.147 1.00 24.04 155 ASP C CA 1
ATOM 5267 C C . ASP C 1 106 ? -31.244 40.124 -97.800 1.00 22.67 155 ASP C C 1
ATOM 5268 O O . ASP C 1 106 ? -31.963 40.048 -96.798 1.00 22.41 155 ASP C O 1
ATOM 5273 N N . GLY C 1 107 ? -29.952 39.794 -97.782 1.00 21.69 156 GLY C N 1
ATOM 5274 C CA . GLY C 1 107 ? -29.292 39.305 -96.572 1.00 20.27 156 GLY C CA 1
ATOM 5275 C C . GLY C 1 107 ? -29.642 37.878 -96.180 1.00 18.80 156 GLY C C 1
ATOM 5276 O O . GLY C 1 107 ? -29.307 37.444 -95.080 1.00 18.19 156 GLY C O 1
ATOM 5277 N N . ILE C 1 108 ? -30.295 37.143 -97.081 1.00 18.06 157 ILE C N 1
ATOM 5278 C CA . ILE C 1 108 ? -30.765 35.784 -96.815 1.00 16.94 157 ILE C CA 1
ATOM 5279 C C . ILE C 1 108 ? -30.030 34.801 -97.730 1.00 16.22 157 ILE C C 1
ATOM 5280 O O . ILE C 1 108 ? -29.968 35.021 -98.941 1.00 16.60 157 ILE C O 1
ATOM 5285 N N . ARG C 1 109 ? -29.488 33.720 -97.165 1.00 14.75 158 ARG C N 1
ATOM 5286 C CA . ARG C 1 109 ? -28.676 32.787 -97.957 1.00 14.35 158 ARG C CA 1
ATOM 5287 C C . ARG C 1 109 ? -29.543 31.932 -98.869 1.00 14.35 158 ARG C C 1
ATOM 5288 O O . ARG C 1 109 ? -30.458 31.260 -98.400 1.00 13.54 158 ARG C O 1
ATOM 5296 N N . ILE C 1 110 ? -29.239 31.954 -100.165 1.00 14.84 159 ILE C N 1
ATOM 5297 C CA . ILE C 1 110 ? -29.854 31.025 -101.108 1.00 15.02 159 ILE C CA 1
ATOM 5298 C C . ILE C 1 110 ? -29.277 29.649 -100.801 1.00 14.76 159 ILE C C 1
ATOM 5299 O O . ILE C 1 110 ? -28.060 29.450 -100.852 1.00 14.59 159 ILE C O 1
ATOM 5304 N N . THR C 1 111 ? -30.153 28.703 -100.478 1.00 14.46 160 THR C N 1
ATOM 5305 C CA . THR C 1 111 ? -29.730 27.439 -99.898 1.00 13.85 160 THR C CA 1
ATOM 5306 C C . THR C 1 111 ? -30.240 26.238 -100.688 1.00 14.53 160 THR C C 1
ATOM 5307 O O . THR C 1 111 ? -31.335 25.738 -100.429 1.00 14.63 160 THR C O 1
ATOM 5311 N N . ASP C 1 112 ? -29.434 25.759 -101.637 1.00 15.27 161 ASP C N 1
ATOM 5312 C CA . ASP C 1 112 ? -29.755 24.522 -102.366 1.00 15.97 161 ASP C CA 1
ATOM 5313 C C . ASP C 1 112 ? -29.418 23.290 -101.517 1.00 15.95 161 ASP C C 1
ATOM 5314 O O . ASP C 1 112 ? -28.975 23.426 -100.375 1.00 15.06 161 ASP C O 1
ATOM 5319 N N . GLU C 1 113 ? -29.637 22.099 -102.070 1.00 16.93 162 GLU C N 1
ATOM 5320 C CA . GLU C 1 113 ? -29.456 20.846 -101.325 1.00 17.58 162 GLU C CA 1
ATOM 5321 C C . GLU C 1 113 ? -28.048 20.657 -100.757 1.00 16.87 162 GLU C C 1
ATOM 5322 O O . GLU C 1 113 ? -27.893 20.327 -99.578 1.00 16.43 162 GLU C O 1
ATOM 5328 N N . HIS C 1 114 ? -27.028 20.858 -101.582 1.00 17.10 163 HIS C N 1
ATOM 5329 C CA . HIS C 1 114 ? -25.649 20.748 -101.096 1.00 17.10 163 HIS C CA 1
ATOM 5330 C C . HIS C 1 114 ? -25.352 21.774 -100.009 1.00 15.58 163 HIS C C 1
ATOM 5331 O O . HIS C 1 114 ? -24.702 21.454 -99.015 1.00 14.88 163 HIS C O 1
ATOM 5338 N N . THR C 1 115 ? -25.822 23.007 -100.198 1.00 14.98 164 THR C N 1
ATOM 5339 C CA . THR C 1 115 ? -25.591 24.065 -99.215 1.00 14.21 164 THR C CA 1
ATOM 5340 C C . THR C 1 115 ? -26.283 23.746 -97.888 1.00 13.66 164 THR C C 1
ATOM 5341 O O . THR C 1 115 ? -25.714 23.978 -96.823 1.00 12.79 164 THR C O 1
ATOM 5345 N N . MET C 1 116 ? -27.499 23.203 -97.956 1.00 14.05 165 MET C N 1
ATOM 5346 C CA . MET C 1 116 ? -28.219 22.787 -96.749 1.00 13.82 165 MET C CA 1
ATOM 5347 C C . MET C 1 116 ? -27.441 21.715 -95.981 1.00 13.61 165 MET C C 1
ATOM 5348 O O . MET C 1 116 ? -27.418 21.733 -94.754 1.00 13.05 165 MET C O 1
ATOM 5353 N N . ALA C 1 117 ? -26.807 20.789 -96.697 1.00 14.09 166 ALA C N 1
ATOM 5354 C CA . ALA C 1 117 ? -25.965 19.771 -96.053 1.00 14.36 166 ALA C CA 1
ATOM 5355 C C . ALA C 1 117 ? -24.841 20.432 -95.259 1.00 13.94 166 ALA C C 1
ATOM 5356 O O . ALA C 1 117 ? -24.588 20.067 -94.109 1.00 13.73 166 ALA C O 1
ATOM 5358 N N . VAL C 1 118 ? -24.183 21.419 -95.869 1.00 13.96 167 VAL C N 1
ATOM 5359 C CA . VAL C 1 118 ? -23.118 22.166 -95.198 1.00 13.46 167 VAL C CA 1
ATOM 5360 C C . VAL C 1 118 ? -23.674 22.969 -94.006 1.00 12.89 167 VAL C C 1
ATOM 5361 O O . VAL C 1 118 ? -23.083 22.969 -92.922 1.00 12.22 167 VAL C O 1
ATOM 5365 N N . VAL C 1 119 ? -24.811 23.633 -94.206 1.00 12.82 168 VAL C N 1
ATOM 5366 C CA . VAL C 1 119 ? -25.447 24.427 -93.142 1.00 12.63 168 VAL C CA 1
ATOM 5367 C C . VAL C 1 119 ? -25.790 23.557 -91.919 1.00 12.91 168 VAL C C 1
ATOM 5368 O O . VAL C 1 119 ? -25.573 23.966 -90.776 1.00 12.43 168 VAL C O 1
ATOM 5372 N N . ARG C 1 120 ? -26.322 22.364 -92.172 1.00 13.59 169 ARG C N 1
ATOM 5373 C CA . ARG C 1 120 ? -26.672 21.421 -91.110 1.00 14.14 169 ARG C CA 1
ATOM 5374 C C . ARG C 1 120 ? -25.451 21.032 -90.297 1.00 14.52 169 ARG C C 1
ATOM 5375 O O . ARG C 1 120 ? -25.454 21.121 -89.066 1.00 14.01 169 ARG C O 1
ATOM 5383 N N . LYS C 1 121 ? -24.413 20.578 -90.997 1.00 15.37 170 LYS C N 1
ATOM 5384 C CA . LYS C 1 121 ? -23.178 20.148 -90.352 1.00 16.05 170 LYS C CA 1
ATOM 5385 C C . LYS C 1 121 ? -22.611 21.285 -89.497 1.00 15.21 170 LYS C C 1
ATOM 5386 O O . LYS C 1 121 ? -22.267 21.093 -88.328 1.00 14.35 170 LYS C O 1
ATOM 5392 N N . CYS C 1 122 ? -22.555 22.478 -90.078 1.00 14.59 171 CYS C N 1
ATOM 5393 C CA . CYS C 1 122 ? -22.023 23.636 -89.376 1.00 14.22 171 CYS C CA 1
ATOM 5394 C C . CYS C 1 122 ? -22.847 24.008 -88.145 1.00 13.06 171 CYS C C 1
ATOM 5395 O O . CYS C 1 122 ? -22.289 24.289 -87.090 1.00 12.82 171 CYS C O 1
ATOM 5398 N N . PHE C 1 123 ? -24.168 24.005 -88.281 1.00 12.34 172 PHE C N 1
ATOM 5399 C CA . PHE C 1 123 ? -25.040 24.309 -87.151 1.00 11.90 172 PHE C CA 1
ATOM 5400 C C . PHE C 1 123 ? -24.784 23.356 -85.990 1.00 11.90 172 PHE C C 1
ATOM 5401 O O . PHE C 1 123 ? -24.644 23.788 -84.849 1.00 10.85 172 PHE C O 1
ATOM 5409 N N . LEU C 1 124 ? -24.730 22.063 -86.295 1.00 12.20 173 LEU C N 1
ATOM 5410 C CA . LEU C 1 124 ? -24.515 21.046 -85.273 1.00 12.84 173 LEU C CA 1
ATOM 5411 C C . LEU C 1 124 ? -23.163 21.220 -84.587 1.00 13.33 173 LEU C C 1
ATOM 5412 O O . LEU C 1 124 ? -23.072 21.103 -83.372 1.00 13.54 173 LEU C O 1
ATOM 5417 N N . GLU C 1 125 ? -22.121 21.517 -85.360 1.00 14.36 174 GLU C N 1
ATOM 5418 C CA . GLU C 1 125 ? -20.784 21.709 -84.796 1.00 15.44 174 GLU C CA 1
ATOM 5419 C C . GLU C 1 125 ? -20.707 22.938 -83.888 1.00 14.48 174 GLU C C 1
ATOM 5420 O O . GLU C 1 125 ? -20.157 22.866 -82.801 1.00 14.32 174 GLU C O 1
ATOM 5426 N N . GLN C 1 126 ? -21.267 24.055 -84.335 1.00 13.91 175 GLN C N 1
ATOM 5427 C CA . GLN C 1 126 ? -21.303 25.280 -83.527 1.00 13.70 175 GLN C CA 1
ATOM 5428 C C . GLN C 1 126 ? -22.111 25.086 -82.259 1.00 13.27 175 GLN C C 1
ATOM 5429 O O . GLN C 1 126 ? -21.706 25.529 -81.180 1.00 13.33 175 GLN C O 1
ATOM 5435 N N . ASN C 1 127 ? -23.263 24.439 -82.411 1.00 12.50 176 ASN C N 1
ATOM 5436 C CA . ASN C 1 127 ? -24.150 24.143 -81.296 1.00 12.38 176 ASN C CA 1
ATOM 5437 C C . ASN C 1 127 ? -23.431 23.331 -80.218 1.00 12.67 176 ASN C C 1
ATOM 5438 O O . ASN C 1 127 ? -23.401 23.718 -79.056 1.00 12.38 176 ASN C O 1
ATOM 5443 N N . LEU C 1 128 ? -22.823 22.224 -80.620 1.00 13.54 177 LEU C N 1
ATOM 5444 C CA . LEU C 1 128 ? -22.120 21.363 -79.674 1.00 14.27 177 LEU C CA 1
ATOM 5445 C C . LEU C 1 128 ? -20.903 22.051 -79.054 1.00 14.61 177 LEU C C 1
ATOM 5446 O O . LEU C 1 128 ? -20.558 21.799 -77.894 1.00 14.57 177 LEU C O 1
ATOM 5451 N N . LYS C 1 129 ? -20.255 22.927 -79.819 1.00 14.87 178 LYS C N 1
ATOM 5452 C CA . LYS C 1 129 ? -19.127 23.699 -79.287 1.00 15.44 178 LYS C CA 1
ATOM 5453 C C . LYS C 1 129 ? -19.522 24.645 -78.155 1.00 14.64 178 LYS C C 1
ATOM 5454 O O . LYS C 1 129 ? -18.797 24.771 -77.168 1.00 14.65 178 LYS C O 1
ATOM 5460 N N . LEU C 1 130 ? -20.661 25.312 -78.317 1.00 13.52 179 LEU C N 1
ATOM 5461 C CA . LEU C 1 130 ? -21.174 26.228 -77.310 1.00 13.21 179 LEU C CA 1
ATOM 5462 C C . LEU C 1 130 ? -21.642 25.440 -76.092 1.00 12.64 179 LEU C C 1
ATOM 5463 O O . LEU C 1 130 ? -21.299 25.775 -74.963 1.00 12.53 179 LEU C O 1
ATOM 5468 N N . VAL C 1 131 ? -22.412 24.382 -76.336 1.00 11.96 180 VAL C N 1
ATOM 5469 C CA . VAL C 1 131 ? -22.905 23.521 -75.265 1.00 11.59 180 VAL C CA 1
ATOM 5470 C C . VAL C 1 131 ? -21.741 22.979 -74.437 1.00 12.32 180 VAL C C 1
ATOM 5471 O O . VAL C 1 131 ? -21.757 23.064 -73.214 1.00 12.51 180 VAL C O 1
ATOM 5475 N N . THR C 1 132 ? -20.719 22.459 -75.115 1.00 12.64 181 THR C N 1
ATOM 5476 C CA . THR C 1 132 ? -19.566 21.862 -74.449 1.00 12.95 181 THR C CA 1
ATOM 5477 C C . THR C 1 132 ? -18.750 22.904 -73.675 1.00 13.16 181 THR C C 1
ATOM 5478 O O . THR C 1 132 ? -18.281 22.622 -72.567 1.00 12.93 181 THR C O 1
ATOM 5482 N N . ALA C 1 133 ? -18.594 24.098 -74.245 1.00 12.55 182 ALA C N 1
ATOM 5483 C CA . ALA C 1 133 ? -17.899 25.181 -73.550 1.00 13.07 182 ALA C CA 1
ATOM 5484 C C . ALA C 1 133 ? -18.631 25.559 -72.256 1.00 13.03 182 ALA C C 1
ATOM 5485 O O . ALA C 1 133 ? -18.001 25.790 -71.223 1.00 13.10 182 ALA C O 1
ATOM 5487 N N . LEU C 1 134 ? -19.959 25.593 -72.307 1.00 12.48 183 LEU C N 1
ATOM 5488 C CA . LEU C 1 134 ? -20.753 25.850 -71.109 1.00 12.89 183 LEU C CA 1
ATOM 5489 C C . LEU C 1 134 ? -20.601 24.720 -70.078 1.00 13.55 183 LEU C C 1
ATOM 5490 O O . LEU C 1 134 ? -20.384 24.988 -68.901 1.00 13.88 183 LEU C O 1
ATOM 5495 N N . GLU C 1 135 ? -20.698 23.468 -70.521 1.00 14.02 184 GLU C N 1
ATOM 5496 C CA . GLU C 1 135 ? -20.566 22.312 -69.613 1.00 15.23 184 GLU C CA 1
ATOM 5497 C C . GLU C 1 135 ? -19.184 22.279 -68.942 1.00 16.57 184 GLU C C 1
ATOM 5498 O O . GLU C 1 135 ? -19.057 21.918 -67.769 1.00 16.40 184 GLU C O 1
ATOM 5504 N N . GLN C 1 136 ? -18.156 22.673 -69.691 1.00 17.63 185 GLN C N 1
ATOM 5505 C CA . GLN C 1 136 ? -16.799 22.804 -69.150 1.00 19.34 185 GLN C CA 1
ATOM 5506 C C . GLN C 1 136 ? -16.687 23.854 -68.041 1.00 19.72 185 GLN C C 1
ATOM 5507 O O . GLN C 1 136 ? -15.786 23.776 -67.206 1.00 21.22 185 GLN C O 1
ATOM 5513 N N . LEU C 1 137 ? -17.595 24.829 -68.030 1.00 19.05 186 LEU C N 1
ATOM 5514 C CA . LEU C 1 137 ? -17.664 25.808 -66.941 1.00 19.38 186 LEU C CA 1
ATOM 5515 C C . LEU C 1 137 ? -18.617 25.367 -65.825 1.00 19.02 186 LEU C C 1
ATOM 5516 O O . LEU C 1 137 ? -18.872 26.126 -64.893 1.00 19.42 186 LEU C O 1
ATOM 5521 N N . GLY C 1 138 ? -19.140 24.146 -65.916 1.00 18.35 187 GLY C N 1
ATOM 5522 C CA . GLY C 1 138 ? -20.076 23.630 -64.922 1.00 17.96 187 GLY C CA 1
ATOM 5523 C C . GLY C 1 138 ? -21.497 24.126 -65.128 1.00 17.05 187 GLY C C 1
ATOM 5524 O O . GLY C 1 138 ? -22.315 24.077 -64.206 1.00 16.88 187 GLY C O 1
ATOM 5525 N N . VAL C 1 139 ? -21.796 24.595 -66.339 1.00 15.93 188 VAL C N 1
ATOM 5526 C CA . VAL C 1 139 ? -23.134 25.071 -66.674 1.00 15.01 188 VAL C CA 1
ATOM 5527 C C . VAL C 1 139 ? -23.866 24.004 -67.484 1.00 14.30 188 VAL C C 1
ATOM 5528 O O . VAL C 1 139 ? -23.411 23.605 -68.557 1.00 13.98 188 VAL C O 1
ATOM 5532 N N . ARG C 1 140 ? -25.000 23.551 -66.971 1.00 13.73 189 ARG C N 1
ATOM 5533 C CA . ARG C 1 140 ? -25.834 22.615 -67.703 1.00 13.35 189 ARG C CA 1
ATOM 5534 C C . ARG C 1 140 ? -26.416 23.293 -68.945 1.00 12.46 189 ARG C C 1
ATOM 5535 O O . ARG C 1 140 ? -26.978 24.392 -68.862 1.00 11.93 189 ARG C O 1
ATOM 5543 N N . ALA C 1 141 ? -26.244 22.643 -70.092 1.00 11.89 190 ALA C N 1
ATOM 5544 C CA . ALA C 1 141 ? -26.774 23.131 -71.358 1.00 11.71 190 ALA C CA 1
ATOM 5545 C C . ALA C 1 141 ? -27.330 21.966 -72.168 1.00 11.78 190 ALA C C 1
ATOM 5546 O O . ALA C 1 141 ? -26.757 20.874 -72.161 1.00 11.86 190 ALA C O 1
ATOM 5548 N N . ARG C 1 142 ? -28.454 22.210 -72.841 1.00 11.84 191 ARG C N 1
ATOM 5549 C CA . ARG C 1 142 ? -29.084 21.240 -73.737 1.00 12.14 191 ARG C CA 1
ATOM 5550 C C . ARG C 1 142 ? -29.006 21.708 -75.170 1.00 12.05 191 ARG C C 1
ATOM 5551 O O . ARG C 1 142 ? -29.489 22.798 -75.475 1.00 11.95 191 ARG C O 1
ATOM 5559 N N . PRO C 1 143 ? -28.441 20.877 -76.061 1.00 12.51 192 PRO C N 1
ATOM 5560 C CA . PRO C 1 143 ? -28.530 21.170 -77.477 1.00 12.71 192 PRO C CA 1
ATOM 5561 C C . PRO C 1 143 ? -29.957 20.937 -77.969 1.00 12.92 192 PRO C C 1
ATOM 5562 O O . PRO C 1 143 ? -30.466 19.829 -77.862 1.00 14.10 192 PRO C O 1
ATOM 5566 N N . ILE C 1 144 ? -30.606 21.978 -78.480 1.00 13.00 193 ILE C N 1
ATOM 5567 C CA . ILE C 1 144 ? -31.924 21.834 -79.094 1.00 12.75 193 ILE C CA 1
ATOM 5568 C C . ILE C 1 144 ? -31.784 22.147 -80.584 1.00 12.82 193 ILE C C 1
ATOM 5569 O O . ILE C 1 144 ? -31.710 23.307 -80.992 1.00 12.82 193 ILE C O 1
ATOM 5574 N N . THR C 1 145 ? -31.737 21.094 -81.390 1.00 13.03 194 THR C N 1
ATOM 5575 C CA . THR C 1 145 ? -31.375 21.199 -82.797 1.00 13.30 194 THR C CA 1
ATOM 5576 C C . THR C 1 145 ? -32.554 21.015 -83.750 1.00 13.62 194 THR C C 1
ATOM 5577 O O . THR C 1 145 ? -32.421 21.291 -84.942 1.00 14.02 194 THR C O 1
ATOM 5581 N N . SER C 1 146 ? -33.688 20.548 -83.232 1.00 14.00 195 SER C N 1
ATOM 5582 C CA . SER C 1 146 ? -34.908 20.398 -84.027 1.00 14.34 195 SER C CA 1
ATOM 5583 C C . SER C 1 146 ? -36.135 20.401 -83.140 1.00 14.57 195 SER C C 1
ATOM 5584 O O . SER C 1 146 ? -36.032 20.315 -81.914 1.00 14.83 195 SER C O 1
ATOM 5587 N N . GLY C 1 147 ? -37.299 20.500 -83.774 1.00 14.90 196 GLY C N 1
ATOM 5588 C CA . GLY C 1 147 ? -38.576 20.377 -83.080 1.00 14.91 196 GLY C CA 1
ATOM 5589 C C . GLY C 1 147 ? -39.120 21.660 -82.487 1.00 14.49 196 GLY C C 1
ATOM 5590 O O . GLY C 1 147 ? -40.145 21.633 -81.811 1.00 15.54 196 GLY C O 1
ATOM 5591 N N . VAL C 1 148 ? -38.457 22.790 -82.725 1.00 13.30 197 VAL C N 1
ATOM 5592 C CA . VAL C 1 148 ? -38.913 24.060 -82.158 1.00 12.56 197 VAL C CA 1
ATOM 5593 C C . VAL C 1 148 ? -39.586 24.926 -83.216 1.00 12.34 197 VAL C C 1
ATOM 5594 O O . VAL C 1 148 ? -40.718 25.350 -83.028 1.00 13.03 197 VAL C O 1
ATOM 5598 N N . PHE C 1 149 ? -38.893 25.180 -84.322 1.00 11.19 198 PHE C N 1
ATOM 5599 C CA . PHE C 1 149 ? -39.418 26.047 -85.383 1.00 11.32 198 PHE C CA 1
ATOM 5600 C C . PHE C 1 149 ? -40.072 25.225 -86.485 1.00 11.15 198 PHE C C 1
ATOM 5601 O O . PHE C 1 149 ? -39.436 24.351 -87.074 1.00 10.72 198 PHE C O 1
ATOM 5609 N N . THR C 1 150 ? -41.352 25.491 -86.739 1.00 11.50 199 THR C N 1
ATOM 5610 C CA . THR C 1 150 ? -42.053 24.905 -87.873 1.00 11.87 199 THR C CA 1
ATOM 5611 C C . THR C 1 150 ? -42.262 25.995 -88.916 1.00 12.43 199 THR C C 1
ATOM 5612 O O . THR C 1 150 ? -42.726 27.095 -88.593 1.00 12.76 199 THR C O 1
ATOM 5616 N N . ALA C 1 151 ? -41.915 25.681 -90.162 1.00 12.68 200 ALA C N 1
ATOM 5617 C CA . ALA C 1 151 ? -41.902 26.651 -91.247 1.00 13.44 200 ALA C CA 1
ATOM 5618 C C . ALA C 1 151 ? -42.541 26.105 -92.525 1.00 14.75 200 ALA C C 1
ATOM 5619 O O . ALA C 1 151 ? -42.687 24.894 -92.699 1.00 14.52 200 ALA C O 1
ATOM 5621 N N . ASP C 1 152 ? -42.911 27.012 -93.423 1.00 16.25 201 ASP C N 1
ATOM 5622 C CA . ASP C 1 152 ? -43.122 26.639 -94.819 1.00 17.53 201 ASP C CA 1
ATOM 5623 C C . ASP C 1 152 ? -42.046 27.353 -95.637 1.00 17.34 201 ASP C C 1
ATOM 5624 O O . ASP C 1 152 ? -41.160 27.997 -95.064 1.00 15.97 201 ASP C O 1
ATOM 5629 N N . TYR C 1 153 ? -42.077 27.210 -96.956 1.00 18.34 202 TYR C N 1
ATOM 5630 C CA . TYR C 1 153 ? -41.062 27.842 -97.802 1.00 18.40 202 TYR C CA 1
ATOM 5631 C C . TYR C 1 153 ? -41.252 29.359 -97.881 1.00 18.82 202 TYR C C 1
ATOM 5632 O O . TYR C 1 153 ? -42.352 29.842 -98.157 1.00 19.18 202 TYR C O 1
ATOM 5641 N N . LEU C 1 154 ? -40.183 30.109 -97.619 1.00 18.38 203 LEU C N 1
ATOM 5642 C CA . LEU C 1 154 ? -40.233 31.564 -97.780 1.00 19.02 203 LEU C CA 1
ATOM 5643 C C . LEU C 1 154 ? -40.520 31.910 -99.243 1.00 19.93 203 LEU C C 1
ATOM 5644 O O . LEU C 1 154 ? -41.388 32.729 -99.536 1.00 20.38 203 LEU C O 1
ATOM 5649 N N . ASP C 1 155 ? -39.775 31.278 -100.144 1.00 20.00 204 ASP C N 1
ATOM 5650 C CA . ASP C 1 155 ? -39.951 31.441 -101.587 1.00 21.38 204 ASP C CA 1
ATOM 5651 C C . ASP C 1 155 ? -39.015 30.444 -102.258 1.00 21.46 204 ASP C C 1
ATOM 5652 O O . ASP C 1 155 ? -37.824 30.722 -102.445 1.00 20.80 204 ASP C O 1
ATOM 5657 N N . LYS C 1 156 ? -39.552 29.276 -102.597 1.00 22.29 205 LYS C N 1
ATOM 5658 C CA . LYS C 1 156 ? -38.729 28.166 -103.068 1.00 23.00 205 LYS C CA 1
ATOM 5659 C C . LYS C 1 156 ? -37.931 28.515 -104.321 1.00 23.66 205 LYS C C 1
ATOM 5660 O O . LYS C 1 156 ? -36.738 28.228 -104.399 1.00 23.19 205 LYS C O 1
ATOM 5666 N N . ASP C 1 157 ? -38.591 29.140 -105.293 1.00 24.91 206 ASP C N 1
ATOM 5667 C CA . ASP C 1 157 ? -37.942 29.508 -106.547 1.00 25.77 206 ASP C CA 1
ATOM 5668 C C . ASP C 1 157 ? -36.764 30.449 -106.300 1.00 25.03 206 ASP C C 1
ATOM 5669 O O . ASP C 1 157 ? -35.724 30.317 -106.944 1.00 25.10 206 ASP C O 1
ATOM 5674 N N . LYS C 1 158 ? -36.928 31.375 -105.354 1.00 24.35 207 LYS C N 1
ATOM 5675 C CA . LYS C 1 158 ? -35.935 32.419 -105.092 1.00 23.93 207 LYS C CA 1
ATOM 5676 C C . LYS C 1 158 ? -34.842 31.999 -104.094 1.00 22.62 207 LYS C C 1
ATOM 5677 O O . LYS C 1 158 ? -33.655 32.153 -104.378 1.00 22.26 207 LYS C O 1
ATOM 5683 N N . TYR C 1 159 ? -35.237 31.479 -102.931 1.00 21.49 208 TYR C N 1
ATOM 5684 C CA . TYR C 1 159 ? -34.269 31.133 -101.875 1.00 20.60 208 TYR C CA 1
ATOM 5685 C C . TYR C 1 159 ? -33.969 29.639 -101.750 1.00 19.59 208 TYR C C 1
ATOM 5686 O O . TYR C 1 159 ? -33.007 29.262 -101.078 1.00 19.28 208 TYR C O 1
ATOM 5695 N N . LYS C 1 160 ? -34.774 28.797 -102.396 1.00 19.45 209 LYS C N 1
ATOM 5696 C CA . LYS C 1 160 ? -34.667 27.332 -102.276 1.00 18.75 209 LYS C CA 1
ATOM 5697 C C . LYS C 1 160 ? -34.989 26.875 -100.840 1.00 17.22 209 LYS C C 1
ATOM 5698 O O . LYS C 1 160 ? -36.079 27.171 -100.361 1.00 17.10 209 LYS C O 1
ATOM 5704 N N . LEU C 1 161 ? -34.078 26.187 -100.149 1.00 15.76 210 LEU C N 1
ATOM 5705 C CA . LEU C 1 161 ? -34.409 25.591 -98.839 1.00 14.72 210 LEU C CA 1
ATOM 5706 C C . LEU C 1 161 ? -34.267 26.592 -97.686 1.00 13.56 210 LEU C C 1
ATOM 5707 O O . LEU C 1 161 ? -33.422 26.432 -96.790 1.00 13.20 210 LEU C O 1
ATOM 5712 N N . VAL C 1 162 ? -35.112 27.618 -97.719 1.00 13.34 211 VAL C N 1
ATOM 5713 C CA . VAL C 1 162 ? -35.158 28.645 -96.687 1.00 12.36 211 VAL C CA 1
ATOM 5714 C C . VAL C 1 162 ? -36.583 28.745 -96.174 1.00 12.63 211 VAL C C 1
ATOM 5715 O O . VAL C 1 162 ? -37.543 28.707 -96.949 1.00 13.28 211 VAL C O 1
ATOM 5719 N N . GLY C 1 163 ? -36.719 28.868 -94.860 1.00 12.43 212 GLY C N 1
ATOM 5720 C CA . GLY C 1 163 ? -38.014 28.783 -94.212 1.00 12.66 212 GLY C CA 1
ATOM 5721 C C . GLY C 1 163 ? -38.594 30.130 -93.829 1.00 13.41 212 GLY C C 1
ATOM 5722 O O . GLY C 1 163 ? -37.863 31.103 -93.602 1.00 13.04 212 GLY C O 1
ATOM 5723 N N . ASN C 1 164 ? -39.922 30.163 -93.781 1.00 14.16 213 ASN C N 1
ATOM 5724 C CA . ASN C 1 164 ? -40.692 31.229 -93.176 1.00 14.98 213 ASN C CA 1
ATOM 5725 C C . ASN C 1 164 ? -41.398 30.586 -91.988 1.00 15.04 213 ASN C C 1
ATOM 5726 O O . ASN C 1 164 ? -42.260 29.720 -92.166 1.00 14.75 213 ASN C O 1
ATOM 5731 N N . ILE C 1 165 ? -41.005 30.988 -90.782 1.00 14.76 214 ILE C N 1
ATOM 5732 C CA . ILE C 1 165 ? -41.482 30.342 -89.559 1.00 14.64 214 ILE C CA 1
ATOM 5733 C C . ILE C 1 165 ? -42.968 30.642 -89.358 1.00 15.69 214 ILE C C 1
ATOM 5734 O O . ILE C 1 165 ? -43.391 31.795 -89.420 1.00 16.23 214 ILE C O 1
ATOM 5739 N N . LYS C 1 166 ? -43.749 29.588 -89.143 1.00 16.29 215 LYS C N 1
ATOM 5740 C CA . LYS C 1 166 ? -45.196 29.694 -88.971 1.00 17.78 215 LYS C CA 1
ATOM 5741 C C . LYS C 1 166 ? -45.673 29.337 -87.562 1.00 17.65 215 LYS C C 1
ATOM 5742 O O . LYS C 1 166 ? -46.733 29.773 -87.146 1.00 18.51 215 LYS C O 1
ATOM 5748 N N . SER C 1 167 ? -44.905 28.545 -86.829 1.00 16.74 216 SER C N 1
ATOM 5749 C CA . SER C 1 167 ? -45.220 28.290 -85.428 1.00 16.89 216 SER C CA 1
ATOM 5750 C C . SER C 1 167 ? -43.976 27.893 -84.651 1.00 15.73 216 SER C C 1
ATOM 5751 O O . SER C 1 167 ? -42.985 27.454 -85.228 1.00 14.66 216 SER C O 1
ATOM 5754 N N . VAL C 1 168 ? -44.049 28.064 -83.337 1.00 16.02 217 VAL C N 1
ATOM 5755 C CA . VAL C 1 168 ? -42.963 27.720 -82.433 1.00 15.51 217 VAL C CA 1
ATOM 5756 C C . VAL C 1 168 ? -43.480 26.710 -81.407 1.00 16.17 217 VAL C C 1
ATOM 5757 O O . VAL C 1 168 ? -44.552 26.895 -80.834 1.00 16.74 217 VAL C O 1
ATOM 5761 N N . THR C 1 169 ? -42.732 25.629 -81.199 1.00 16.21 218 THR C N 1
ATOM 5762 C CA . THR C 1 169 ? -43.069 24.659 -80.162 1.00 16.88 218 THR C CA 1
ATOM 5763 C C . THR C 1 169 ? -42.222 24.985 -78.938 1.00 16.62 218 THR C C 1
ATOM 5764 O O . THR C 1 169 ? -40.989 24.895 -78.970 1.00 15.60 218 THR C O 1
ATOM 5768 N N . LYS C 1 170 ? -42.894 25.388 -77.866 1.00 17.29 219 LYS C N 1
ATOM 5769 C CA . LYS C 1 170 ? -42.227 25.910 -76.681 1.00 17.46 219 LYS C CA 1
ATOM 5770 C C . LYS C 1 170 ? -41.668 24.818 -75.772 1.00 17.09 219 LYS C C 1
ATOM 5771 O O . LYS C 1 170 ? -40.718 25.064 -75.029 1.00 16.71 219 LYS C O 1
ATOM 5777 N N . GLU C 1 171 ? -42.247 23.620 -75.844 1.00 17.53 220 GLU C N 1
ATOM 5778 C CA . GLU C 1 171 ? -41.991 22.556 -74.859 1.00 17.73 220 GLU C CA 1
ATOM 5779 C C . GLU C 1 171 ? -40.508 22.223 -74.602 1.00 16.50 220 GLU C C 1
ATOM 5780 O O . GLU C 1 171 ? -40.100 22.117 -73.444 1.00 16.65 220 GLU C O 1
ATOM 5786 N N . PRO C 1 172 ? -39.700 22.051 -75.664 1.00 15.53 221 PRO C N 1
ATOM 5787 C CA . PRO C 1 172 ? -38.285 21.710 -75.442 1.00 14.59 221 PRO C CA 1
ATOM 5788 C C . PRO C 1 172 ? -37.517 22.778 -74.657 1.00 13.74 221 PRO C C 1
ATOM 5789 O O . PRO C 1 172 ? -36.688 22.446 -73.809 1.00 13.17 221 PRO C O 1
ATOM 5793 N N . ILE C 1 173 ? -37.804 24.043 -74.936 1.00 13.30 222 ILE C N 1
ATOM 5794 C CA . ILE C 1 173 ? -37.180 25.159 -74.227 1.00 12.81 222 ILE C CA 1
ATOM 5795 C C . ILE C 1 173 ? -37.643 25.198 -72.760 1.00 13.04 222 ILE C C 1
ATOM 5796 O O . ILE C 1 173 ? -36.827 25.318 -71.847 1.00 12.34 222 ILE C O 1
ATOM 5801 N N . GLU C 1 174 ? -38.949 25.068 -72.540 1.00 13.62 223 GLU C N 1
ATOM 5802 C CA . GLU C 1 174 ? -39.498 25.065 -71.177 1.00 14.65 223 GLU C CA 1
ATOM 5803 C C . GLU C 1 174 ? -38.958 23.892 -70.355 1.00 13.75 223 GLU C C 1
ATOM 5804 O O . GLU C 1 174 ? -38.598 24.061 -69.198 1.00 13.83 223 GLU C O 1
ATOM 5810 N N . ALA C 1 175 ? -38.888 22.713 -70.963 1.00 13.03 224 ALA C N 1
ATOM 5811 C CA . ALA C 1 175 ? -38.362 21.520 -70.283 1.00 12.72 224 ALA C CA 1
ATOM 5812 C C . ALA C 1 175 ? -36.898 21.697 -69.881 1.00 12.09 224 ALA C C 1
ATOM 5813 O O . ALA C 1 175 ? -36.499 21.344 -68.769 1.00 12.22 224 ALA C O 1
ATOM 5815 N N . SER C 1 176 ? -36.097 22.247 -70.786 1.00 11.36 225 SER C N 1
ATOM 5816 C CA . SER C 1 176 ? -34.692 22.509 -70.499 1.00 11.05 225 SER C CA 1
ATOM 5817 C C . SER C 1 176 ? -34.548 23.423 -69.273 1.00 11.28 225 SER C C 1
ATOM 5818 O O . SER C 1 176 ? -33.820 23.116 -68.323 1.00 10.75 225 SER C O 1
ATOM 5821 N N . ILE C 1 177 ? -35.260 24.543 -69.308 1.00 11.65 226 ILE C N 1
ATOM 5822 C CA . ILE C 1 177 ? -35.193 25.536 -68.243 1.00 12.08 226 ILE C CA 1
ATOM 5823 C C . ILE C 1 177 ? -35.686 24.945 -66.924 1.00 13.12 226 ILE C C 1
ATOM 5824 O O . ILE C 1 177 ? -35.045 25.118 -65.884 1.00 13.74 226 ILE C O 1
ATOM 5829 N N . LYS C 1 178 ? -36.807 24.227 -66.973 1.00 13.56 227 LYS C N 1
ATOM 5830 C CA . LYS C 1 178 ? -37.339 23.564 -65.779 1.00 14.80 227 LYS C CA 1
ATOM 5831 C C . LYS C 1 178 ? -36.350 22.534 -65.195 1.00 14.06 227 LYS C C 1
ATOM 5832 O O . LYS C 1 178 ? -36.271 22.367 -63.978 1.00 14.19 227 LYS C O 1
ATOM 5838 N N . ALA C 1 179 ? -35.583 21.870 -66.058 1.00 13.13 228 ALA C N 1
ATOM 5839 C CA . ALA C 1 179 ? -34.570 20.903 -65.612 1.00 12.99 228 ALA C CA 1
ATOM 5840 C C . ALA C 1 179 ? -33.289 21.564 -65.098 1.00 12.71 228 ALA C C 1
ATOM 5841 O O . ALA C 1 179 ? -32.421 20.879 -64.563 1.00 13.38 228 ALA C O 1
ATOM 5843 N N . GLY C 1 180 ? -33.163 22.874 -65.287 1.00 12.23 229 GLY C N 1
ATOM 5844 C CA . GLY C 1 180 ? -32.002 23.635 -64.826 1.00 12.09 229 GLY C CA 1
ATOM 5845 C C . GLY C 1 180 ? -30.888 23.733 -65.857 1.00 11.32 229 GLY C C 1
ATOM 5846 O O . GLY C 1 180 ? -29.727 23.914 -65.501 1.00 11.46 229 GLY C O 1
ATOM 5847 N N . ALA C 1 181 ? -31.228 23.607 -67.136 1.00 10.52 230 ALA C N 1
ATOM 5848 C CA . ALA C 1 181 ? -30.228 23.685 -68.203 1.00 9.94 230 ALA C CA 1
ATOM 5849 C C . ALA C 1 181 ? -30.550 24.825 -69.147 1.00 9.38 230 ALA C C 1
ATOM 5850 O O . ALA C 1 181 ? -31.711 25.041 -69.476 1.00 9.52 230 ALA C O 1
ATOM 5852 N N . LEU C 1 182 ? -29.526 25.556 -69.582 1.00 9.44 231 LEU C N 1
ATOM 5853 C CA . LEU C 1 182 ? -29.717 26.578 -70.616 1.00 9.43 231 LEU C CA 1
ATOM 5854 C C . LEU C 1 182 ? -30.077 25.904 -71.947 1.00 9.17 231 LEU C C 1
ATOM 5855 O O . LEU C 1 182 ? -29.382 24.987 -72.386 1.00 8.53 231 LEU C O 1
ATOM 5860 N N . PRO C 1 183 ? -31.167 26.355 -72.592 1.00 9.16 232 PRO C N 1
ATOM 5861 C CA . PRO C 1 183 ? -31.489 25.843 -73.912 1.00 8.73 232 PRO C CA 1
ATOM 5862 C C . PRO C 1 183 ? -30.662 26.558 -74.982 1.00 8.80 232 PRO C C 1
ATOM 5863 O O . PRO C 1 183 ? -30.694 27.794 -75.070 1.00 8.68 232 PRO C O 1
ATOM 5867 N N . ILE C 1 184 ? -29.922 25.780 -75.768 1.00 8.38 233 ILE C N 1
ATOM 5868 C CA . ILE C 1 184 ? -29.058 26.311 -76.811 1.00 8.78 233 ILE C CA 1
ATOM 5869 C C . ILE C 1 184 ? -29.605 25.856 -78.167 1.00 9.23 233 ILE C C 1
ATOM 5870 O O . ILE C 1 184 ? -29.474 24.692 -78.545 1.00 8.89 233 ILE C O 1
ATOM 5875 N N . LEU C 1 185 ? -30.235 26.786 -78.882 1.00 10.25 234 LEU C N 1
ATOM 5876 C CA . LEU C 1 185 ? -30.957 26.472 -80.115 1.00 10.86 234 LEU C CA 1
ATOM 5877 C C . LEU C 1 185 ? -30.210 26.889 -81.373 1.00 10.78 234 LEU C C 1
ATOM 5878 O O . LEU C 1 185 ? -29.637 27.973 -81.432 1.00 11.09 234 LEU C O 1
ATOM 5883 N N . THR C 1 186 ? -30.271 26.040 -82.392 1.00 10.91 235 THR C N 1
ATOM 5884 C CA . THR C 1 186 ? -29.927 26.433 -83.759 1.00 11.28 235 THR C CA 1
ATOM 5885 C C . THR C 1 186 ? -31.133 27.148 -84.365 1.00 11.72 235 THR C C 1
ATOM 5886 O O . THR C 1 186 ? -32.269 26.971 -83.899 1.00 11.34 235 THR C O 1
ATOM 5890 N N . SER C 1 187 ? -30.909 27.942 -85.409 1.00 12.19 236 SER C N 1
ATOM 5891 C CA . SER C 1 187 ? -32.016 28.658 -86.046 1.00 13.11 236 SER C CA 1
ATOM 5892 C C . SER C 1 187 ? -32.613 27.876 -87.216 1.00 13.86 236 SER C C 1
ATOM 5893 O O . SER C 1 187 ? -33.357 28.436 -88.014 1.00 15.57 236 SER C O 1
ATOM 5896 N N . LEU C 1 188 ? -32.313 26.585 -87.302 1.00 13.78 237 LEU C N 1
ATOM 5897 C CA . LEU C 1 188 ? -32.823 25.734 -88.374 1.00 14.31 237 LEU C CA 1
ATOM 5898 C C . LEU C 1 188 ? -34.293 25.384 -88.106 1.00 14.07 237 LEU C C 1
ATOM 5899 O O . LEU C 1 188 ? -34.664 25.100 -86.967 1.00 14.22 237 LEU C O 1
ATOM 5904 N N . ALA C 1 189 ? -35.129 25.440 -89.139 1.00 13.46 238 ALA C N 1
ATOM 5905 C CA . ALA C 1 189 ? -36.538 25.099 -89.001 1.00 13.34 238 ALA C CA 1
ATOM 5906 C C . ALA C 1 189 ? -36.828 23.844 -89.802 1.00 13.39 238 ALA C C 1
ATOM 5907 O O . ALA C 1 189 ? -35.991 23.399 -90.587 1.00 13.45 238 ALA C O 1
ATOM 5909 N N . GLU C 1 190 ? -38.005 23.270 -89.573 1.00 13.29 239 GLU C N 1
ATOM 5910 C CA . GLU C 1 190 ? -38.491 22.120 -90.329 1.00 13.60 239 GLU C CA 1
ATOM 5911 C C . GLU C 1 190 ? -39.893 22.424 -90.828 1.00 13.47 239 GLU C C 1
ATOM 5912 O O . GLU C 1 190 ? -40.655 23.097 -90.132 1.00 12.86 239 GLU C O 1
ATOM 5918 N N . THR C 1 191 ? -40.240 21.925 -92.016 1.00 13.34 240 THR C N 1
ATOM 5919 C CA . THR C 1 191 ? -41.647 21.835 -92.398 1.00 14.03 240 THR C CA 1
ATOM 5920 C C . THR C 1 191 ? -42.266 20.793 -91.485 1.00 14.38 240 THR C C 1
ATOM 5921 O O . THR C 1 191 ? -41.548 19.970 -90.906 1.00 13.63 240 THR C O 1
ATOM 5925 N N . ALA C 1 192 ? -43.587 20.810 -91.351 1.00 14.94 241 ALA C N 1
ATOM 5926 C CA . ALA C 1 192 ? -44.246 19.841 -90.480 1.00 15.46 241 ALA C CA 1
ATOM 5927 C C . ALA C 1 192 ? -43.866 18.411 -90.873 1.00 15.59 241 ALA C C 1
ATOM 5928 O O . ALA C 1 192 ? -43.655 17.566 -90.001 1.00 15.59 241 ALA C O 1
ATOM 5930 N N . SER C 1 193 ? -43.754 18.162 -92.179 1.00 15.95 242 SER C N 1
ATOM 5931 C CA . SER C 1 193 ? -43.402 16.840 -92.703 1.00 16.57 242 SER C CA 1
ATOM 5932 C C . SER C 1 193 ? -41.892 16.535 -92.682 1.00 15.76 242 SER C C 1
ATOM 5933 O O . SER C 1 193 ? -41.462 15.528 -93.247 1.00 16.33 242 SER C O 1
ATOM 5936 N N . GLY C 1 194 ? -41.101 17.402 -92.050 1.00 14.59 243 GLY C N 1
ATOM 5937 C CA . GLY C 1 194 ? -39.702 17.104 -91.747 1.00 13.89 243 GLY C CA 1
ATOM 5938 C C . GLY C 1 194 ? -38.604 17.581 -92.693 1.00 13.49 243 GLY C C 1
ATOM 5939 O O . GLY C 1 194 ? -37.457 17.163 -92.535 1.00 13.19 243 GLY C O 1
ATOM 5940 N N . GLN C 1 195 ? -38.918 18.436 -93.673 1.00 13.60 244 GLN C N 1
ATOM 5941 C CA . GLN C 1 195 ? -37.857 19.052 -94.489 1.00 13.55 244 GLN C CA 1
ATOM 5942 C C . GLN C 1 195 ? -37.246 20.225 -93.731 1.00 13.09 244 GLN C C 1
ATOM 5943 O O . GLN C 1 195 ? -37.915 21.231 -93.475 1.00 12.53 244 GLN C O 1
ATOM 5949 N N . MET C 1 196 ? -35.974 20.095 -93.375 1.00 13.43 245 MET C N 1
ATOM 5950 C CA . MET C 1 196 ? -35.272 21.169 -92.692 1.00 13.35 245 MET C CA 1
ATOM 5951 C C . MET C 1 196 ? -35.113 22.346 -93.640 1.00 13.43 245 MET C C 1
ATOM 5952 O O . MET C 1 196 ? -34.879 22.169 -94.835 1.00 14.21 245 MET C O 1
ATOM 5957 N N . LEU C 1 197 ? -35.269 23.539 -93.089 1.00 13.14 246 LEU C N 1
ATOM 5958 C CA . LEU C 1 197 ? -35.228 24.764 -93.846 1.00 13.24 246 LEU C 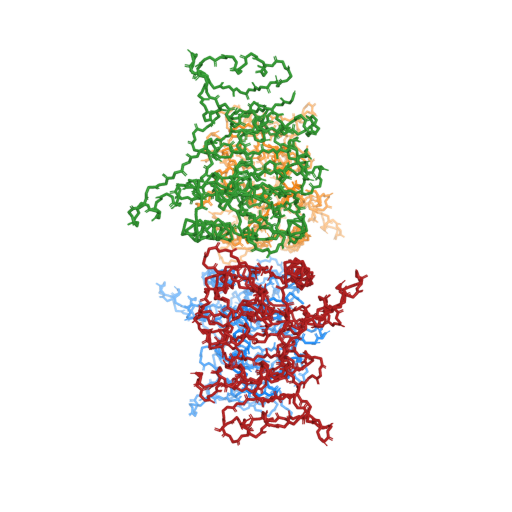CA 1
ATOM 5959 C C . LEU C 1 197 ? -34.379 25.786 -93.112 1.00 12.75 246 LEU C C 1
ATOM 5960 O O . LEU C 1 197 ? -34.556 26.016 -91.911 1.00 12.51 246 LEU C O 1
ATOM 5965 N N . ASN C 1 198 ? -33.464 26.402 -93.851 1.00 12.75 247 ASN C N 1
ATOM 5966 C CA . ASN C 1 198 ? -32.549 27.391 -93.302 1.00 12.30 247 ASN C CA 1
ATOM 5967 C C . ASN C 1 198 ? -33.302 28.682 -92.965 1.00 12.43 247 ASN C C 1
ATOM 5968 O O . ASN C 1 198 ? -34.146 29.130 -93.733 1.00 12.81 247 ASN C O 1
ATOM 5973 N N . VAL C 1 199 ? -33.022 29.249 -91.796 1.00 12.13 248 VAL C N 1
ATOM 5974 C CA . VAL C 1 199 ? -33.576 30.536 -91.397 1.00 12.08 248 VAL C CA 1
ATOM 5975 C C . VAL C 1 199 ? -32.482 31.394 -90.780 1.00 12.27 248 VAL C C 1
ATOM 5976 O O . VAL C 1 199 ? -31.626 30.900 -90.038 1.00 11.90 248 VAL C O 1
ATOM 5980 N N . ASN C 1 200 ? -32.515 32.682 -91.093 1.00 13.07 249 ASN C N 1
ATOM 5981 C CA . ASN C 1 200 ? -31.567 33.633 -90.542 1.00 13.51 249 ASN C CA 1
ATOM 5982 C C . ASN C 1 200 ? -31.741 33.711 -89.017 1.00 13.23 249 ASN C C 1
ATOM 5983 O O . ASN C 1 200 ? -32.862 33.745 -88.506 1.00 12.66 249 ASN C O 1
ATOM 5988 N N . ALA C 1 201 ? -30.622 33.697 -88.298 1.00 13.25 250 ALA C N 1
ATOM 5989 C CA . ALA C 1 201 ? -30.640 33.668 -86.834 1.00 13.24 250 ALA C CA 1
ATOM 5990 C C . ALA C 1 201 ? -31.364 34.869 -86.220 1.00 13.96 250 ALA C C 1
ATOM 5991 O O . ALA C 1 201 ? -32.123 34.718 -85.256 1.00 13.75 250 ALA C O 1
ATOM 5993 N N . ASP C 1 202 ? -31.141 36.060 -86.770 1.00 14.98 251 ASP C N 1
ATOM 5994 C CA . ASP C 1 202 ? -31.851 37.250 -86.300 1.00 16.14 251 ASP C CA 1
ATOM 5995 C C . ASP C 1 202 ? -33.368 37.040 -86.387 1.00 16.04 251 ASP C C 1
ATOM 5996 O O . ASP C 1 202 ? -34.102 37.371 -85.449 1.00 16.31 251 ASP C O 1
ATOM 6001 N N . VAL C 1 203 ? -33.825 36.461 -87.496 1.00 15.61 252 VAL C N 1
ATOM 6002 C CA . VAL C 1 203 ? -35.254 36.236 -87.719 1.00 15.63 252 VAL C CA 1
ATOM 6003 C C . VAL C 1 203 ? -35.809 35.175 -86.757 1.00 14.68 252 VAL C C 1
ATOM 6004 O O . VAL C 1 203 ? -36.852 35.385 -86.140 1.00 15.09 252 VAL C O 1
ATOM 6008 N N . ALA C 1 204 ? -35.105 34.058 -86.609 1.00 13.43 253 ALA C N 1
ATOM 6009 C CA . ALA C 1 204 ? -35.539 33.008 -85.678 1.00 12.91 253 ALA C CA 1
ATOM 6010 C C . ALA C 1 204 ? -35.620 33.516 -84.233 1.00 12.88 253 ALA C C 1
ATOM 6011 O O . ALA C 1 204 ? -36.566 33.192 -83.520 1.00 12.99 253 ALA C O 1
ATOM 6013 N N . ALA C 1 205 ? -34.645 34.324 -83.817 1.00 12.78 254 ALA C N 1
ATOM 6014 C CA . ALA C 1 205 ? -34.656 34.924 -82.481 1.00 13.38 254 ALA C CA 1
ATOM 6015 C C . ALA C 1 205 ? -35.920 35.762 -82.239 1.00 14.44 254 ALA C C 1
ATOM 6016 O O . ALA C 1 205 ? -36.552 35.658 -81.184 1.00 14.47 254 ALA C O 1
ATOM 6018 N N . GLY C 1 206 ? -36.287 36.579 -83.222 1.00 15.35 255 GLY C N 1
ATOM 6019 C CA . GLY C 1 206 ? -37.511 37.372 -83.150 1.00 16.63 255 GLY C CA 1
ATOM 6020 C C . GLY C 1 206 ? -38.757 36.531 -82.930 1.00 16.98 255 GLY C C 1
ATOM 6021 O O . GLY C 1 206 ? -39.630 36.892 -82.137 1.00 17.53 255 GLY C O 1
ATOM 6022 N N . GLU C 1 207 ? -38.829 35.396 -83.621 1.00 16.84 256 GLU C N 1
ATOM 6023 C CA . GLU C 1 207 ? -39.974 34.491 -83.506 1.00 17.30 256 GLU C CA 1
ATOM 6024 C C . GLU C 1 207 ? -40.082 33.897 -82.106 1.00 17.33 256 GLU C C 1
ATOM 6025 O O . GLU C 1 207 ? -41.188 33.791 -81.558 1.00 17.65 256 GLU C O 1
ATOM 6031 N N . LEU C 1 208 ? -38.939 33.510 -81.533 1.00 16.75 257 LEU C N 1
ATOM 6032 C CA . LEU C 1 208 ? -38.900 33.056 -80.141 1.00 16.90 257 LEU C CA 1
ATOM 6033 C C . LEU C 1 208 ? -39.416 34.166 -79.231 1.00 18.09 257 LEU C C 1
ATOM 6034 O O . LEU C 1 208 ? -40.224 33.919 -78.341 1.00 18.52 257 LEU C O 1
ATOM 6039 N N . ALA C 1 209 ? -38.939 35.384 -79.472 1.00 19.13 258 ALA C N 1
ATOM 6040 C CA . ALA C 1 209 ? -39.316 36.546 -78.666 1.00 20.53 258 ALA C CA 1
ATOM 6041 C C . ALA C 1 209 ? -40.823 36.813 -78.705 1.00 21.94 258 ALA C C 1
ATOM 6042 O O . ALA C 1 209 ? -41.429 37.113 -77.673 1.00 22.70 258 ALA C O 1
ATOM 6044 N N . ARG C 1 210 ? -41.420 36.707 -79.891 1.00 22.74 259 ARG C N 1
ATOM 6045 C CA . ARG C 1 210 ? -42.868 36.887 -80.051 1.00 24.39 259 ARG C CA 1
ATOM 6046 C C . ARG C 1 210 ? -43.671 35.906 -79.209 1.00 24.34 259 ARG C C 1
ATOM 6047 O O . ARG C 1 210 ? -44.724 36.251 -78.682 1.00 25.55 259 ARG C O 1
ATOM 6055 N N . VAL C 1 211 ? -43.175 34.678 -79.094 1.00 23.23 260 VAL C N 1
ATOM 6056 C CA . VAL C 1 211 ? -43.900 33.620 -78.400 1.00 23.29 260 VAL C CA 1
ATOM 6057 C C . VAL C 1 211 ? -43.624 33.621 -76.888 1.00 23.07 260 VAL C C 1
ATOM 6058 O O . VAL C 1 211 ? -44.527 33.378 -76.095 1.00 23.54 260 VAL C O 1
ATOM 6062 N N . PHE C 1 212 ? -42.385 33.898 -76.494 1.00 22.33 261 PHE C N 1
ATOM 6063 C CA . PHE C 1 212 ? -42.013 33.874 -75.074 1.00 22.36 261 PHE C CA 1
ATOM 6064 C C . PHE C 1 212 ? -42.203 35.220 -74.390 1.00 23.52 261 PHE C C 1
ATOM 6065 O O . PHE C 1 212 ? -42.332 35.275 -73.172 1.00 24.00 261 PHE C O 1
ATOM 6073 N N . GLU C 1 213 ? -42.222 36.295 -75.176 1.00 24.10 262 GLU C N 1
ATOM 6074 C CA . GLU C 1 213 ? -42.375 37.648 -74.655 1.00 25.33 262 GLU C CA 1
ATOM 6075 C C . GLU C 1 213 ? -41.404 37.943 -73.506 1.00 24.99 262 GLU C C 1
ATOM 6076 O O . GLU C 1 213 ? -41.822 38.292 -72.401 1.00 25.43 262 GLU C O 1
ATOM 6082 N N . PRO C 1 214 ? -40.093 37.805 -73.768 1.00 23.73 263 PRO C N 1
ATOM 6083 C CA . PRO C 1 214 ? -39.120 38.064 -72.713 1.00 23.57 263 PRO C CA 1
ATOM 6084 C C . PRO C 1 214 ? -38.996 39.555 -72.438 1.00 24.58 263 PRO C C 1
ATOM 6085 O O . PRO C 1 214 ? -39.381 40.367 -73.282 1.00 25.54 263 PRO C O 1
ATOM 6089 N N . LEU C 1 215 ? -38.455 39.909 -71.277 1.00 24.66 264 LEU C N 1
ATOM 6090 C CA . LEU C 1 215 ? -38.145 41.306 -70.972 1.00 25.79 264 LEU C CA 1
ATOM 6091 C C . LEU C 1 215 ? -37.088 41.850 -71.924 1.00 25.36 264 LEU C C 1
ATOM 6092 O O . LEU C 1 215 ? -37.096 43.035 -72.253 1.00 26.26 264 LEU C O 1
ATOM 6097 N N . LYS C 1 216 ? -36.180 40.976 -72.357 1.00 23.69 265 LYS C N 1
ATOM 6098 C CA . LYS C 1 216 ? -35.032 41.385 -73.148 1.00 23.35 265 LYS C CA 1
ATOM 6099 C C . LYS C 1 216 ? -34.805 40.493 -74.363 1.00 22.08 265 LYS C C 1
ATOM 6100 O O . LYS C 1 216 ? -34.921 39.265 -74.286 1.00 20.56 265 LYS C O 1
ATOM 6106 N N . ILE C 1 217 ? -34.506 41.131 -75.490 1.00 22.31 266 ILE C N 1
ATOM 6107 C CA . ILE C 1 217 ? -33.953 40.445 -76.645 1.00 21.51 266 ILE C CA 1
ATOM 6108 C C . ILE C 1 217 ? -32.590 41.076 -76.890 1.00 21.97 266 ILE C C 1
ATOM 6109 O O . ILE C 1 217 ? -32.499 42.276 -77.170 1.00 23.36 266 ILE C O 1
ATOM 6114 N N . VAL C 1 218 ? -31.534 40.278 -76.750 1.00 21.12 267 VAL C N 1
ATOM 6115 C CA . VAL C 1 218 ? -30.168 40.763 -76.896 1.00 21.67 267 VAL C CA 1
ATOM 6116 C C . VAL C 1 218 ? -29.519 40.152 -78.139 1.00 21.09 267 VAL C C 1
ATOM 6117 O O . VAL C 1 218 ? -29.525 38.932 -78.304 1.00 19.88 267 VAL C O 1
ATOM 6121 N N . TYR C 1 219 ? -28.974 41.005 -79.009 1.00 22.16 268 TYR C N 1
ATOM 6122 C CA . TYR C 1 219 ? -28.236 40.562 -80.197 1.00 22.33 268 TYR C CA 1
ATOM 6123 C C . TYR C 1 219 ? -26.739 40.780 -79.968 1.00 23.18 268 TYR C C 1
ATOM 6124 O O . TYR C 1 219 ? -26.272 41.925 -79.901 1.00 24.14 268 TYR C O 1
ATOM 6133 N N . LEU C 1 220 ? -25.995 39.683 -79.836 1.00 22.95 269 LEU C N 1
ATOM 6134 C CA . LEU C 1 220 ? -24.552 39.751 -79.590 1.00 24.18 269 LEU C CA 1
ATOM 6135 C C . LEU C 1 220 ? -23.778 39.771 -80.893 1.00 25.42 269 LEU C C 1
ATOM 6136 O O . LEU C 1 220 ? -24.102 39.032 -81.821 1.00 25.14 269 LEU C O 1
ATOM 6141 N N . ASN C 1 221 ? -22.748 40.611 -80.946 1.00 27.60 270 ASN C N 1
ATOM 6142 C CA . ASN C 1 221 ? -21.857 40.685 -82.095 1.00 28.82 270 ASN C CA 1
ATOM 6143 C C . ASN C 1 221 ? -20.408 40.918 -81.649 1.00 30.50 270 ASN C C 1
ATOM 6144 O O . ASN C 1 221 ? -20.088 40.791 -80.456 1.00 30.64 270 ASN C O 1
ATOM 6149 N N . GLU C 1 222 ? -19.539 41.236 -82.608 1.00 31.91 271 GLU C N 1
ATOM 6150 C CA . GLU C 1 222 ? -18.151 41.604 -82.326 1.00 33.76 271 GLU C CA 1
ATOM 6151 C C . GLU C 1 222 ? -17.850 43.069 -82.667 1.00 35.44 271 GLU C C 1
ATOM 6152 O O . GLU C 1 222 ? -16.714 43.514 -82.504 1.00 37.08 271 GLU C O 1
ATOM 6158 N N . LYS C 1 223 ? -18.860 43.817 -83.119 1.00 51.34 272 LYS C N 1
ATOM 6159 C CA . LYS C 1 223 ? -18.672 45.203 -83.567 1.00 53.53 272 LYS C CA 1
ATOM 6160 C C . LYS C 1 223 ? -19.148 46.264 -82.561 1.00 51.31 272 LYS C C 1
ATOM 6161 O O . LYS C 1 223 ? -18.715 47.415 -82.633 1.00 53.79 272 LYS C O 1
ATOM 6167 N N . GLY C 1 224 ? -20.036 45.887 -81.644 1.00 47.35 273 GLY C N 1
ATOM 6168 C CA . GLY C 1 224 ? -20.641 46.832 -80.697 1.00 45.65 273 GLY C CA 1
ATOM 6169 C C . GLY C 1 224 ? -22.029 47.279 -81.131 1.00 44.60 273 GLY C C 1
ATOM 6170 O O . GLY C 1 224 ? -22.642 46.666 -82.009 1.00 44.17 273 GLY C O 1
ATOM 6171 N N . GLY C 1 225 ? -22.528 48.348 -80.515 1.00 44.42 274 GLY C N 1
ATOM 6172 C CA . GLY C 1 225 ? -23.840 48.905 -80.857 1.00 44.27 274 GLY C CA 1
ATOM 6173 C C . GLY C 1 225 ? -23.841 49.694 -82.160 1.00 47.56 274 GLY C C 1
ATOM 6174 O O . GLY C 1 225 ? -22.802 49.844 -82.809 1.00 49.96 274 GLY C O 1
ATOM 6175 N N . ILE C 1 226 ? -25.012 50.209 -82.536 1.00 48.03 275 ILE C N 1
ATOM 6176 C CA . ILE C 1 226 ? -25.172 50.963 -83.782 1.00 51.59 275 ILE C CA 1
ATOM 6177 C C . ILE C 1 226 ? -24.530 52.349 -83.677 1.00 55.04 275 ILE C C 1
ATOM 6178 O O . ILE C 1 226 ? -24.877 53.140 -82.796 1.00 55.16 275 ILE C O 1
ATOM 6183 N N . ILE C 1 227 ? -23.596 52.627 -84.583 1.00 58.38 276 ILE C N 1
ATOM 6184 C CA . ILE C 1 227 ? -22.834 53.874 -84.571 1.00 62.28 276 ILE C CA 1
ATOM 6185 C C . ILE C 1 227 ? -23.382 54.845 -85.617 1.00 66.35 276 ILE C C 1
ATOM 6186 O O . ILE C 1 227 ? -23.690 54.447 -86.742 1.00 67.45 276 ILE C O 1
ATOM 6191 N N . ASN C 1 228 ? -23.507 56.115 -85.235 1.00 69.00 277 ASN C N 1
ATOM 6192 C CA . ASN C 1 228 ? -23.958 57.161 -86.150 1.00 73.69 277 ASN C CA 1
ATOM 6193 C C . ASN C 1 228 ? -22.817 57.536 -87.092 1.00 78.19 277 ASN C C 1
ATOM 6194 O O . ASN C 1 228 ? -21.781 58.032 -86.655 1.00 79.93 277 ASN C O 1
ATOM 6199 N N . GLY C 1 229 ? -23.015 57.285 -88.383 1.00 80.49 278 GLY C N 1
ATOM 6200 C CA . GLY C 1 229 ? -21.986 57.513 -89.391 1.00 85.31 278 GLY C CA 1
ATOM 6201 C C . GLY C 1 229 ? -21.559 58.960 -89.535 1.00 90.92 278 GLY C C 1
ATOM 6202 O O . GLY C 1 229 ? -20.365 59.247 -89.620 1.00 94.02 278 GLY C O 1
ATOM 6203 N N . SER C 1 230 ? -22.530 59.872 -89.557 1.00 92.91 279 SER C N 1
ATOM 6204 C CA . SER C 1 230 ? -22.257 61.296 -89.792 1.00 99.08 279 SER C CA 1
ATOM 6205 C C . SER C 1 230 ? -21.537 61.978 -88.622 1.00 99.40 279 SER C C 1
ATOM 6206 O O . SER C 1 230 ? -20.678 62.836 -88.840 1.00 104.52 279 SER C O 1
ATOM 6209 N N . THR C 1 231 ? -21.891 61.602 -87.392 1.00 94.41 280 THR C N 1
ATOM 6210 C CA . THR C 1 231 ? -21.287 62.188 -86.190 1.00 94.62 280 THR C CA 1
ATOM 6211 C C . THR C 1 231 ? -20.232 61.286 -85.541 1.00 91.14 280 THR C C 1
ATOM 6212 O O . THR C 1 231 ? -19.445 61.747 -84.714 1.00 92.22 280 THR C O 1
ATOM 6216 N N . GLY C 1 232 ? -20.229 60.004 -85.899 1.00 87.38 281 GLY C N 1
ATOM 6217 C CA . GLY C 1 232 ? -19.262 59.047 -85.358 1.00 84.49 281 GLY C CA 1
ATOM 6218 C C . GLY C 1 232 ? -19.604 58.490 -83.984 1.00 79.41 281 GLY C C 1
ATOM 6219 O O . GLY C 1 232 ? -18.949 57.555 -83.518 1.00 76.66 281 GLY C O 1
ATOM 6220 N N . GLU C 1 233 ? -20.631 59.043 -83.338 1.00 78.64 282 GLU C N 1
ATOM 6221 C CA . GLU C 1 233 ? -20.969 58.678 -81.960 1.00 74.78 282 GLU C CA 1
ATOM 6222 C C . GLU C 1 233 ? -21.806 57.403 -81.888 1.00 69.52 282 GLU C C 1
ATOM 6223 O O . GLU C 1 233 ? -22.563 57.092 -82.810 1.00 69.13 282 GLU C O 1
ATOM 6229 N N . LYS C 1 234 ? -21.662 56.679 -80.779 1.00 65.87 283 LYS C N 1
ATOM 6230 C CA . LYS C 1 234 ? -22.458 55.482 -80.507 1.00 61.25 283 LYS C CA 1
ATOM 6231 C C . LYS C 1 234 ? -23.874 55.891 -80.109 1.00 60.62 283 LYS C C 1
ATOM 6232 O O . LYS C 1 234 ? -24.055 56.795 -79.294 1.00 62.53 283 LYS C O 1
ATOM 6238 N N . ILE C 1 235 ? -24.872 55.228 -80.688 1.00 58.59 284 ILE C N 1
ATOM 6239 C CA . ILE C 1 235 ? -26.267 55.486 -80.345 1.00 58.20 284 ILE C CA 1
ATOM 6240 C C . ILE C 1 235 ? -26.650 54.653 -79.120 1.00 54.68 284 ILE C C 1
ATOM 6241 O O . ILE C 1 235 ? -26.742 53.424 -79.196 1.00 51.25 284 ILE C O 1
ATOM 6246 N N . SER C 1 236 ? -26.866 55.330 -77.996 1.00 55.86 285 SER C N 1
ATOM 6247 C CA . SER C 1 236 ? -27.183 54.667 -76.732 1.00 53.49 285 SER C CA 1
ATOM 6248 C C . SER C 1 236 ? -28.620 54.144 -76.684 1.00 52.12 285 SER C C 1
ATOM 6249 O O . SER C 1 236 ? -28.864 53.033 -76.204 1.00 48.87 285 SER C O 1
ATOM 6252 N N . MET C 1 237 ? -29.560 54.952 -77.173 1.00 55.03 286 MET C N 1
ATOM 6253 C CA . MET C 1 237 ? -30.991 54.650 -77.074 1.00 54.89 286 MET C CA 1
ATOM 6254 C C . MET C 1 237 ? -31.780 55.074 -78.314 1.00 57.22 286 MET C C 1
ATOM 6255 O O . MET C 1 237 ? -31.421 56.043 -78.991 1.00 60.18 286 MET C O 1
ATOM 6260 N N . ILE C 1 238 ? -32.853 54.332 -78.595 1.00 56.03 287 ILE C N 1
ATOM 6261 C CA . ILE C 1 238 ? -33.791 54.658 -79.671 1.00 58.62 287 ILE C CA 1
ATOM 6262 C C . ILE C 1 238 ? -35.235 54.433 -79.207 1.00 59.54 287 ILE C C 1
ATOM 6263 O O . ILE C 1 238 ? -35.677 53.290 -79.065 1.00 56.67 287 ILE C O 1
ATOM 6268 N N . ASN C 1 239 ? -35.950 55.527 -78.948 1.00 64.25 288 ASN C N 1
ATOM 6269 C CA . ASN C 1 239 ? -37.398 55.483 -78.725 1.00 66.57 288 ASN C CA 1
ATOM 6270 C C . ASN C 1 239 ? -38.088 55.447 -80.083 1.00 68.59 288 ASN C C 1
ATOM 6271 O O . ASN C 1 239 ? -38.175 56.466 -80.772 1.00 72.58 288 ASN C O 1
ATOM 6276 N N . LEU C 1 240 ? -38.585 54.270 -80.451 1.00 66.33 289 LEU C N 1
ATOM 6277 C CA . LEU C 1 240 ? -38.953 53.979 -81.838 1.00 67.53 289 LEU C CA 1
ATOM 6278 C C . LEU C 1 240 ? -40.247 54.673 -82.278 1.00 72.78 289 LEU C C 1
ATOM 6279 O O . LEU C 1 240 ? -40.460 54.893 -83.473 1.00 75.09 289 LEU C O 1
ATOM 6284 N N . ASP C 1 241 ? -41.100 55.019 -81.315 1.00 75.30 290 ASP C N 1
ATOM 6285 C CA . ASP C 1 241 ? -42.303 55.803 -81.597 1.00 81.12 290 ASP C CA 1
ATOM 6286 C C . ASP C 1 241 ? -41.935 57.165 -82.178 1.00 85.86 290 ASP C C 1
ATOM 6287 O O . ASP C 1 241 ? -42.559 57.630 -83.130 1.00 89.83 290 ASP C O 1
ATOM 6292 N N . GLU C 1 242 ? -40.906 57.785 -81.605 1.00 85.82 291 GLU C N 1
ATOM 6293 C CA . GLU C 1 242 ? -40.506 59.143 -81.965 1.00 90.80 291 GLU C CA 1
ATOM 6294 C C . GLU C 1 242 ? -39.512 59.185 -83.131 1.00 90.10 291 GLU C C 1
ATOM 6295 O O . GLU C 1 242 ? -39.640 60.018 -84.032 1.00 94.63 291 GLU C O 1
ATOM 6301 N N . GLU C 1 243 ? -38.538 58.275 -83.113 1.00 84.90 292 GLU C N 1
ATOM 6302 C CA . GLU C 1 243 ? -37.336 58.397 -83.948 1.00 84.53 292 GLU C CA 1
ATOM 6303 C C . GLU C 1 243 ? -37.325 57.576 -85.240 1.00 83.37 292 GLU C C 1
ATOM 6304 O O . GLU C 1 243 ? -36.582 57.908 -86.166 1.00 85.03 292 GLU C O 1
ATOM 6310 N N . TYR C 1 244 ? -38.126 56.513 -85.307 1.00 81.05 293 TYR C N 1
ATOM 6311 C CA . TYR C 1 244 ? -38.050 55.573 -86.432 1.00 79.78 293 TYR C CA 1
ATOM 6312 C C . TYR C 1 244 ? -38.163 56.270 -87.784 1.00 84.87 293 TYR C C 1
ATOM 6313 O O . TYR C 1 244 ? -37.329 56.056 -88.667 1.00 84.86 293 TYR C O 1
ATOM 6322 N N . ASP C 1 245 ? -39.192 57.100 -87.936 1.00 89.73 294 ASP C N 1
ATOM 6323 C CA . ASP C 1 245 ? -39.415 57.836 -89.182 1.00 95.45 294 ASP C CA 1
ATOM 6324 C C . ASP C 1 245 ? -38.175 58.629 -89.584 1.00 97.57 294 ASP C C 1
ATOM 6325 O O . ASP C 1 245 ? -37.769 58.593 -90.743 1.00 99.61 294 ASP C O 1
ATOM 6330 N N . ASP C 1 246 ? -37.571 59.321 -88.619 1.00 97.48 295 ASP C N 1
ATOM 6331 C CA . ASP C 1 246 ? -36.379 60.139 -88.867 1.00 99.89 295 ASP C CA 1
ATOM 6332 C C . ASP C 1 246 ? -35.142 59.305 -89.207 1.00 96.23 295 ASP C C 1
ATOM 6333 O O . ASP C 1 246 ? -34.413 59.633 -90.144 1.00 99.04 295 ASP C O 1
ATOM 6338 N N . LEU C 1 247 ? -34.914 58.237 -88.444 1.00 90.51 296 LEU C N 1
ATOM 6339 C CA . LEU C 1 247 ? -33.685 57.442 -88.559 1.00 87.19 296 LEU C CA 1
ATOM 6340 C C . LEU C 1 247 ? -33.554 56.710 -89.900 1.00 88.03 296 LEU C C 1
ATOM 6341 O O . LEU C 1 247 ? -32.452 56.601 -90.443 1.00 88.61 296 LEU C O 1
ATOM 6346 N N . MET C 1 248 ? -34.672 56.208 -90.421 1.00 88.60 297 MET C N 1
ATOM 6347 C CA . MET C 1 248 ? -34.681 55.504 -91.707 1.00 90.03 297 MET C CA 1
ATOM 6348 C C . MET C 1 248 ? -34.439 56.446 -92.890 1.00 96.34 297 MET C C 1
ATOM 6349 O O . MET C 1 248 ? -33.923 56.019 -93.924 1.00 97.94 297 MET C O 1
ATOM 6354 N N . LYS C 1 249 ? -34.818 57.715 -92.741 1.00 100.43 298 LYS C N 1
ATOM 6355 C CA . LYS C 1 249 ? -34.535 58.733 -93.758 1.00 107.02 298 LYS C CA 1
ATOM 6356 C C . LYS C 1 249 ? -33.038 59.004 -93.876 1.00 107.71 298 LYS C C 1
ATOM 6357 O O . LYS C 1 249 ? -32.529 59.226 -94.975 1.00 112.01 298 LYS C O 1
ATOM 6363 N N . GLN C 1 250 ? -32.347 58.986 -92.735 1.00 103.95 299 GLN C N 1
ATOM 6364 C CA . GLN C 1 250 ? -30.917 59.312 -92.671 1.00 104.73 299 GLN C CA 1
ATOM 6365 C C . GLN C 1 250 ? -30.126 58.486 -93.683 1.00 105.17 299 GLN C C 1
ATOM 6366 O O . GLN C 1 250 ? -30.231 57.259 -93.706 1.00 101.19 299 GLN C O 1
ATOM 6372 N N . SER C 1 251 ? -29.329 59.161 -94.509 1.00 110.59 300 SER C N 1
ATOM 6373 C CA . SER C 1 251 ? -28.621 58.507 -95.611 1.00 112.63 300 SER C CA 1
ATOM 6374 C C . SER C 1 251 ? -27.301 57.834 -95.204 1.00 109.67 300 SER C C 1
ATOM 6375 O O . SER C 1 251 ? -26.652 57.205 -96.041 1.00 111.49 300 SER C O 1
ATOM 6378 N N . TRP C 1 252 ? -26.901 57.963 -93.939 1.00 105.78 301 TRP C N 1
ATOM 6379 C CA . TRP C 1 252 ? -25.685 57.297 -93.452 1.00 102.92 301 TRP C CA 1
ATOM 6380 C C . TRP C 1 252 ? -25.896 55.802 -93.176 1.00 97.30 301 TRP C C 1
ATOM 6381 O O . TRP C 1 252 ? -24.968 55.006 -93.335 1.00 96.55 301 TRP C O 1
ATOM 6392 N N . VAL C 1 253 ? -27.106 55.425 -92.765 1.00 93.84 302 VAL C N 1
ATOM 6393 C CA . VAL C 1 253 ? -27.408 54.028 -92.429 1.00 88.78 302 VAL C CA 1
ATOM 6394 C C . VAL C 1 253 ? -27.387 53.126 -93.671 1.00 90.69 302 VAL C C 1
ATOM 6395 O O . VAL C 1 253 ? -27.989 53.451 -94.696 1.00 94.68 302 VAL C O 1
ATOM 6399 N N . LYS C 1 254 ? -26.689 51.995 -93.564 1.00 88.23 303 LYS C N 1
ATOM 6400 C CA . LYS C 1 254 ? -26.528 51.062 -94.682 1.00 90.41 303 LYS C CA 1
ATOM 6401 C C . LYS C 1 254 ? -27.744 50.147 -94.841 1.00 88.10 303 LYS C C 1
ATOM 6402 O O . LYS C 1 254 ? -28.683 50.197 -94.041 1.00 84.58 303 LYS C O 1
ATOM 6404 N N . TYR C 1 255 ? -27.715 49.313 -95.880 1.00 90.50 304 TYR C N 1
ATOM 6405 C CA . TYR C 1 255 ? -28.809 48.384 -96.169 1.00 89.17 304 TYR C CA 1
ATOM 6406 C C . TYR C 1 255 ? -28.859 47.244 -95.152 1.00 83.45 304 TYR C C 1
ATOM 6407 O O . TYR C 1 255 ? -29.939 46.851 -94.709 1.00 80.59 304 TYR C O 1
ATOM 6416 N N . GLY C 1 256 ? -27.689 46.718 -94.794 1.00 82.21 305 GLY C N 1
ATOM 6417 C CA . GLY C 1 256 ? -27.579 45.664 -93.787 1.00 77.29 305 GLY C CA 1
ATOM 6418 C C . GLY C 1 256 ? -28.065 46.098 -92.414 1.00 72.45 305 GLY C C 1
ATOM 6419 O O . GLY C 1 256 ? -28.630 45.294 -91.672 1.00 68.67 305 GLY C O 1
ATOM 6420 N N . THR C 1 257 ? -27.841 47.369 -92.077 1.00 72.89 306 THR C N 1
ATOM 6421 C CA . THR C 1 257 ? -28.339 47.947 -90.825 1.00 69.21 306 THR C CA 1
ATOM 6422 C C . THR C 1 257 ? -29.828 48.304 -90.924 1.00 69.04 306 THR C C 1
ATOM 6423 O O . THR C 1 257 ? -30.561 48.188 -89.937 1.00 65.86 306 THR C O 1
ATOM 6427 N N . LYS C 1 258 ? -30.264 48.738 -92.108 1.00 72.72 307 LYS C N 1
ATOM 6428 C CA . LYS C 1 258 ? -31.669 49.087 -92.348 1.00 73.48 307 LYS C CA 1
ATOM 6429 C C . LYS C 1 258 ? -32.596 47.865 -92.313 1.00 71.03 307 LYS C C 1
ATOM 6430 O O . LYS C 1 258 ? -33.774 47.987 -91.969 1.00 70.41 307 LYS C O 1
ATOM 6432 N N . LEU C 1 259 ? -32.061 46.698 -92.674 1.00 70.00 308 LEU C N 1
ATOM 6433 C CA . LEU C 1 259 ? -32.823 45.449 -92.655 1.00 67.87 308 LEU C CA 1
ATOM 6434 C C . LEU C 1 259 ? -33.069 44.995 -91.213 1.00 62.57 308 LEU C C 1
ATOM 6435 O O . LEU C 1 259 ? -34.197 44.667 -90.841 1.00 61.29 308 LEU C O 1
ATOM 6440 N N . LYS C 1 260 ? -31.997 44.977 -90.418 1.00 59.66 309 LYS C N 1
ATOM 6441 C CA . LYS C 1 260 ? -32.056 44.607 -89.000 1.00 55.03 309 LYS C CA 1
ATOM 6442 C C . LYS C 1 260 ? -33.025 45.507 -88.223 1.00 53.60 309 LYS C C 1
ATOM 6443 O O . LYS C 1 260 ? -33.810 45.022 -87.409 1.00 51.42 309 LYS C O 1
ATOM 6449 N N . ILE C 1 261 ? -32.970 46.812 -88.479 1.00 55.12 310 ILE C N 1
ATOM 6450 C CA . ILE C 1 261 ? -33.778 47.780 -87.730 1.00 54.53 310 ILE C CA 1
ATOM 6451 C C . ILE C 1 261 ? -35.279 47.693 -88.057 1.00 55.08 310 ILE C C 1
ATOM 6452 O O . ILE C 1 261 ? -36.121 47.946 -87.190 1.00 54.23 310 ILE C O 1
ATOM 6457 N N . ARG C 1 262 ? -35.610 47.339 -89.298 1.00 56.58 311 ARG C N 1
ATOM 6458 C CA . ARG C 1 262 ? -37.011 47.177 -89.698 1.00 57.50 311 ARG C CA 1
ATOM 6459 C C . ARG C 1 262 ? -37.650 45.952 -89.023 1.00 53.77 311 ARG C C 1
ATOM 6460 O O . ARG C 1 262 ? -38.803 46.016 -88.588 1.00 54.02 311 ARG C O 1
ATOM 6468 N N A GLU C 1 263 ? -36.917 44.846 -88.929 0.50 50.90 312 GLU C N 1
ATOM 6469 N N B GLU C 1 263 ? -36.892 44.855 -88.964 0.50 50.96 312 GLU C N 1
ATOM 6470 C CA A GLU C 1 263 ? -37.450 43.660 -88.258 0.50 48.03 312 GLU C CA 1
ATOM 6471 C CA B GLU C 1 263 ? -37.287 43.627 -88.264 0.50 47.85 312 GLU C CA 1
ATOM 6472 C C A GLU C 1 263 ? -37.462 43.802 -86.729 0.50 44.49 312 GLU C C 1
ATOM 6473 C C B GLU C 1 263 ? -37.488 43.861 -86.767 0.50 44.64 312 GLU C C 1
ATOM 6474 O O A GLU C 1 263 ? -38.232 43.115 -86.056 0.50 43.29 312 GLU C O 1
ATOM 6475 O O B GLU C 1 263 ? -38.410 43.310 -86.164 0.50 43.84 312 GLU C O 1
ATOM 6486 N N . ILE C 1 264 ? -36.627 44.691 -86.184 1.00 43.21 313 ILE C N 1
ATOM 6487 C CA . ILE C 1 264 ? -36.699 45.035 -84.757 1.00 40.40 313 ILE C CA 1
ATOM 6488 C C . ILE C 1 264 ? -37.920 45.917 -84.477 1.00 41.76 313 ILE C C 1
ATOM 6489 O O . ILE C 1 264 ? -38.583 45.756 -83.456 1.00 40.64 313 ILE C O 1
ATOM 6494 N N . LYS C 1 265 ? -38.219 46.838 -85.393 1.00 44.42 314 LYS C N 1
ATOM 6495 C CA . LYS C 1 265 ? -39.391 47.711 -85.259 1.00 46.77 314 LYS C CA 1
ATOM 6496 C C . LYS C 1 265 ? -40.678 46.891 -85.221 1.00 46.65 314 LYS C C 1
ATOM 6497 O O . LYS C 1 265 ? -41.546 47.120 -84.377 1.00 47.27 314 LYS C O 1
ATOM 6503 N N . GLU C 1 266 ? -40.787 45.938 -86.141 1.00 46.14 315 GLU C N 1
ATOM 6504 C CA . GLU C 1 266 ? -41.972 45.088 -86.249 1.00 46.63 315 GLU C CA 1
ATOM 6505 C C . GLU C 1 266 ? -42.142 44.179 -85.024 1.00 43.10 315 GLU C C 1
ATOM 6506 O O . GLU C 1 266 ? -43.263 43.899 -84.601 1.00 44.23 315 GLU C O 1
ATOM 6512 N N . LEU C 1 267 ? -41.026 43.735 -84.454 1.00 39.20 316 LEU C N 1
ATOM 6513 C CA . LEU C 1 267 ? -41.042 42.928 -83.231 1.00 36.21 316 LEU C CA 1
ATOM 6514 C C . LEU C 1 267 ? -41.575 43.724 -82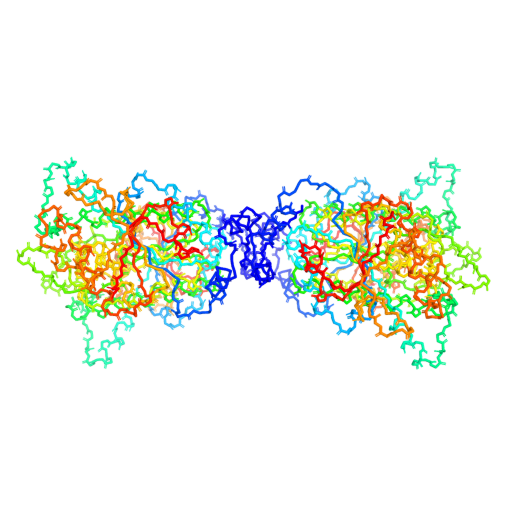.036 1.00 36.62 316 LEU C C 1
ATOM 6515 O O . LEU C 1 267 ? -42.469 43.265 -81.320 1.00 36.79 316 LEU C O 1
ATOM 6520 N N . LEU C 1 268 ? -41.017 44.916 -81.831 1.00 36.78 317 LEU C N 1
ATOM 6521 C CA . LEU C 1 268 ? -41.370 45.745 -80.678 1.00 37.77 317 LEU C CA 1
ATOM 6522 C C . LEU C 1 268 ? -42.770 46.354 -80.790 1.00 41.47 317 LEU C C 1
ATOM 6523 O O . LEU C 1 268 ? -43.369 46.707 -79.775 1.00 42.99 317 LEU C O 1
ATOM 6528 N N . ASP C 1 269 ? -43.287 46.476 -82.014 1.00 43.48 318 ASP C N 1
ATOM 6529 C CA . ASP C 1 269 ? -44.686 46.862 -82.216 1.00 47.32 318 ASP C CA 1
ATOM 6530 C C . ASP C 1 269 ? -45.620 45.766 -81.704 1.00 47.07 318 ASP C C 1
ATOM 6531 O O . ASP C 1 269 ? -46.664 46.057 -81.118 1.00 50.04 318 ASP C O 1
ATOM 6536 N N . TYR C 1 270 ? -45.238 44.511 -81.928 1.00 43.95 319 TYR C N 1
ATOM 6537 C CA . TYR C 1 270 ? -46.027 43.370 -81.464 1.00 43.86 319 TYR C CA 1
ATOM 6538 C C . TYR C 1 270 ? -45.898 43.135 -79.953 1.00 42.14 319 TYR C C 1
ATOM 6539 O O . TYR C 1 270 ? -46.888 42.834 -79.286 1.00 44.39 319 TYR C O 1
ATOM 6548 N N . LEU C 1 271 ? -44.683 43.250 -79.424 1.00 38.58 320 LEU C N 1
ATOM 6549 C CA . LEU C 1 271 ? -44.434 42.997 -78.001 1.00 37.04 320 LEU C CA 1
ATOM 6550 C C . LEU C 1 271 ? -44.905 44.151 -77.121 1.00 39.71 320 LEU C C 1
ATOM 6551 O O . LEU C 1 271 ? -44.985 45.287 -77.584 1.00 41.25 320 LEU C O 1
ATOM 6556 N N . PRO C 1 272 ? -45.199 43.864 -75.836 1.00 40.44 321 PRO C N 1
ATOM 6557 C CA . PRO C 1 272 ? -45.545 44.934 -74.897 1.00 43.55 321 PRO C CA 1
ATOM 6558 C C . PRO C 1 272 ? -44.360 45.859 -74.631 1.00 42.26 321 PRO C C 1
ATOM 6559 O O . PRO C 1 272 ? -43.217 45.491 -74.903 1.00 38.60 321 PRO C O 1
ATOM 6563 N N . ARG C 1 273 ? -44.637 47.043 -74.092 1.00 45.81 322 ARG C N 1
ATOM 6564 C CA . ARG C 1 273 ? -43.608 48.071 -73.903 1.00 45.54 322 ARG C CA 1
ATOM 6565 C C . ARG C 1 273 ? -42.572 47.733 -72.827 1.00 43.12 322 ARG C C 1
ATOM 6566 O O . ARG C 1 273 ? -41.543 48.401 -72.737 1.00 42.40 322 ARG C O 1
ATOM 6574 N N . SER C 1 274 ? -42.842 46.716 -72.010 1.00 42.48 323 SER C N 1
ATOM 6575 C CA . SER C 1 274 ? -41.866 46.247 -71.023 1.00 40.36 323 SER C CA 1
ATOM 6576 C C . SER C 1 274 ? -40.737 45.427 -71.665 1.00 35.86 323 SER C C 1
ATOM 6577 O O . SER C 1 274 ? -39.711 45.187 -71.030 1.00 34.23 323 SER C O 1
ATOM 6580 N N . SER C 1 275 ? -40.929 44.994 -72.912 1.00 34.57 324 SER C N 1
ATOM 6581 C CA . SER C 1 275 ? -39.867 44.339 -73.681 1.00 30.95 324 SER C CA 1
ATOM 6582 C C . SER C 1 275 ? -38.971 45.371 -74.371 1.00 30.63 324 SER C C 1
ATOM 6583 O O . SER C 1 275 ? -39.438 46.428 -74.794 1.00 32.53 324 SER C O 1
ATOM 6586 N N . SER C 1 276 ? -37.683 45.053 -74.491 1.00 28.11 325 SER C N 1
ATOM 6587 C CA . SER C 1 276 ? -36.744 45.928 -75.194 1.00 28.01 325 SER C CA 1
ATOM 6588 C C . SER C 1 276 ? -35.631 45.125 -75.855 1.00 25.48 325 SER C C 1
ATOM 6589 O O . SER C 1 276 ? -35.383 43.967 -75.493 1.00 23.52 325 SER C O 1
ATOM 6592 N N . VAL C 1 277 ? -34.975 45.749 -76.830 1.00 25.75 326 VAL C N 1
ATOM 6593 C CA . VAL C 1 277 ? -33.884 45.126 -77.573 1.00 24.15 326 VAL C CA 1
ATOM 6594 C C . VAL C 1 277 ? -32.552 45.784 -77.214 1.00 24.10 326 VAL C C 1
ATOM 6595 O O . VAL C 1 277 ? -32.507 46.983 -76.918 1.00 25.96 326 VAL C O 1
ATOM 6599 N N . ALA C 1 278 ? -31.479 44.992 -77.234 1.00 22.35 327 ALA C N 1
ATOM 6600 C CA . ALA C 1 278 ? -30.119 45.491 -77.025 1.00 22.56 327 ALA C CA 1
ATOM 6601 C C . ALA C 1 278 ? -29.147 44.858 -78.026 1.00 22.26 327 ALA C C 1
ATOM 6602 O O . ALA C 1 278 ? -29.077 43.626 -78.141 1.00 21.37 327 ALA C O 1
ATOM 6604 N N . ILE C 1 279 ? -28.410 45.701 -78.746 1.00 23.52 328 ILE C N 1
ATOM 6605 C CA . ILE C 1 279 ? -27.371 45.251 -79.667 1.00 24.07 328 ILE C CA 1
ATOM 6606 C C . ILE C 1 279 ? -26.011 45.614 -79.084 1.00 24.64 328 ILE C C 1
ATOM 6607 O O . ILE C 1 279 ? -25.695 46.795 -78.927 1.00 26.37 328 ILE C O 1
ATOM 6612 N N . ILE C 1 280 ? -25.204 44.601 -78.776 1.00 23.68 329 ILE C N 1
ATOM 6613 C CA . ILE C 1 280 ? -23.966 44.802 -78.023 1.00 24.31 329 ILE C CA 1
ATOM 6614 C C . ILE C 1 280 ? -22.842 43.848 -78.414 1.00 24.88 329 ILE C C 1
ATOM 6615 O O . ILE C 1 280 ? -23.079 42.764 -78.960 1.00 24.18 329 ILE C O 1
ATOM 6620 N N . ASN C 1 281 ? -21.614 44.270 -78.119 1.00 26.27 330 ASN C N 1
ATOM 6621 C CA . ASN C 1 281 ? -20.467 43.380 -78.130 1.00 27.30 330 ASN C CA 1
ATOM 6622 C C . ASN C 1 281 ? -20.656 42.352 -77.013 1.00 25.48 330 ASN C C 1
ATOM 6623 O O . ASN C 1 281 ? -21.094 42.696 -75.912 1.00 23.81 330 ASN C O 1
ATOM 6628 N N . VAL C 1 282 ? -20.340 41.092 -77.303 1.00 25.90 331 VAL C N 1
ATOM 6629 C CA . VAL C 1 282 ? -20.491 40.005 -76.329 1.00 25.06 331 VAL C CA 1
ATOM 6630 C C . VAL C 1 282 ? -19.846 40.314 -74.967 1.00 25.49 331 VAL C C 1
ATOM 6631 O O . VAL C 1 282 ? -20.386 39.946 -73.925 1.00 24.30 331 VAL C O 1
ATOM 6635 N N . GLN C 1 283 ? -18.707 41.001 -74.980 1.00 27.82 332 GLN C N 1
ATOM 6636 C CA . GLN C 1 283 ? -17.983 41.331 -73.747 1.00 29.17 332 GLN C CA 1
ATOM 6637 C C . GLN C 1 283 ? -18.644 42.407 -72.871 1.00 28.04 332 GLN C C 1
ATOM 6638 O O . GLN C 1 283 ? -18.194 42.650 -71.750 1.00 29.18 332 GLN C O 1
ATOM 6644 N N . ASP C 1 284 ? -19.689 43.051 -73.383 1.00 26.75 333 ASP C N 1
ATOM 6645 C CA . ASP C 1 284 ? -20.400 44.101 -72.653 1.00 26.27 333 ASP C CA 1
ATOM 6646 C C . ASP C 1 284 ? -21.776 43.644 -72.141 1.00 24.29 333 ASP C C 1
ATOM 6647 O O . ASP C 1 284 ? -22.620 44.474 -71.797 1.00 24.03 333 ASP C O 1
ATOM 6652 N N . LEU C 1 285 ? -21.995 42.334 -72.071 1.00 23.53 334 LEU C N 1
ATOM 6653 C CA . LEU C 1 285 ? -23.312 41.792 -71.700 1.00 22.26 334 LEU C CA 1
ATOM 6654 C C . LEU C 1 285 ? -23.750 42.245 -70.301 1.00 22.47 334 LEU C C 1
ATOM 6655 O O . LEU C 1 285 ? -24.867 42.731 -70.124 1.00 21.78 334 LEU C O 1
ATOM 6660 N N . GLN C 1 286 ? -22.872 42.087 -69.316 1.00 24.03 335 GLN C N 1
ATOM 6661 C CA . GLN C 1 286 ? -23.193 42.475 -67.937 1.00 25.58 335 GLN C CA 1
ATOM 6662 C C . GLN C 1 286 ? -23.443 43.980 -67.831 1.00 26.78 335 GLN C C 1
ATOM 6663 O O . GLN C 1 286 ? -24.461 44.404 -67.285 1.00 26.83 335 GLN C O 1
ATOM 6669 N N . LYS C 1 287 ? -22.523 44.778 -68.365 1.00 28.07 336 LYS C N 1
ATOM 6670 C CA . LYS C 1 287 ? -22.670 46.229 -68.332 1.00 30.23 336 LYS C CA 1
ATOM 6671 C C . LYS C 1 287 ? -23.992 46.684 -68.961 1.00 29.30 336 LYS C C 1
ATOM 6672 O O . LYS C 1 287 ? -24.659 47.565 -68.424 1.00 30.82 336 LYS C O 1
ATOM 6678 N N . GLU C 1 288 ? -24.371 46.074 -70.083 1.00 27.22 337 GLU C N 1
ATOM 6679 C CA . GLU C 1 288 ? -25.621 46.421 -70.761 1.00 26.61 337 GLU C CA 1
ATOM 6680 C C . GLU C 1 288 ? -26.839 46.119 -69.892 1.00 26.22 337 GLU C C 1
ATOM 6681 O O . GLU C 1 288 ? -27.729 46.956 -69.755 1.00 27.46 337 GLU C O 1
ATOM 6687 N N . LEU C 1 289 ? -26.856 44.927 -69.295 1.00 24.95 338 LEU C N 1
ATOM 6688 C CA . LEU C 1 289 ? -28.016 44.432 -68.550 1.00 24.85 338 LEU C CA 1
ATOM 6689 C C . LEU C 1 289 ? -28.153 44.924 -67.108 1.00 27.12 338 LEU C C 1
ATOM 6690 O O . LEU C 1 289 ? -29.274 45.026 -66.607 1.00 28.32 338 LEU C O 1
ATOM 6695 N N . PHE C 1 290 ? -27.039 45.217 -66.435 1.00 28.08 339 PHE C N 1
ATOM 6696 C CA . PHE C 1 290 ? -27.080 45.514 -64.996 1.00 30.66 339 PHE C CA 1
ATOM 6697 C C . PHE C 1 290 ? -26.636 46.927 -64.601 1.00 33.43 339 PHE C C 1
ATOM 6698 O O . PHE C 1 290 ? -26.344 47.178 -63.425 1.00 35.94 339 PHE C O 1
ATOM 6706 N N . THR C 1 291 ? -26.603 47.847 -65.567 1.00 33.45 340 THR C N 1
ATOM 6707 C CA . THR C 1 291 ? -26.375 49.272 -65.283 1.00 36.72 340 THR C CA 1
ATOM 6708 C C . THR C 1 291 ? -27.389 50.142 -66.025 1.00 37.76 340 THR C C 1
ATOM 6709 O O . THR C 1 291 ? -27.942 49.733 -67.046 1.00 35.29 340 THR C O 1
ATOM 6713 N N . ASP C 1 292 ? -27.613 51.348 -65.514 1.00 41.83 341 ASP C N 1
ATOM 6714 C CA . ASP C 1 292 ? -28.613 52.261 -66.078 1.00 43.93 341 ASP C CA 1
ATOM 6715 C C . ASP C 1 292 ? -28.246 52.756 -67.477 1.00 43.50 341 ASP C C 1
ATOM 6716 O O . ASP C 1 292 ? -29.102 52.797 -68.358 1.00 42.82 341 ASP C O 1
ATOM 6721 N N . SER C 1 293 ? -26.984 53.121 -67.686 1.00 44.61 342 SER C N 1
ATOM 6722 C CA . SER C 1 293 ? -26.559 53.679 -68.976 1.00 45.18 342 SER C CA 1
ATOM 6723 C C . SER C 1 293 ? -26.206 52.602 -70.011 1.00 41.71 342 SER C C 1
ATOM 6724 O O . SER C 1 293 ? -26.206 52.867 -71.215 1.00 41.68 342 SER C O 1
ATOM 6727 N N . GLY C 1 294 ? -25.911 51.392 -69.547 1.00 39.45 343 GLY C N 1
ATOM 6728 C CA . GLY C 1 294 ? -25.685 50.267 -70.446 1.00 36.52 343 GLY C CA 1
ATOM 6729 C C . GLY C 1 294 ? -24.368 50.345 -71.195 1.00 36.94 343 GLY C C 1
ATOM 6730 O O . GLY C 1 294 ? -23.412 50.953 -70.717 1.00 38.75 343 GLY C O 1
ATOM 6731 N N . ALA C 1 295 ? -24.326 49.730 -72.377 1.00 35.55 344 ALA C N 1
ATOM 6732 C CA . ALA C 1 295 ? -23.076 49.565 -73.130 1.00 36.18 344 ALA C CA 1
ATOM 6733 C C . ALA C 1 295 ? -23.212 49.780 -74.636 1.00 36.60 344 ALA C C 1
ATOM 6734 O O . ALA C 1 295 ? -22.339 50.380 -75.255 1.00 38.73 344 ALA C O 1
ATOM 6736 N N . GLY C 1 296 ? -24.282 49.256 -75.224 1.00 35.26 345 GLY C N 1
ATOM 6737 C CA . GLY C 1 296 ? -24.504 49.361 -76.663 1.00 36.15 345 GLY C CA 1
ATOM 6738 C C . GLY C 1 296 ? -25.748 50.168 -76.964 1.00 37.36 345 GLY C C 1
ATOM 6739 O O . GLY C 1 296 ? -25.989 51.204 -76.341 1.00 39.16 345 GLY C O 1
ATOM 6740 N N . THR C 1 297 ? -26.538 49.690 -77.922 1.00 36.99 346 THR C N 1
ATOM 6741 C CA . THR C 1 297 ? -27.761 50.369 -78.337 1.00 38.56 346 THR C CA 1
ATOM 6742 C C . THR C 1 297 ? -28.990 49.640 -77.815 1.00 37.05 346 THR C C 1
ATOM 6743 O O . THR C 1 297 ? -29.223 48.485 -78.175 1.00 35.28 346 THR C O 1
ATOM 6747 N N . MET C 1 298 ? -29.763 50.314 -76.966 1.00 38.66 347 MET C N 1
ATOM 6748 C CA . MET C 1 298 ? -31.068 49.818 -76.533 1.00 38.29 347 MET C CA 1
ATOM 6749 C C . MET C 1 298 ? -32.147 50.415 -77.433 1.00 40.68 347 MET C C 1
ATOM 6750 O O . MET C 1 298 ? -32.030 51.559 -77.881 1.00 43.42 347 MET C O 1
ATOM 6755 N N . ILE C 1 299 ? -33.185 49.626 -77.707 1.00 40.11 348 ILE C N 1
ATOM 6756 C CA . ILE C 1 299 ? -34.285 50.042 -78.579 1.00 42.40 348 ILE C CA 1
ATOM 6757 C C . ILE C 1 299 ? -35.626 49.721 -77.910 1.00 43.31 348 ILE C C 1
ATOM 6758 O O . ILE C 1 299 ? -35.950 48.552 -77.684 1.00 41.51 348 ILE C O 1
ATOM 6763 N N . ARG C 1 300 ? -36.376 50.772 -77.576 1.00 47.00 349 ARG C N 1
ATOM 6764 C CA . ARG C 1 300 ? -37.718 50.668 -76.999 1.00 49.00 349 ARG C CA 1
ATOM 6765 C C . ARG C 1 300 ? -38.736 51.114 -78.037 1.00 52.02 349 ARG C C 1
ATOM 6766 O O . ARG C 1 300 ? -38.392 51.829 -78.981 1.00 53.40 349 ARG C O 1
ATOM 6774 N N . ARG C 1 301 ? -39.993 50.725 -77.843 1.00 53.41 350 ARG C N 1
ATOM 6775 C CA . ARG C 1 301 ? -41.060 51.140 -78.748 1.00 56.98 350 ARG C CA 1
ATOM 6776 C C . ARG C 1 301 ? -41.450 52.596 -78.486 1.00 61.86 350 ARG C C 1
ATOM 6777 O O . ARG C 1 301 ? -41.080 53.183 -77.466 1.00 62.79 350 ARG C O 1
ATOM 6785 N N . GLY D 1 14 ? -17.729 16.106 -58.131 1.00 40.92 63 GLY D N 1
ATOM 6786 C CA . GLY D 1 14 ? -17.276 14.727 -58.485 1.00 37.57 63 GLY D CA 1
ATOM 6787 C C . GLY D 1 14 ? -18.359 13.690 -58.254 1.00 33.70 63 GLY D C 1
ATOM 6788 O O . GLY D 1 14 ? -19.394 13.980 -57.646 1.00 33.85 63 GLY D O 1
ATOM 6789 N N . PHE D 1 15 ? -18.123 12.477 -58.747 1.00 30.65 64 PHE D N 1
ATOM 6790 C CA . PHE D 1 15 ? -19.059 11.374 -58.550 1.00 27.09 64 PHE D CA 1
ATOM 6791 C C . PHE D 1 15 ? -19.181 11.019 -57.070 1.00 26.11 64 PHE D C 1
ATOM 6792 O O . PHE D 1 15 ? -18.180 10.910 -56.363 1.00 26.66 64 PHE D O 1
ATOM 6800 N N . SER D 1 16 ? -20.415 10.843 -56.614 1.00 24.68 65 SER D N 1
ATOM 6801 C CA . SER D 1 16 ? -20.680 10.270 -55.302 1.00 23.82 65 SER D CA 1
ATOM 6802 C C . SER D 1 16 ? -21.920 9.391 -55.382 1.00 21.43 65 SER D C 1
ATOM 6803 O O . SER D 1 16 ? -22.819 9.632 -56.198 1.00 21.59 65 SER D O 1
ATOM 6806 N N . ALA D 1 17 ? -21.947 8.356 -54.553 1.00 19.46 66 ALA D N 1
ATOM 6807 C CA . ALA D 1 17 ? -23.080 7.454 -54.482 1.00 17.55 66 ALA D CA 1
ATOM 6808 C C . ALA D 1 17 ? -23.580 7.395 -53.043 1.00 17.94 66 ALA D C 1
ATOM 6809 O O . ALA D 1 17 ? -22.793 7.329 -52.100 1.00 18.27 66 ALA D O 1
ATOM 6811 N N . THR D 1 18 ? -24.895 7.420 -52.889 1.00 17.95 67 THR D N 1
ATOM 6812 C CA . THR D 1 18 ? -25.525 7.307 -51.581 1.00 19.31 67 THR D CA 1
ATOM 6813 C C . THR D 1 18 ? -25.451 5.873 -51.069 1.00 18.68 67 THR D C 1
ATOM 6814 O O . THR D 1 18 ? -25.181 4.938 -51.827 1.00 16.97 67 THR D O 1
ATOM 6818 N N . ARG D 1 19 ? -25.716 5.716 -49.776 1.00 20.63 68 ARG D N 1
ATOM 6819 C CA . ARG D 1 19 ? -25.805 4.405 -49.138 1.00 21.11 68 ARG D CA 1
ATOM 6820 C C . ARG D 1 19 ? -26.775 3.489 -49.885 1.00 20.22 68 ARG D C 1
ATOM 6821 O O . ARG D 1 19 ? -26.447 2.336 -50.169 1.00 18.99 68 ARG D O 1
ATOM 6829 N N . SER D 1 20 ? -27.959 4.020 -50.198 1.00 21.20 69 SER D N 1
ATOM 6830 C CA . SER D 1 20 ? -28.998 3.291 -50.941 1.00 21.09 69 SER D CA 1
ATOM 6831 C C . SER D 1 20 ? -28.510 2.824 -52.306 1.00 18.64 69 SER D C 1
ATOM 6832 O O . SER D 1 20 ? -28.749 1.680 -52.695 1.00 18.32 69 SER D O 1
ATOM 6835 N N . THR D 1 21 ? -27.840 3.710 -53.037 1.00 17.20 70 THR D N 1
ATOM 6836 C CA . THR D 1 21 ? -27.257 3.332 -54.326 1.00 15.22 70 THR D CA 1
ATOM 6837 C C . THR D 1 21 ? -26.263 2.187 -54.164 1.00 14.39 70 THR D C 1
ATOM 6838 O O . THR D 1 21 ? -26.326 1.201 -54.896 1.00 14.06 70 THR D O 1
ATOM 6842 N N . VAL D 1 22 ? -25.354 2.315 -53.203 1.00 14.85 71 VAL D N 1
ATOM 6843 C CA . VAL D 1 22 ? -24.307 1.307 -53.003 1.00 14.63 71 VAL D CA 1
ATOM 6844 C C . VAL D 1 22 ? -24.897 -0.048 -52.569 1.00 15.67 71 VAL D C 1
ATOM 6845 O O . VAL D 1 22 ? -24.442 -1.092 -53.018 1.00 15.76 71 VAL D O 1
ATOM 6849 N N . ILE D 1 23 ? -25.904 -0.020 -51.702 1.00 17.31 72 ILE D N 1
ATOM 6850 C CA . ILE D 1 23 ? -26.621 -1.238 -51.299 1.00 19.04 72 ILE D CA 1
ATOM 6851 C C . ILE D 1 23 ? -27.259 -1.957 -52.499 1.00 18.63 72 ILE D C 1
ATOM 6852 O O . ILE D 1 23 ? -27.142 -3.176 -52.616 1.00 19.44 72 ILE D O 1
ATOM 6857 N N . GLN D 1 24 ? -27.908 -1.209 -53.393 1.00 17.81 73 GLN D N 1
ATOM 6858 C CA . GLN D 1 24 ? -28.503 -1.801 -54.605 1.00 17.84 73 GLN D CA 1
ATOM 6859 C C . GLN D 1 24 ? -27.433 -2.374 -55.547 1.00 16.33 73 GLN D C 1
ATOM 6860 O O . GLN D 1 24 ? -27.621 -3.450 -56.120 1.00 16.97 73 GLN D O 1
ATOM 6866 N N . LEU D 1 25 ? -26.316 -1.666 -55.698 1.00 14.86 74 LEU D N 1
ATOM 6867 C CA . LEU D 1 25 ? -25.174 -2.183 -56.459 1.00 14.09 74 LEU D CA 1
ATOM 6868 C C . LEU D 1 25 ? -24.710 -3.535 -55.894 1.00 15.63 74 LEU D C 1
ATOM 6869 O O . LEU D 1 25 ? -24.597 -4.515 -56.635 1.00 15.88 74 LEU D O 1
ATOM 6874 N N . LEU D 1 26 ? -24.482 -3.588 -54.582 1.00 16.66 75 LEU D N 1
ATOM 6875 C CA . LEU D 1 26 ? -24.055 -4.823 -53.918 1.00 18.81 75 LEU D CA 1
ATOM 6876 C C . LEU D 1 26 ? -25.063 -5.964 -54.104 1.00 21.02 75 LEU D C 1
ATOM 6877 O O . LEU D 1 26 ? -24.668 -7.126 -54.203 1.00 22.30 75 LEU D O 1
ATOM 6882 N N . ASN D 1 27 ? -26.354 -5.625 -54.171 1.00 21.61 76 ASN D N 1
ATOM 6883 C CA . ASN D 1 27 ? -27.410 -6.611 -54.428 1.00 24.17 76 ASN D CA 1
ATOM 6884 C C . ASN D 1 27 ? -27.432 -7.139 -55.869 1.00 24.04 76 ASN D C 1
ATOM 6885 O O . ASN D 1 27 ? -28.140 -8.098 -56.153 1.00 25.87 76 ASN D O 1
ATOM 6890 N N . ASN D 1 28 ? -26.666 -6.518 -56.769 1.00 22.22 77 ASN D N 1
ATOM 6891 C CA . ASN D 1 28 ? -26.637 -6.909 -58.187 1.00 22.61 77 ASN D CA 1
ATOM 6892 C C . ASN D 1 28 ? -25.398 -7.695 -58.629 1.00 23.62 77 ASN D C 1
ATOM 6893 O O . ASN D 1 28 ? -25.418 -8.343 -59.675 1.00 24.72 77 ASN D O 1
ATOM 6898 N N . ILE D 1 29 ? -24.333 -7.645 -57.834 1.00 24.13 78 ILE D N 1
ATOM 6899 C CA . ILE D 1 29 ? -23.073 -8.295 -58.185 1.00 25.38 78 ILE D CA 1
ATOM 6900 C C . ILE D 1 29 ? -22.582 -9.142 -57.010 1.00 27.77 78 ILE D C 1
ATOM 6901 O O . ILE D 1 29 ? -22.603 -8.693 -55.864 1.00 28.00 78 ILE D O 1
ATOM 6906 N N . SER D 1 30 ? -22.188 -10.381 -57.294 1.00 30.01 79 SER D N 1
ATOM 6907 C CA . SER D 1 30 ? -21.716 -11.289 -56.247 1.00 32.98 79 SER D CA 1
ATOM 6908 C C . SER D 1 30 ? -20.689 -12.329 -56.719 1.00 35.04 79 SER D C 1
ATOM 6909 O O . SER D 1 30 ? -20.469 -13.336 -56.037 1.00 38.40 79 SER D O 1
ATOM 6912 N N . THR D 1 31 ? -20.071 -12.097 -57.876 1.00 33.47 80 THR D N 1
ATOM 6913 C CA . THR D 1 31 ? -18.965 -12.926 -58.335 1.00 35.45 80 THR D CA 1
ATOM 6914 C C . THR D 1 31 ? -17.829 -12.036 -58.796 1.00 33.65 80 THR D C 1
ATOM 6915 O O . THR D 1 31 ? -18.007 -10.838 -59.040 1.00 30.19 80 THR D O 1
ATOM 6919 N N . LYS D 1 32 ? -16.662 -12.652 -58.929 1.00 36.05 81 LYS D N 1
ATOM 6920 C CA . LYS D 1 32 ? -15.452 -11.961 -59.338 1.00 35.64 81 LYS D CA 1
ATOM 6921 C C . LYS D 1 32 ? -15.600 -11.397 -60.751 1.00 33.74 81 LYS D C 1
ATOM 6922 O O . LYS D 1 32 ? -15.243 -10.249 -60.996 1.00 31.37 81 LYS D O 1
ATOM 6928 N N . ARG D 1 33 ? -16.143 -12.198 -61.667 1.00 34.90 82 ARG D N 1
ATOM 6929 C CA . ARG D 1 33 ? -16.382 -11.748 -63.041 1.00 34.01 82 ARG D CA 1
ATOM 6930 C C . ARG D 1 33 ? -17.314 -10.539 -63.070 1.00 30.02 82 ARG D C 1
ATOM 6931 O O . ARG D 1 33 ? -17.057 -9.572 -63.781 1.00 28.69 82 ARG D O 1
ATOM 6939 N N . GLU D 1 34 ? -18.395 -10.605 -62.297 1.00 28.45 83 GLU D N 1
ATOM 6940 C CA . GLU D 1 34 ? -19.387 -9.528 -62.254 1.00 25.27 83 GLU D CA 1
ATOM 6941 C C . GLU D 1 34 ? -18.808 -8.224 -61.698 1.00 22.86 83 GLU D C 1
ATOM 6942 O O . GLU D 1 34 ? -19.076 -7.143 -62.228 1.00 20.68 83 GLU D O 1
ATOM 6948 N N . VAL D 1 35 ? -18.005 -8.331 -60.644 1.00 23.17 84 VAL D N 1
ATOM 6949 C CA . VAL D 1 35 ? -17.338 -7.163 -60.077 1.00 21.82 84 VAL D CA 1
ATOM 6950 C C . VAL D 1 35 ? -16.364 -6.572 -61.093 1.00 21.76 84 VAL D C 1
ATOM 6951 O O . VAL D 1 35 ? -16.359 -5.368 -61.329 1.00 19.96 84 VAL D O 1
ATOM 6955 N N . GLU D 1 36 ? -15.553 -7.438 -61.695 1.00 23.80 85 GLU D N 1
ATOM 6956 C CA . GLU D 1 36 ? -14.581 -7.026 -62.711 1.00 24.72 85 GLU D CA 1
ATOM 6957 C C . GLU D 1 36 ? -15.243 -6.341 -63.898 1.00 23.11 85 GLU D C 1
ATOM 6958 O O . GLU D 1 36 ? -14.739 -5.329 -64.389 1.00 23.00 85 GLU D O 1
ATOM 6964 N N . GLN D 1 37 ? -16.360 -6.895 -64.363 1.00 22.28 86 GLN D N 1
ATOM 6965 C CA . GLN D 1 37 ? -17.100 -6.288 -65.465 1.00 21.49 86 GLN D CA 1
ATOM 6966 C C . GLN D 1 37 ? -17.601 -4.895 -65.071 1.00 18.96 86 GLN D C 1
ATOM 6967 O O . GLN D 1 37 ? -17.393 -3.930 -65.807 1.00 19.07 86 GLN D O 1
ATOM 6973 N N . TYR D 1 38 ? -18.253 -4.785 -63.916 1.00 17.40 87 TYR D N 1
ATOM 6974 C CA . TYR D 1 38 ? -18.732 -3.478 -63.443 1.00 15.62 87 TYR D CA 1
ATOM 6975 C C . TYR D 1 38 ? -17.601 -2.452 -63.373 1.00 16.05 87 TYR D C 1
ATOM 6976 O O . TYR D 1 38 ? -17.701 -1.372 -63.947 1.00 16.07 87 TYR D O 1
ATOM 6985 N N . LEU D 1 39 ? -16.523 -2.797 -62.680 1.00 17.24 88 LEU D N 1
ATOM 6986 C CA . LEU D 1 39 ? -15.403 -1.868 -62.512 1.00 18.12 88 LEU D CA 1
ATOM 6987 C C . LEU D 1 39 ? -14.777 -1.456 -63.852 1.00 19.59 88 LEU D C 1
ATOM 6988 O O . LEU D 1 39 ? -14.420 -0.285 -64.042 1.00 20.01 88 LEU D O 1
ATOM 6993 N N . LYS D 1 40 ? -14.653 -2.403 -64.781 1.00 20.62 89 LYS D N 1
ATOM 6994 C CA . LYS D 1 40 ? -14.102 -2.096 -66.101 1.00 22.47 89 LYS D CA 1
ATOM 6995 C C . LYS D 1 40 ? -14.858 -0.932 -66.742 1.00 21.43 89 LYS D C 1
ATOM 6996 O O . LYS D 1 40 ? -14.244 0.015 -67.226 1.00 22.58 89 LYS D O 1
ATOM 7002 N N . TYR D 1 41 ? -16.186 -1.001 -66.733 1.00 19.64 90 TYR D N 1
ATOM 7003 C CA . TYR D 1 41 ? -17.002 0.044 -67.365 1.00 19.45 90 TYR D CA 1
ATOM 7004 C C . TYR D 1 41 ? -17.219 1.267 -66.474 1.00 18.78 90 TYR D C 1
ATOM 7005 O O . TYR D 1 41 ? -17.277 2.386 -66.978 1.00 19.85 90 TYR D O 1
ATOM 7014 N N . PHE D 1 42 ? -17.274 1.070 -65.159 1.00 17.92 91 PHE D N 1
ATOM 7015 C CA . PHE D 1 42 ? -17.291 2.186 -64.207 1.00 17.96 91 PHE D CA 1
ATOM 7016 C C . PHE D 1 42 ? -16.080 3.115 -64.371 1.00 20.98 91 PHE D C 1
ATOM 7017 O O . PHE D 1 42 ? -16.233 4.336 -64.444 1.00 21.50 91 PHE D O 1
ATOM 7025 N N . THR D 1 43 ? -14.888 2.523 -64.423 1.00 23.69 92 THR D N 1
ATOM 7026 C CA . THR D 1 43 ? -13.628 3.270 -64.511 1.00 27.30 92 THR D CA 1
ATOM 7027 C C . THR D 1 43 ? -13.154 3.487 -65.950 1.00 30.96 92 THR D C 1
ATOM 7028 O O . THR D 1 43 ? -12.073 4.039 -66.170 1.00 34.02 92 THR D O 1
ATOM 7032 N N . SER D 1 44 ? -13.940 3.039 -66.923 1.00 31.92 93 SER D N 1
ATOM 7033 C CA . SER D 1 44 ? -13.533 3.097 -68.324 1.00 35.71 93 SER D CA 1
ATOM 7034 C C . SER D 1 44 ? -13.333 4.542 -68.771 1.00 38.64 93 SER D C 1
ATOM 7035 O O . SER D 1 44 ? -14.234 5.369 -68.635 1.00 37.91 93 SER D O 1
ATOM 7038 N N . VAL D 1 45 ? -12.143 4.841 -69.284 1.00 43.01 94 VAL D N 1
ATOM 7039 C CA . VAL D 1 45 ? -11.882 6.137 -69.910 1.00 46.81 94 VAL D CA 1
ATOM 7040 C C . VAL D 1 45 ? -12.522 6.144 -71.298 1.00 48.47 94 VAL D C 1
ATOM 7041 O O . VAL D 1 45 ? -12.774 7.210 -71.861 1.00 50.90 94 VAL D O 1
ATOM 7045 N N . SER D 1 46 ? -12.722 4.944 -71.851 1.00 48.14 95 SER D N 1
ATOM 7046 C CA . SER D 1 46 ? -13.785 4.648 -72.835 1.00 47.98 95 SER D CA 1
ATOM 7047 C C . SER D 1 46 ? -13.337 4.132 -74.226 1.00 51.30 95 SER D C 1
ATOM 7048 O O . SER D 1 46 ? -12.418 3.312 -74.338 1.00 52.80 95 SER D O 1
ATOM 7051 N N . GLN D 1 47 ? -13.995 4.651 -75.265 1.00 52.78 96 GLN D N 1
ATOM 7052 C CA . GLN D 1 47 ? -14.177 3.993 -76.570 1.00 54.77 96 GLN D CA 1
ATOM 7053 C C . GLN D 1 47 ? -15.176 2.833 -76.427 1.00 51.00 96 GLN D C 1
ATOM 7054 O O . GLN D 1 47 ? -16.241 2.851 -77.050 1.00 51.21 96 GLN D O 1
ATOM 7060 N N . GLN D 1 48 ? -14.844 1.845 -75.598 1.00 47.81 97 GLN D N 1
ATOM 7061 C CA . GLN D 1 48 ? -15.740 0.719 -75.349 1.00 44.60 97 GLN D CA 1
ATOM 7062 C C . GLN D 1 48 ? -17.023 1.163 -74.633 1.00 40.05 97 GLN D C 1
ATOM 7063 O O . GLN D 1 48 ? -16.975 1.715 -73.524 1.00 38.08 97 GLN D O 1
ATOM 7069 N N . GLN D 1 49 ? -18.163 0.933 -75.280 1.00 38.27 98 GLN D N 1
ATOM 7070 C CA . GLN D 1 49 ? -19.453 1.279 -74.696 1.00 34.52 98 GLN D CA 1
ATOM 7071 C C . GLN D 1 49 ? -20.009 0.123 -73.880 1.00 31.03 98 GLN D C 1
ATOM 7072 O O . GLN D 1 49 ? -19.827 -1.047 -74.210 1.00 31.06 98 GLN D O 1
ATOM 7078 N N . PHE D 1 50 ? -20.702 0.477 -72.809 1.00 15.49 99 PHE D N 1
ATOM 7079 C CA . PHE D 1 50 ? -21.332 -0.489 -71.938 1.00 14.74 99 PHE D CA 1
ATOM 7080 C C . PHE D 1 50 ? -22.590 -1.099 -72.563 1.00 13.57 99 PHE D C 1
ATOM 7081 O O . PHE D 1 50 ? -22.710 -2.326 -72.619 1.00 13.09 99 PHE D O 1
ATOM 7089 N N . ALA D 1 51 ? -23.521 -0.260 -73.026 1.00 12.15 100 ALA D N 1
ATOM 7090 C CA . ALA D 1 51 ? -24.812 -0.776 -73.488 1.00 11.75 100 ALA D CA 1
ATOM 7091 C C . ALA D 1 51 ? -25.549 0.085 -74.515 1.00 11.44 100 ALA D C 1
ATOM 7092 O O . ALA D 1 51 ? -25.498 1.320 -74.478 1.00 11.14 100 ALA D O 1
ATOM 7094 N N . VAL D 1 52 ? -26.239 -0.592 -75.433 1.00 11.45 101 VAL D N 1
ATOM 7095 C CA . VAL D 1 52 ? -27.281 0.035 -76.242 1.00 11.09 101 VAL D CA 1
ATOM 7096 C C . VAL D 1 52 ? -28.600 -0.581 -75.803 1.00 10.82 101 VAL D C 1
ATOM 7097 O O . VAL D 1 52 ? -28.763 -1.804 -75.833 1.00 11.03 101 VAL D O 1
ATOM 7101 N N . ILE D 1 53 ? -29.524 0.265 -75.359 1.00 10.11 102 ILE D N 1
ATOM 7102 C CA . ILE D 1 53 ? -30.811 -0.195 -74.852 1.00 9.88 102 ILE D CA 1
ATOM 7103 C C . ILE D 1 53 ? -31.907 0.387 -75.726 1.00 9.29 102 ILE D C 1
ATOM 7104 O O . ILE D 1 53 ? -32.072 1.600 -75.764 1.00 9.20 102 ILE D O 1
ATOM 7109 N N . LYS D 1 54 ? -32.632 -0.475 -76.440 1.00 9.19 103 LYS D N 1
ATOM 7110 C CA . LYS D 1 54 ? -33.802 -0.056 -77.215 1.00 9.03 103 LYS D CA 1
ATOM 7111 C C . LYS D 1 54 ? -35.049 -0.179 -76.349 1.00 8.73 103 LYS D C 1
ATOM 7112 O O . LYS D 1 54 ? -35.291 -1.224 -75.748 1.00 8.87 103 LYS D O 1
ATOM 7118 N N . VAL D 1 55 ? -35.830 0.896 -76.289 1.00 8.39 104 VAL D N 1
ATOM 7119 C CA . VAL D 1 55 ? -37.021 0.955 -75.462 1.00 8.03 104 VAL D CA 1
ATOM 7120 C C . VAL D 1 55 ? -38.256 0.965 -76.362 1.00 8.32 104 VAL D C 1
ATOM 7121 O O . VAL D 1 55 ? -38.444 1.887 -77.149 1.00 8.48 104 VAL D O 1
ATOM 7125 N N . GLY D 1 56 ? -39.093 -0.058 -76.259 1.00 8.80 105 GLY D N 1
ATOM 7126 C CA . GLY D 1 56 ? -40.375 -0.057 -76.970 1.00 8.95 105 GLY D CA 1
ATOM 7127 C C . GLY D 1 56 ? -41.178 1.172 -76.582 1.00 8.77 105 GLY D C 1
ATOM 7128 O O . GLY D 1 56 ? -41.264 1.507 -75.404 1.00 8.85 105 GLY D O 1
ATOM 7129 N N . GLY D 1 57 ? -41.739 1.864 -77.572 1.00 8.81 106 GLY D N 1
ATOM 7130 C CA . GLY D 1 57 ? -42.541 3.062 -77.324 1.00 8.76 106 GLY D CA 1
ATOM 7131 C C . GLY D 1 57 ? -43.609 2.910 -76.246 1.00 8.83 106 GLY D C 1
ATOM 7132 O O . GLY D 1 57 ? -43.792 3.806 -75.425 1.00 8.62 106 GLY D O 1
ATOM 7133 N N . ALA D 1 58 ? -44.302 1.774 -76.236 1.00 9.06 107 ALA D N 1
ATOM 7134 C CA . ALA D 1 58 ? -45.369 1.531 -75.250 1.00 9.63 107 ALA D CA 1
ATOM 7135 C C . ALA D 1 58 ? -44.891 1.676 -73.800 1.00 9.23 107 ALA D C 1
ATOM 7136 O O . ALA D 1 58 ? -45.641 2.116 -72.941 1.00 9.91 107 ALA D O 1
ATOM 7138 N N . ILE D 1 59 ? -43.635 1.341 -73.533 1.00 8.87 108 ILE D N 1
ATOM 7139 C CA . ILE D 1 59 ? -43.113 1.373 -72.164 1.00 8.16 108 ILE D CA 1
ATOM 7140 C C . ILE D 1 59 ? -43.143 2.798 -71.582 1.00 7.83 108 ILE D C 1
ATOM 7141 O O . ILE D 1 59 ? -43.364 2.986 -70.381 1.00 7.34 108 ILE D O 1
ATOM 7146 N N . ILE D 1 60 ? -42.950 3.794 -72.445 1.00 7.57 109 ILE D N 1
ATOM 7147 C CA . ILE D 1 60 ? -42.977 5.192 -72.024 1.00 7.42 109 ILE D CA 1
ATOM 7148 C C . ILE D 1 60 ? -44.381 5.608 -71.558 1.00 8.22 109 ILE D C 1
ATOM 7149 O O . ILE D 1 60 ? -44.508 6.345 -70.585 1.00 8.70 109 ILE D O 1
ATOM 7154 N N A SER D 1 61 ? -45.422 5.127 -72.235 0.50 8.51 110 SER D N 1
ATOM 7155 N N B SER D 1 61 ? -45.417 5.120 -72.237 0.50 8.60 110 SER D N 1
ATOM 7156 C CA A SER D 1 61 ? -46.799 5.377 -71.793 0.50 9.21 110 SER D CA 1
ATOM 7157 C CA B SER D 1 61 ? -46.798 5.372 -71.816 0.50 9.40 110 SER D CA 1
ATOM 7158 C C A SER D 1 61 ? -47.218 4.473 -70.632 0.50 9.45 110 SER D C 1
ATOM 7159 C C B SER D 1 61 ? -47.241 4.465 -70.661 0.50 9.54 110 SER D C 1
ATOM 7160 O O A SER D 1 61 ? -47.957 4.901 -69.747 0.50 9.89 110 SER D O 1
ATOM 7161 O O B SER D 1 61 ? -48.018 4.887 -69.805 0.50 10.00 110 SER D O 1
ATOM 7166 N N . ASP D 1 62 ? -46.743 3.230 -70.640 1.00 9.29 111 ASP D N 1
ATOM 7167 C CA . ASP D 1 62 ? -47.278 2.181 -69.747 1.00 9.87 111 ASP D CA 1
ATOM 7168 C C . ASP D 1 62 ? -46.531 1.901 -68.431 1.00 9.64 111 ASP D C 1
ATOM 7169 O O . ASP D 1 62 ? -47.143 1.421 -67.474 1.00 10.27 111 ASP D O 1
ATOM 7174 N N . ASN D 1 63 ? -45.227 2.164 -68.390 1.00 8.92 112 ASN D N 1
ATOM 7175 C CA . ASN D 1 63 ? -44.393 1.734 -67.268 1.00 8.83 112 ASN D CA 1
ATOM 7176 C C . ASN D 1 63 ? -43.193 2.676 -67.096 1.00 8.29 112 ASN D C 1
ATOM 7177 O O . ASN D 1 63 ? -42.069 2.235 -66.891 1.00 7.52 112 ASN D O 1
ATOM 7182 N N . LEU D 1 64 ? -43.454 3.984 -67.168 1.00 8.39 113 LEU D N 1
ATOM 7183 C CA . LEU D 1 64 ? -42.385 4.983 -67.230 1.00 8.24 113 LEU D CA 1
ATOM 7184 C C . LEU D 1 64 ? -41.575 5.053 -65.946 1.00 8.70 113 LEU D C 1
ATOM 7185 O O . LEU D 1 64 ? -40.352 5.128 -65.989 1.00 8.22 113 LEU D O 1
ATOM 7190 N N . HIS D 1 65 ? -42.252 5.035 -64.804 1.00 9.87 114 HIS D N 1
ATOM 7191 C CA . HIS D 1 65 ? -41.560 5.186 -63.535 1.00 10.87 114 HIS D CA 1
ATOM 7192 C C . HIS D 1 65 ? -40.540 4.066 -63.303 1.00 10.48 114 HIS D C 1
ATOM 7193 O O . HIS D 1 65 ? -39.436 4.322 -62.844 1.00 10.15 114 HIS D O 1
ATOM 7200 N N . GLU D 1 66 ? -40.909 2.829 -63.617 1.00 10.68 115 GLU D N 1
ATOM 7201 C CA . GLU D 1 66 ? -39.978 1.712 -63.458 1.00 10.96 115 GLU D CA 1
ATOM 7202 C C . GLU D 1 66 ? -38.826 1.780 -64.459 1.00 9.65 115 GLU D C 1
ATOM 7203 O O . GLU D 1 66 ? -37.684 1.524 -64.098 1.00 9.22 115 GLU D O 1
ATOM 7209 N N . LEU D 1 67 ? -39.125 2.126 -65.709 1.00 9.09 116 LEU D N 1
ATOM 7210 C CA . LEU D 1 67 ? -38.078 2.328 -66.720 1.00 8.58 116 LEU D CA 1
ATOM 7211 C C . LEU D 1 67 ? -37.107 3.413 -66.259 1.00 8.56 116 LEU D C 1
ATOM 7212 O O . LEU D 1 67 ? -35.897 3.200 -66.237 1.00 8.52 116 LEU D O 1
ATOM 7217 N N . ALA D 1 68 ? -37.648 4.564 -65.867 1.00 8.38 117 ALA D N 1
ATOM 7218 C CA . ALA D 1 68 ? -36.825 5.691 -65.425 1.00 8.48 117 ALA D CA 1
ATOM 7219 C C . ALA D 1 68 ? -36.005 5.336 -64.184 1.00 8.61 117 ALA D C 1
ATOM 7220 O O . ALA D 1 68 ? -34.817 5.669 -64.108 1.00 8.51 117 ALA D O 1
ATOM 7222 N N A SER D 1 69 ? -36.635 4.651 -63.231 0.50 8.69 118 SER D N 1
ATOM 7223 N N B SER D 1 69 ? -36.637 4.667 -63.220 0.50 8.83 118 SER D N 1
ATOM 7224 C CA A SER D 1 69 ? -35.960 4.223 -62.007 0.50 9.06 118 SER D CA 1
ATOM 7225 C CA B SER D 1 69 ? -35.957 4.246 -61.993 0.50 9.32 118 SER D CA 1
ATOM 7226 C C A SER D 1 69 ? -34.807 3.250 -62.270 0.50 9.20 118 SER D C 1
ATOM 7227 C C B SER D 1 69 ? -34.785 3.308 -62.270 0.50 9.46 118 SER D C 1
ATOM 7228 O O A SER D 1 69 ? -33.752 3.342 -61.641 0.50 9.47 118 SER D O 1
ATOM 7229 O O B SER D 1 69 ? -33.712 3.457 -61.685 0.50 9.77 118 SER D O 1
ATOM 7234 N N A CYS D 1 70 ? -35.009 2.312 -63.188 0.50 9.08 119 CYS D N 1
ATOM 7235 N N B CYS D 1 70 ? -34.986 2.340 -63.156 0.50 9.35 119 CYS D N 1
ATOM 7236 C CA A CYS D 1 70 ? -33.947 1.376 -63.554 0.50 9.35 119 CYS D CA 1
ATOM 7237 C CA B CYS D 1 70 ? -33.915 1.407 -63.487 0.50 9.64 119 CYS D CA 1
ATOM 7238 C C A CYS D 1 70 ? -32.768 2.099 -64.194 0.50 9.27 119 CYS D C 1
ATOM 7239 C C B CYS D 1 70 ? -32.754 2.110 -64.187 0.50 9.43 119 CYS D C 1
ATOM 7240 O O A CYS D 1 70 ? -31.613 1.880 -63.818 0.50 9.72 119 CYS D O 1
ATOM 7241 O O B CYS D 1 70 ? -31.590 1.883 -63.843 0.50 9.86 119 CYS D O 1
ATOM 7246 N N . LEU D 1 71 ? -33.064 2.959 -65.165 1.00 9.09 120 LEU D N 1
ATOM 7247 C CA . LEU D 1 71 ? -32.033 3.734 -65.856 1.00 8.87 120 LEU D CA 1
ATOM 7248 C C . LEU D 1 71 ? -31.329 4.694 -64.891 1.00 9.10 120 LEU D C 1
ATOM 7249 O O . LEU D 1 71 ? -30.122 4.922 -65.002 1.00 9.46 120 LEU D O 1
ATOM 7254 N N . ALA D 1 72 ? -32.077 5.234 -63.935 1.00 8.75 121 ALA D N 1
ATOM 7255 C CA . ALA D 1 72 ? -31.500 6.131 -62.937 1.00 9.06 121 ALA D CA 1
ATOM 7256 C C . ALA D 1 72 ? -30.504 5.399 -62.042 1.00 9.09 121 ALA D C 1
ATOM 7257 O O . ALA D 1 72 ? -29.480 5.964 -61.665 1.00 9.40 121 ALA D O 1
ATOM 7259 N N . PHE D 1 73 ? -30.797 4.148 -61.701 1.00 8.85 122 PHE D N 1
ATOM 7260 C CA . PHE D 1 73 ? -29.859 3.360 -60.905 1.00 9.41 122 PHE D CA 1
ATOM 7261 C C . PHE D 1 73 ? -28.540 3.172 -61.655 1.00 9.55 122 PHE D C 1
ATOM 7262 O O . PHE D 1 73 ? -27.475 3.390 -61.088 1.00 10.16 122 PHE D O 1
ATOM 7270 N N . LEU D 1 74 ? -28.623 2.778 -62.927 1.00 9.12 123 LEU D N 1
ATOM 7271 C CA . LEU D 1 74 ? -27.436 2.631 -63.767 1.00 9.43 123 LEU D CA 1
ATOM 7272 C C . LEU D 1 74 ? -26.595 3.911 -63.744 1.00 9.92 123 LEU D C 1
ATOM 7273 O O . LEU D 1 74 ? -25.393 3.866 -63.487 1.00 10.11 123 LEU D O 1
ATOM 7278 N N . TYR D 1 75 ? -27.246 5.049 -63.978 1.00 9.96 124 TYR D N 1
ATOM 7279 C CA . TYR D 1 75 ? -26.587 6.350 -63.919 1.00 10.66 124 TYR D CA 1
ATOM 7280 C C . TYR D 1 75 ? -25.934 6.596 -62.552 1.00 11.38 124 TYR D C 1
ATOM 7281 O O . TYR D 1 75 ? -24.786 7.030 -62.477 1.00 11.47 124 TYR D O 1
ATOM 7290 N N . HIS D 1 76 ? -26.656 6.293 -61.477 1.00 11.39 125 HIS D N 1
ATOM 7291 C CA . HIS D 1 76 ? -26.130 6.508 -60.127 1.00 12.35 125 HIS D CA 1
ATOM 7292 C C . HIS D 1 76 ? -24.959 5.600 -59.747 1.00 12.41 125 HIS D C 1
ATOM 7293 O O . HIS D 1 76 ? -24.267 5.879 -58.769 1.00 13.04 125 HIS D O 1
ATOM 7300 N N . VAL D 1 77 ? -24.742 4.522 -60.500 1.00 11.44 126 VAL D N 1
ATOM 7301 C CA . VAL D 1 77 ? -23.519 3.733 -60.342 1.00 11.68 126 VAL D CA 1
ATOM 7302 C C . VAL D 1 77 ? -22.504 4.018 -61.451 1.00 11.83 126 VAL D C 1
ATOM 7303 O O . VAL D 1 77 ? -21.584 3.239 -61.667 1.00 12.46 126 VAL D O 1
ATOM 7307 N N . GLY D 1 78 ? -22.660 5.154 -62.126 1.00 11.72 127 GLY D N 1
ATOM 7308 C CA . GLY D 1 78 ? -21.657 5.650 -63.066 1.00 12.34 127 GLY D CA 1
ATOM 7309 C C . GLY D 1 78 ? -21.628 4.940 -64.404 1.00 12.25 127 GLY D C 1
ATOM 7310 O O . GLY D 1 78 ? -20.599 4.928 -65.073 1.00 12.67 127 GLY D O 1
ATOM 7311 N N . LEU D 1 79 ? -22.756 4.347 -64.793 1.00 11.56 128 LEU D N 1
ATOM 7312 C CA . LEU D 1 79 ? -22.875 3.684 -66.084 1.00 11.61 128 LEU D CA 1
ATOM 7313 C C . LEU D 1 79 ? -23.775 4.510 -67.000 1.00 11.34 128 LEU D C 1
ATOM 7314 O O . LEU D 1 79 ? -24.772 5.093 -66.558 1.00 11.11 128 LEU D O 1
ATOM 7319 N N . TYR D 1 80 ? -23.415 4.544 -68.279 1.00 11.42 129 TYR D N 1
ATOM 7320 C CA . TYR D 1 80 ? -24.039 5.434 -69.242 1.00 11.08 129 TYR D CA 1
ATOM 7321 C C . TYR D 1 80 ? -24.512 4.648 -70.467 1.00 10.45 129 TYR D C 1
ATOM 7322 O O . TYR D 1 80 ? -23.856 4.642 -71.502 1.00 10.34 129 TYR D O 1
ATOM 7331 N N . PRO D 1 81 ? -25.643 3.946 -70.339 1.00 10.04 130 PRO D N 1
ATOM 7332 C CA . PRO D 1 81 ? -26.166 3.250 -71.504 1.00 9.72 130 PRO D CA 1
ATOM 7333 C C . PRO D 1 81 ? -26.647 4.249 -72.556 1.00 9.39 130 PRO D C 1
ATOM 7334 O O . PRO D 1 81 ? -27.083 5.352 -72.212 1.00 8.12 130 PRO D O 1
ATOM 7338 N N . ILE D 1 82 ? -26.547 3.855 -73.821 1.00 9.67 131 ILE D N 1
ATOM 7339 C CA . ILE D 1 82 ? -27.078 4.637 -74.927 1.00 9.67 131 ILE D CA 1
ATOM 7340 C C . ILE D 1 82 ? -28.510 4.174 -75.096 1.00 9.46 131 ILE D C 1
ATOM 7341 O O . ILE D 1 82 ? -28.751 2.994 -75.357 1.00 9.58 131 ILE D O 1
ATOM 7346 N N . VAL D 1 83 ? -29.459 5.096 -74.934 1.00 9.24 132 VAL D N 1
ATOM 7347 C CA . VAL D 1 83 ? -30.877 4.760 -74.961 1.00 8.67 132 VAL D CA 1
ATOM 7348 C C . VAL D 1 83 ? -31.548 5.276 -76.233 1.00 8.81 132 VAL D C 1
ATOM 7349 O O . VAL D 1 83 ? -31.473 6.460 -76.544 1.00 8.90 132 VAL D O 1
ATOM 7353 N N . LEU D 1 84 ? -32.206 4.371 -76.955 1.00 8.73 133 LEU D N 1
ATOM 7354 C CA . LEU D 1 84 ? -32.966 4.696 -78.160 1.00 8.76 133 LEU D CA 1
ATOM 7355 C C . LEU D 1 84 ? -34.377 4.167 -77.945 1.00 8.44 133 LEU D C 1
ATOM 7356 O O . LEU D 1 84 ? -34.551 2.992 -77.627 1.00 8.44 133 LEU D O 1
ATOM 7361 N N . HIS D 1 85 ? -35.381 5.021 -78.123 1.00 7.77 134 HIS D N 1
ATOM 7362 C CA . HIS D 1 85 ? -36.766 4.604 -77.917 1.00 7.78 134 HIS D CA 1
ATOM 7363 C C . HIS D 1 85 ? -37.585 4.734 -79.184 1.00 8.15 134 HIS D C 1
ATOM 7364 O O . HIS D 1 85 ? -37.201 5.445 -80.126 1.00 8.42 134 HIS D O 1
ATOM 7371 N N . GLY D 1 86 ? -38.720 4.043 -79.188 1.00 8.01 135 GLY D N 1
ATOM 7372 C CA . GLY D 1 86 ? -39.703 4.158 -80.248 1.00 8.38 135 GLY D CA 1
ATOM 7373 C C . GLY D 1 86 ? -40.887 5.004 -79.825 1.00 8.45 135 GLY D C 1
ATOM 7374 O O . GLY D 1 86 ? -40.852 5.689 -78.799 1.00 8.05 135 GLY D O 1
ATOM 7375 N N . THR D 1 87 ? -41.923 4.974 -80.654 1.00 8.81 136 THR D N 1
ATOM 7376 C CA . THR D 1 87 ? -43.167 5.678 -80.382 1.00 8.70 136 THR D CA 1
ATOM 7377 C C . THR D 1 87 ? -44.368 5.162 -81.201 1.00 9.30 136 THR D C 1
ATOM 7378 O O . THR D 1 87 ? -45.411 5.812 -81.240 1.00 9.65 136 THR D O 1
ATOM 7382 N N . GLY D 1 88 ? -44.229 4.002 -81.832 1.00 9.71 137 GLY D N 1
ATOM 7383 C CA . GLY D 1 88 ? -45.261 3.464 -82.720 1.00 10.57 137 GLY D CA 1
ATOM 7384 C C . GLY D 1 88 ? -46.666 3.407 -82.142 1.00 11.18 137 GLY D C 1
ATOM 7385 O O . GLY D 1 88 ? -47.608 3.871 -82.776 1.00 11.85 137 GLY D O 1
ATOM 7386 N N . PRO D 1 89 ? -46.825 2.825 -80.938 1.00 11.32 138 PRO D N 1
ATOM 7387 C CA . PRO D 1 89 ? -48.177 2.761 -80.364 1.00 11.93 138 PRO D CA 1
ATOM 7388 C C . PRO D 1 89 ? -48.830 4.129 -80.143 1.00 12.00 138 PRO D C 1
ATOM 7389 O O . PRO D 1 89 ? -50.037 4.271 -80.360 1.00 12.49 138 PRO D O 1
ATOM 7393 N N . GLN D 1 90 ? -48.044 5.124 -79.735 1.00 11.50 139 GLN D N 1
ATOM 7394 C CA . GLN D 1 90 ? -48.581 6.465 -79.515 1.00 11.67 139 GLN D CA 1
ATOM 7395 C C . GLN D 1 90 ? -49.005 7.117 -80.841 1.00 11.94 139 GLN D C 1
ATOM 7396 O O . GLN D 1 90 ? -50.002 7.840 -80.884 1.00 12.00 139 GLN D O 1
ATOM 7402 N N . VAL D 1 91 ? -48.249 6.860 -81.909 1.00 11.67 140 VAL D N 1
ATOM 7403 C CA . VAL D 1 91 ? -48.606 7.365 -83.245 1.00 11.98 140 VAL D CA 1
ATOM 7404 C C . VAL D 1 91 ? -49.943 6.770 -83.689 1.00 12.74 140 VAL D C 1
ATOM 7405 O O . VAL D 1 91 ? -50.818 7.487 -84.167 1.00 12.88 140 VAL D O 1
ATOM 7409 N N . ASN D 1 92 ? -50.100 5.463 -83.516 1.00 13.07 141 ASN D N 1
ATOM 7410 C CA . ASN D 1 92 ? -51.348 4.795 -83.869 1.00 14.34 141 ASN D CA 1
ATOM 7411 C C . ASN D 1 92 ? -52.531 5.372 -83.097 1.00 14.80 141 ASN D C 1
ATOM 7412 O O . ASN D 1 92 ? -53.565 5.668 -83.681 1.00 15.85 141 ASN D O 1
ATOM 7417 N N . GLY D 1 93 ? -52.364 5.553 -81.792 1.00 14.53 142 GLY D N 1
ATOM 7418 C CA . GLY D 1 93 ? -53.399 6.171 -80.961 1.00 15.25 142 GLY D CA 1
ATOM 7419 C C . GLY D 1 93 ? -53.772 7.583 -81.397 1.00 15.50 142 GLY D C 1
ATOM 7420 O O . GLY D 1 93 ? -54.948 7.936 -81.413 1.00 16.25 142 GLY D O 1
ATOM 7421 N N . ARG D 1 94 ? -52.774 8.391 -81.746 1.00 15.12 143 ARG D N 1
ATOM 7422 C CA . ARG D 1 94 ? -53.018 9.770 -82.190 1.00 16.09 143 ARG D CA 1
ATOM 7423 C C . ARG D 1 94 ? -53.759 9.809 -83.525 1.00 16.23 143 ARG D C 1
ATOM 7424 O O . ARG D 1 94 ? -54.755 10.523 -83.673 1.00 16.73 143 ARG D O 1
ATOM 7432 N N . LEU D 1 95 ? -53.258 9.047 -84.495 1.00 15.58 144 LEU D N 1
ATOM 7433 C CA . LEU D 1 95 ? -53.921 8.907 -85.781 1.00 16.20 144 LEU D CA 1
ATOM 7434 C C . LEU D 1 95 ? -55.374 8.489 -85.564 1.00 17.09 144 LEU D C 1
ATOM 7435 O O . LEU D 1 95 ? -56.297 9.119 -86.084 1.00 17.18 144 LEU D O 1
ATOM 7440 N N . GLU D 1 96 ? -55.579 7.445 -84.766 1.00 17.14 145 GLU D N 1
ATOM 7441 C CA . GLU D 1 96 ? -56.933 6.958 -84.505 1.00 18.74 145 GLU D CA 1
ATOM 7442 C C . GLU D 1 96 ? -57.783 8.026 -83.800 1.00 18.78 145 GLU D C 1
ATOM 7443 O O . GLU D 1 96 ? -58.958 8.192 -84.122 1.00 19.68 145 GLU D O 1
ATOM 7449 N N . ALA D 1 97 ? -57.179 8.765 -82.869 1.00 17.72 146 ALA D N 1
ATOM 7450 C CA . ALA D 1 97 ? -57.889 9.823 -82.140 1.00 18.38 146 ALA D CA 1
ATOM 7451 C C . ALA D 1 97 ? -58.447 10.917 -83.073 1.00 19.25 146 ALA D C 1
ATOM 7452 O O . ALA D 1 97 ? -59.553 11.422 -82.865 1.00 19.82 146 ALA D O 1
ATOM 7454 N N . GLN D 1 98 ? -57.696 11.251 -84.116 1.00 19.03 147 GLN D N 1
ATOM 7455 C CA . GLN D 1 98 ? -58.143 12.254 -85.082 1.00 20.15 147 GLN D CA 1
ATOM 7456 C C . GLN D 1 98 ? -58.857 11.635 -86.300 1.00 21.22 147 GLN D C 1
ATOM 7457 O O . GLN D 1 98 ? -59.057 12.305 -87.313 1.00 21.48 147 GLN D O 1
ATOM 7463 N N . GLY D 1 99 ? -59.250 10.365 -86.187 1.00 21.40 148 GLY D N 1
ATOM 7464 C CA . GLY D 1 99 ? -60.062 9.710 -87.215 1.00 22.71 148 GLY D CA 1
ATOM 7465 C C . GLY D 1 99 ? -59.318 9.284 -88.466 1.00 22.70 148 GLY D C 1
ATOM 7466 O O . GLY D 1 99 ? -59.899 9.240 -89.547 1.00 23.19 148 GLY D O 1
ATOM 7467 N N . ILE D 1 100 ? -58.037 8.957 -88.317 1.00 22.04 149 ILE D N 1
ATOM 7468 C CA . ILE D 1 100 ? -57.216 8.463 -89.421 1.00 22.38 149 ILE D CA 1
ATOM 7469 C C . ILE D 1 100 ? -56.725 7.047 -89.107 1.00 22.74 149 ILE D C 1
ATOM 7470 O O . ILE D 1 100 ? -56.254 6.768 -87.999 1.00 21.95 149 ILE D O 1
ATOM 7475 N N . GLU D 1 101 ? -56.834 6.160 -90.089 1.00 24.25 150 GLU D N 1
ATOM 7476 C CA . GLU D 1 101 ? -56.458 4.763 -89.914 1.00 24.98 150 GLU D CA 1
ATOM 7477 C C . GLU D 1 101 ? -54.951 4.622 -90.111 1.00 24.15 150 GLU D C 1
ATOM 7478 O O . GLU D 1 101 ? -54.412 5.131 -91.096 1.00 24.21 150 GLU D O 1
ATOM 7484 N N . PRO D 1 102 ? -54.254 3.944 -89.172 1.00 23.60 151 PRO D N 1
ATOM 7485 C CA . PRO D 1 102 ? -52.835 3.670 -89.422 1.00 22.92 151 PRO D CA 1
ATOM 7486 C C . PRO D 1 102 ? -52.638 2.836 -90.688 1.00 23.73 151 PRO D C 1
ATOM 7487 O O . PRO D 1 102 ? -53.551 2.127 -91.103 1.00 24.46 151 PRO D O 1
ATOM 7491 N N . ASP D 1 103 ? -51.456 2.938 -91.290 1.00 23.40 152 ASP D N 1
ATOM 7492 C CA . ASP D 1 103 ? -51.195 2.347 -92.599 1.00 24.43 152 ASP D CA 1
ATOM 7493 C C . ASP D 1 103 ? -49.787 1.750 -92.624 1.00 23.77 152 ASP D C 1
ATOM 7494 O O . ASP D 1 103 ? -48.785 2.485 -92.562 1.00 23.01 152 ASP D O 1
ATOM 7499 N N . TYR D 1 104 ? -49.730 0.420 -92.697 1.00 23.99 153 TYR D N 1
ATOM 7500 C CA . TYR D 1 104 ? -48.481 -0.342 -92.700 1.00 23.67 153 TYR D CA 1
ATOM 7501 C C . TYR D 1 104 ? -48.403 -1.257 -93.920 1.00 25.21 153 TYR D C 1
ATOM 7502 O O . TYR D 1 104 ? -49.426 -1.715 -94.424 1.00 26.08 153 TYR D O 1
ATOM 7511 N N . ILE D 1 105 ? -47.181 -1.526 -94.378 1.00 25.41 154 ILE D N 1
ATOM 7512 C CA . ILE D 1 105 ? -46.912 -2.619 -95.315 1.00 26.88 154 ILE D CA 1
ATOM 7513 C C . ILE D 1 105 ? -45.669 -3.335 -94.811 1.00 26.25 154 ILE D C 1
ATOM 7514 O O . ILE D 1 105 ? -44.660 -2.687 -94.513 1.00 25.23 154 ILE D O 1
ATOM 7519 N N . ASP D 1 106 ? -45.750 -4.659 -94.694 1.00 26.71 155 ASP D N 1
ATOM 7520 C CA . ASP D 1 106 ? -44.631 -5.477 -94.214 1.00 26.57 155 ASP D CA 1
ATOM 7521 C C . ASP D 1 106 ? -44.059 -4.977 -92.880 1.00 24.51 155 ASP D C 1
ATOM 7522 O O . ASP D 1 106 ? -42.844 -4.987 -92.661 1.00 23.87 155 ASP D O 1
ATOM 7527 N N . GLY D 1 107 ? -44.946 -4.543 -91.989 1.00 23.40 156 GLY D N 1
ATOM 7528 C CA . GLY D 1 107 ? -44.549 -4.085 -90.660 1.00 21.80 156 GLY D CA 1
ATOM 7529 C C . GLY D 1 107 ? -43.896 -2.714 -90.618 1.00 20.34 156 GLY D C 1
ATOM 7530 O O . GLY D 1 107 ? -43.454 -2.280 -89.558 1.00 19.54 156 GLY D O 1
ATOM 7531 N N . ILE D 1 108 ? -43.844 -2.033 -91.761 1.00 20.16 157 ILE D N 1
ATOM 7532 C CA . ILE D 1 108 ? -43.221 -0.714 -91.870 1.00 18.97 157 ILE D CA 1
ATOM 7533 C C . ILE D 1 108 ? -44.309 0.322 -92.125 1.00 18.32 157 ILE D C 1
ATOM 7534 O O . ILE D 1 108 ? -45.163 0.128 -92.988 1.00 18.68 157 ILE D O 1
ATOM 7539 N N . ARG D 1 109 ? -44.282 1.421 -91.378 1.00 16.75 158 ARG D N 1
ATOM 7540 C CA . ARG D 1 109 ? -45.330 2.420 -91.502 1.00 16.38 158 ARG D CA 1
ATOM 7541 C C . ARG D 1 109 ? -45.180 3.185 -92.811 1.00 16.92 158 ARG D C 1
ATOM 7542 O O . ARG D 1 109 ? -44.120 3.745 -93.095 1.00 16.41 158 ARG D O 1
ATOM 7550 N N . ILE D 1 110 ? -46.252 3.196 -93.598 1.00 17.52 159 ILE D N 1
ATOM 7551 C CA . ILE D 1 110 ? -46.357 4.091 -94.733 1.00 18.30 159 ILE D CA 1
ATOM 7552 C C . ILE D 1 110 ? -46.502 5.487 -94.140 1.00 17.52 159 ILE D C 1
ATOM 7553 O O . ILE D 1 110 ? -47.459 5.759 -93.411 1.00 17.55 159 ILE D O 1
ATOM 7558 N N . THR D 1 111 ? -45.549 6.361 -94.446 1.00 17.09 160 THR D N 1
ATOM 7559 C CA . THR D 1 111 ? -45.441 7.654 -93.778 1.00 16.15 160 THR D CA 1
ATOM 7560 C C . THR D 1 111 ? -45.511 8.803 -94.775 1.00 16.77 160 THR D C 1
ATOM 7561 O O . THR D 1 111 ? -44.487 9.279 -95.260 1.00 16.66 160 THR D O 1
ATOM 7565 N N . ASP D 1 112 ? -46.731 9.241 -95.081 1.00 17.27 161 ASP D N 1
ATOM 7566 C CA . ASP D 1 112 ? -46.929 10.409 -95.935 1.00 17.72 161 ASP D CA 1
ATOM 7567 C C . ASP D 1 112 ? -46.631 11.678 -95.124 1.00 16.72 161 ASP D C 1
ATOM 7568 O O . ASP D 1 112 ? -46.203 11.596 -93.968 1.00 15.45 161 ASP D O 1
ATOM 7573 N N A GLU D 1 113 ? -46.856 12.843 -95.720 0.50 17.02 162 GLU D N 1
ATOM 7574 N N B GLU D 1 113 ? -46.857 12.835 -95.742 0.50 17.20 162 GLU D N 1
ATOM 7575 C CA A GLU D 1 113 ? -46.461 14.100 -95.091 0.50 16.50 162 GLU D CA 1
ATOM 7576 C CA B GLU D 1 113 ? -46.517 14.124 -95.148 0.50 16.87 162 GLU D CA 1
ATOM 7577 C C A GLU D 1 113 ? -47.182 14.394 -93.772 0.50 16.01 162 GLU D C 1
ATOM 7578 C C B GLU D 1 113 ? -47.181 14.374 -93.791 0.50 16.19 162 GLU D C 1
ATOM 7579 O O A GLU D 1 113 ? -46.549 14.844 -92.816 0.50 14.93 162 GLU D O 1
ATOM 7580 O O B GLU D 1 113 ? -46.513 14.775 -92.837 0.50 15.10 162 GLU D O 1
ATOM 7591 N N . HIS D 1 114 ? -48.489 14.138 -93.705 1.00 16.61 163 HIS D N 1
ATOM 7592 C CA . HIS D 1 114 ? -49.215 14.372 -92.450 1.00 16.42 163 HIS D CA 1
ATOM 7593 C C . HIS D 1 114 ? -48.824 13.349 -91.391 1.00 15.32 163 HIS D C 1
ATOM 7594 O O . HIS D 1 114 ? -48.637 13.686 -90.220 1.00 15.10 163 HIS D O 1
ATOM 7601 N N . THR D 1 115 ? -48.704 12.098 -91.806 1.00 15.16 164 THR D N 1
ATOM 7602 C CA . THR D 1 115 ? -48.297 11.038 -90.897 1.00 14.28 164 THR D CA 1
ATOM 7603 C C . THR D 1 115 ? -46.928 11.338 -90.285 1.00 13.46 164 THR D C 1
ATOM 7604 O O . THR D 1 115 ? -46.699 11.081 -89.108 1.00 12.67 164 THR D O 1
ATOM 7608 N N . MET D 1 116 ? -46.028 11.894 -91.090 1.00 13.85 165 MET D N 1
ATOM 7609 C CA . MET D 1 116 ? -44.692 12.234 -90.614 1.00 13.32 165 MET D CA 1
ATOM 7610 C C . MET D 1 116 ? -44.761 13.324 -89.542 1.00 12.63 165 MET D C 1
ATOM 7611 O O . MET D 1 116 ? -44.036 13.254 -88.551 1.00 11.80 165 MET D O 1
ATOM 7616 N N . ALA D 1 117 ? -45.643 14.308 -89.727 1.00 12.92 166 ALA D N 1
ATOM 7617 C CA . ALA D 1 117 ? -45.864 15.334 -88.697 1.00 12.70 166 ALA D CA 1
ATOM 7618 C C . ALA D 1 117 ? -46.273 14.695 -87.375 1.00 11.82 166 ALA D C 1
ATOM 7619 O O . ALA D 1 117 ? -45.749 15.056 -86.319 1.00 11.12 166 ALA D O 1
ATOM 7621 N N . VAL D 1 118 ? -47.190 13.733 -87.439 1.00 11.94 167 VAL D N 1
ATOM 7622 C CA . VAL D 1 118 ? -47.635 13.022 -86.241 1.00 11.66 167 VAL D CA 1
ATOM 7623 C C . VAL D 1 118 ? -46.478 12.232 -85.634 1.00 11.08 167 VAL D C 1
ATOM 7624 O O . VAL D 1 118 ? -46.254 12.278 -84.426 1.00 10.75 167 VAL D O 1
ATOM 7628 N N . VAL D 1 119 ? -45.733 11.528 -86.481 1.00 11.37 168 VAL D N 1
ATOM 7629 C CA . VAL D 1 119 ? -44.565 10.758 -86.035 1.00 10.55 168 VAL D CA 1
ATOM 7630 C C . VAL D 1 119 ? -43.542 11.652 -85.327 1.00 10.56 168 VAL D C 1
ATOM 7631 O O . VAL D 1 119 ? -43.080 11.325 -84.233 1.00 10.40 168 VAL D O 1
ATOM 7635 N N . ARG D 1 120 ? -43.219 12.792 -85.926 1.00 10.83 169 ARG D N 1
ATOM 7636 C CA . ARG D 1 120 ? -42.280 13.734 -85.314 1.00 11.13 169 ARG D CA 1
ATOM 7637 C C . ARG D 1 120 ? -42.762 14.264 -83.963 1.00 11.20 169 ARG D C 1
ATOM 7638 O O . ARG D 1 120 ? -41.988 14.285 -83.000 1.00 10.69 169 ARG D O 1
ATOM 7646 N N . LYS D 1 121 ? -44.029 14.682 -83.890 1.00 11.78 170 LYS D N 1
ATOM 7647 C CA . LYS D 1 121 ? -44.606 15.196 -82.644 1.00 12.24 170 LYS D CA 1
ATOM 7648 C C . LYS D 1 121 ? -44.592 14.135 -81.538 1.00 11.57 170 LYS D C 1
ATOM 7649 O O . LYS D 1 121 ? -44.179 14.414 -80.409 1.00 11.20 170 LYS D O 1
ATOM 7655 N N . CYS D 1 122 ? -45.037 12.926 -81.871 1.00 11.29 171 CYS D N 1
ATOM 7656 C CA . CYS D 1 122 ? -45.036 11.818 -80.916 1.00 10.97 171 CYS D CA 1
ATOM 7657 C C . CYS D 1 122 ? -43.624 11.441 -80.455 1.00 10.68 171 CYS D C 1
ATOM 7658 O O . CYS D 1 122 ? -43.402 11.221 -79.262 1.00 10.59 171 CYS D O 1
ATOM 7661 N N . PHE D 1 123 ? -42.676 11.368 -81.389 1.00 10.88 172 PHE D N 1
ATOM 7662 C CA . PHE D 1 123 ? -41.281 11.096 -81.029 1.00 10.72 172 PHE D CA 1
ATOM 7663 C C . PHE D 1 123 ? -40.738 12.117 -80.040 1.00 10.82 172 PHE D C 1
ATOM 7664 O O . PHE D 1 123 ? -40.116 11.743 -79.047 1.00 9.89 172 PHE D O 1
ATOM 7672 N N . LEU D 1 124 ? -40.987 13.394 -80.315 1.00 11.52 173 LEU D N 1
ATOM 7673 C CA . LEU D 1 124 ? -40.521 14.476 -79.444 1.00 12.42 173 LEU D CA 1
ATOM 7674 C C . LEU D 1 124 ? -41.191 14.366 -78.071 1.00 12.40 173 LEU D C 1
ATOM 7675 O O . LEU D 1 124 ? -40.535 14.503 -77.040 1.00 12.14 173 LEU D O 1
ATOM 7680 N N . GLU D 1 125 ? -42.497 14.110 -78.062 1.00 12.64 174 GLU D N 1
ATOM 7681 C CA . GLU D 1 125 ? -43.242 13.967 -76.806 1.00 13.18 174 GLU D CA 1
ATOM 7682 C C . GLU D 1 125 ? -42.744 12.793 -75.959 1.00 11.99 174 GLU D C 1
ATOM 7683 O O . GLU D 1 125 ? -42.515 12.952 -74.765 1.00 11.65 174 GLU D O 1
ATOM 7689 N N . GLN D 1 126 ? -42.567 11.628 -76.578 1.00 11.39 175 GLN D N 1
ATOM 7690 C CA . GLN D 1 126 ? -42.034 10.455 -75.871 1.00 11.02 175 GLN D CA 1
ATOM 7691 C C . GLN D 1 126 ? -40.613 10.705 -75.375 1.00 10.71 175 GLN D C 1
ATOM 7692 O O . GLN D 1 126 ? -40.247 10.321 -74.256 1.00 10.48 175 GLN D O 1
ATOM 7698 N N . ASN D 1 127 ? -39.816 11.351 -76.215 1.00 10.48 176 ASN D N 1
ATOM 7699 C CA . ASN D 1 127 ? -38.450 11.669 -75.859 1.00 10.01 176 ASN D CA 1
ATOM 7700 C C . ASN D 1 127 ? -38.404 12.577 -74.622 1.00 10.29 176 ASN D C 1
ATOM 7701 O O . ASN D 1 127 ? -37.738 12.249 -73.627 1.00 9.70 176 ASN D O 1
ATOM 7706 N N . LEU D 1 128 ? -39.148 13.683 -74.661 1.00 10.66 177 LEU D N 1
ATOM 7707 C CA . LEU D 1 128 ? -39.214 14.592 -73.509 1.00 11.28 177 LEU D CA 1
ATOM 7708 C C . LEU D 1 128 ? -39.830 13.969 -72.258 1.00 10.78 177 LEU D C 1
ATOM 7709 O O . LEU D 1 128 ? -39.406 14.293 -71.150 1.00 10.53 177 LEU D O 1
ATOM 7714 N N . LYS D 1 129 ? -40.830 13.100 -72.423 1.00 10.61 178 LYS D N 1
ATOM 7715 C CA . LYS D 1 129 ? -41.395 12.359 -71.289 1.00 10.71 178 LYS D CA 1
ATOM 7716 C C . LYS D 1 129 ? -40.327 11.524 -70.581 1.00 9.53 178 LYS D C 1
ATOM 7717 O O . LYS D 1 129 ? -40.255 11.524 -69.354 1.00 9.76 178 LYS D O 1
ATOM 7723 N N . LEU D 1 130 ? -39.511 10.804 -71.345 1.00 8.37 179 LEU D N 1
ATOM 7724 C CA . LEU D 1 130 ? -38.468 9.955 -70.748 1.00 7.58 179 LEU D CA 1
ATOM 7725 C C . LEU D 1 130 ? -37.348 10.799 -70.141 1.00 7.51 179 LEU D C 1
ATOM 7726 O O . LEU D 1 130 ? -36.888 10.527 -69.034 1.00 7.63 179 LEU D O 1
ATOM 7731 N N . VAL D 1 131 ? -36.924 11.835 -70.858 1.00 7.47 180 VAL D N 1
ATOM 7732 C CA . VAL D 1 131 ? -35.870 12.721 -70.373 1.00 7.58 180 VAL D CA 1
ATOM 7733 C C . VAL D 1 131 ? -36.305 13.376 -69.063 1.00 8.16 180 VAL D C 1
ATOM 7734 O O . VAL D 1 131 ? -35.535 13.441 -68.109 1.00 8.31 180 VAL D O 1
ATOM 7738 N N . THR D 1 132 ? -37.553 13.829 -69.011 1.00 8.74 181 THR D N 1
ATOM 7739 C CA . THR D 1 132 ? -38.045 14.558 -67.847 1.00 9.43 181 THR D CA 1
ATOM 7740 C C . THR D 1 132 ? -38.228 13.629 -66.647 1.00 9.71 181 THR D C 1
ATOM 7741 O O . THR D 1 132 ? -37.882 14.001 -65.528 1.00 9.98 181 THR D O 1
ATOM 7745 N N . ALA D 1 133 ? -38.726 12.412 -66.880 1.00 9.50 182 ALA D N 1
ATOM 7746 C CA . ALA D 1 133 ? -38.812 11.411 -65.809 1.00 9.56 182 ALA D CA 1
ATOM 7747 C C . ALA D 1 133 ? -37.423 11.155 -65.204 1.00 9.58 182 ALA D C 1
ATOM 7748 O O . ALA D 1 133 ? -37.280 11.038 -63.985 1.00 9.81 182 ALA D O 1
ATOM 7750 N N . LEU D 1 134 ? -36.399 11.093 -66.055 1.00 8.96 183 LEU D N 1
ATOM 7751 C CA . LEU D 1 134 ? -35.027 10.897 -65.588 1.00 9.05 183 LEU D CA 1
ATOM 7752 C C . LEU D 1 134 ? -34.526 12.085 -64.765 1.00 9.93 183 LEU D C 1
ATOM 7753 O O . LEU D 1 134 ? -33.924 11.888 -63.711 1.00 10.10 183 LEU D O 1
ATOM 7758 N N . GLU D 1 135 ? -34.782 13.307 -65.239 1.00 10.42 184 GLU D N 1
ATOM 7759 C CA . GLU D 1 135 ? -34.352 14.521 -64.539 1.00 11.39 184 GLU D CA 1
ATOM 7760 C C . GLU D 1 135 ? -34.993 14.624 -63.154 1.00 12.46 184 GLU D C 1
ATOM 7761 O O . GLU D 1 135 ? -34.346 15.054 -62.190 1.00 12.61 184 GLU D O 1
ATOM 7767 N N . GLN D 1 136 ? -36.255 14.207 -63.058 1.00 12.69 185 GLN D N 1
ATOM 7768 C CA . GLN D 1 136 ? -36.987 14.225 -61.793 1.00 13.80 185 GLN D CA 1
ATOM 7769 C C . GLN D 1 136 ? -36.362 13.284 -60.762 1.00 13.89 185 GLN D C 1
ATOM 7770 O O . GLN D 1 136 ? -36.501 13.504 -59.574 1.00 14.63 185 GLN D O 1
ATOM 7776 N N . LEU D 1 137 ? -35.662 12.252 -61.228 1.00 13.36 186 LEU D N 1
ATOM 7777 C CA . LEU D 1 137 ? -34.968 11.315 -60.351 1.00 13.81 186 LEU D CA 1
ATOM 7778 C C . LEU D 1 137 ? -33.502 11.705 -60.134 1.00 14.47 186 LEU D C 1
ATOM 7779 O O . LEU D 1 137 ? -32.721 10.903 -59.631 1.00 15.26 186 LEU D O 1
ATOM 7784 N N . GLY D 1 138 ? -33.137 12.936 -60.499 1.00 15.26 187 GLY D N 1
ATOM 7785 C CA . GLY D 1 138 ? -31.757 13.424 -60.374 1.00 15.74 187 GLY D CA 1
ATOM 7786 C C . GLY D 1 138 ? -30.796 12.901 -61.437 1.00 15.34 187 GLY D C 1
ATOM 7787 O O . GLY D 1 138 ? -29.582 12.903 -61.232 1.00 15.87 187 GLY D O 1
ATOM 7788 N N . VAL D 1 139 ? -31.324 12.444 -62.571 1.00 14.28 188 VAL D N 1
ATOM 7789 C CA . VAL D 1 139 ? -30.476 11.975 -63.666 1.00 13.67 188 VAL D CA 1
ATOM 7790 C C . VAL D 1 139 ? -30.387 13.059 -64.734 1.00 13.63 188 VAL D C 1
ATOM 7791 O O . VAL D 1 139 ? -31.405 13.536 -65.237 1.00 13.46 188 VAL D O 1
ATOM 7795 N N . ARG D 1 140 ? -29.167 13.443 -65.081 1.00 13.76 189 ARG D N 1
ATOM 7796 C CA . ARG D 1 140 ? -28.957 14.332 -66.210 1.00 13.81 189 ARG D CA 1
ATOM 7797 C C . ARG D 1 140 ? -29.171 13.551 -67.488 1.00 12.36 189 ARG D C 1
ATOM 7798 O O . ARG D 1 140 ? -28.529 12.526 -67.709 1.00 12.10 189 ARG D O 1
ATOM 7806 N N . ALA D 1 141 ? -30.094 14.028 -68.311 1.00 11.48 190 ALA D N 1
ATOM 7807 C CA . ALA D 1 141 ? -30.444 13.360 -69.559 1.00 10.82 190 ALA D CA 1
ATOM 7808 C C . ALA D 1 141 ? -30.536 14.391 -70.681 1.00 11.12 190 ALA D C 1
ATOM 7809 O O . ALA D 1 141 ? -31.054 15.497 -70.484 1.00 11.26 190 ALA D O 1
ATOM 7811 N N . ARG D 1 142 ? -30.013 14.022 -71.849 1.00 11.01 191 ARG D N 1
ATOM 7812 C CA . ARG D 1 142 ? -29.934 14.917 -72.987 1.00 11.73 191 ARG D CA 1
ATOM 7813 C C . ARG D 1 142 ? -30.779 14.346 -74.123 1.00 11.63 191 ARG D C 1
ATOM 7814 O O . ARG D 1 142 ? -30.489 13.246 -74.612 1.00 11.04 191 ARG D O 1
ATOM 7822 N N . PRO D 1 143 ? -31.835 15.077 -74.535 1.00 11.87 192 PRO D N 1
ATOM 7823 C CA . PRO D 1 143 ? -32.565 14.676 -75.730 1.00 12.10 192 PRO D CA 1
ATOM 7824 C C . PRO D 1 143 ? -31.645 14.766 -76.938 1.00 12.88 192 PRO D C 1
ATOM 7825 O O . PRO D 1 143 ? -30.953 15.775 -77.102 1.00 13.22 192 PRO D O 1
ATOM 7829 N N . ILE D 1 144 ? -31.607 13.705 -77.740 1.00 12.88 193 ILE D N 1
ATOM 7830 C CA . ILE D 1 144 ? -30.890 13.704 -79.005 1.00 13.88 193 ILE D CA 1
ATOM 7831 C C . ILE D 1 144 ? -31.874 13.337 -80.119 1.00 14.23 193 ILE D C 1
ATOM 7832 O O . ILE D 1 144 ? -32.154 12.160 -80.363 1.00 13.76 193 ILE D O 1
ATOM 7837 N N . THR D 1 145 ? -32.394 14.363 -80.788 1.00 14.91 194 THR D N 1
ATOM 7838 C CA . THR D 1 145 ? -33.510 14.201 -81.723 1.00 15.57 194 THR D CA 1
ATOM 7839 C C . THR D 1 145 ? -33.124 14.299 -83.207 1.00 15.92 194 THR D C 1
ATOM 7840 O O . THR D 1 145 ? -33.947 14.035 -84.071 1.00 16.63 194 THR D O 1
ATOM 7844 N N . SER D 1 146 ? -31.892 14.699 -83.502 1.00 16.07 195 SER D N 1
ATOM 7845 C CA . SER D 1 146 ? -31.384 14.674 -84.869 1.00 16.26 195 SER D CA 1
ATOM 7846 C C . SER D 1 146 ? -29.862 14.688 -84.845 1.00 16.32 195 SER D C 1
ATOM 7847 O O . SER D 1 146 ? -29.256 14.791 -83.779 1.00 16.34 195 SER D O 1
ATOM 7850 N N . GLY D 1 147 ? -29.255 14.567 -86.022 1.00 16.37 196 GLY D N 1
ATOM 7851 C CA . GLY D 1 147 ? -27.803 14.639 -86.170 1.00 16.22 196 GLY D CA 1
ATOM 7852 C C . GLY D 1 147 ? -27.045 13.356 -85.887 1.00 15.62 196 GLY D C 1
ATOM 7853 O O . GLY D 1 147 ? -25.826 13.374 -85.825 1.00 15.77 196 GLY D O 1
ATOM 7854 N N . VAL D 1 148 ? -27.753 12.243 -85.707 1.00 14.91 197 VAL D N 1
ATOM 7855 C CA . VAL D 1 148 ? -27.107 10.958 -85.463 1.00 14.70 197 VAL D CA 1
ATOM 7856 C C . VAL D 1 148 ? -27.232 10.049 -86.691 1.00 15.02 197 VAL D C 1
ATOM 7857 O O . VAL D 1 148 ? -26.227 9.554 -87.198 1.00 15.73 197 VAL D O 1
ATOM 7861 N N . PHE D 1 149 ? -28.455 9.840 -87.170 1.00 14.43 198 PHE D N 1
ATOM 7862 C CA . PHE D 1 149 ? -28.693 8.916 -88.279 1.00 14.85 198 PHE D CA 1
ATOM 7863 C C . PHE D 1 149 ? -28.790 9.652 -89.611 1.00 15.43 198 PHE D C 1
ATOM 7864 O O . PHE D 1 149 ? -29.579 10.591 -89.757 1.00 15.18 198 PHE D O 1
ATOM 7872 N N . THR D 1 150 ? -27.979 9.222 -90.574 1.00 16.12 199 THR D N 1
ATOM 7873 C CA . THR D 1 150 ? -28.117 9.649 -91.967 1.00 16.92 199 THR D CA 1
ATOM 7874 C C . THR D 1 150 ? -28.732 8.504 -92.761 1.00 17.20 199 THR D C 1
ATOM 7875 O O . THR D 1 150 ? -28.361 7.342 -92.568 1.00 17.07 199 THR D O 1
ATOM 7879 N N . ALA D 1 151 ? -29.666 8.836 -93.651 1.00 17.33 200 ALA D N 1
ATOM 7880 C CA . ALA D 1 151 ? -30.428 7.823 -94.376 1.00 17.76 200 ALA D CA 1
ATOM 7881 C C . ALA D 1 151 ? -30.721 8.225 -95.818 1.00 18.90 200 ALA D C 1
ATOM 7882 O O . ALA D 1 151 ? -30.769 9.414 -96.142 1.00 18.84 200 ALA D O 1
ATOM 7884 N N . ASP D 1 152 ? -30.912 7.214 -96.664 1.00 19.87 201 ASP D N 1
ATOM 7885 C CA . ASP D 1 152 ? -31.555 7.368 -97.967 1.00 21.30 201 ASP D CA 1
ATOM 7886 C C . ASP D 1 152 ? -33.012 6.966 -97.808 1.00 20.79 201 ASP D C 1
ATOM 7887 O O . ASP D 1 152 ? -33.400 6.422 -96.779 1.00 19.75 201 ASP D O 1
ATOM 7892 N N . TYR D 1 153 ? -33.809 7.214 -98.842 1.00 21.32 202 TYR D N 1
ATOM 7893 C CA . TYR D 1 153 ? -35.153 6.659 -98.918 1.00 21.42 202 TYR D CA 1
ATOM 7894 C C . TYR D 1 153 ? -35.066 5.137 -99.007 1.00 21.89 202 TYR D C 1
ATOM 7895 O O . TYR D 1 153 ? -34.240 4.601 -99.743 1.00 22.71 202 TYR D O 1
ATOM 7904 N N . LEU D 1 154 ? -35.901 4.449 -98.236 1.00 21.60 203 LEU D N 1
ATOM 7905 C CA . LEU D 1 154 ? -35.960 2.987 -98.280 1.00 22.12 203 LEU D CA 1
ATOM 7906 C C . LEU D 1 154 ? -36.611 2.585 -99.597 1.00 23.41 203 LEU D C 1
ATOM 7907 O O . LEU D 1 154 ? -36.016 1.878 -100.403 1.00 24.38 203 LEU D O 1
ATOM 7912 N N . ASP D 1 155 ? -37.830 3.071 -99.805 1.00 23.71 204 ASP D N 1
ATOM 7913 C CA . ASP D 1 155 ? -38.547 2.921 -101.070 1.00 25.10 204 ASP D CA 1
ATOM 7914 C C . ASP D 1 155 ? -39.621 4.001 -101.118 1.00 25.11 204 ASP D C 1
ATOM 7915 O O . ASP D 1 155 ? -40.703 3.840 -100.548 1.00 24.46 204 ASP D O 1
ATOM 7920 N N . LYS D 1 156 ? -39.316 5.107 -101.789 1.00 25.98 205 LYS D N 1
ATOM 7921 C CA . LYS D 1 156 ? -40.172 6.295 -101.722 1.00 26.40 205 LYS D CA 1
ATOM 7922 C C . LYS D 1 156 ? -41.597 6.035 -102.217 1.00 27.47 205 LYS D C 1
ATOM 7923 O O . LYS D 1 156 ? -42.559 6.481 -101.597 1.00 26.69 205 LYS D O 1
ATOM 7929 N N . ASP D 1 157 ? -41.730 5.316 -103.328 1.00 29.35 206 ASP D N 1
ATOM 7930 C CA . ASP D 1 157 ? -43.048 5.038 -103.904 1.00 30.62 206 ASP D CA 1
ATOM 7931 C C . ASP D 1 157 ? -43.916 4.178 -102.984 1.00 30.07 206 ASP D C 1
ATOM 7932 O O . ASP D 1 157 ? -45.131 4.348 -102.942 1.00 30.32 206 ASP D O 1
ATOM 7937 N N . LYS D 1 158 ? -43.280 3.278 -102.239 1.00 29.59 207 LYS D N 1
ATOM 7938 C CA . LYS D 1 158 ? -43.970 2.291 -101.408 1.00 29.38 207 LYS D CA 1
ATOM 7939 C C . LYS D 1 158 ? -44.198 2.758 -99.961 1.00 27.74 207 LYS D C 1
ATOM 7940 O O . LYS D 1 158 ? -45.304 2.645 -99.437 1.00 27.68 207 LYS D O 1
ATOM 7946 N N . TYR D 1 159 ? -43.150 3.257 -99.310 1.00 26.41 208 TYR D N 1
ATOM 7947 C CA . TYR D 1 159 ? -43.242 3.660 -97.902 1.00 24.97 208 TYR D CA 1
ATOM 7948 C C . TYR D 1 159 ? -43.299 5.172 -97.693 1.00 23.80 208 TYR D C 1
ATOM 7949 O O . TYR D 1 159 ? -43.595 5.628 -96.583 1.00 22.76 208 TYR D O 1
ATOM 7958 N N . LYS D 1 160 ? -43.019 5.937 -98.748 1.00 23.79 209 LYS D N 1
ATOM 7959 C CA . LYS D 1 160 ? -42.934 7.399 -98.674 1.00 23.06 209 LYS D CA 1
ATOM 7960 C C . LYS D 1 160 ? -41.771 7.837 -97.762 1.00 21.37 209 LYS D C 1
ATOM 7961 O O . LYS D 1 160 ? -40.631 7.476 -98.035 1.00 21.41 209 LYS D O 1
ATOM 7967 N N . LEU D 1 161 ? -42.040 8.583 -96.690 1.00 19.97 210 LEU D N 1
ATOM 7968 C CA . LEU D 1 161 ? -40.973 9.203 -95.885 1.00 18.67 210 LEU D CA 1
ATOM 7969 C C . LEU D 1 161 ? -40.384 8.240 -94.849 1.00 17.81 210 LEU D C 1
ATOM 7970 O O . LEU D 1 161 ? -40.426 8.496 -93.639 1.00 16.98 210 LEU D O 1
ATOM 7975 N N . VAL D 1 162 ? -39.828 7.139 -95.348 1.00 18.03 211 VAL D N 1
ATOM 7976 C CA . VAL D 1 162 ? -39.204 6.109 -94.522 1.00 17.49 211 VAL D CA 1
ATOM 7977 C C . VAL D 1 162 ? -37.760 5.940 -94.987 1.00 17.75 211 VAL D C 1
ATOM 7978 O O . VAL D 1 162 ? -37.495 5.878 -96.189 1.00 18.54 211 VAL D O 1
ATOM 7982 N N . GLY D 1 163 ? -36.835 5.869 -94.034 1.00 16.83 212 GLY D N 1
ATOM 7983 C CA . GLY D 1 163 ? -35.418 5.867 -94.345 1.00 17.16 212 GLY D CA 1
ATOM 7984 C C . GLY D 1 163 ? -34.747 4.510 -94.281 1.00 17.54 212 GLY D C 1
ATOM 7985 O O . GLY D 1 163 ? -35.221 3.587 -93.616 1.00 17.25 212 GLY D O 1
ATOM 7986 N N . ASN D 1 164 ? -33.637 4.408 -95.003 1.00 18.43 213 ASN D N 1
ATOM 7987 C CA . ASN D 1 164 ? -32.699 3.303 -94.898 1.00 18.91 213 ASN D CA 1
ATOM 7988 C C . ASN D 1 164 ? -31.398 3.903 -94.392 1.00 18.47 213 ASN D C 1
ATOM 7989 O O . ASN D 1 164 ? -30.776 4.692 -95.096 1.00 18.46 213 ASN D O 1
ATOM 7994 N N . ILE D 1 165 ? -31.007 3.556 -93.166 1.00 17.84 214 ILE D N 1
ATOM 7995 C CA . ILE D 1 165 ? -29.863 4.197 -92.520 1.00 17.56 214 ILE D CA 1
ATOM 7996 C C . ILE D 1 165 ? -28.572 3.818 -93.237 1.00 18.85 214 ILE D C 1
ATOM 7997 O O . ILE D 1 165 ? -28.315 2.643 -93.472 1.00 19.10 214 ILE D O 1
ATOM 8002 N N . LYS D 1 166 ? -27.775 4.826 -93.591 1.00 19.58 215 LYS D N 1
ATOM 8003 C CA . LYS D 1 166 ? -26.487 4.614 -94.253 1.00 20.9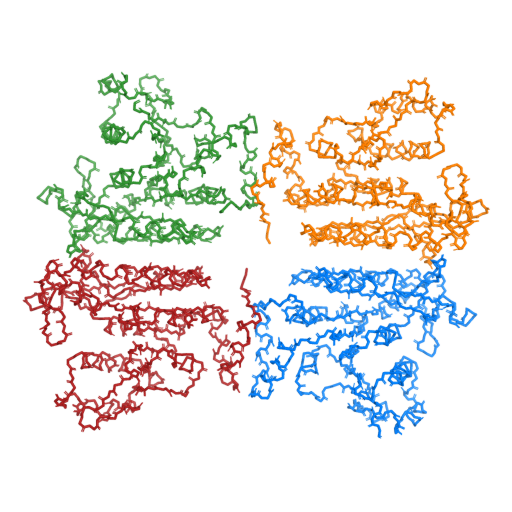5 215 LYS D CA 1
ATOM 8004 C C . LYS D 1 166 ? -25.292 4.849 -93.320 1.00 20.60 215 LYS D C 1
ATOM 8005 O O . LYS D 1 166 ? -24.211 4.303 -93.556 1.00 21.23 215 LYS D O 1
ATOM 8011 N N . SER D 1 167 ? -25.471 5.653 -92.272 1.00 19.14 216 SER D N 1
ATOM 8012 C CA . SER D 1 167 ? -24.383 5.899 -91.322 1.00 18.86 216 SER D CA 1
ATOM 8013 C C . SER D 1 167 ? -24.863 6.476 -89.999 1.00 17.51 216 SER D C 1
ATOM 8014 O O . SER D 1 167 ? -25.985 6.986 -89.882 1.00 16.21 216 SER D O 1
ATOM 8017 N N . VAL D 1 168 ? -23.986 6.381 -89.005 1.00 17.45 217 VAL D N 1
ATOM 8018 C CA . VAL D 1 168 ? -24.259 6.855 -87.656 1.00 16.47 217 VAL D CA 1
ATOM 8019 C C . VAL D 1 168 ? -23.171 7.840 -87.272 1.00 17.06 217 VAL D C 1
ATOM 8020 O O . VAL D 1 168 ? -21.980 7.529 -87.391 1.00 17.76 217 VAL D O 1
ATOM 8024 N N . THR D 1 169 ? -23.582 9.027 -86.835 1.00 16.66 218 THR D N 1
ATOM 8025 C CA . THR D 1 169 ? -22.655 10.038 -86.354 1.00 17.28 218 THR D CA 1
ATOM 8026 C C . THR D 1 169 ? -22.617 9.916 -84.838 1.00 16.78 218 THR D C 1
ATOM 8027 O O . THR D 1 169 ? -23.630 10.100 -84.173 1.00 15.88 218 THR D O 1
ATOM 8031 N N . LYS D 1 170 ? -21.450 9.571 -84.305 1.00 17.58 219 LYS D N 1
ATOM 8032 C CA . LYS D 1 170 ? -21.303 9.206 -82.893 1.00 17.68 219 LYS D CA 1
ATOM 8033 C C . LYS D 1 170 ? -21.129 10.398 -81.953 1.00 17.90 219 LYS D C 1
ATOM 8034 O O . LYS D 1 170 ? -21.429 10.295 -80.765 1.00 16.93 219 LYS D O 1
ATOM 8040 N N . GLU D 1 171 ? -20.671 11.529 -82.488 1.00 18.72 220 GLU D N 1
ATOM 8041 C CA . GLU D 1 171 ? -20.257 12.664 -81.660 1.00 19.59 220 GLU D CA 1
ATOM 8042 C C . GLU D 1 171 ? -21.316 13.140 -80.654 1.00 18.09 220 GLU D C 1
ATOM 8043 O O . GLU D 1 171 ? -20.992 13.343 -79.486 1.00 18.53 220 GLU D O 1
ATOM 8049 N N . PRO D 1 172 ? -22.577 13.312 -81.088 1.00 16.80 221 PRO D N 1
ATOM 8050 C CA . PRO D 1 172 ? -23.588 13.765 -80.125 1.00 15.68 221 PRO D CA 1
ATOM 8051 C C . PRO D 1 172 ? -23.735 12.821 -78.931 1.00 14.34 221 PRO D C 1
ATOM 8052 O O . PRO D 1 172 ? -23.885 13.273 -77.798 1.00 13.76 221 PRO D O 1
ATOM 8056 N N . ILE D 1 173 ? -23.671 11.522 -79.201 1.00 13.61 222 ILE D N 1
ATOM 8057 C CA . ILE D 1 173 ? -23.763 10.497 -78.165 1.00 12.72 222 ILE D CA 1
ATOM 8058 C C . ILE D 1 173 ? -22.556 10.563 -77.235 1.00 12.95 222 ILE D C 1
ATOM 8059 O O . ILE D 1 173 ? -22.702 10.563 -76.013 1.00 12.43 222 ILE D O 1
ATOM 8064 N N . GLU D 1 174 ? -21.365 10.638 -77.824 1.00 13.64 223 GLU D N 1
ATOM 8065 C CA . GLU D 1 174 ? -20.124 10.674 -77.049 1.00 14.51 223 GLU D CA 1
ATOM 8066 C C . GLU D 1 174 ? -20.012 11.961 -76.227 1.00 14.36 223 GLU D C 1
ATOM 8067 O O . GLU D 1 174 ? -19.597 11.924 -75.065 1.00 14.34 223 GLU D O 1
ATOM 8073 N N . ALA D 1 175 ? -20.425 13.082 -76.822 1.00 13.89 224 ALA D N 1
ATOM 8074 C CA . ALA D 1 175 ? -20.453 14.372 -76.132 1.00 14.09 224 ALA D CA 1
ATOM 8075 C C . ALA D 1 175 ? -21.396 14.376 -74.930 1.00 13.19 224 ALA D C 1
ATOM 8076 O O . ALA D 1 175 ? -21.088 14.970 -73.896 1.00 13.55 224 ALA D O 1
ATOM 8078 N N . SER D 1 176 ? -22.550 13.735 -75.073 1.00 12.11 225 SER D N 1
ATOM 8079 C CA . SER D 1 176 ? -23.507 13.633 -73.973 1.00 11.34 225 SER D CA 1
ATOM 8080 C C . SER D 1 176 ? -22.875 12.888 -72.798 1.00 11.52 225 SER D C 1
ATOM 8081 O O . SER D 1 176 ? -22.886 13.370 -71.665 1.00 11.16 225 SER D O 1
ATOM 8084 N N . ILE D 1 177 ? -22.318 11.717 -73.088 1.00 11.51 226 ILE D N 1
ATOM 8085 C CA . ILE D 1 177 ? -21.713 10.864 -72.069 1.00 12.08 226 ILE D CA 1
ATOM 8086 C C . ILE D 1 177 ? -20.530 11.546 -71.379 1.00 13.42 226 ILE D C 1
ATOM 8087 O O . ILE D 1 177 ? -20.440 11.539 -70.147 1.00 13.37 226 ILE D O 1
ATOM 8092 N N . LYS D 1 178 ? -19.650 12.156 -72.171 1.00 14.62 227 LYS D N 1
ATOM 8093 C CA . LYS D 1 178 ? -18.524 12.924 -71.643 1.00 16.25 227 LYS D CA 1
ATOM 8094 C C . LYS D 1 178 ? -18.982 14.038 -70.688 1.00 16.27 227 LYS D C 1
ATOM 8095 O O . LYS D 1 178 ? -18.292 14.346 -69.727 1.00 17.05 227 LYS D O 1
ATOM 8101 N N . ALA D 1 179 ? -20.145 14.627 -70.956 1.00 15.57 228 ALA D N 1
ATOM 8102 C CA . ALA D 1 179 ? -20.708 15.671 -70.097 1.00 15.65 228 ALA D CA 1
ATOM 8103 C C . ALA D 1 179 ? -21.467 15.117 -68.887 1.00 14.97 228 ALA D C 1
ATOM 8104 O O . ALA D 1 179 ? -21.944 15.887 -68.051 1.00 14.95 228 ALA D O 1
ATOM 8106 N N . GLY D 1 180 ? -21.598 13.795 -68.802 1.00 14.03 229 GLY D N 1
ATOM 8107 C CA . GLY D 1 180 ? -22.282 13.161 -67.677 1.00 13.45 229 GLY D CA 1
ATOM 8108 C C . GLY D 1 180 ? -23.791 13.139 -67.804 1.00 12.52 229 GLY D C 1
ATOM 8109 O O . GLY D 1 180 ? -24.506 13.142 -66.793 1.00 12.58 229 GLY D O 1
ATOM 8110 N N . ALA D 1 181 ? -24.286 13.102 -69.040 1.00 11.65 230 ALA D N 1
ATOM 8111 C CA . ALA D 1 181 ? -25.717 12.992 -69.295 1.00 10.60 230 ALA D CA 1
ATOM 8112 C C . ALA D 1 181 ? -26.005 11.739 -70.118 1.00 10.11 230 ALA D C 1
ATOM 8113 O O . ALA D 1 181 ? -25.289 11.447 -71.085 1.00 10.32 230 ALA D O 1
ATOM 8115 N N . LEU D 1 182 ? -27.046 11.000 -69.730 1.00 9.43 231 LEU D N 1
ATOM 8116 C CA . LEU D 1 182 ? -27.524 9.873 -70.531 1.00 9.14 231 LEU D CA 1
ATOM 8117 C C . LEU D 1 182 ? -28.051 10.386 -71.869 1.00 8.73 231 LEU D C 1
ATOM 8118 O O . LEU D 1 182 ? -28.896 11.284 -71.895 1.00 8.43 231 LEU D O 1
ATOM 8123 N N . PRO D 1 183 ? -27.569 9.814 -72.979 1.00 8.73 232 PRO D N 1
ATOM 8124 C CA . PRO D 1 183 ? -28.113 10.207 -74.268 1.00 8.70 232 PRO D CA 1
ATOM 8125 C C . PRO D 1 183 ? -29.423 9.468 -74.563 1.00 8.24 232 PRO D C 1
ATOM 8126 O O . PRO D 1 183 ? -29.437 8.241 -74.599 1.00 8.44 232 PRO D O 1
ATOM 8130 N N . ILE D 1 184 ? -30.506 10.220 -74.768 1.00 7.94 233 ILE D N 1
ATOM 8131 C CA . ILE D 1 184 ? -31.821 9.646 -75.049 1.00 7.29 233 ILE D CA 1
ATOM 8132 C C . ILE D 1 184 ? -32.225 9.956 -76.495 1.00 7.84 233 ILE D C 1
ATOM 8133 O O . ILE D 1 184 ? -32.549 11.099 -76.822 1.00 7.28 233 ILE D O 1
ATOM 8138 N N . LEU D 1 185 ? -32.208 8.928 -77.344 1.00 8.51 234 LEU D N 1
ATOM 8139 C CA . LEU D 1 185 ? -32.315 9.097 -78.798 1.00 9.43 234 LEU D CA 1
ATOM 8140 C C . LEU D 1 185 ? -33.678 8.674 -79.361 1.00 9.22 234 LEU D C 1
ATOM 8141 O O . LEU D 1 185 ? -34.270 7.695 -78.925 1.00 8.30 234 LEU D O 1
ATOM 8146 N N . THR D 1 186 ? -34.138 9.402 -80.369 1.00 9.58 235 THR D N 1
ATOM 8147 C CA . THR D 1 186 ? -35.207 8.925 -81.231 1.00 9.62 235 THR D CA 1
ATOM 8148 C C . THR D 1 186 ? -34.562 8.183 -82.400 1.00 10.07 235 THR D C 1
ATOM 8149 O O . THR D 1 186 ? -33.344 8.259 -82.595 1.00 10.34 235 THR D O 1
ATOM 8153 N N . SER D 1 187 ? -35.381 7.487 -83.187 1.00 10.25 236 SER D N 1
ATOM 8154 C CA . SER D 1 187 ? -34.889 6.732 -84.345 1.00 10.90 236 SER D CA 1
ATOM 8155 C C . SER D 1 187 ? -35.101 7.449 -85.686 1.00 11.58 236 SER D C 1
ATOM 8156 O O . SER D 1 187 ? -34.938 6.843 -86.742 1.00 12.45 236 SER D O 1
ATOM 8159 N N . LEU D 1 188 ? -35.453 8.731 -85.657 1.00 11.54 237 LEU D N 1
ATOM 8160 C CA . LEU D 1 188 ? -35.555 9.504 -86.890 1.00 12.05 237 LEU D CA 1
ATOM 8161 C C . LEU D 1 188 ? -34.174 9.736 -87.501 1.00 12.40 237 LEU D C 1
ATOM 8162 O O . LEU D 1 188 ? -33.201 9.975 -86.787 1.00 11.92 237 LEU D O 1
ATOM 8167 N N . ALA D 1 189 ? -34.112 9.655 -88.828 1.00 12.88 238 ALA D N 1
ATOM 8168 C CA . ALA D 1 189 ? -32.893 9.870 -89.581 1.00 13.54 238 ALA D CA 1
ATOM 8169 C C . ALA D 1 189 ? -33.112 11.029 -90.544 1.00 14.40 238 ALA D C 1
ATOM 8170 O O . ALA D 1 189 ? -34.249 11.453 -90.761 1.00 14.75 238 ALA D O 1
ATOM 8172 N N . GLU D 1 190 ? -32.023 11.542 -91.104 1.00 14.75 239 GLU D N 1
ATOM 8173 C CA . GLU D 1 190 ? -32.073 12.653 -92.050 1.00 15.44 239 GLU D CA 1
ATOM 8174 C C . GLU D 1 190 ? -31.324 12.307 -93.325 1.00 15.71 239 GLU D C 1
ATOM 8175 O O . GLU D 1 190 ? -30.279 11.670 -93.271 1.00 15.73 239 GLU D O 1
ATOM 8181 N N . THR D 1 191 ? -31.857 12.729 -94.469 1.00 15.69 240 THR D N 1
ATOM 8182 C CA . THR D 1 191 ? -31.077 12.753 -95.702 1.00 16.45 240 THR D CA 1
ATOM 8183 C C . THR D 1 191 ? -30.034 13.854 -95.550 1.00 16.98 240 THR D C 1
ATOM 8184 O O . THR D 1 191 ? -30.170 14.725 -94.690 1.00 16.29 240 THR D O 1
ATOM 8188 N N . ALA D 1 192 ? -28.996 13.812 -96.377 1.00 18.12 241 ALA D N 1
ATOM 8189 C CA . ALA D 1 192 ? -27.920 14.794 -96.308 1.00 18.92 241 ALA D CA 1
ATOM 8190 C C . ALA D 1 192 ? -28.457 16.222 -96.466 1.00 19.33 241 ALA D C 1
ATOM 8191 O O . ALA D 1 192 ? -28.022 17.126 -95.755 1.00 19.31 241 ALA D O 1
ATOM 8193 N N . SER D 1 193 ? -29.419 16.407 -97.373 1.00 19.75 242 SER D N 1
ATOM 8194 C CA . SER D 1 193 ? -30.064 17.715 -97.579 1.00 20.05 242 SER D CA 1
ATOM 8195 C C . SER D 1 193 ? -31.223 18.006 -96.605 1.00 18.89 242 SER D C 1
ATOM 8196 O O . SER D 1 193 ? -32.014 18.929 -96.826 1.00 19.43 242 SER D O 1
ATOM 8199 N N . GLY D 1 194 ? -31.340 17.218 -95.541 1.00 17.53 243 GLY D N 1
ATOM 8200 C CA . GLY D 1 194 ? -32.219 17.570 -94.435 1.00 16.58 243 GLY D CA 1
ATOM 8201 C C . GLY D 1 194 ? -33.680 17.148 -94.459 1.00 16.08 243 GLY D C 1
ATOM 8202 O O . GLY D 1 194 ? -34.477 17.719 -93.716 1.00 15.91 243 GLY D O 1
ATOM 8203 N N . GLN D 1 195 ? -34.055 16.156 -95.268 1.00 16.15 244 GLN D N 1
ATOM 8204 C CA . GLN D 1 195 ? -35.398 15.574 -95.128 1.00 15.68 244 GLN D CA 1
ATOM 8205 C C . GLN D 1 195 ? -35.379 14.511 -94.031 1.00 14.97 244 GLN D C 1
ATOM 8206 O O . GLN D 1 195 ? -34.726 13.477 -94.168 1.00 14.82 244 GLN D O 1
ATOM 8212 N N . MET D 1 196 ? -36.102 14.772 -92.948 1.00 14.57 245 MET D N 1
ATOM 8213 C CA . MET D 1 196 ? -36.246 13.800 -91.876 1.00 14.18 245 MET D CA 1
ATOM 8214 C C . MET D 1 196 ? -37.061 12.604 -92.373 1.00 13.91 245 MET D C 1
ATOM 8215 O O . MET D 1 196 ? -38.103 12.779 -93.014 1.00 14.13 245 MET D O 1
ATOM 8220 N N . LEU D 1 197 ? -36.575 11.406 -92.066 1.00 13.25 246 LEU D N 1
ATOM 8221 C CA . LEU D 1 197 ? -37.183 10.165 -92.517 1.00 13.58 246 LEU D CA 1
ATOM 8222 C C . LEU D 1 197 ? -37.441 9.247 -91.329 1.00 12.86 246 LEU D C 1
ATOM 8223 O O . LEU D 1 197 ? -36.611 9.132 -90.420 1.00 12.84 246 LEU D O 1
ATOM 8228 N N . ASN D 1 198 ? -38.593 8.590 -91.359 1.00 12.89 247 ASN D N 1
ATOM 8229 C CA . ASN D 1 198 ? -39.031 7.690 -90.302 1.00 12.10 247 ASN D CA 1
ATOM 8230 C C . ASN D 1 198 ? -38.285 6.366 -90.420 1.00 12.16 247 ASN D C 1
ATOM 8231 O O . ASN D 1 198 ? -38.090 5.846 -91.520 1.00 13.20 247 ASN D O 1
ATOM 8236 N N . VAL D 1 199 ? -37.849 5.832 -89.288 1.00 11.30 248 VAL D N 1
ATOM 8237 C CA . VAL D 1 199 ? -37.139 4.558 -89.257 1.00 11.22 248 VAL D CA 1
ATOM 8238 C C . VAL D 1 199 ? -37.636 3.761 -88.053 1.00 10.73 248 VAL D C 1
ATOM 8239 O O . VAL D 1 199 ? -37.729 4.293 -86.949 1.00 9.90 248 VAL D O 1
ATOM 8243 N N . ASN D 1 200 ? -37.970 2.499 -88.286 1.00 11.43 249 ASN D N 1
ATOM 8244 C CA . ASN D 1 200 ? -38.362 1.561 -87.235 1.00 11.55 249 ASN D CA 1
ATOM 8245 C C . ASN D 1 200 ? -37.290 1.545 -86.131 1.00 10.85 249 ASN D C 1
ATOM 8246 O O . ASN D 1 200 ? -36.097 1.457 -86.428 1.00 11.27 249 ASN D O 1
ATOM 8251 N N . ALA D 1 201 ? -37.704 1.660 -84.869 1.00 10.18 250 ALA D N 1
ATOM 8252 C CA . ALA D 1 201 ? -36.741 1.833 -83.762 1.00 9.67 250 ALA D CA 1
ATOM 8253 C C . ALA D 1 201 ? -35.868 0.597 -83.515 1.00 9.93 250 ALA D C 1
ATOM 8254 O O . ALA D 1 201 ? -34.723 0.721 -83.096 1.00 9.97 250 ALA D O 1
ATOM 8256 N N . ASP D 1 202 ? -36.407 -0.587 -83.768 1.00 10.65 251 ASP D N 1
ATOM 8257 C CA . ASP D 1 202 ? -35.616 -1.815 -83.714 1.00 11.23 251 ASP D CA 1
ATOM 8258 C C . ASP D 1 202 ? -34.438 -1.756 -84.684 1.00 12.17 251 ASP D C 1
ATOM 8259 O O . ASP D 1 202 ? -33.331 -2.194 -84.350 1.00 12.61 251 ASP D O 1
ATOM 8264 N N . VAL D 1 203 ? -34.677 -1.218 -85.881 1.00 12.50 252 VAL D N 1
ATOM 8265 C CA . VAL D 1 203 ? -33.627 -1.117 -86.894 1.00 12.93 252 VAL D CA 1
ATOM 8266 C C . VAL D 1 203 ? -32.570 -0.101 -86.469 1.00 12.40 252 VAL D C 1
ATOM 8267 O O . VAL D 1 203 ? -31.380 -0.411 -86.482 1.00 12.92 252 VAL D O 1
ATOM 8271 N N . ALA D 1 204 ? -33.001 1.089 -86.054 1.00 11.66 253 ALA D N 1
ATOM 8272 C CA . ALA D 1 204 ? -32.068 2.143 -85.646 1.00 11.33 253 ALA D CA 1
ATOM 8273 C C . ALA D 1 204 ? -31.170 1.719 -84.476 1.00 11.11 253 ALA D C 1
ATOM 8274 O O . ALA D 1 204 ? -29.966 1.989 -84.485 1.00 11.02 253 ALA D O 1
ATOM 8276 N N . ALA D 1 205 ? -31.755 1.053 -83.483 1.00 10.88 254 ALA D N 1
ATOM 8277 C CA . ALA D 1 205 ? -31.000 0.558 -82.330 1.00 11.03 254 ALA D CA 1
ATOM 8278 C C . ALA D 1 205 ? -29.932 -0.452 -82.739 1.00 12.09 254 ALA D C 1
ATOM 8279 O O . ALA D 1 205 ? -28.836 -0.460 -82.181 1.00 12.59 254 ALA D O 1
ATOM 8281 N N . GLY D 1 206 ? -30.254 -1.309 -83.702 1.00 13.08 255 GLY D N 1
ATOM 8282 C CA . GLY D 1 206 ? -29.286 -2.265 -84.224 1.00 14.17 255 GLY D CA 1
ATOM 8283 C C . GLY D 1 206 ? -28.130 -1.581 -84.932 1.00 15.14 255 GLY D C 1
ATOM 8284 O O . GLY D 1 206 ? -26.995 -2.041 -84.844 1.00 15.66 255 GLY D O 1
ATOM 8285 N N . GLU D 1 207 ? -28.410 -0.469 -85.617 1.00 15.52 256 GLU D N 1
ATOM 8286 C CA . GLU D 1 207 ? -27.358 0.317 -86.271 1.00 16.49 256 GLU D CA 1
ATOM 8287 C C . GLU D 1 207 ? -26.442 1.008 -85.260 1.00 16.16 256 GLU D C 1
ATOM 8288 O O . GLU D 1 207 ? -25.241 1.153 -85.509 1.00 16.44 256 GLU D O 1
ATOM 8294 N N . LEU D 1 208 ? -27.003 1.432 -84.128 1.00 15.31 257 LEU D N 1
ATOM 8295 C CA . LEU D 1 208 ? -26.191 1.967 -83.029 1.00 14.91 257 LEU D CA 1
ATOM 8296 C C . LEU D 1 208 ? -25.275 0.888 -82.468 1.00 15.35 257 LEU D C 1
ATOM 8297 O O . LEU D 1 208 ? -24.076 1.119 -82.275 1.00 15.91 257 LEU D O 1
ATOM 8302 N N . ALA D 1 209 ? -25.843 -0.284 -82.199 1.00 15.12 258 ALA D N 1
ATOM 8303 C CA . ALA D 1 209 ? -25.061 -1.418 -81.695 1.00 15.73 258 ALA D CA 1
ATOM 8304 C C . ALA D 1 209 ? -23.960 -1.835 -82.673 1.00 16.91 258 ALA D C 1
ATOM 8305 O O . ALA D 1 209 ? -22.875 -2.230 -82.251 1.00 17.39 258 ALA D O 1
ATOM 8307 N N . ARG D 1 210 ? -24.236 -1.731 -83.972 1.00 17.65 259 ARG D N 1
ATOM 8308 C CA . ARG D 1 210 ? -23.243 -2.040 -85.006 1.00 19.11 259 ARG D CA 1
ATOM 8309 C C . ARG D 1 210 ? -22.000 -1.157 -84.869 1.00 19.15 259 ARG D C 1
ATOM 8310 O O . ARG D 1 210 ? -20.876 -1.660 -84.850 1.00 20.02 259 ARG D O 1
ATOM 8318 N N . VAL D 1 211 ? -22.197 0.153 -84.759 1.00 18.10 260 VAL D N 1
ATOM 8319 C CA . VAL D 1 211 ? -21.057 1.074 -84.731 1.00 18.50 260 VAL D CA 1
ATOM 8320 C C . VAL D 1 211 ? -20.404 1.222 -83.342 1.00 18.08 260 VAL D C 1
ATOM 8321 O O . VAL D 1 211 ? -19.219 1.507 -83.269 1.00 18.63 260 VAL D O 1
ATOM 8325 N N . PHE D 1 212 ? -21.153 1.017 -82.255 1.00 17.07 261 PHE D N 1
ATOM 8326 C CA . PHE D 1 212 ? -20.584 1.166 -80.897 1.00 16.99 261 PHE D CA 1
ATOM 8327 C C . PHE D 1 212 ? -20.052 -0.134 -80.282 1.00 17.56 261 PHE D C 1
ATOM 8328 O O . PHE D 1 212 ? -19.255 -0.082 -79.349 1.00 17.71 261 PHE D O 1
ATOM 8336 N N . GLU D 1 213 ? -20.496 -1.281 -80.802 1.00 17.76 262 GLU D N 1
ATOM 8337 C CA . GLU D 1 213 ? -20.072 -2.608 -80.325 1.00 18.45 262 GLU D CA 1
ATOM 8338 C C . GLU D 1 213 ? -20.084 -2.709 -78.798 1.00 17.64 262 GLU D C 1
ATOM 8339 O O . GLU D 1 213 ? -19.066 -3.026 -78.190 1.00 17.85 262 GLU D O 1
ATOM 8345 N N . PRO D 1 214 ? -21.243 -2.445 -78.171 1.00 16.14 263 PRO D N 1
ATOM 8346 C CA . PRO D 1 214 ? -21.278 -2.415 -76.718 1.00 15.65 263 PRO D CA 1
ATOM 8347 C C . PRO D 1 214 ? -21.217 -3.812 -76.108 1.00 15.97 263 PRO D C 1
ATOM 8348 O O . PRO D 1 214 ? -21.450 -4.803 -76.802 1.00 16.20 263 PRO D O 1
ATOM 8352 N N . LEU D 1 215 ? -20.895 -3.883 -74.821 1.00 15.87 264 LEU D N 1
ATOM 8353 C CA . LEU D 1 215 ? -20.919 -5.143 -74.087 1.00 16.55 264 LEU D CA 1
ATOM 8354 C C . LEU D 1 215 ? -22.320 -5.737 -74.106 1.00 15.56 264 LEU D C 1
ATOM 8355 O O . LEU D 1 215 ? -22.483 -6.933 -74.306 1.00 16.26 264 LEU D O 1
ATOM 8360 N N . LYS D 1 216 ? -23.321 -4.882 -73.918 1.00 14.17 265 LYS D N 1
ATOM 8361 C CA . LYS D 1 216 ? -24.704 -5.317 -73.770 1.00 13.30 265 LYS D CA 1
ATOM 8362 C C . LYS D 1 216 ? -25.589 -4.694 -74.849 1.00 12.59 265 LYS D C 1
ATOM 8363 O O . LYS D 1 216 ? -25.477 -3.506 -75.154 1.00 11.96 265 LYS D O 1
ATOM 8369 N N . ILE D 1 217 ? -26.436 -5.526 -75.452 1.00 12.50 266 ILE D N 1
ATOM 8370 C CA . ILE D 1 217 ? -27.405 -5.083 -76.442 1.00 12.17 266 ILE D CA 1
ATOM 8371 C C . ILE D 1 217 ? -28.766 -5.590 -75.987 1.00 11.54 266 ILE D C 1
ATOM 8372 O O . ILE D 1 217 ? -29.034 -6.795 -76.011 1.00 11.51 266 ILE D O 1
ATOM 8377 N N . VAL D 1 218 ? -29.615 -4.663 -75.560 1.00 10.77 267 VAL D N 1
ATOM 8378 C CA . VAL D 1 218 ? -30.864 -5.004 -74.904 1.00 10.45 267 VAL D CA 1
ATOM 8379 C C . VAL D 1 218 ? -32.037 -4.328 -75.589 1.00 10.20 267 VAL D C 1
ATOM 8380 O O . VAL D 1 218 ? -31.993 -3.131 -75.881 1.00 9.49 267 VAL D O 1
ATOM 8384 N N . TYR D 1 219 ? -33.069 -5.124 -75.865 1.00 10.46 268 TYR D N 1
ATOM 8385 C CA . TYR D 1 219 ? -34.323 -4.649 -76.431 1.00 10.64 268 TYR D CA 1
ATOM 8386 C C . TYR D 1 219 ? -35.397 -4.851 -75.370 1.00 10.33 268 TYR D C 1
ATOM 8387 O O . TYR D 1 219 ? -35.650 -5.980 -74.948 1.00 10.74 268 TYR D O 1
ATOM 8396 N N . LEU D 1 220 ? -36.014 -3.758 -74.935 1.00 9.82 269 LEU D N 1
ATOM 8397 C CA . LEU D 1 220 ? -37.089 -3.814 -73.947 1.00 9.53 269 LEU D CA 1
ATOM 8398 C C . LEU D 1 220 ? -38.453 -3.841 -74.634 1.00 9.58 269 LEU D C 1
ATOM 8399 O O . LEU D 1 220 ? -38.777 -2.942 -75.423 1.00 9.37 269 LEU D O 1
ATOM 8404 N N . ASN D 1 221 ? -39.234 -4.880 -74.350 1.00 9.75 270 ASN D N 1
ATOM 8405 C CA . ASN D 1 221 ? -40.634 -4.918 -74.744 1.00 10.15 270 ASN D CA 1
ATOM 8406 C C . ASN D 1 221 ? -41.516 -5.364 -73.589 1.00 10.51 270 ASN D C 1
ATOM 8407 O O . ASN D 1 221 ? -41.017 -5.777 -72.545 1.00 10.19 270 ASN D O 1
ATOM 8412 N N . GLU D 1 222 ? -42.824 -5.253 -73.771 1.00 11.37 271 GLU D N 1
ATOM 8413 C CA . GLU D 1 222 ? -43.769 -5.589 -72.703 1.00 12.45 271 GLU D CA 1
ATOM 8414 C C . GLU D 1 222 ? -43.974 -7.078 -72.526 1.00 12.92 271 GLU D C 1
ATOM 8415 O O . GLU D 1 222 ? -44.238 -7.521 -71.419 1.00 13.81 271 GLU D O 1
ATOM 8421 N N . LYS D 1 223 ? -43.849 -7.850 -73.607 1.00 13.27 272 LYS D N 1
ATOM 8422 C CA . LYS D 1 223 ? -43.978 -9.304 -73.533 1.00 13.12 272 LYS D CA 1
ATOM 8423 C C . LYS D 1 223 ? -42.767 -9.973 -72.849 1.00 12.12 272 LYS D C 1
ATOM 8424 O O . LYS D 1 223 ? -42.852 -11.119 -72.398 1.00 12.38 272 LYS D O 1
ATOM 8430 N N . GLY D 1 224 ? -41.640 -9.272 -72.782 1.00 11.27 273 GLY D N 1
ATOM 8431 C CA . GLY D 1 224 ? -40.423 -9.832 -72.182 1.00 10.68 273 GLY D CA 1
ATOM 8432 C C . GLY D 1 224 ? -39.797 -10.928 -73.023 1.00 10.15 273 GLY D C 1
ATOM 8433 O O . GLY D 1 224 ? -39.326 -11.937 -72.498 1.00 10.54 273 GLY D O 1
ATOM 8434 N N . GLY D 1 225 ? -39.792 -10.720 -74.334 1.00 9.66 274 GLY D N 1
ATOM 8435 C CA . GLY D 1 225 ? -39.168 -11.644 -75.276 1.00 9.51 274 GLY D CA 1
ATOM 8436 C C . GLY D 1 225 ? -40.031 -11.848 -76.505 1.00 9.70 274 GLY D C 1
ATOM 8437 O O . GLY D 1 225 ? -40.810 -10.967 -76.880 1.00 10.00 274 GLY D O 1
ATOM 8438 N N . ILE D 1 226 ? -39.874 -13.012 -77.129 1.00 9.78 275 ILE D N 1
ATOM 8439 C CA . ILE D 1 226 ? -40.665 -13.414 -78.276 1.00 10.33 275 ILE D CA 1
ATOM 8440 C C . ILE D 1 226 ? -41.364 -14.731 -77.951 1.00 11.08 275 ILE D C 1
ATOM 8441 O O . ILE D 1 226 ? -40.729 -15.679 -77.478 1.00 11.34 275 ILE D O 1
ATOM 8446 N N . ILE D 1 227 ? -42.666 -14.783 -78.220 1.00 11.66 276 ILE D N 1
ATOM 8447 C CA . ILE D 1 227 ? -43.472 -15.969 -77.962 1.00 12.65 276 ILE D CA 1
ATOM 8448 C C . ILE D 1 227 ? -43.625 -16.776 -79.250 1.00 13.42 276 ILE D C 1
ATOM 8449 O O . ILE D 1 227 ? -43.915 -16.221 -80.308 1.00 13.53 276 ILE D O 1
ATOM 8454 N N . ASN D 1 228 ? -43.432 -18.089 -79.158 1.00 14.21 277 ASN D N 1
ATOM 8455 C CA . ASN D 1 228 ? -43.685 -18.981 -80.283 1.00 15.27 277 ASN D CA 1
ATOM 8456 C C . ASN D 1 228 ? -45.203 -19.148 -80.443 1.00 16.24 277 ASN D C 1
ATOM 8457 O O . ASN D 1 228 ? -45.873 -19.675 -79.554 1.00 16.89 277 ASN D O 1
ATOM 8462 N N . GLY D 1 229 ? -45.734 -18.677 -81.572 1.00 16.61 278 GLY D N 1
ATOM 8463 C CA . GLY D 1 229 ? -47.175 -18.715 -81.858 1.00 17.86 278 GLY D CA 1
ATOM 8464 C C . GLY D 1 229 ? -47.817 -20.093 -81.940 1.00 19.72 278 GLY D C 1
ATOM 8465 O O . GLY D 1 229 ? -48.997 -20.254 -81.612 1.00 20.36 278 GLY D O 1
ATOM 8466 N N . SER D 1 230 ? -47.067 -21.095 -82.391 1.00 20.56 279 SER D N 1
ATOM 8467 C CA . SER D 1 230 ? -47.625 -22.441 -82.513 1.00 22.83 279 SER D CA 1
ATOM 8468 C C . SER D 1 230 ? -47.719 -23.144 -81.158 1.00 23.04 279 SER D C 1
ATOM 8469 O O . SER D 1 230 ? -48.533 -24.048 -80.996 1.00 24.63 279 SER D O 1
ATOM 8472 N N . THR D 1 231 ? -46.902 -22.739 -80.188 1.00 21.85 280 THR D N 1
ATOM 8473 C CA . THR D 1 231 ? -46.926 -23.384 -78.869 1.00 22.32 280 THR D CA 1
ATOM 8474 C C . THR D 1 231 ? -47.443 -22.495 -77.744 1.00 21.86 280 THR D C 1
ATOM 8475 O O . THR D 1 231 ? -47.882 -23.005 -76.721 1.00 22.81 280 THR D O 1
ATOM 8479 N N . GLY D 1 232 ? -47.376 -21.176 -77.916 1.00 20.70 281 GLY D N 1
ATOM 8480 C CA . GLY D 1 232 ? -47.755 -20.246 -76.853 1.00 20.30 281 GLY D CA 1
ATOM 8481 C C . GLY D 1 232 ? -46.721 -20.148 -75.743 1.00 19.86 281 GLY D C 1
ATOM 8482 O O . GLY D 1 232 ? -47.019 -19.650 -74.655 1.00 19.39 281 GLY D O 1
ATOM 8483 N N . GLU D 1 233 ? -45.497 -20.599 -76.029 1.00 19.84 282 GLU D N 1
ATOM 8484 C CA . GLU D 1 233 ? -44.409 -20.602 -75.060 1.00 19.72 282 GLU D CA 1
ATOM 8485 C C . GLU D 1 233 ? -43.355 -19.586 -75.471 1.00 18.05 282 GLU D C 1
ATOM 8486 O O . GLU D 1 233 ? -43.041 -19.454 -76.664 1.00 17.27 282 GLU D O 1
ATOM 8492 N N . LYS D 1 234 ? -42.815 -18.872 -74.482 1.00 16.72 283 LYS D N 1
ATOM 8493 C CA . LYS D 1 234 ? -41.732 -17.925 -74.718 1.00 15.50 283 LYS D CA 1
ATOM 8494 C C . LYS D 1 234 ? -40.486 -18.654 -75.220 1.00 16.00 283 LYS D C 1
ATOM 8495 O O . LYS D 1 234 ? -40.160 -19.736 -74.742 1.00 16.24 283 LYS D O 1
ATOM 8501 N N . ILE D 1 235 ? -39.802 -18.045 -76.185 1.00 15.62 284 ILE D N 1
ATOM 8502 C CA . ILE D 1 235 ? -38.549 -18.579 -76.711 1.00 16.62 284 ILE D CA 1
ATOM 8503 C C . ILE D 1 235 ? -37.390 -18.084 -75.844 1.00 16.64 284 ILE D C 1
ATOM 8504 O O . ILE D 1 235 ? -37.158 -16.884 -75.753 1.00 15.60 284 ILE D O 1
ATOM 8509 N N . SER D 1 236 ? -36.683 -19.006 -75.198 1.00 18.26 285 SER D N 1
ATOM 8510 C CA . SER D 1 236 ? -35.555 -18.665 -74.332 1.00 19.15 285 SER D CA 1
ATOM 8511 C C . SER D 1 236 ? -34.297 -18.312 -75.121 1.00 19.23 285 SER D C 1
ATOM 8512 O O . SER D 1 236 ? -33.577 -17.386 -74.758 1.00 18.04 285 SER D O 1
ATOM 8515 N N . MET D 1 237 ? -34.033 -19.068 -76.186 1.00 20.43 286 MET D N 1
ATOM 8516 C CA . MET D 1 237 ? -32.814 -18.912 -76.989 1.00 21.48 286 MET D CA 1
ATOM 8517 C C . MET D 1 237 ? -33.080 -19.130 -78.470 1.00 21.54 286 MET D C 1
ATOM 8518 O O . MET D 1 237 ? -33.741 -20.103 -78.856 1.00 21.71 286 MET D O 1
ATOM 8523 N N . ILE D 1 238 ? -32.540 -18.231 -79.290 1.00 20.86 287 ILE D N 1
ATOM 8524 C CA . ILE D 1 238 ? -32.505 -18.411 -80.736 1.00 21.63 287 ILE D CA 1
ATOM 8525 C C . ILE D 1 238 ? -31.045 -18.494 -81.188 1.00 23.12 287 ILE D C 1
ATOM 8526 O O . ILE D 1 238 ? -30.291 -17.523 -81.065 1.00 22.59 287 ILE D O 1
ATOM 8531 N N . ASN D 1 239 ? -30.654 -19.674 -81.666 1.00 24.96 288 ASN D N 1
ATOM 8532 C CA . ASN D 1 239 ? -29.365 -19.897 -82.319 1.00 27.03 288 ASN D CA 1
ATOM 8533 C C . ASN D 1 239 ? -29.561 -19.595 -83.802 1.00 27.21 288 ASN D C 1
ATOM 8534 O O . ASN D 1 239 ? -30.111 -20.415 -84.539 1.00 28.22 288 ASN D O 1
ATOM 8539 N N . LEU D 1 240 ? -29.121 -18.414 -84.231 1.00 26.53 289 LEU D N 1
ATOM 8540 C CA . LEU D 1 240 ? -29.444 -17.906 -85.569 1.00 26.71 289 LEU D CA 1
ATOM 8541 C C . LEU D 1 240 ? -28.917 -18.785 -86.703 1.00 29.28 289 LEU D C 1
ATOM 8542 O O . LEU D 1 240 ? -29.651 -19.090 -87.640 1.00 29.41 289 LEU D O 1
ATOM 8547 N N . ASP D 1 241 ? -27.653 -19.188 -86.616 1.00 31.45 290 ASP D N 1
ATOM 8548 C CA . ASP D 1 241 ? -27.033 -19.996 -87.670 1.00 34.69 290 ASP D CA 1
ATOM 8549 C C . ASP D 1 241 ? -27.788 -21.304 -87.930 1.00 35.91 290 ASP D C 1
ATOM 8550 O O . ASP D 1 241 ? -27.819 -21.782 -89.063 1.00 37.80 290 ASP D O 1
ATOM 8555 N N . GLU D 1 242 ? -28.398 -21.869 -86.889 1.00 35.31 291 GLU D N 1
ATOM 8556 C CA . GLU D 1 242 ? -29.193 -23.096 -87.023 1.00 36.56 291 GLU D CA 1
ATOM 8557 C C . GLU D 1 242 ? -30.660 -22.840 -87.380 1.00 34.95 291 GLU D C 1
ATOM 8558 O O . GLU D 1 242 ? -31.232 -23.578 -88.182 1.00 35.98 291 GLU D O 1
ATOM 8564 N N . GLU D 1 243 ? -31.257 -21.801 -86.794 1.00 32.46 292 GLU D N 1
ATOM 8565 C CA . GLU D 1 243 ? -32.723 -21.651 -86.770 1.00 31.25 292 GLU D CA 1
ATOM 8566 C C . GLU D 1 243 ? -33.303 -20.496 -87.590 1.00 30.02 292 GLU D C 1
ATOM 8567 O O . GLU D 1 243 ? -34.514 -20.450 -87.807 1.00 29.41 292 GLU D O 1
ATOM 8573 N N . TYR D 1 244 ? -32.464 -19.569 -88.037 1.00 29.88 293 TYR D N 1
ATOM 8574 C CA . TYR D 1 244 ? -32.948 -18.326 -88.643 1.00 28.87 293 TYR D CA 1
ATOM 8575 C C . TYR D 1 244 ? -33.826 -18.541 -89.873 1.00 29.98 293 TYR D C 1
ATOM 8576 O O . TYR D 1 244 ? -34.952 -18.059 -89.913 1.00 28.68 293 TYR D O 1
ATOM 8585 N N . ASP D 1 245 ? -33.311 -19.252 -90.873 1.00 32.41 294 ASP D N 1
ATOM 8586 C CA . ASP D 1 245 ? -34.053 -19.449 -92.121 1.00 34.19 294 ASP D CA 1
ATOM 8587 C C . ASP D 1 245 ? -35.409 -20.117 -91.869 1.00 34.04 294 ASP D C 1
ATOM 8588 O O . ASP D 1 245 ? -36.427 -19.683 -92.414 1.00 34.04 294 ASP D O 1
ATOM 8593 N N . ASP D 1 246 ? -35.418 -21.146 -91.025 1.00 34.18 295 ASP D N 1
ATOM 8594 C CA . ASP D 1 246 ? -36.661 -21.830 -90.644 1.00 34.33 295 ASP D CA 1
ATOM 8595 C C . ASP D 1 246 ? -37.640 -20.912 -89.927 1.00 32.03 295 ASP D C 1
ATOM 8596 O O . ASP D 1 246 ? -38.811 -20.825 -90.303 1.00 31.92 295 ASP D O 1
ATOM 8601 N N . LEU D 1 247 ? -37.149 -20.241 -88.890 1.00 30.28 296 LEU D N 1
ATOM 8602 C CA . LEU D 1 247 ? -37.968 -19.346 -88.084 1.00 28.49 296 LEU D CA 1
ATOM 8603 C C . LEU D 1 247 ? -38.668 -18.287 -88.939 1.00 28.35 296 LEU D C 1
ATOM 8604 O O . LEU D 1 247 ? -39.842 -17.992 -88.722 1.00 27.80 296 LEU D O 1
ATOM 8609 N N . MET D 1 248 ? -37.961 -17.749 -89.928 1.00 29.14 297 MET D N 1
ATOM 8610 C CA . MET D 1 248 ? -38.508 -16.693 -90.783 1.00 29.71 297 MET D CA 1
ATOM 8611 C C . MET D 1 248 ? -39.562 -17.197 -91.774 1.00 31.11 297 MET D C 1
ATOM 8612 O O . MET D 1 248 ? -40.315 -16.397 -92.327 1.00 31.85 297 MET D O 1
ATOM 8617 N N . LYS D 1 249 ? -39.608 -18.508 -92.002 1.00 31.72 298 LYS D N 1
ATOM 8618 C CA . LYS D 1 249 ? -40.636 -19.114 -92.848 1.00 32.98 298 LYS D CA 1
ATOM 8619 C C . LYS D 1 249 ? -41.917 -19.460 -92.082 1.00 31.81 298 LYS D C 1
ATOM 8620 O O . LYS D 1 249 ? -42.922 -19.795 -92.702 1.00 32.95 298 LYS D O 1
ATOM 8626 N N . GLN D 1 250 ? -41.894 -19.374 -90.752 1.00 29.52 299 GLN D N 1
ATOM 8627 C CA . GLN D 1 250 ? -43.054 -19.769 -89.945 1.00 28.63 299 GLN D CA 1
ATOM 8628 C C . GLN D 1 250 ? -44.148 -18.712 -90.046 1.00 27.95 299 GLN D C 1
ATOM 8629 O O . GLN D 1 250 ? -43.877 -17.524 -89.898 1.00 26.58 299 GLN D O 1
ATOM 8635 N N . SER D 1 251 ? -45.385 -19.148 -90.291 1.00 28.73 300 SER D N 1
ATOM 8636 C CA . SER D 1 251 ? -46.477 -18.216 -90.588 1.00 29.07 300 SER D CA 1
ATOM 8637 C C . SER D 1 251 ? -47.000 -17.447 -89.369 1.00 27.55 300 SER D C 1
ATOM 8638 O O . SER D 1 251 ? -47.723 -16.469 -89.536 1.00 27.94 300 SER D O 1
ATOM 8641 N N . TRP D 1 252 ? -46.641 -17.873 -88.156 1.00 25.98 301 TRP D N 1
ATOM 8642 C CA . TRP D 1 252 ? -47.007 -17.120 -86.944 1.00 24.50 301 TRP D CA 1
ATOM 8643 C C . TRP D 1 252 ? -46.096 -15.916 -86.687 1.00 23.47 301 TRP D C 1
ATOM 8644 O O . TRP D 1 252 ? -46.448 -15.039 -85.897 1.00 22.48 301 TRP D O 1
ATOM 8655 N N . VAL D 1 253 ? -44.925 -15.882 -87.326 1.00 23.69 302 VAL D N 1
ATOM 8656 C CA . VAL D 1 253 ? -43.981 -14.777 -87.133 1.00 23.22 302 VAL D CA 1
ATOM 8657 C C . VAL D 1 253 ? -44.518 -13.531 -87.847 1.00 24.44 302 VAL D C 1
ATOM 8658 O O . VAL D 1 253 ? -44.495 -13.455 -89.073 1.00 25.75 302 VAL D O 1
ATOM 8662 N N . LYS D 1 254 ? -45.009 -12.568 -87.074 1.00 24.54 303 LYS D N 1
ATOM 8663 C CA . LYS D 1 254 ? -45.583 -11.343 -87.646 1.00 26.26 303 LYS D CA 1
ATOM 8664 C C . LYS D 1 254 ? -44.502 -10.384 -88.145 1.00 25.82 303 LYS D C 1
ATOM 8665 O O . LYS D 1 254 ? -43.327 -10.534 -87.809 1.00 24.30 303 LYS D O 1
ATOM 8671 N N . TYR D 1 255 ? -44.910 -9.412 -88.961 1.00 27.25 304 TYR D N 1
ATOM 8672 C CA . TYR D 1 255 ? -43.959 -8.562 -89.692 1.00 27.72 304 TYR D CA 1
ATOM 8673 C C . TYR D 1 255 ? -43.030 -7.778 -88.776 1.00 25.83 304 TYR D C 1
ATOM 8674 O O . TYR D 1 255 ? -41.837 -7.679 -89.049 1.00 25.61 304 TYR D O 1
ATOM 8683 N N . GLY D 1 256 ? -43.574 -7.221 -87.696 1.00 24.84 305 GLY D N 1
ATOM 8684 C CA . GLY D 1 256 ? -42.767 -6.473 -86.732 1.00 23.33 305 GLY D CA 1
ATOM 8685 C C . GLY D 1 256 ? -41.651 -7.327 -86.154 1.00 21.68 305 GLY D C 1
ATOM 8686 O O . GLY D 1 256 ? -40.495 -6.892 -86.065 1.00 20.87 305 GLY D O 1
ATOM 8687 N N . THR D 1 257 ? -42.003 -8.548 -85.763 1.00 20.96 306 THR D N 1
ATOM 8688 C CA . THR D 1 257 ? -41.033 -9.512 -85.240 1.00 19.95 306 THR D CA 1
ATOM 8689 C C . THR D 1 257 ? -40.002 -9.905 -86.300 1.00 20.40 306 THR D C 1
ATOM 8690 O O . THR D 1 257 ? -38.809 -10.016 -86.001 1.00 19.84 306 THR D O 1
ATOM 8694 N N . LYS D 1 258 ? -40.455 -10.102 -87.536 1.00 21.51 307 LYS D N 1
ATOM 8695 C CA . LYS D 1 258 ? -39.546 -10.422 -88.641 1.00 22.47 307 LYS D CA 1
ATOM 8696 C C . LYS D 1 258 ? -38.515 -9.326 -88.861 1.00 22.56 307 LYS D C 1
ATOM 8697 O O . LYS D 1 258 ? -37.335 -9.605 -89.082 1.00 22.88 307 LYS D O 1
ATOM 8703 N N . LEU D 1 259 ? -38.979 -8.081 -88.814 1.00 22.61 308 LEU D N 1
ATOM 8704 C CA . LEU D 1 259 ? -38.127 -6.910 -88.991 1.00 23.10 308 LEU D CA 1
ATOM 8705 C C . LEU D 1 259 ? -37.031 -6.887 -87.920 1.00 21.47 308 LEU D C 1
ATOM 8706 O O . LEU D 1 259 ? -35.853 -6.669 -88.213 1.00 21.78 308 LEU D O 1
ATOM 8711 N N . LYS D 1 260 ? -37.446 -7.124 -86.681 1.00 19.95 309 LYS D N 1
ATOM 8712 C CA . LYS D 1 260 ? -36.559 -7.153 -85.526 1.00 18.78 309 LYS D CA 1
ATOM 8713 C C . LYS D 1 260 ? -35.507 -8.265 -85.645 1.00 18.47 309 LYS D C 1
ATOM 8714 O O . LYS D 1 260 ? -34.313 -8.025 -85.464 1.00 17.92 309 LYS D O 1
ATOM 8720 N N . ILE D 1 261 ? -35.952 -9.481 -85.955 1.00 18.42 310 ILE D N 1
ATOM 8721 C CA . ILE D 1 261 ? -35.050 -10.626 -85.991 1.00 18.50 310 ILE D CA 1
ATOM 8722 C C . ILE D 1 261 ? -34.061 -10.510 -87.162 1.00 19.60 310 ILE D C 1
ATOM 8723 O O . ILE D 1 261 ? -32.885 -10.842 -87.013 1.00 19.61 310 ILE D O 1
ATOM 8728 N N . ARG D 1 262 ? -34.526 -10.011 -88.304 1.00 20.43 311 ARG D N 1
ATOM 8729 C CA . ARG D 1 262 ? -33.637 -9.777 -89.447 1.00 22.15 311 ARG D CA 1
ATOM 8730 C C . ARG D 1 262 ? -32.551 -8.750 -89.112 1.00 21.55 311 ARG D C 1
ATOM 8731 O O . ARG D 1 262 ? -31.380 -8.954 -89.445 1.00 22.28 311 ARG D O 1
ATOM 8739 N N . GLU D 1 263 ? -32.937 -7.648 -88.468 1.00 19.97 312 GLU D N 1
ATOM 8740 C CA . GLU D 1 263 ? -31.967 -6.625 -88.075 1.00 19.63 312 GLU D CA 1
ATOM 8741 C C . GLU D 1 263 ? -30.943 -7.238 -87.122 1.00 18.57 312 GLU D C 1
ATOM 8742 O O . GLU D 1 263 ? -29.738 -7.112 -87.333 1.00 19.40 312 GLU D O 1
ATOM 8748 N N . ILE D 1 264 ? -31.435 -7.914 -86.087 1.00 16.89 313 ILE D N 1
ATOM 8749 C CA . ILE D 1 264 ? -30.567 -8.570 -85.106 1.00 16.22 313 ILE D CA 1
ATOM 8750 C C . ILE D 1 264 ? -29.641 -9.592 -85.772 1.00 17.48 313 ILE D C 1
ATOM 8751 O O . ILE D 1 264 ? -28.460 -9.671 -85.439 1.00 17.73 313 ILE D O 1
ATOM 8756 N N . LYS D 1 265 ? -30.173 -10.354 -86.727 1.00 18.24 314 LYS D N 1
ATOM 8757 C CA . LYS D 1 265 ? -29.371 -11.342 -87.454 1.00 19.87 314 LYS D CA 1
ATOM 8758 C C . LYS D 1 265 ? -28.240 -10.681 -88.241 1.00 21.63 314 LYS D C 1
ATOM 8759 O O . LYS D 1 265 ? -27.097 -11.135 -88.195 1.00 22.87 314 LYS D O 1
ATOM 8765 N N . GLU D 1 266 ? -28.558 -9.612 -88.961 1.00 22.22 315 GLU D N 1
ATOM 8766 C CA . GLU D 1 266 ? -27.551 -8.860 -89.718 1.00 24.27 315 GLU D CA 1
ATOM 8767 C C . GLU D 1 266 ? -26.519 -8.203 -88.795 1.00 24.00 315 GLU D C 1
ATOM 8768 O O . GLU D 1 266 ? -25.328 -8.174 -89.110 1.00 25.64 315 GLU D O 1
ATOM 8774 N N . LEU D 1 267 ? -26.980 -7.691 -87.655 1.00 22.03 316 LEU D N 1
ATOM 8775 C CA . LEU D 1 267 ? -26.092 -7.124 -86.637 1.00 21.79 316 LEU D CA 1
ATOM 8776 C C . LEU D 1 267 ? -25.094 -8.172 -86.143 1.00 22.63 316 LEU D C 1
ATOM 8777 O O . LEU D 1 267 ? -23.883 -7.950 -86.173 1.00 24.00 316 LEU D O 1
ATOM 8782 N N . LEU D 1 268 ? -25.613 -9.320 -85.715 1.00 22.25 317 LEU D N 1
ATOM 8783 C CA . LEU D 1 268 ? -24.781 -10.392 -85.151 1.00 23.24 317 LEU D CA 1
ATOM 8784 C C . LEU D 1 268 ? -23.877 -11.082 -86.175 1.00 26.07 317 LEU D C 1
ATOM 8785 O O . LEU D 1 268 ? -22.910 -11.738 -85.796 1.00 27.95 317 LEU D O 1
ATOM 8790 N N . ASP D 1 269 ? -24.187 -10.938 -87.463 1.00 27.23 318 ASP D N 1
ATOM 8791 C CA . ASP D 1 269 ? -23.260 -11.340 -88.526 1.00 29.97 318 ASP D CA 1
ATOM 8792 C C . ASP D 1 269 ? -22.029 -10.442 -88.565 1.00 31.38 318 ASP D C 1
ATOM 8793 O O . ASP D 1 269 ? -20.951 -10.879 -88.954 1.00 33.65 318 ASP D O 1
ATOM 8798 N N . TYR D 1 270 ? -22.197 -9.183 -88.175 1.00 30.07 319 TYR D N 1
ATOM 8799 C CA . TYR D 1 270 ? -21.095 -8.229 -88.178 1.00 31.42 319 TYR D CA 1
ATOM 8800 C C . TYR D 1 270 ? -20.301 -8.273 -86.873 1.00 31.03 319 TYR D C 1
ATOM 8801 O O . TYR D 1 270 ? -19.075 -8.255 -86.895 1.00 33.04 319 TYR D O 1
ATOM 8810 N N . LEU D 1 271 ? -20.998 -8.336 -85.742 1.00 28.89 320 LEU D N 1
ATOM 8811 C CA . LEU D 1 271 ? -20.339 -8.335 -84.433 1.00 28.77 320 LEU D CA 1
ATOM 8812 C C . LEU D 1 271 ? -19.613 -9.658 -84.171 1.00 30.63 320 LEU D C 1
ATOM 8813 O O . LEU D 1 271 ? -19.869 -10.649 -84.857 1.00 31.42 320 LEU D O 1
ATOM 8818 N N . PRO D 1 272 ? -18.698 -9.680 -83.183 1.00 31.77 321 PRO D N 1
ATOM 8819 C CA . PRO D 1 272 ? -18.040 -10.948 -82.861 1.00 33.87 321 PRO D CA 1
ATOM 8820 C C . PRO D 1 272 ? -19.030 -11.949 -82.272 1.00 32.78 321 PRO D C 1
ATOM 8821 O O . PRO D 1 272 ? -20.113 -11.558 -81.824 1.00 30.25 321 PRO D O 1
ATOM 8825 N N . ARG D 1 273 ? -18.652 -13.225 -82.270 1.00 34.89 322 ARG D N 1
ATOM 8826 C CA . ARG D 1 273 ? -19.535 -14.295 -81.796 1.00 34.33 322 ARG D CA 1
ATOM 8827 C C . ARG D 1 273 ? -19.822 -14.232 -80.293 1.00 32.83 322 ARG D C 1
ATOM 8828 O O . ARG D 1 273 ? -20.781 -14.837 -79.824 1.00 31.74 322 ARG D O 1
ATOM 8836 N N . SER D 1 274 ? -19.005 -13.490 -79.550 1.00 33.27 323 SER D N 1
ATOM 8837 C CA . SER D 1 274 ? -19.241 -13.269 -78.124 1.00 32.06 323 SER D CA 1
ATOM 8838 C C . SER D 1 274 ? -20.417 -12.332 -77.847 1.00 28.97 323 SER D C 1
ATOM 8839 O O . SER D 1 274 ? -20.951 -12.330 -76.743 1.00 28.13 323 SER D O 1
ATOM 8842 N N . SER D 1 275 ? -20.808 -11.523 -78.828 1.00 27.76 324 SER D N 1
ATOM 8843 C CA . SER D 1 275 ? -21.952 -10.631 -78.666 1.00 25.09 324 SER D CA 1
ATOM 8844 C C . SER D 1 275 ? -23.270 -11.408 -78.704 1.00 23.52 324 SER D C 1
ATOM 8845 O O . SER D 1 275 ? -23.351 -12.490 -79.279 1.00 24.14 324 SER D O 1
ATOM 8848 N N . SER D 1 276 ? -24.293 -10.842 -78.078 1.00 21.41 325 SER D N 1
ATOM 8849 C CA . SER D 1 276 ? -25.638 -11.406 -78.114 1.00 20.23 325 SER D CA 1
ATOM 8850 C C . SER D 1 276 ? -26.674 -10.292 -77.984 1.00 18.13 325 SER D C 1
ATOM 8851 O O . SER D 1 276 ? -26.335 -9.152 -77.645 1.00 17.59 325 SER D O 1
ATOM 8854 N N . VAL D 1 277 ? -27.935 -10.616 -78.263 1.00 16.67 326 VAL D N 1
ATOM 8855 C CA . VAL D 1 277 ? -29.030 -9.669 -78.037 1.00 14.86 326 VAL D CA 1
ATOM 8856 C C . VAL D 1 277 ? -30.067 -10.262 -77.083 1.00 13.84 326 VAL D C 1
ATOM 8857 O O . VAL D 1 277 ? -30.493 -11.409 -77.241 1.00 14.24 326 VAL D O 1
ATOM 8861 N N . ALA D 1 278 ? -30.451 -9.480 -76.081 1.00 12.57 327 ALA D N 1
ATOM 8862 C CA . ALA D 1 278 ? -31.450 -9.901 -75.102 1.00 11.96 327 ALA D CA 1
ATOM 8863 C C . ALA D 1 278 ? -32.726 -9.097 -75.306 1.00 10.74 327 ALA D C 1
ATOM 8864 O O . ALA D 1 278 ? -32.694 -7.874 -75.250 1.00 10.67 327 ALA D O 1
ATOM 8866 N N . ILE D 1 279 ? -33.834 -9.782 -75.567 1.00 10.35 328 ILE D N 1
ATOM 8867 C CA . ILE D 1 279 ? -35.145 -9.143 -75.634 1.00 9.80 328 ILE D CA 1
ATOM 8868 C C . ILE D 1 279 ? -35.870 -9.478 -74.333 1.00 9.88 328 ILE D C 1
ATOM 8869 O O . ILE D 1 279 ? -36.231 -10.629 -74.109 1.00 9.94 328 ILE D O 1
ATOM 8874 N N . ILE D 1 280 ? -36.053 -8.472 -73.476 1.00 9.66 329 ILE D N 1
ATOM 8875 C CA . ILE D 1 280 ? -36.538 -8.678 -72.115 1.00 10.02 329 ILE D CA 1
ATOM 8876 C C . ILE D 1 280 ? -37.504 -7.578 -71.686 1.00 10.44 329 ILE D C 1
ATOM 8877 O O . ILE D 1 280 ? -37.637 -6.550 -72.356 1.00 9.91 329 ILE D O 1
ATOM 8882 N N . ASN D 1 281 ? -38.159 -7.818 -70.557 1.00 10.66 330 ASN D N 1
ATOM 8883 C CA . ASN D 1 281 ? -38.976 -6.831 -69.886 1.00 11.83 330 ASN D CA 1
ATOM 8884 C C . ASN D 1 281 ? -38.076 -6.004 -68.969 1.00 11.92 330 ASN D C 1
ATOM 8885 O O . ASN D 1 281 ? -37.023 -6.479 -68.519 1.00 11.55 330 ASN D O 1
ATOM 8890 N N . VAL D 1 282 ? -38.496 -4.775 -68.682 1.00 12.27 331 VAL D N 1
ATOM 8891 C CA . VAL D 1 282 ? -37.714 -3.868 -67.839 1.00 13.05 331 VAL D CA 1
ATOM 8892 C C . VAL D 1 282 ? -37.370 -4.438 -66.456 1.00 13.18 331 VAL D C 1
ATOM 8893 O O . VAL D 1 282 ? -36.307 -4.143 -65.918 1.00 13.03 331 VAL D O 1
ATOM 8897 N N . GLN D 1 283 ? -38.239 -5.279 -65.898 1.00 13.90 332 GLN D N 1
ATOM 8898 C CA . GLN D 1 283 ? -37.974 -5.890 -64.585 1.00 14.67 332 GLN D CA 1
ATOM 8899 C C . GLN D 1 283 ? -36.724 -6.784 -64.588 1.00 14.21 332 GLN D C 1
ATOM 8900 O O . GLN D 1 283 ? -36.147 -7.035 -63.536 1.00 15.28 332 GLN D O 1
ATOM 8906 N N . ASP D 1 284 ? -36.298 -7.240 -65.764 1.00 13.09 333 ASP D N 1
ATOM 8907 C CA . ASP D 1 284 ? -35.094 -8.063 -65.882 1.00 13.20 333 ASP D CA 1
ATOM 8908 C C . ASP D 1 284 ? -33.851 -7.290 -66.364 1.00 12.63 333 ASP D C 1
ATOM 8909 O O . ASP D 1 284 ? -32.806 -7.897 -66.626 1.00 12.67 333 ASP D O 1
ATOM 8914 N N . LEU D 1 285 ? -33.950 -5.966 -66.464 1.00 11.98 334 LEU D N 1
ATOM 8915 C CA . LEU D 1 285 ? -32.857 -5.161 -67.023 1.00 11.74 334 LEU D CA 1
ATOM 8916 C C . LEU D 1 285 ? -31.570 -5.221 -66.191 1.00 12.79 334 LEU D C 1
ATOM 8917 O O . LEU D 1 285 ? -30.497 -5.458 -66.743 1.00 12.58 334 LEU D O 1
ATOM 8922 N N A GLN D 1 286 ? -31.679 -5.011 -64.881 0.50 13.88 335 GLN D N 1
ATOM 8923 N N B GLN D 1 286 ? -31.680 -5.001 -64.881 0.50 13.83 335 GLN D N 1
ATOM 8924 C CA A GLN D 1 286 ? -30.498 -4.975 -64.016 0.50 15.26 335 GLN D CA 1
ATOM 8925 C CA B GLN D 1 286 ? -30.503 -4.976 -64.010 0.50 15.17 335 GLN D CA 1
ATOM 8926 C C A GLN D 1 286 ? -29.783 -6.327 -64.018 0.50 16.21 335 GLN D C 1
ATOM 8927 C C B GLN D 1 286 ? -29.786 -6.326 -64.053 0.50 16.13 335 GLN D C 1
ATOM 8928 O O A GLN D 1 286 ? -28.558 -6.392 -64.127 0.50 16.84 335 GLN D O 1
ATOM 8929 O O B GLN D 1 286 ? -28.568 -6.389 -64.225 0.50 16.69 335 GLN D O 1
ATOM 8940 N N . LYS D 1 287 ? -30.555 -7.403 -63.929 1.00 16.50 336 LYS D N 1
ATOM 8941 C CA . LYS D 1 287 ? -29.997 -8.750 -63.984 1.00 17.94 336 LYS D CA 1
ATOM 8942 C C . LYS D 1 287 ? -29.305 -9.042 -65.332 1.00 17.21 336 LYS D C 1
ATOM 8943 O O . LYS D 1 287 ? -28.204 -9.605 -65.365 1.00 17.86 336 LYS D O 1
ATOM 8949 N N . GLU D 1 288 ? -29.930 -8.622 -66.430 1.00 15.89 337 GLU D N 1
ATOM 8950 C CA . GLU D 1 288 ? -29.340 -8.771 -67.772 1.00 15.89 337 GLU D CA 1
ATOM 8951 C C . GLU D 1 288 ? -28.025 -7.992 -67.946 1.00 15.99 337 GLU D C 1
ATOM 8952 O O . GLU D 1 288 ? -27.101 -8.458 -68.623 1.00 16.66 337 GLU D O 1
ATOM 8958 N N . LEU D 1 289 ? -27.936 -6.820 -67.330 1.00 15.54 338 LEU D N 1
ATOM 8959 C CA . LEU D 1 289 ? -26.767 -5.953 -67.507 1.00 15.77 338 LEU D CA 1
ATOM 8960 C C . LEU D 1 289 ? -25.585 -6.329 -66.612 1.00 17.63 338 LEU D C 1
ATOM 8961 O O . LEU D 1 289 ? -24.431 -6.206 -67.025 1.00 18.00 338 LEU D O 1
ATOM 8966 N N . PHE D 1 290 ? -25.874 -6.780 -65.392 1.00 18.49 339 PHE D N 1
ATOM 8967 C CA . PHE D 1 290 ? -24.832 -7.033 -64.395 1.00 20.58 339 PHE D CA 1
ATOM 8968 C C . PHE D 1 290 ? -24.347 -8.485 -64.361 1.00 22.74 339 PHE D C 1
ATOM 8969 O O . PHE D 1 290 ? -23.279 -8.761 -63.803 1.00 24.23 339 PHE D O 1
ATOM 8977 N N . THR D 1 291 ? -25.129 -9.400 -64.941 1.00 22.98 340 THR D N 1
ATOM 8978 C CA . THR D 1 291 ? -24.792 -10.830 -64.958 1.00 25.37 340 THR D CA 1
ATOM 8979 C C . THR D 1 291 ? -24.867 -11.408 -66.375 1.00 25.96 340 THR D C 1
ATOM 8980 O O . THR D 1 291 ? -25.417 -10.786 -67.286 1.00 24.05 340 THR D O 1
ATOM 8984 N N . ASP D 1 292 ? -24.297 -12.599 -66.547 1.00 29.48 341 ASP D N 1
ATOM 8985 C CA . ASP D 1 292 ? -24.356 -13.332 -67.819 1.00 30.95 341 ASP D CA 1
ATOM 8986 C C . ASP D 1 292 ? -25.507 -14.329 -67.815 1.00 31.77 341 ASP D C 1
ATOM 8987 O O . ASP D 1 292 ? -25.619 -15.162 -68.721 1.00 32.34 341 ASP D O 1
ATOM 8992 N N . SER D 1 293 ? -26.349 -14.257 -66.787 1.00 32.54 342 SER D N 1
ATOM 8993 C CA . SER D 1 293 ? -27.495 -15.136 -66.678 1.00 33.44 342 SER D CA 1
ATOM 8994 C C . SER D 1 293 ? -28.673 -14.420 -67.315 1.00 31.65 342 SER D C 1
ATOM 8995 O O . SER D 1 293 ? -29.399 -13.692 -66.647 1.00 31.68 342 SER D O 1
ATOM 8998 N N . GLY D 1 294 ? -28.852 -14.625 -68.617 1.00 31.01 343 GLY D N 1
ATOM 8999 C CA . GLY D 1 294 ? -29.883 -13.930 -69.374 1.00 28.80 343 GLY D CA 1
ATOM 9000 C C . GLY D 1 294 ? -31.291 -14.264 -68.930 1.00 28.16 343 GLY D C 1
ATOM 9001 O O . GLY D 1 294 ? -31.513 -15.202 -68.156 1.00 30.05 343 GLY D O 1
ATOM 9002 N N . ALA D 1 295 ? -32.238 -13.475 -69.429 1.00 26.13 344 ALA D N 1
ATOM 9003 C CA . ALA D 1 295 ? -33.671 -13.685 -69.207 1.00 24.81 344 ALA D CA 1
ATOM 9004 C C . ALA D 1 295 ? -34.386 -13.457 -70.533 1.00 22.42 344 ALA D C 1
ATOM 9005 O O . ALA D 1 295 ? -33.744 -13.140 -71.538 1.00 21.87 344 ALA D O 1
ATOM 9007 N N . GLY D 1 296 ? -35.704 -13.624 -70.541 1.00 20.82 345 GLY D N 1
ATOM 9008 C CA . GLY D 1 296 ? -36.500 -13.357 -71.740 1.00 18.99 345 GLY D CA 1
ATOM 9009 C C . GLY D 1 296 ? -36.071 -14.212 -72.921 1.00 18.30 345 GLY D C 1
ATOM 9010 O O . GLY D 1 296 ? -35.912 -15.421 -72.783 1.00 18.49 345 GLY D O 1
ATOM 9011 N N . THR D 1 297 ? -35.879 -13.577 -74.076 1.00 16.70 346 THR D N 1
ATOM 9012 C CA . THR D 1 297 ? -35.441 -14.264 -75.289 1.00 16.60 346 THR D CA 1
ATOM 9013 C C . THR D 1 297 ? -34.047 -13.778 -75.654 1.00 16.63 346 THR D C 1
ATOM 9014 O O . THR D 1 297 ? -33.860 -12.602 -75.978 1.00 15.53 346 THR D O 1
ATOM 9018 N N . MET D 1 298 ? -33.074 -14.682 -75.579 1.00 17.54 347 MET D N 1
ATOM 9019 C CA . MET D 1 298 ? -31.691 -14.382 -75.941 1.00 18.64 347 MET D CA 1
ATOM 9020 C C . MET D 1 298 ? -31.455 -14.816 -77.378 1.00 19.06 347 MET D C 1
ATOM 9021 O O . MET D 1 298 ? -31.865 -15.903 -77.776 1.00 19.62 347 MET D O 1
ATOM 9026 N N . ILE D 1 299 ? -30.812 -13.961 -78.162 1.00 18.99 348 ILE D N 1
ATOM 9027 C CA . ILE D 1 299 ? -30.510 -14.279 -79.552 1.00 19.84 348 ILE D CA 1
ATOM 9028 C C . ILE D 1 299 ? -29.013 -14.159 -79.779 1.00 21.44 348 ILE D C 1
ATOM 9029 O O . ILE D 1 299 ? -28.398 -13.176 -79.376 1.00 20.51 348 ILE D O 1
ATOM 9034 N N . ARG D 1 300 ? -28.425 -15.173 -80.405 1.00 23.58 349 ARG D N 1
ATOM 9035 C CA . ARG D 1 300 ? -27.051 -15.063 -80.872 1.00 25.95 349 ARG D CA 1
ATOM 9036 C C . ARG D 1 300 ? -26.784 -15.935 -82.097 1.00 27.77 349 ARG D C 1
ATOM 9037 O O . ARG D 1 300 ? -27.641 -16.707 -82.529 1.00 27.46 349 ARG D O 1
ATOM 9045 N N . ARG D 1 301 ? -25.592 -15.764 -82.657 1.00 30.02 350 ARG D N 1
ATOM 9046 C CA . ARG D 1 301 ? -25.131 -16.534 -83.807 1.00 32.75 350 ARG D CA 1
ATOM 9047 C C . ARG D 1 301 ? -25.202 -18.035 -83.558 1.00 34.17 350 ARG D C 1
ATOM 9048 O O . ARG D 1 301 ? -25.870 -18.757 -84.295 1.00 34.61 350 ARG D O 1
ATOM 9056 N N . GLY D 1 302 ? -24.508 -18.494 -82.520 1.00 35.25 351 GLY D N 1
ATOM 9057 C CA . GLY D 1 302 ? -24.492 -19.911 -82.150 1.00 37.15 351 GLY D CA 1
ATOM 9058 C C . GLY D 1 302 ? -23.945 -20.844 -83.222 1.00 40.10 351 GLY D C 1
ATOM 9059 O O . GLY D 1 302 ? -23.223 -20.423 -84.130 1.00 41.58 351 GLY D O 1
#

Nearest PDB structures (foldseek):
  3zzf-assembly1_A  TM=9.966E-01  e=4.539E-60  Saccharomyces cerevisiae
  3zzi-assembly1_D  TM=9.735E-01  e=1.340E-51  Saccharomyces cerevisiae
  4ab7-assembly1_A  TM=8.928E-01  e=1.304E-45  Saccharomyces cerevisiae
  3s6g-assembly1_A  TM=8.427E-01  e=4.244E-31  Maricaulis maris MCS10
  3s6h-assembly2_B  TM=8.495E-01  e=1.987E-28  Maricaulis maris MCS10

GO terms:
  GO:0005759 mitochondrial matrix (C, IDA)
  GO:0003942 N-acetyl-gamma-glutamyl-phosphate reductase activity (F, IDA)
  GO:0003991 acetylglutamate kinase activity (F, IDA)
  GO:0006526 L-arginine biosynthetic process (P, TAS)
  GO:0006592 ornithine biosynthetic process (P, TAS)
  GO:0005739 mitochondrion (C, HDA)
  GO:0006355 regulation of DNA-templated transcription (P, IMP)
  GO:0006526 L-arginine biosynthetic process (P, IDA)

Foldseek 3Di:
DAAAQDPVLVCVQPVPDDDVQLVVLVVCVLVDPDPAQAEQEEAELVCLVPPLLLLLSLQLSCLNSLRFYAYEYAQVVVLQVVCVVVVHHFDDAFQAGQADDVSVVSRLVRLVVSLVSNQVSNVVVVAAADEDEADFWEFDDPDCVPRNQATDTDGGDCVVCVVCVVVSHHYYYYQWYAHPVGRIGDYDRLQSSLRVCLVRVHLAYEYADAVFADADPVVRHAAQEDQCLPPVVVVCPDPPCTHNNVVNSVSQVVSQVRHDQSDKYFYGHSVCPVCVSRHDDSTYYIYGNHD/DADADPVLVVVVVVQADDPVLVVLLCCQQVDPDLAAAEQEEEEQVCLVPPLLLLLVLCLSCLNSRHAYAYEYENVVVLQVVCVVVPHHFDDDLQHGQADPVSVVSRLVRLVVSQCSNCVSNVVSVAAADEDEADFWEFDDPDCVPRNQATDTDGGDCVVCSVQVVVSHHYYYYQWYAHPVGRIGDYDRLLSSLRVCLVNVHQAYEYADDVFADADPVVRHFAAEDQCLPCVVVVLPDPVCDSNNSVNSVSQVVSQVRHDQSYKYGYGHSVCVSNRSSHVPGTGYIYTND/DAAADPLLVVVLCPPVVLNVLQVVLLCVLVVDDQLFAEAEEEEQVCLVPPLLLLLSLCVSCLNRPHAYAYEYANPVVLQVVCVVVPHHWDDDLNHTQADPVSVVSRLVRLVVSQVSNQVSNVVVVAAADEDEADFFAFDDPDCVPRNQAGDTDGGDCVVCVVCVVVSHHYHYYLWYAHPVGRIGDYDRLLSSLRSCLVSVHLEYEYEDAPFADADQVVRHAAQEAACVPPVVPVLPDPRDDSVRNSSVVSQSVSQVSHDQSHKYYYGHSNQSCQQSRGDSGTHYIYTD/DADADPVLVVVVVVQDDDPVLVVLLVCQQVPPDLAAAEQEEAEQVCLVPPQLLLLVLVLSCLSSRHAYAYEYANVVVLQVVCVVVPHHWDDDLQAGQADDVSVVSRLVRLVVSQCSNCVSNVVSVAAADEDEADFWEFDDPDCVPRNQATDTDGTDCVVCVVCVVVSHHYYYYQWHAHPVGRIGDYDRLLSSLRVCLVSVHQAYEYADDVFADADPVPRHFAAEDQCQPPVVVVLPDPVQGSNNNVNVVSQSVSQVRHDQSDKYGYGHSVCVSNRSSDPPGTGYIYTND

Organism: Saccharomyces cerevisiae (strain ATCC 204508 / S288c) (NCBI:txid559292)

Sequence (1157 aa):
NGFSATRSTVIQLLNNISTKREVEQYLKYFTSVSQQQFAVIKVGGAIISDNLHHELASSCCLAFLYHVGLYPIVLHGTGPQVNGRLEAQGIEPDYIDGIRITDEHTMAVVRKCFLEQNLKLVTALEQLGVRARPITSGVFTADYLDKDKYKLVGNIKSVTKEPIEASIKAGALPILTSLAETASGQMLNVNADVAAGELARVFEPLKIVYLNEKGGIINGSTGEKISMINLDEEYDDLMKQSWVKYGTKLKIREIKELLDYLPRSSSVAIINVQDLQKELFTDSGAGTMIRRGYGFSATRSTVIQLLNNISTKREVEQYLKYFTSVSQQQFAVIKVGGAIISDNLHEELASCCLAFLYHVGLYPIVLHGTGPQVNGRLEAQGIEPDYIDGIRITDEHTMAVVRKCFLEQNLKLVTALEQLGVRARPITSGVFTADYLDKDKYKLVGNIKSVTKEPIEASIKAGALPILTSLAETASGQMLNVNADVAAGELARVFEPLKIVYLNEKGGIINGSTGEKISMINLDEEYDDLMKQSWVKYGTKLKIREIKELLDYLPRSSSVAIINVQDLQQKELFTDSGAGTMIRRGGFSATRSTVIQLLNNISTKREVEQYLKYFTSVSQQQFAVIKVGGAIISDNLHEELASSCLAFLYHVGLYPIVLHGTGPQVNGRLEAQGIEPDYIDGIRITDEHTMAVVRKCFLEQNLKLVTALEQLGVRARPITSGVFTADYLDKDKYKLVGNIKSVTKEPIEASIKAGALPILTSLAETASGQMLNVNADVAAGELARVFEPLKIVYLNEKGGIINGSTGEKISMINLDEEYDDLMKQSWVKYGTKLKIREEIKELLDYLPRSSSVAIINVQDLQKELFTDSGAGTMIRRGFSATRSTVIQLLNNISTKREVEQYLKYFTSVSQQQFAVIKVGGAIISSDNLHELASSCCLAFLYHVGLYPIVLHGTGPQVNGRLEAQGIEPDYIDGIRITDEEHTMAVVRKCFLEQNLKLVTALEQLGVRARPITSGVFTADYLDKDKYKLVGNIKSVTKEPIEASIKAGALPILTSLAETASGQMLNVNADVAAGELARVFEPLKIVYLNEKGGIINGSTGEKISMINLDEEYDDLMKQSWVKYGTKLKIREIKELLDYLPRSSSVAIINVQDLQQKELFTDSGAGTMIRRG

Solvent-accessible surface area: 46596 Å² total

Secondary structure (DSSP, 8-state):
--B-EEHHHHHHHHTT--SHHHHHHHHHHHH----S--EEEEE-HHHHHHSHHHHHHHHHHHHHBT-PEEEEE--HHHHHHHHHHTT----EETTEE-B-HHHHHHHHHHHHHHHHHHHHHHHHTT--EEEE-SSSEEEEES-HHHHBSBEEEEEE--HHHHHHHHHT-EEEE---EE-TT-BEEB--HHHHHHHHHHHH--SEEEEE-SS-S-EETTTTEE--EEEHHHHHHHHHTSTTS-HHHHHHHHHHHHHHHHS-TT--EEEE-GGGHHHHHHS----SEEEE---/---B-HHHHHHHHHH--SHHHHHHHHHHHT--SS---EEEEE-HHHHHHSHHHHHHHHHHHHHTT---EEEE--HHHHHHHHHHTT----EETTEE-B-HHHHHHHHHHHHHHHHHHHHHHHHTT--EEEE-SSSEEEEES-HHHHBSBEEEEEE--HHHHHHHHTT-EEEE---EE-TT-BEEB--HHHHHHHHHHHH--SEEEEE-SSSS-EETTTTEE--EEEHHHHHHHHHH-TT--HHHHHHHHHHHHHHHHS-TT--EEEE-GGGHHHHHHSS---SEEEE--/-B-B-HHHHHHHTSSGGGHHHHHHHHHHHHHS-GGGSEEEEE-HHHHHH-HHHHHHHHHHHHHBT--PEEEE--HHHHHHHHHHTT----EETTEE-B-HHHHHHHHHHHHHHHHHHHHHHHHTT--EEEE-SSSEEEEES-HHHHBSBEEEEEE--HHHHHHHHHT-EEEEE--EE-TTSBEEB--HHHHHHHHHHHH--SEEEEEESS-SPBPTTT--B--EEEHHHHHHHHHH-TTS-HHHHHHHHHHHHHHHHS-TT-EEEEEEGGGHHHHHHSSS-SSEEEE-/--EE-HHHHHHHHTT--SHHHHHHHHHHHS--SSS--EEEEE-HHHHHHSHHHHHHHHHHHHHTT---EEEE--HHHHHHHHHHTT----EETTEE-B-HHHHHHHHHHHHHHHHHHHHHHHHTT--EEEE-SSSEEEEES-HHHHBSBEEEEEE--HHHHHHHHTT-EEEE---EE-TT-BEEB--HHHHHHHHHHHH--SEEEEE-SSSS-EETTTTEE--EEEHHHHHHHHHH-TTS-HHHHHHHHHHHHHHHHS-TT--EEEE-GGGHHHHHH-S---SEEEE--

Radius of gyration: 37.4 Å; Cα contacts (8 Å, |Δi|>4): 2397; chains: 4; bounding box: 84×86×104 Å

B-factor: mean 22.22, std 14.38, range [2.0, 123.13]

CATH classification: 3.40.1160.10